Protein AF-0000000075444301 (afdb_homodimer)

InterPro domains:
  IPR001128 Cytochrome P450 [PF00067] (54-480)
  IPR001128 Cytochrome P450 [PR00385] (307-324)
  IPR001128 Cytochrome P450 [PR00385] (363-374)
  IPR001128 Cytochrome P450 [PR00385] (444-453)
  IPR001128 Cytochrome P450 [PR00385] (453-464)
  IPR002401 Cytochrome P450, E-class, group I [PR00463] (296-313)
  IPR002401 Cytochrome P450, E-class, group I [PR00463] (316-342)
  IPR002401 Cytochrome P450, E-class, group I [PR00463] (443-453)
  IPR002401 Cytochrome P450, E-class, group I [PR00463] (453-476)
  IPR036396 Cytochrome P450 superfamily [G3DSA:1.10.630.10] (34-507)
  IPR036396 Cytochrome P450 superfamily [SSF48264] (34-502)
  IPR050121 Cytochrome P450 monooxygenase [PTHR24305] (14-483)

pLDDT: mean 91.37, std 9.58, range [29.77, 98.88]

Radius of gyration: 34.98 Å; Cα contacts (8 Å, |Δi|>4): 1749; chains: 2; bounding box: 55×119×120 Å

Secondary structure (DSSP, 8-state):
--SGGG-----HHHHHHHHHHHHHHHHHHHHHHHHHHTTTS-S-GGGGT-THHHHHHHHHTBHHHHHHHHHHHH-SEEEEETTEEEE--HHHHHHHHSTT-S-EE-GGGGGG-S-SSS--GGG--SHHHHHHHHHHHHHHHHSTTSTTHHHHHHHHHHHHHHHIIIIIB-BGGGTB---EEHHHHHHHHHHHHHHHHHHSS---HHHHTS-TT-HHHHHHHHHHHHHHHHH-HHHHHHHTSHHHHHHHS--TT-SSTTHHHHHHHHHHHHHHHHS------SHHHHHHHTT--HHHHHHHHHHHHHHHHHHHHHHHHHHHHHHHT-HHHHHHHHHHHHHHHHTT---SSPPHHHHHT-HHHHHHHHHHHHHS-S------EEPPTT-EEETTEEE-TT-EEEE-HHHHHT-HHHH-TTTTS--GGGGSS--HHHHHHHHHHHGGGG--GGG--TTHHHHHHHHHHHHHHHHHHEEEEES-TTS-EEEEEESEEEEEE-EEEEEEPSS--/--SGGG-----HHHHHHHHHHHHHHHHHHHHHHHHHHTTTS-S-GGGGT-THHHHHHHHHTBHHHHHHHHHHHH-SEEEEETTEEEE--HHHHHHHHSTT-S-EE-GGGGGG-S-SSS--GGG--SHHHHHHHHHHHHHHHHSTTSTTHHHHHHHHHHHHHHHIIIIIB-BGGGTB---EEHHHHHHHHHHHHHHHHHHSS---HHHHTS-TT-HHHHHHHHHHHHHHHHH-HHHHHHHTSHHHHHHHS--TT-SSTTHHHHHHHHHHHHHHHHS------SHHHHHHHTT--HHHHHHHHHHHHHHHHHHHHHHHHHHHHHHHT-HHHHHHHHHHHHHHHHTT---SSPPHHHHHT-HHHHHHHHHHHHHS-S------EEPPTT-EEETTEEE-TT-EEEE-HHHHHT-HHHH-TTTTS--GGGGSS--HHHHHHHHHHHGGGG--GGG--TTHHHHHHHHHHHHHHHHHHEEEEES-TTS-EEEEEESEEEEEE-EEEEEEPSS--

Sequence (1018 aa):
MTLSYLSEFPTSSGIGIAVFCLLSSWCLGTTFIAWYRLRHVPGPWFAGLSYIWNGWIAYSGKQHHLFVALDEKYGLLVRIGPEVLLTSDVELVKRMSATKSSYGKSSWVDGVRFNPYHETMFAVRDPRQHDRAKARLAPAYSGRDTPNLEGAVDQQVSNLVSLIRRRYLSDPTSCVFRTLPLLNVLSYFTLDVISKVALGTEFGCCASDSDPYRFYEGLDEHMPLMALTSDVPWIRAVMYSTTFLKFLGPRETDTHGIGPLMKVTNDNVRQRYSQDQTEKTDMLSSFKVHGLSEGNAQSETLFMFVAGSDTTAAAIRVTLFYLMSCPRVYRKLKEEIRGAIREGRASSPITAAQARELPYLQAVIYEGLRMRPVTTGQQAKEVPAGGDTINGYFIPGGTSIAINFSAILGSKALFGPDADVFRPERFIGLSASNLAEMRRNVEINFGHGRWMCAGKPLAFMELQKVYFELLRAFDFQLTEPLSPMRSESYALFRDFGLKVRATVAEDMEMTLSYLSEFPTSSGIGIAVFCLLSSWCLGTTFIAWYRLRHVPGPWFAGLSYIWNGWIAYSGKQHHLFVALDEKYGLLVRIGPEVLLTSDVELVKRMSATKSSYGKSSWVDGVRFNPYHETMFAVRDPRQHDRAKARLAPAYSGRDTPNLEGAVDQQVSNLVSLIRRRYLSDPTSCVFRTLPLLNVLSYFTLDVISKVALGTEFGCCASDSDPYRFYEGLDEHMPLMALTSDVPWIRAVMYSTTFLKFLGPRETDTHGIGPLMKVTNDNVRQRYSQDQTEKTDMLSSFKVHGLSEGNAQSETLFMFVAGSDTTAAAIRVTLFYLMSCPRVYRKLKEEIRGAIREGRASSPITAAQARELPYLQAVIYEGLRMRPVTTGQQAKEVPAGGDTINGYFIPGGTSIAINFSAILGSKALFGPDADVFRPERFIGLSASNLAEMRRNVEINFGHGRWMCAGKPLAFMELQKVYFELLRAFDFQLTEPLSPMRSESYALFRDFGLKVRATVAEDME

Organism: Fusarium oxysporum f. sp. cubense (strain race 4) (NCBI:txid2502994)

Foldseek 3Di:
DDPVVVPPPQPPVRVVVVVVVVVVVVLVVVQVVLLVQCVPQAEDPCQQRACVQVLCCLQVLCLLVVLQVGCVVRNAWYRRHSQEIEGLDVVVQQQLQALPHPWWFAQLLLLVFQDLPADALLSDTDLVVSLVNCVLQLCQLVCVLAPCLLVLLLVLLVLLLVLCVVAAAADVVVPRHGKDPLLQSLLQSQQQSLCCQAQVGGPCCSVVVHDVLCQVVLCVVCLSSSLNLSSHPVSVCVCSPPVNCVVPHADCPDNGHCNSVLVVLLVSLVVVLVDPDQRRHHSSSSSVNSPNDSVNSSRHSSVSSVVRRQLLSQLQLQLVVLLQVDVVLVVVVLVLLLVCLVVVLADVQGALVSLVPRLSLVLSSLLSLLLDQQFQRFSWIFAAQPFDADPNDTRHGRRTYGYGSSNQSQPCVLQNPVSNHRDSCSLPPDDPVSNVSSSVSSLCSQGHHSSGHSNVVVSSRSSSRNVSSQLLFWDKHQPCPVDQKDWGHNSGIDIDHNIIHIHGHDNSD/DDPVVVPPPQPPVRVVVVVVVVVVVVLVVVQVVLLVQCVPQAEDPCQQRALVQVLCCLQVLCLLVVLQVGCVVRNAWYRRHSQEIEGLDVVVQQQLQALPHPWWFAQLLLLVFQDLPADALQSDTDLVVNLVNCVLQLCQLVCVLAPCLLVLLLVLLVLLLVLCVVAAAADVVVPRHGKDPLLQSLLQSQQQSLCCQAQVGGPCCSVVVHDVLCQVVLCVVCLSVSLNLSSHPVSVCVCSPPVNCVVPHADCPDSGHCNSVLVVLLVSLVVVLVDPDQRRHHSSSSSVNSPNDSVNSSRHSSVSSVVRRQLLSQLQLQLVVLLQVDVVLVVVVLVLLLVCLVVVLADVQGALVSLVPRLSLVLSSLLSLLLDQQFQRFSWIFAAQPFDADPNDTRHGRRTYGYGSSNQSQPCVLQNPVSNHRDSCSLPPDDPVSNVSSSVSSLCSQGHHSSGHSNVVVSSRSSSRNVSSQLLFWDKHQPCPVDQKDWGHNSGIDIDHNIIHIHGHDPSD

Structure (mmCIF, N/CA/C/O backbone):
data_AF-0000000075444301-model_v1
#
loop_
_entity.id
_entity.type
_entity.pdbx_description
1 polymer 'Pisatin demethylase'
#
loop_
_atom_site.group_PDB
_atom_site.id
_atom_site.type_symbol
_atom_site.label_atom_id
_atom_site.label_alt_id
_atom_site.label_comp_id
_atom_site.label_asym_id
_atom_site.label_entity_id
_atom_site.label_seq_id
_atom_site.pdbx_PDB_ins_code
_atom_site.Cartn_x
_atom_site.Cartn_y
_atom_site.Cartn_z
_atom_site.occupancy
_atom_site.B_iso_or_equiv
_atom_site.auth_seq_id
_atom_site.auth_comp_id
_atom_site.auth_asym_id
_atom_site.auth_atom_id
_atom_site.pdbx_PDB_model_num
ATOM 1 N N . MET A 1 1 ? -12.156 -12.82 -85.625 1 30.33 1 MET A N 1
ATOM 2 C CA . MET A 1 1 ? -11.859 -11.844 -84.562 1 30.33 1 MET A CA 1
ATOM 3 C C . MET A 1 1 ? -11.398 -12.539 -83.312 1 30.33 1 MET A C 1
ATOM 5 O O . MET A 1 1 ? -12.203 -13.125 -82.562 1 30.33 1 MET A O 1
ATOM 9 N N . THR A 1 2 ? -10.047 -13.094 -83.188 1 30.94 2 THR A N 1
ATOM 10 C CA . THR A 1 2 ? -9.273 -14.102 -82.5 1 30.94 2 THR A CA 1
ATOM 11 C C . THR A 1 2 ? -9.047 -13.688 -81.062 1 30.94 2 THR A C 1
ATOM 13 O O . THR A 1 2 ? -9.117 -12.508 -80.688 1 30.94 2 THR A O 1
ATOM 16 N N . LEU A 1 3 ? -8.695 -14.703 -80.25 1 36.28 3 LEU A N 1
ATOM 17 C CA . LEU A 1 3 ? -8.266 -15.031 -78.875 1 36.28 3 LEU A CA 1
ATOM 18 C C . LEU A 1 3 ? -7.051 -14.195 -78.5 1 36.28 3 LEU A C 1
ATOM 20 O O . LEU A 1 3 ? -6.148 -14.695 -77.812 1 36.28 3 LEU A O 1
ATOM 24 N N . SER A 1 4 ? -6.691 -13.117 -79.25 1 42.47 4 SER A N 1
ATOM 25 C CA . SER A 1 4 ? -5.457 -12.383 -79 1 42.47 4 SER A CA 1
ATOM 26 C C . SER A 1 4 ? -5.488 -11.719 -77.625 1 42.47 4 SER A C 1
ATOM 28 O O . SER A 1 4 ? -4.512 -11.086 -77.188 1 42.47 4 SER A O 1
ATOM 30 N N . TYR A 1 5 ? -6.684 -11.414 -77.125 1 40.31 5 TYR A N 1
ATOM 31 C CA . TYR A 1 5 ? -6.648 -10.617 -75.875 1 40.31 5 TYR A CA 1
ATOM 32 C C . TYR A 1 5 ? -6.07 -11.414 -74.75 1 40.31 5 TYR A C 1
ATOM 34 O O . TYR A 1 5 ? -6.004 -10.922 -73.625 1 40.31 5 TYR A O 1
ATOM 42 N N . LEU A 1 6 ? -5.992 -12.797 -74.938 1 38.38 6 LEU A N 1
ATOM 43 C CA . LEU A 1 6 ? -5.512 -13.586 -73.812 1 38.38 6 LEU A CA 1
ATOM 44 C C . LEU A 1 6 ? -4.027 -13.336 -73.562 1 38.38 6 LEU A C 1
ATOM 46 O O . LEU A 1 6 ? -3.438 -13.93 -72.625 1 38.38 6 LEU A O 1
ATOM 50 N N . SER A 1 7 ? -3.361 -12.859 -74.625 1 40.97 7 SER A N 1
ATOM 51 C CA . SER A 1 7 ? -1.907 -12.945 -74.562 1 40.97 7 SER A CA 1
ATOM 52 C C . SER A 1 7 ? -1.373 -11.992 -73.5 1 40.97 7 SER A C 1
ATOM 54 O O . SER A 1 7 ? -0.163 -11.773 -73.375 1 40.97 7 SER A O 1
ATOM 56 N N . GLU A 1 8 ? -2.061 -10.898 -73.188 1 42.53 8 GLU A N 1
ATOM 57 C CA . GLU A 1 8 ? -1.286 -10.023 -72.312 1 42.53 8 GLU A CA 1
ATOM 58 C C . GLU A 1 8 ? -0.934 -10.734 -71 1 42.53 8 GLU A C 1
ATOM 60 O O . GLU A 1 8 ? -1.821 -11.086 -70.25 1 42.53 8 GLU A O 1
ATOM 65 N N . PHE A 1 9 ? 0.134 -11.508 -71 1 47.53 9 PHE A N 1
ATOM 66 C CA . PHE A 1 9 ? 0.769 -12.031 -69.812 1 47.53 9 PHE A CA 1
ATOM 67 C C . PHE A 1 9 ? 0.67 -11.039 -68.625 1 47.53 9 PHE A C 1
ATOM 69 O O . PHE A 1 9 ? 1.014 -9.867 -68.812 1 47.53 9 PHE A O 1
ATOM 76 N N . PRO A 1 10 ? -0.221 -11.227 -67.688 1 56.62 10 PRO A N 1
ATOM 77 C CA . PRO A 1 10 ? -0.24 -10.25 -66.625 1 56.62 10 PRO A CA 1
ATOM 78 C C . PRO A 1 10 ? 1.16 -9.852 -66.125 1 56.62 10 PRO A C 1
ATOM 80 O O . PRO A 1 10 ? 2.062 -10.688 -66.125 1 56.62 10 PRO A O 1
ATOM 83 N N . THR A 1 11 ? 1.757 -8.648 -66.438 1 65.25 11 THR A N 1
ATOM 84 C CA . THR A 1 11 ? 2.998 -8.086 -65.938 1 65.25 11 THR A CA 1
ATOM 85 C C . THR A 1 11 ? 3.213 -8.492 -64.438 1 65.25 11 THR A C 1
ATOM 87 O O . THR A 1 11 ? 2.258 -8.844 -63.781 1 65.25 11 THR A O 1
ATOM 90 N N . SER A 1 12 ? 4.578 -8.852 -64.188 1 74.19 12 SER A N 1
ATOM 91 C CA . SER A 1 12 ? 5.02 -9.164 -62.844 1 74.19 12 SER A CA 1
ATOM 92 C C . SER A 1 12 ? 4.254 -8.352 -61.812 1 74.19 12 SER A C 1
ATOM 94 O O . SER A 1 12 ? 3.867 -8.875 -60.781 1 74.19 12 SER A O 1
ATOM 96 N N . SER A 1 13 ? 3.998 -7.172 -62.219 1 80.06 13 SER A N 1
ATOM 97 C CA . SER A 1 13 ? 3.232 -6.316 -61.344 1 80.06 13 SER A CA 1
ATOM 98 C C . SER A 1 13 ? 1.789 -6.793 -61.219 1 80.06 13 SER A C 1
ATOM 100 O O . SER A 1 13 ? 1.206 -6.746 -60.125 1 80.06 13 SER A O 1
ATOM 102 N N . GLY A 1 14 ? 1.362 -7.23 -62.375 1 79 14 GLY A N 1
ATOM 103 C CA . GLY A 1 14 ? -0.008 -7.719 -62.344 1 79 14 GLY A CA 1
ATOM 104 C C . GLY A 1 14 ? -0.185 -8.977 -61.531 1 79 14 GLY A C 1
ATOM 105 O O . GLY A 1 14 ? -1.173 -9.125 -60.812 1 79 14 GLY A O 1
ATOM 106 N N . ILE A 1 15 ? 0.769 -9.82 -61.625 1 86 15 ILE A N 1
ATOM 107 C CA . ILE A 1 15 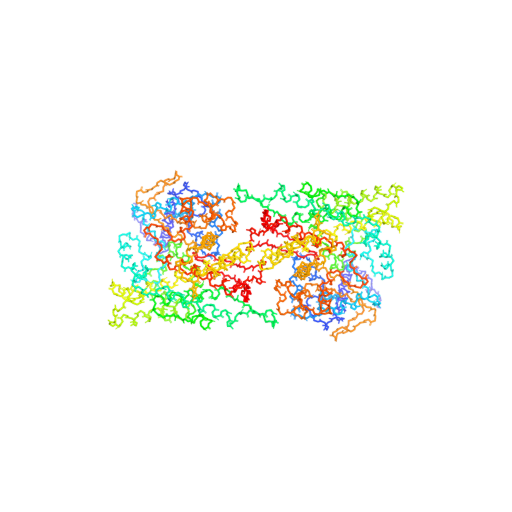? 0.758 -11.047 -60.844 1 86 15 ILE A CA 1
ATOM 108 C C . ILE A 1 15 ? 0.884 -10.719 -59.344 1 86 15 ILE A C 1
ATOM 110 O O . ILE A 1 15 ? 0.197 -11.312 -58.5 1 86 15 ILE A O 1
ATOM 114 N N . GLY A 1 16 ? 1.737 -9.773 -59.031 1 86.94 16 GLY A N 1
ATOM 115 C CA . GLY A 1 16 ? 1.874 -9.336 -57.656 1 86.94 16 GLY A CA 1
ATOM 116 C C . GLY A 1 16 ? 0.583 -8.797 -57.062 1 86.94 16 GLY A C 1
ATOM 117 O O . GLY A 1 16 ? 0.231 -9.117 -55.938 1 86.94 16 GLY A O 1
ATOM 118 N N . ILE A 1 17 ? -0.075 -8.062 -57.812 1 87.75 17 ILE A N 1
ATOM 119 C CA . ILE A 1 17 ? -1.338 -7.48 -57.375 1 87.75 17 ILE A CA 1
ATOM 120 C C . ILE A 1 17 ? -2.389 -8.578 -57.25 1 87.75 17 ILE A C 1
ATOM 122 O O . ILE A 1 17 ? -3.168 -8.57 -56.281 1 87.75 17 ILE A O 1
ATOM 126 N N . ALA A 1 18 ? -2.365 -9.445 -58.219 1 87.75 18 ALA A N 1
ATOM 127 C CA . ALA A 1 18 ? -3.324 -10.539 -58.156 1 87.75 18 ALA A CA 1
ATOM 128 C C . ALA A 1 18 ? -3.062 -11.414 -56.938 1 87.75 18 ALA A C 1
ATOM 130 O O . ALA A 1 18 ? -3.998 -11.812 -56.219 1 87.75 18 ALA A O 1
ATOM 131 N N . VAL A 1 19 ? -1.884 -11.711 -56.75 1 88.31 19 VAL A N 1
ATOM 132 C CA . VAL A 1 19 ? -1.504 -12.5 -55.594 1 88.31 19 VAL A CA 1
ATOM 133 C C . VAL A 1 19 ? -1.867 -11.75 -54.312 1 88.31 19 VAL A C 1
ATOM 135 O O . VAL A 1 19 ? -2.396 -12.336 -53.344 1 88.31 19 VAL A O 1
ATOM 138 N N . PHE A 1 20 ? -1.617 -10.516 -54.281 1 87.56 20 PHE A N 1
ATOM 139 C CA . PHE A 1 20 ? -1.96 -9.688 -53.125 1 87.56 20 PHE A CA 1
ATOM 140 C C . PHE A 1 20 ? -3.467 -9.68 -52.906 1 87.56 20 PHE A C 1
ATOM 142 O O . PHE A 1 20 ? -3.926 -9.789 -51.781 1 87.56 20 PHE A O 1
ATOM 149 N N . CYS A 1 21 ? -4.195 -9.492 -53.906 1 87.94 21 CYS A N 1
ATOM 150 C CA . CYS A 1 21 ? -5.648 -9.477 -53.781 1 87.94 21 CYS A CA 1
ATOM 151 C C . CYS A 1 21 ? -6.172 -10.828 -53.312 1 87.94 21 CYS A C 1
ATOM 153 O O . CYS A 1 21 ? -7.094 -10.891 -52.5 1 87.94 21 CYS A O 1
ATOM 155 N N . LEU A 1 22 ? -5.574 -11.828 -53.844 1 88.25 22 LEU A N 1
ATOM 156 C CA . LEU A 1 22 ? -5.984 -13.164 -53.438 1 88.25 22 LEU A CA 1
ATOM 157 C C . LEU A 1 22 ? -5.648 -13.414 -51.969 1 88.25 22 LEU A C 1
ATOM 159 O O . LEU A 1 22 ? -6.457 -13.969 -51.219 1 88.25 22 LEU A O 1
ATOM 163 N N . LEU A 1 23 ? -4.52 -13.047 -51.656 1 86.69 23 LEU A N 1
ATOM 164 C CA . LEU A 1 23 ? -4.105 -13.203 -50.281 1 86.69 23 LEU A CA 1
ATOM 165 C C . LEU A 1 23 ? -4.969 -12.352 -49.344 1 86.69 23 LEU A C 1
ATOM 167 O O . LEU A 1 23 ? -5.348 -12.797 -48.281 1 86.69 23 LEU A O 1
ATOM 171 N N . SER A 1 24 ? -5.25 -11.242 -49.781 1 87.94 24 SER A N 1
ATOM 172 C CA . SER A 1 24 ? -6.098 -10.352 -48.969 1 87.94 24 SER A CA 1
ATOM 173 C C . SER A 1 24 ? -7.512 -10.906 -48.844 1 87.94 24 SER A C 1
ATOM 175 O O . SER A 1 24 ? -8.117 -10.836 -47.781 1 87.94 24 SER A O 1
ATOM 177 N N . SER A 1 25 ? -7.961 -11.391 -49.938 1 88.12 25 SER A N 1
ATOM 178 C CA . SER A 1 25 ? -9.297 -11.977 -49.906 1 88.12 25 SER A CA 1
ATOM 179 C C . SER A 1 25 ? -9.336 -13.227 -49.031 1 88.12 25 SER A C 1
ATOM 181 O O . SER A 1 25 ? -10.312 -13.461 -48.312 1 88.12 25 SER A O 1
ATOM 183 N N . TRP A 1 26 ? -8.336 -13.914 -49.188 1 86.81 26 TRP A N 1
ATOM 184 C CA . TRP A 1 26 ? -8.227 -15.102 -48.344 1 86.81 26 TRP A CA 1
ATOM 185 C C . TRP A 1 26 ? -8.172 -14.711 -46.875 1 86.81 26 TRP A C 1
ATOM 187 O O . TRP A 1 26 ? -8.867 -15.305 -46.031 1 86.81 26 TRP A O 1
ATOM 197 N N . CYS A 1 27 ? -7.402 -13.797 -46.562 1 84.75 27 CYS A N 1
ATOM 198 C CA . CYS A 1 27 ? -7.281 -13.328 -45.188 1 84.75 27 CYS A CA 1
ATOM 199 C C . CYS A 1 27 ? -8.602 -12.766 -44.656 1 84.75 27 CYS A C 1
ATOM 201 O O . CYS A 1 27 ? -9.008 -13.055 -43.531 1 84.75 27 CYS A O 1
ATOM 203 N N . LEU A 1 28 ? -9.195 -12.031 -45.438 1 87.56 28 LEU A N 1
ATOM 204 C CA . LEU A 1 28 ? -10.477 -11.453 -45.062 1 87.56 28 LEU A CA 1
ATOM 205 C C . LEU A 1 28 ? -11.539 -12.539 -44.906 1 87.56 28 LEU A C 1
ATOM 207 O O . LEU A 1 28 ? -12.375 -12.477 -44 1 87.56 28 LEU A O 1
ATOM 211 N N . GLY A 1 29 ? -11.492 -13.461 -45.812 1 88.44 29 GLY A N 1
ATOM 212 C CA . GLY A 1 29 ? -12.438 -14.562 -45.719 1 88.44 29 GLY A CA 1
ATOM 213 C C . GLY A 1 29 ? -12.266 -15.398 -44.469 1 88.44 29 GLY A C 1
ATOM 214 O O . GLY A 1 29 ? -13.234 -15.695 -43.781 1 88.44 29 GLY A O 1
ATOM 215 N N . THR A 1 30 ? -11.07 -15.727 -44.219 1 85.5 30 THR A N 1
ATOM 216 C CA . THR A 1 30 ? -10.773 -16.531 -43.031 1 85.5 30 THR A CA 1
ATOM 217 C C . THR A 1 30 ? -11.125 -15.773 -41.75 1 85.5 30 THR A C 1
ATOM 219 O O . THR A 1 30 ? -11.625 -16.359 -40.781 1 85.5 30 THR A O 1
ATOM 222 N N . THR A 1 31 ? -10.82 -14.539 -41.75 1 86.69 31 THR A N 1
ATOM 223 C CA . THR A 1 31 ? -11.164 -13.695 -40.625 1 86.69 31 THR A CA 1
ATOM 224 C C . THR A 1 31 ? -12.672 -13.625 -40.438 1 86.69 31 THR A C 1
ATOM 226 O O . THR A 1 31 ? -13.164 -13.68 -39.281 1 86.69 31 THR A O 1
ATOM 229 N N . PHE A 1 32 ? -13.305 -13.508 -41.469 1 89.5 32 PHE A N 1
ATOM 230 C CA . PHE A 1 32 ? -14.758 -13.43 -41.406 1 89.5 32 PHE A CA 1
ATOM 231 C C . PHE A 1 32 ? -15.344 -14.734 -40.875 1 89.5 32 PHE A C 1
ATOM 233 O O . PHE A 1 32 ? -16.281 -14.727 -40.062 1 89.5 32 PHE A O 1
ATOM 240 N N . ILE A 1 33 ? -14.891 -15.773 -41.344 1 89.25 33 ILE A N 1
ATOM 241 C CA . ILE A 1 33 ? -15.391 -17.078 -40.938 1 89.25 33 ILE A CA 1
ATOM 242 C C . ILE A 1 33 ? -15.133 -17.25 -39.438 1 89.25 33 ILE A C 1
ATOM 244 O O . ILE A 1 33 ? -16.031 -17.672 -38.688 1 89.25 33 ILE A O 1
ATOM 248 N N . ALA A 1 34 ? -13.945 -17.016 -39.062 1 87.19 34 ALA A N 1
ATOM 249 C CA . ALA A 1 34 ? -13.609 -17.125 -37.625 1 87.19 34 ALA A CA 1
ATOM 250 C C . ALA A 1 34 ? -14.508 -16.234 -36.781 1 87.19 34 ALA A C 1
ATOM 252 O O . ALA A 1 34 ? -14.977 -16.641 -35.719 1 87.19 34 ALA A O 1
ATOM 253 N N . TRP A 1 35 ? -14.703 -15.023 -37.281 1 90.19 35 TRP A N 1
ATOM 254 C CA . TRP A 1 35 ? -15.562 -14.086 -36.562 1 90.19 35 TRP A CA 1
ATOM 255 C C . TRP A 1 35 ? -16.984 -14.617 -36.5 1 90.19 35 TRP A C 1
ATOM 257 O O . TRP A 1 35 ? -17.625 -14.562 -35.438 1 90.19 35 TRP A O 1
ATOM 267 N N . TYR A 1 36 ? -17.469 -15.07 -37.5 1 91.38 36 TYR A N 1
ATOM 268 C CA . TYR A 1 36 ? -18.859 -15.484 -37.625 1 91.38 36 TYR A CA 1
ATOM 269 C C . TYR A 1 36 ? -19.156 -16.688 -36.719 1 91.38 36 TYR A C 1
ATOM 271 O O . TYR A 1 36 ? -20.234 -16.781 -36.125 1 91.38 36 TYR A O 1
ATOM 279 N N . ARG A 1 37 ? -18.266 -17.547 -36.594 1 92.12 37 ARG A N 1
ATOM 280 C CA . ARG A 1 37 ? -18.438 -18.797 -35.844 1 92.12 37 ARG A CA 1
ATOM 281 C C . ARG A 1 37 ? -18.719 -18.5 -34.375 1 92.12 37 ARG A C 1
ATOM 283 O O . ARG A 1 37 ? -19.422 -19.266 -33.688 1 92.12 37 ARG A O 1
ATOM 290 N N . LEU A 1 38 ? -18.172 -17.422 -33.844 1 95.5 38 LEU A N 1
ATOM 291 C CA . LEU A 1 38 ? -18.297 -17.141 -32.438 1 95.5 38 LEU A CA 1
ATOM 292 C C . LEU A 1 38 ? -18.922 -15.766 -32.188 1 95.5 38 LEU A C 1
ATOM 294 O O . LEU A 1 38 ? -18.75 -15.164 -31.141 1 95.5 38 LEU A O 1
ATOM 298 N N . ARG A 1 39 ? -19.609 -15.234 -33.156 1 92.94 39 ARG A N 1
ATOM 299 C CA . ARG A 1 39 ? -20.172 -13.883 -33.125 1 92.94 39 ARG A CA 1
ATOM 300 C C . ARG A 1 39 ? -21.188 -13.75 -31.984 1 92.94 39 ARG A C 1
ATOM 302 O O . ARG A 1 39 ? -21.406 -12.656 -31.469 1 92.94 39 ARG A O 1
ATOM 309 N N . HIS A 1 40 ? -21.781 -14.836 -31.516 1 94.81 40 HIS A N 1
ATOM 310 C CA . HIS A 1 40 ? -22.844 -14.805 -30.531 1 94.81 40 HIS A CA 1
ATOM 311 C C . HIS A 1 40 ? -22.266 -14.812 -29.109 1 94.81 40 HIS A C 1
ATOM 313 O O . HIS A 1 40 ? -23.016 -14.648 -28.141 1 94.81 40 HIS A O 1
ATOM 319 N N . VAL A 1 41 ? -21.016 -15.055 -28.922 1 96 41 VAL A N 1
ATOM 320 C CA . VAL A 1 41 ? -20.391 -15.039 -27.609 1 96 41 VAL A CA 1
ATOM 321 C C . VAL A 1 41 ? -19.922 -13.625 -27.266 1 96 41 VAL A C 1
ATOM 323 O O . VAL A 1 41 ? -19.25 -12.984 -28.078 1 96 41 VAL A O 1
ATOM 326 N N . PRO A 1 42 ? -20.266 -13.141 -26.109 1 96 42 PRO A N 1
ATOM 327 C CA . PRO A 1 42 ? -19.906 -11.766 -25.75 1 96 42 PRO A CA 1
ATOM 328 C C . PRO A 1 42 ? -18.406 -11.555 -25.594 1 96 42 PRO A C 1
ATOM 330 O O . PRO A 1 42 ? -17.688 -12.492 -25.234 1 96 42 PRO A O 1
ATOM 333 N N . GLY A 1 43 ? -17.875 -10.328 -25.812 1 95.06 43 GLY A N 1
ATOM 334 C CA . GLY A 1 43 ? -16.5 -9.891 -25.672 1 95.06 43 GLY A CA 1
ATOM 335 C C . GLY A 1 43 ? -16.219 -8.57 -26.359 1 95.06 43 GLY A C 1
ATOM 336 O O . GLY A 1 43 ? -17.109 -7.996 -27 1 95.06 43 GLY A O 1
ATOM 337 N N . PRO A 1 44 ? -15.094 -8.086 -26.141 1 93.31 44 PRO A N 1
ATOM 338 C CA . PRO A 1 44 ? -14.75 -6.883 -26.906 1 93.31 44 PRO A CA 1
ATOM 339 C C . PRO A 1 44 ? -14.883 -7.078 -28.406 1 93.31 44 PRO A C 1
ATOM 341 O O . PRO A 1 44 ? -14.477 -8.117 -28.938 1 93.31 44 PRO A O 1
ATOM 344 N N . TRP A 1 45 ? -15.352 -6.133 -29.047 1 86.81 45 TRP A N 1
ATOM 345 C CA . TRP A 1 45 ? -15.727 -6.293 -30.453 1 86.81 45 TRP A CA 1
ATOM 346 C C . TRP A 1 45 ? -14.5 -6.523 -31.328 1 86.81 45 TRP A C 1
ATOM 348 O O . TRP A 1 45 ? -14.578 -7.211 -32.344 1 86.81 45 TRP A O 1
ATOM 358 N N . PHE A 1 46 ? -13.406 -6.027 -30.922 1 87.25 46 PHE A N 1
ATOM 359 C CA . PHE A 1 46 ? -12.211 -6.145 -31.75 1 87.25 46 PHE A CA 1
ATOM 360 C C . PHE A 1 46 ? -11.5 -7.469 -31.5 1 87.25 46 PHE A C 1
ATOM 362 O O . PHE A 1 46 ? -10.664 -7.891 -32.312 1 87.25 46 PHE A O 1
ATOM 369 N N . ALA A 1 47 ? -11.859 -8.164 -30.422 1 89.88 47 ALA A N 1
ATOM 370 C CA . ALA A 1 47 ? -11.211 -9.422 -30.078 1 89.88 47 ALA A CA 1
ATOM 371 C C . ALA A 1 47 ? -11.547 -10.516 -31.094 1 89.88 47 ALA A C 1
ATOM 373 O O . ALA A 1 47 ? -10.742 -11.414 -31.328 1 89.88 47 ALA A O 1
ATOM 374 N N . GLY A 1 48 ? -12.68 -10.406 -31.75 1 89.56 48 GLY A N 1
ATOM 375 C CA . GLY A 1 48 ? -13.109 -11.422 -32.719 1 89.56 48 GLY A CA 1
ATOM 376 C C . GLY A 1 48 ? -12.445 -11.281 -34.062 1 89.56 48 GLY A C 1
ATOM 377 O O . GLY A 1 48 ? -12.484 -12.219 -34.875 1 89.56 48 GLY A O 1
ATOM 378 N N . LEU A 1 49 ? -11.758 -10.195 -34.312 1 88.38 49 LEU A N 1
ATOM 379 C CA . LEU A 1 49 ? -11.258 -9.906 -35.625 1 88.38 49 LEU A CA 1
ATOM 380 C C . LEU A 1 49 ? -9.789 -10.305 -35.781 1 88.38 49 LEU A C 1
ATOM 382 O O . LEU A 1 49 ? -9.336 -10.648 -36.875 1 88.38 49 LEU A O 1
ATOM 386 N N . SER A 1 50 ? -9.102 -10.195 -34.75 1 88.31 50 SER A N 1
ATOM 387 C CA . SER A 1 50 ? -7.684 -10.523 -34.812 1 88.31 50 SER A CA 1
ATOM 388 C C . SER A 1 50 ? -7.133 -10.844 -33.438 1 88.31 50 SER A C 1
ATOM 390 O O . SER A 1 50 ? -7.766 -10.539 -32.406 1 88.31 50 SER A O 1
ATOM 392 N N . TYR A 1 51 ? -5.953 -11.453 -33.469 1 91.25 51 TYR A N 1
ATOM 393 C CA . TYR A 1 51 ? -5.281 -11.805 -32.219 1 91.25 51 TYR A CA 1
ATOM 394 C C . TYR A 1 51 ? -4.457 -10.633 -31.688 1 91.25 51 TYR A C 1
ATOM 396 O O . TYR A 1 51 ? -3.77 -10.758 -30.672 1 91.25 51 TYR A O 1
ATOM 404 N N . ILE A 1 52 ? -4.551 -9.523 -32.25 1 88.38 52 ILE A N 1
ATOM 405 C CA . ILE A 1 52 ? -3.758 -8.359 -31.859 1 88.38 52 ILE A CA 1
ATOM 406 C C . ILE A 1 52 ? -4.141 -7.922 -30.453 1 88.38 52 ILE A C 1
ATOM 408 O O . ILE A 1 52 ? -3.275 -7.551 -29.656 1 88.38 52 ILE A O 1
ATOM 412 N N . TRP A 1 53 ? -5.379 -7.996 -30.219 1 89.44 53 TRP A N 1
ATOM 413 C CA . TRP A 1 53 ? -5.848 -7.602 -28.891 1 89.44 53 TRP A CA 1
ATOM 414 C C . TRP A 1 53 ? -5.312 -8.547 -27.828 1 89.44 53 TRP A C 1
ATOM 416 O O . TRP A 1 53 ? -4.832 -8.102 -26.781 1 89.44 53 TRP A O 1
ATOM 426 N N . ASN A 1 54 ? -5.402 -9.758 -28.156 1 89.81 54 ASN A N 1
ATOM 427 C CA . ASN A 1 54 ? -4.883 -10.766 -27.234 1 89.81 54 ASN A CA 1
ATOM 428 C C . ASN A 1 54 ? -3.379 -10.602 -27.016 1 89.81 54 ASN A C 1
ATOM 430 O O . ASN A 1 54 ? -2.885 -10.773 -25.906 1 89.81 54 ASN A O 1
ATOM 434 N N . GLY A 1 55 ? -2.717 -10.305 -28.094 1 90.75 55 GLY A N 1
ATOM 435 C CA . GLY A 1 55 ? -1.286 -10.055 -28.016 1 90.75 55 GLY A CA 1
ATOM 436 C C . GLY A 1 55 ? -0.938 -8.82 -27.203 1 90.75 55 GLY A C 1
ATOM 437 O O . GLY A 1 55 ? 0.032 -8.828 -26.438 1 90.75 55 GLY A O 1
ATOM 438 N N . TRP A 1 56 ? -1.763 -7.855 -27.391 1 91.12 56 TRP A N 1
ATOM 439 C CA . TRP A 1 56 ? -1.555 -6.625 -26.641 1 91.12 56 TRP A CA 1
ATOM 440 C C . TRP A 1 56 ? -1.74 -6.867 -25.141 1 91.12 56 TRP A C 1
ATOM 442 O O . TRP A 1 56 ? -0.944 -6.395 -24.328 1 91.12 56 TRP A O 1
ATOM 452 N N . ILE A 1 57 ? -2.701 -7.562 -24.766 1 91.38 57 ILE A N 1
ATOM 453 C CA . ILE A 1 57 ? -2.947 -7.887 -23.375 1 91.38 57 ILE A CA 1
ATOM 454 C C . ILE A 1 57 ? -1.771 -8.688 -22.812 1 91.38 57 ILE A C 1
ATOM 456 O O . ILE A 1 57 ? -1.293 -8.406 -21.703 1 91.38 57 ILE A O 1
ATOM 460 N N . ALA A 1 58 ? -1.328 -9.562 -23.625 1 91.31 58 ALA A N 1
ATOM 461 C CA . ALA A 1 58 ? -0.241 -10.445 -23.219 1 91.31 58 ALA A CA 1
ATOM 462 C C . ALA A 1 58 ? 1.041 -9.656 -22.969 1 91.31 58 ALA A C 1
ATOM 464 O O . ALA A 1 58 ? 1.802 -9.969 -22.047 1 91.31 58 ALA A O 1
ATOM 465 N N . TYR A 1 59 ? 1.199 -8.633 -23.719 1 91.56 59 TYR A N 1
ATOM 466 C CA . TYR A 1 59 ? 2.459 -7.898 -23.672 1 91.56 59 TYR A CA 1
ATOM 467 C C . TYR A 1 59 ? 2.352 -6.684 -22.766 1 91.56 59 TYR A C 1
ATOM 469 O O . TYR A 1 59 ? 3.365 -6.109 -22.359 1 91.56 59 TYR A O 1
ATOM 477 N N . SER A 1 60 ? 1.203 -6.285 -22.406 1 92.25 60 SER A N 1
ATOM 478 C CA . SER A 1 60 ? 0.962 -5.047 -21.672 1 92.25 60 SER A CA 1
ATOM 479 C C . SER A 1 60 ? 1.413 -5.164 -20.219 1 92.25 60 SER A C 1
ATOM 481 O O . SER A 1 60 ? 1.638 -4.156 -19.547 1 92.25 60 SER A O 1
ATOM 483 N N . GLY A 1 61 ? 1.465 -6.395 -19.734 1 94.69 61 GLY A N 1
ATOM 484 C CA . GLY A 1 61 ? 1.773 -6.598 -18.328 1 94.69 61 GLY A CA 1
ATOM 485 C C . GLY A 1 61 ? 0.575 -6.402 -17.422 1 94.69 61 GLY A C 1
ATOM 486 O O . GLY A 1 61 ? 0.722 -6.32 -16.203 1 94.69 61 GLY A O 1
ATOM 487 N N . LYS A 1 62 ? -0.646 -6.387 -17.984 1 96 62 LYS A N 1
ATOM 488 C CA . LYS A 1 62 ? -1.847 -6.105 -17.203 1 96 62 LYS A CA 1
ATOM 489 C C . LYS A 1 62 ? -2.867 -7.23 -17.328 1 96 62 LYS A C 1
ATOM 491 O O . LYS A 1 62 ? -4.074 -7 -17.234 1 96 62 LYS A O 1
ATOM 496 N N . GLN A 1 63 ? -2.436 -8.406 -17.594 1 95.94 63 GLN A N 1
ATOM 497 C CA . GLN A 1 63 ? -3.334 -9.531 -17.844 1 95.94 63 GLN A CA 1
ATOM 498 C C . GLN A 1 63 ? -4.273 -9.75 -16.656 1 95.94 63 GLN A C 1
ATOM 500 O O . GLN A 1 63 ? -5.484 -9.891 -16.828 1 95.94 63 GLN A O 1
ATOM 505 N N . HIS A 1 64 ? -3.717 -9.727 -15.492 1 96.5 64 HIS A N 1
ATOM 506 C CA . HIS A 1 64 ? -4.492 -9.992 -14.289 1 96.5 64 HIS A CA 1
ATOM 507 C C . HIS A 1 64 ? -5.656 -9.023 -14.148 1 96.5 64 HIS A C 1
ATOM 509 O O . HIS A 1 64 ? -6.812 -9.438 -14.039 1 96.5 64 HIS A O 1
ATOM 515 N N . HIS A 1 65 ? -5.371 -7.754 -14.258 1 95.5 65 HIS A N 1
ATOM 516 C CA . HIS A 1 65 ? -6.379 -6.715 -14.086 1 95.5 65 HIS A CA 1
ATOM 517 C C . HIS A 1 65 ? -7.398 -6.742 -15.219 1 95.5 65 HIS A C 1
ATOM 519 O O . HIS A 1 65 ? -8.602 -6.574 -14.992 1 95.5 65 HIS A O 1
ATOM 525 N N . LEU A 1 66 ? -6.934 -6.992 -16.375 1 95.56 66 LEU A N 1
ATOM 526 C CA . LEU A 1 66 ? -7.805 -6.977 -17.547 1 95.56 66 LEU A CA 1
ATOM 527 C C . LEU A 1 66 ? -8.734 -8.188 -17.547 1 95.56 66 LEU A C 1
ATOM 529 O O . LEU A 1 66 ? -9.898 -8.078 -17.938 1 95.56 66 LEU A O 1
ATOM 533 N N . PHE A 1 67 ? -8.219 -9.297 -17.094 1 96.81 67 PHE A N 1
ATOM 534 C CA . PHE A 1 67 ? -9.039 -10.5 -17.062 1 96.81 67 PHE A CA 1
ATOM 535 C C . PHE A 1 67 ? -10.156 -10.359 -16.047 1 96.81 67 PHE A C 1
ATOM 537 O O . PHE A 1 67 ? -11.281 -10.797 -16.281 1 96.81 67 PHE A O 1
ATOM 544 N N . VAL A 1 68 ? -9.875 -9.742 -14.938 1 96.62 68 VAL A N 1
ATOM 545 C CA . VAL A 1 68 ? -10.914 -9.477 -13.945 1 96.62 68 VAL A CA 1
ATOM 546 C C . VAL A 1 68 ? -11.961 -8.531 -14.531 1 96.62 68 VAL A C 1
ATOM 548 O O . VAL A 1 68 ? -13.164 -8.773 -14.414 1 96.62 68 VAL A O 1
ATOM 551 N N . ALA A 1 69 ? -11.516 -7.523 -15.219 1 96.38 69 ALA A N 1
ATOM 552 C CA . ALA A 1 69 ? -12.414 -6.527 -15.797 1 96.38 69 ALA A CA 1
ATOM 553 C C . ALA A 1 69 ? -13.312 -7.152 -16.859 1 96.38 69 ALA A C 1
ATOM 555 O O . ALA A 1 69 ? -14.492 -6.797 -16.984 1 96.38 69 ALA A O 1
ATOM 556 N N . LEU A 1 70 ? -12.766 -8.031 -17.641 1 96.5 70 LEU A N 1
ATOM 557 C CA . LEU A 1 70 ? -13.523 -8.711 -18.672 1 96.5 70 LEU A CA 1
ATOM 558 C C . LEU A 1 70 ? -14.656 -9.531 -18.078 1 96.5 70 LEU A C 1
ATOM 560 O O . LEU A 1 70 ? -15.773 -9.531 -18.594 1 96.5 70 LEU A O 1
ATOM 564 N N . ASP A 1 71 ? -14.281 -10.211 -17.031 1 97.31 71 ASP A N 1
ATOM 565 C CA . ASP A 1 71 ? -15.289 -11.031 -16.359 1 97.31 71 ASP A CA 1
ATOM 566 C C . ASP A 1 71 ? -16.422 -10.172 -15.805 1 97.31 71 ASP A C 1
ATOM 568 O O . ASP A 1 71 ? -17.594 -10.539 -15.914 1 97.31 71 ASP A O 1
ATOM 572 N N . GLU A 1 72 ? -16.125 -9.062 -15.242 1 96.5 72 GLU A N 1
ATOM 573 C CA . GLU A 1 72 ? -17.109 -8.164 -14.656 1 96.5 72 GLU A CA 1
ATOM 574 C C . GLU A 1 72 ? -18.016 -7.57 -15.734 1 96.5 72 GLU A C 1
ATOM 576 O O . GLU A 1 72 ? -19.219 -7.418 -15.523 1 96.5 72 GLU A O 1
ATOM 581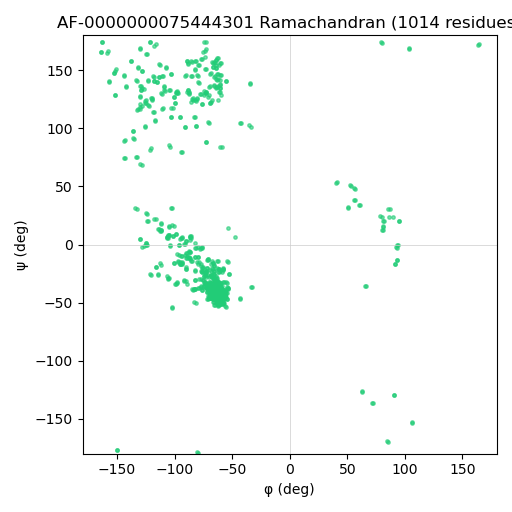 N N . LYS A 1 73 ? -17.453 -7.305 -16.844 1 96.94 73 LYS A N 1
ATOM 582 C CA . LYS A 1 73 ? -18.188 -6.602 -17.891 1 96.94 73 LYS A CA 1
ATOM 583 C C . LYS A 1 73 ? -19.016 -7.574 -18.734 1 96.94 73 LYS A C 1
ATOM 585 O O . LYS A 1 73 ? -20.125 -7.258 -19.125 1 96.94 73 LYS A O 1
ATOM 590 N N . TYR A 1 74 ? -18.406 -8.828 -19.016 1 96.69 74 TYR A N 1
ATOM 591 C CA . TYR A 1 74 ? -19.016 -9.656 -20.047 1 96.69 74 TYR A CA 1
ATOM 592 C C . TYR A 1 74 ? -19.547 -10.961 -19.453 1 96.69 74 TYR A C 1
ATOM 594 O O . TYR A 1 74 ? -20.312 -11.672 -20.109 1 96.69 74 TYR A O 1
ATOM 602 N N . GLY A 1 75 ? -19.062 -11.344 -18.266 1 95.56 75 GLY A N 1
ATOM 603 C CA . GLY A 1 75 ? -19.609 -12.523 -17.609 1 95.56 75 GLY A CA 1
ATOM 604 C C . GLY A 1 75 ? -18.688 -13.727 -17.656 1 95.56 75 GLY A C 1
ATOM 605 O O . GLY A 1 75 ? -17.469 -13.57 -17.766 1 95.56 75 GLY A O 1
ATOM 606 N N . LEU A 1 76 ? -19.25 -14.922 -17.594 1 96.75 76 LEU A N 1
ATOM 607 C CA . LEU A 1 76 ? -18.516 -16.141 -17.281 1 96.75 76 LEU A CA 1
ATOM 608 C C . LEU A 1 76 ? -17.812 -16.688 -18.516 1 96.75 76 LEU A C 1
ATOM 610 O O . LEU A 1 76 ? -16.906 -17.531 -18.406 1 96.75 76 LEU A O 1
ATOM 614 N N . LEU A 1 77 ? -18.25 -16.344 -19.641 1 97.81 77 LEU A N 1
ATOM 615 C CA . LEU A 1 77 ? -17.656 -16.781 -20.906 1 97.81 77 LEU A CA 1
ATOM 616 C C . LEU A 1 77 ? -17.469 -15.594 -21.844 1 97.81 77 LEU A C 1
ATOM 618 O O . LEU A 1 77 ? -18.453 -14.992 -22.281 1 97.81 77 LEU A O 1
ATOM 622 N N . VAL A 1 78 ? -16.188 -15.328 -22.141 1 97.19 78 VAL A N 1
ATOM 623 C CA . VAL A 1 78 ? -15.883 -14.109 -22.891 1 97.19 78 VAL A CA 1
ATOM 624 C C . VAL A 1 78 ? -14.992 -14.445 -24.078 1 97.19 78 VAL A C 1
ATOM 626 O O . VAL A 1 78 ? -14.07 -15.266 -23.969 1 97.19 78 VAL A O 1
ATOM 629 N N . ARG A 1 79 ? -15.289 -13.883 -25.203 1 96.69 79 ARG A N 1
ATOM 630 C CA . ARG A 1 79 ? -14.438 -14.047 -26.375 1 96.69 79 ARG A CA 1
ATOM 631 C C . ARG A 1 79 ? -13.242 -13.102 -26.312 1 96.69 79 ARG A C 1
ATOM 633 O O . ARG A 1 79 ? -13.414 -11.883 -26.219 1 96.69 79 ARG A O 1
ATOM 640 N N . ILE A 1 80 ? -12.055 -13.641 -26.438 1 95.25 80 ILE A N 1
ATOM 641 C CA . ILE A 1 80 ? -10.875 -12.789 -26.312 1 95.25 80 ILE A CA 1
ATOM 642 C C . ILE A 1 80 ? -10.008 -12.93 -27.562 1 95.25 80 ILE A C 1
ATOM 644 O O . ILE A 1 80 ? -8.938 -12.32 -27.656 1 95.25 80 ILE A O 1
ATOM 648 N N . GLY A 1 81 ? -10.406 -13.695 -28.484 1 93.94 81 GLY A N 1
ATOM 649 C CA . GLY A 1 81 ? -9.75 -13.867 -29.766 1 93.94 81 GLY A CA 1
ATOM 650 C C . GLY A 1 81 ? -10.641 -14.508 -30.828 1 93.94 81 GLY A C 1
ATOM 651 O O . GLY A 1 81 ? -11.75 -14.945 -30.516 1 93.94 81 GLY A O 1
ATOM 652 N N . PRO A 1 82 ? -10.148 -14.578 -32.031 1 93.31 82 PRO A N 1
ATOM 653 C CA . PRO A 1 82 ? -10.977 -15.141 -33.094 1 93.31 82 PRO A CA 1
ATOM 654 C C . PRO A 1 82 ? -11.5 -16.531 -32.781 1 93.31 82 PRO A C 1
ATOM 656 O O . PRO A 1 82 ? -12.672 -16.844 -33.031 1 93.31 82 PRO A O 1
ATOM 659 N N . GLU A 1 83 ? -10.664 -17.375 -32.125 1 94.31 83 GLU A N 1
ATOM 660 C CA . GLU A 1 83 ? -11.078 -18.719 -31.781 1 94.31 83 GLU A CA 1
ATOM 661 C C . GLU A 1 83 ? -10.695 -19.047 -30.344 1 94.31 83 GLU A C 1
ATOM 663 O O . GLU A 1 83 ? -10.336 -20.188 -30.031 1 94.31 83 GLU A O 1
ATOM 668 N N . VAL A 1 84 ? -10.68 -18.062 -29.516 1 95.62 84 VAL A N 1
ATOM 669 C CA . VAL A 1 84 ? -10.281 -18.25 -28.125 1 95.62 84 VAL A CA 1
ATOM 670 C C . VAL A 1 84 ? -11.32 -17.625 -27.188 1 95.62 84 VAL A C 1
ATOM 672 O O . VAL A 1 84 ? -11.695 -16.453 -27.359 1 95.62 84 VAL A O 1
ATOM 675 N N . LEU A 1 85 ? -11.773 -18.359 -26.297 1 97.12 85 LEU A N 1
ATOM 676 C CA . LEU A 1 85 ? -12.664 -17.891 -25.234 1 97.12 85 LEU A CA 1
ATOM 677 C C . LEU A 1 85 ? -11.984 -17.938 -23.875 1 97.12 85 LEU A C 1
ATOM 679 O O . LEU A 1 85 ? -10.977 -18.625 -23.719 1 97.12 85 LEU A O 1
ATOM 683 N N . LEU A 1 86 ? -12.414 -17.125 -22.953 1 97.5 86 LEU A N 1
ATOM 684 C CA . LEU A 1 86 ? -11.961 -17.062 -21.562 1 97.5 86 LEU A CA 1
ATOM 685 C C . LEU A 1 86 ? -13.117 -17.344 -20.609 1 97.5 86 LEU A C 1
ATOM 687 O O . LEU A 1 86 ? -14.172 -16.703 -20.703 1 97.5 86 LEU A O 1
ATOM 691 N N . THR A 1 87 ? -12.922 -18.328 -19.703 1 98.19 87 THR A N 1
ATOM 692 C CA . THR A 1 87 ? -14.039 -18.672 -18.844 1 98.19 87 THR A CA 1
ATOM 693 C C . THR A 1 87 ? -13.656 -18.531 -17.375 1 98.19 87 THR A C 1
ATOM 695 O O . THR A 1 87 ? -12.516 -18.828 -16.984 1 98.19 87 THR A O 1
ATOM 698 N N . SER A 1 88 ? -14.555 -18.062 -16.578 1 97.81 88 SER A N 1
ATOM 699 C CA . SER A 1 88 ? -14.422 -18.031 -15.125 1 97.81 88 SER A CA 1
ATOM 700 C C . SER A 1 88 ? -15.414 -18.984 -14.453 1 97.81 88 SER A C 1
ATOM 702 O O . SER A 1 88 ? -15.656 -18.891 -13.25 1 97.81 88 SER A O 1
ATOM 704 N N . ASP A 1 89 ? -16.031 -19.859 -15.273 1 97.31 89 ASP A N 1
ATOM 705 C CA . ASP A 1 89 ? -16.938 -20.891 -14.766 1 97.31 89 ASP A CA 1
ATOM 706 C C . ASP A 1 89 ? -16.156 -22.094 -14.266 1 97.31 89 ASP A C 1
ATOM 708 O O . ASP A 1 89 ? -15.711 -22.922 -15.062 1 97.31 89 ASP A O 1
ATOM 712 N N . VAL A 1 90 ? -16.156 -22.281 -12.984 1 96.31 90 VAL A N 1
ATOM 713 C CA . VAL A 1 90 ? -15.352 -23.312 -12.352 1 96.31 90 VAL A CA 1
ATOM 714 C C . VAL A 1 90 ? -15.875 -24.688 -12.758 1 96.31 90 VAL A C 1
ATOM 716 O O . VAL A 1 90 ? -15.102 -25.641 -12.93 1 96.31 90 VAL A O 1
ATOM 719 N N . GLU A 1 91 ? -17.125 -24.797 -12.883 1 95.69 91 GLU A N 1
ATOM 720 C CA . GLU A 1 91 ? -17.703 -26.078 -13.273 1 95.69 91 GLU A CA 1
ATOM 721 C C . GLU A 1 91 ? -17.297 -26.469 -14.695 1 95.69 91 GLU A C 1
ATOM 723 O O . GLU A 1 91 ? -17.078 -27.641 -14.984 1 95.69 91 GLU A O 1
ATOM 728 N N . LEU A 1 92 ? -17.266 -25.484 -15.539 1 97.06 92 LEU A N 1
ATOM 729 C CA . LEU A 1 92 ? -16.781 -25.75 -16.891 1 97.06 92 LEU A CA 1
ATOM 730 C C . LEU A 1 92 ? -15.312 -26.172 -16.859 1 97.06 92 LEU A C 1
ATOM 732 O O . LEU A 1 92 ? -14.922 -27.109 -17.562 1 97.06 92 LEU A O 1
ATOM 736 N N . VAL A 1 93 ? -14.523 -25.516 -16.078 1 97.06 93 VAL A N 1
ATOM 737 C CA . VAL A 1 93 ? -13.109 -25.844 -15.961 1 97.06 93 VAL A CA 1
ATOM 738 C C . VAL A 1 93 ? -12.945 -27.281 -15.492 1 97.06 93 VAL A C 1
ATOM 740 O O . VAL A 1 93 ? -12.141 -28.047 -16.047 1 97.06 93 VAL A O 1
ATOM 743 N N . LYS A 1 94 ? -13.703 -27.641 -14.516 1 96.12 94 LYS A N 1
ATOM 744 C CA . LYS A 1 94 ? -13.664 -29 -14 1 96.12 94 LYS A CA 1
ATOM 745 C C . LYS A 1 94 ? -14.07 -30.016 -15.062 1 96.12 94 LYS A C 1
ATOM 747 O O . LYS A 1 94 ? -13.422 -31.047 -15.234 1 96.12 94 LYS A O 1
ATOM 752 N N . ARG A 1 95 ? -15.078 -29.656 -15.773 1 96.12 95 ARG A N 1
ATOM 753 C CA . ARG A 1 95 ? -15.586 -30.547 -16.828 1 96.12 95 ARG A CA 1
ATOM 754 C C . ARG A 1 95 ? -14.547 -30.75 -17.922 1 96.12 95 ARG A C 1
ATOM 756 O O . ARG A 1 95 ? -14.305 -31.875 -18.359 1 96.12 95 ARG A O 1
ATOM 763 N N . MET A 1 96 ? -13.961 -29.703 -18.328 1 96.31 96 MET A N 1
ATOM 764 C CA . MET A 1 96 ? -12.992 -29.766 -19.406 1 96.31 96 MET A CA 1
ATOM 765 C C . MET A 1 96 ? -11.75 -30.531 -18.984 1 96.31 96 MET A C 1
ATOM 767 O O . MET A 1 96 ? -11.07 -31.141 -19.828 1 96.31 96 MET A O 1
ATOM 771 N N . SER A 1 97 ? -11.492 -30.547 -17.688 1 95.44 97 SER A N 1
ATOM 772 C CA . SER A 1 97 ? -10.227 -31.109 -17.203 1 95.44 97 SER A CA 1
ATOM 773 C C . SER A 1 97 ? -10.438 -32.5 -16.594 1 95.44 97 SER A C 1
ATOM 775 O O . SER A 1 97 ? -9.477 -33.125 -16.141 1 95.44 97 SER A O 1
ATOM 777 N N . ALA A 1 98 ? -11.641 -32.938 -16.578 1 94.31 98 ALA A N 1
ATOM 778 C CA . ALA A 1 98 ? -11.953 -34.25 -15.984 1 94.31 98 ALA A CA 1
ATOM 779 C C . ALA A 1 98 ? -11.234 -35.375 -16.703 1 94.31 98 ALA A C 1
ATOM 781 O O . ALA A 1 98 ? -10.93 -35.25 -17.891 1 94.31 98 ALA A O 1
ATOM 782 N N . THR A 1 99 ? -11 -36.438 -16.047 1 90.38 99 THR A N 1
ATOM 783 C CA . THR A 1 99 ? -10.234 -37.594 -16.562 1 90.38 99 THR A CA 1
ATOM 784 C C . THR A 1 99 ? -10.922 -38.188 -17.781 1 90.38 99 THR A C 1
ATOM 786 O O . THR A 1 99 ? -10.258 -38.625 -18.719 1 90.38 99 THR A O 1
ATOM 789 N N . LYS A 1 100 ? -12.195 -38.219 -17.828 1 91.12 100 LYS A N 1
ATOM 790 C CA . LYS A 1 100 ? -12.93 -38.844 -18.922 1 91.12 100 LYS A CA 1
ATOM 791 C C . LYS A 1 100 ? -13.438 -37.781 -19.906 1 91.12 100 LYS A C 1
ATOM 793 O O . LYS A 1 100 ? -14.289 -38.094 -20.75 1 91.12 100 LYS A O 1
ATOM 798 N N . SER A 1 101 ? -12.906 -36.656 -19.797 1 93.69 101 SER A N 1
ATOM 799 C CA . SER A 1 101 ? -13.375 -35.562 -20.641 1 93.69 101 SER A CA 1
ATOM 800 C C . SER A 1 101 ? -12.906 -35.75 -22.094 1 93.69 101 SER A C 1
ATOM 802 O O . SER A 1 101 ? -11.852 -36.344 -22.328 1 93.69 101 SER A O 1
ATOM 804 N N . SER A 1 102 ? -13.672 -35.25 -23 1 92.12 102 SER A N 1
ATOM 805 C CA . SER A 1 102 ? -13.305 -35.281 -24.406 1 92.12 102 SER A CA 1
ATOM 806 C C . SER A 1 102 ? -12.453 -34.094 -24.797 1 92.12 102 SER A C 1
ATOM 808 O O . SER A 1 102 ? -11.961 -34 -25.922 1 92.12 102 SER A O 1
ATOM 810 N N . TYR A 1 103 ? -12.328 -33.219 -23.859 1 94.56 103 TYR A N 1
ATOM 811 C CA . TYR A 1 103 ? -11.508 -32.031 -24.125 1 94.56 103 TYR A CA 1
ATOM 812 C C . TYR A 1 103 ? -10.023 -32.344 -24 1 94.56 103 TYR A C 1
ATOM 814 O O . TYR A 1 103 ? -9.625 -33.125 -23.109 1 94.56 103 TYR A O 1
ATOM 822 N N . GLY A 1 104 ? -9.188 -31.812 -24.906 1 93.12 104 GLY A N 1
ATOM 823 C CA . GLY A 1 104 ? -7.738 -31.844 -24.781 1 93.12 104 GLY A CA 1
ATOM 824 C C . GLY A 1 104 ? -7.125 -30.453 -24.656 1 93.12 104 GLY A C 1
ATOM 825 O O . GLY A 1 104 ? -7.824 -29.453 -24.781 1 93.12 104 GLY A O 1
ATOM 826 N N . LYS A 1 105 ? -5.855 -30.422 -24.391 1 94.38 105 LYS A N 1
ATOM 827 C CA . LYS A 1 105 ? -5.164 -29.141 -24.375 1 94.38 105 LYS A CA 1
ATOM 828 C C . LYS A 1 105 ? -5.172 -28.5 -25.766 1 94.38 105 LYS A C 1
ATOM 830 O O . LYS A 1 105 ? -5.035 -29.188 -26.781 1 94.38 105 LYS A O 1
ATOM 835 N N . SER A 1 106 ? -5.324 -27.219 -25.75 1 94.19 106 SER A N 1
ATOM 836 C CA . SER A 1 106 ? -5.219 -26.5 -27.016 1 94.19 106 SER A CA 1
ATOM 837 C C . SER A 1 106 ? -3.76 -26.266 -27.391 1 94.19 106 SER A C 1
ATOM 839 O O . SER A 1 106 ? -2.85 -26.703 -26.688 1 94.19 106 SER A O 1
ATOM 841 N N . SER A 1 107 ? -3.502 -25.594 -28.516 1 89.5 107 SER A N 1
ATOM 842 C CA . SER A 1 107 ? -2.17 -25.453 -29.094 1 89.5 107 SER A CA 1
ATOM 843 C C . SER A 1 107 ? -1.354 -24.406 -28.344 1 89.5 107 SER A C 1
ATOM 845 O O . SER A 1 107 ? -0.155 -24.25 -28.578 1 89.5 107 SER A O 1
ATOM 847 N N . TRP A 1 108 ? -1.95 -23.734 -27.359 1 88.38 108 TRP A N 1
ATOM 848 C CA . TRP A 1 108 ? -1.232 -22.719 -26.609 1 88.38 108 TRP A CA 1
ATOM 849 C C . TRP A 1 108 ? 0.027 -23.297 -25.969 1 88.38 108 TRP A C 1
ATOM 851 O O . TRP A 1 108 ? 1.015 -22.578 -25.781 1 88.38 108 TRP A O 1
ATOM 861 N N . VAL A 1 109 ? 0.018 -24.484 -25.609 1 88.69 109 VAL A N 1
ATOM 862 C CA . VAL A 1 109 ? 1.077 -25.125 -24.844 1 88.69 109 VAL A CA 1
ATOM 863 C C . VAL A 1 109 ? 2.344 -25.234 -25.688 1 88.69 109 VAL A C 1
ATOM 865 O O . VAL A 1 109 ? 3.449 -25.328 -25.156 1 88.69 109 VAL A O 1
ATOM 868 N N . ASP A 1 110 ? 2.16 -25.141 -26.984 1 83.75 110 ASP A N 1
ATOM 869 C CA . ASP A 1 110 ? 3.318 -25.141 -27.875 1 83.75 110 ASP A CA 1
ATOM 870 C C . ASP A 1 110 ? 4.168 -23.891 -27.672 1 83.75 110 ASP A C 1
ATOM 872 O O . ASP A 1 110 ? 5.352 -23.875 -28.031 1 83.75 110 ASP A O 1
ATOM 876 N N . GLY A 1 111 ? 3.494 -22.922 -27.156 1 79.06 111 GLY A N 1
ATOM 877 C CA . GLY A 1 111 ? 4.184 -21.656 -26.969 1 79.06 111 GLY A CA 1
ATOM 878 C C . GLY A 1 111 ? 5.023 -21.609 -25.703 1 79.06 111 GLY A C 1
ATOM 879 O O . GLY A 1 111 ? 5.723 -20.641 -25.438 1 79.06 111 GLY A O 1
ATOM 880 N N . VAL A 1 112 ? 5.027 -22.703 -24.984 1 76.75 112 VAL A N 1
ATOM 881 C CA . VAL A 1 112 ? 5.809 -22.719 -23.75 1 76.75 112 VAL A CA 1
ATOM 882 C C . VAL A 1 112 ? 6.902 -23.781 -23.844 1 76.75 112 VAL A C 1
ATOM 884 O O . VAL A 1 112 ? 7.508 -24.156 -22.844 1 76.75 112 VAL A O 1
ATOM 887 N N . ARG A 1 113 ? 7.211 -24.109 -25.078 1 75.81 113 ARG A N 1
ATOM 888 C CA . ARG A 1 113 ? 8.281 -25.062 -25.312 1 75.81 113 ARG A CA 1
ATOM 889 C C . ARG A 1 113 ? 9.648 -24.375 -25.312 1 75.81 113 ARG A C 1
ATOM 891 O O . ARG A 1 113 ? 9.812 -23.328 -25.922 1 75.81 113 ARG A O 1
ATOM 898 N N . PHE A 1 114 ? 10.508 -24.859 -24.484 1 69.12 114 PHE A N 1
ATOM 899 C CA . PHE A 1 114 ? 11.852 -24.281 -24.438 1 69.12 114 PHE A CA 1
ATOM 900 C C . PHE A 1 114 ? 12.797 -25.047 -25.344 1 69.12 114 PHE A C 1
ATOM 902 O O . PHE A 1 114 ? 13.898 -24.578 -25.641 1 69.12 114 PHE A O 1
ATOM 909 N N . ASN A 1 115 ? 12.375 -26.266 -25.719 1 71.56 115 ASN A N 1
ATOM 910 C CA . ASN A 1 115 ? 13.156 -27.156 -26.578 1 71.56 115 ASN A CA 1
ATOM 911 C C . ASN A 1 115 ? 12.328 -27.688 -27.734 1 71.56 115 ASN A C 1
ATOM 913 O O . ASN A 1 115 ? 11.289 -28.312 -27.531 1 71.56 115 ASN A O 1
ATOM 917 N N . PRO A 1 116 ? 12.773 -27.406 -28.938 1 68.94 116 PRO A N 1
ATOM 918 C CA . PRO A 1 116 ? 11.977 -27.812 -30.109 1 68.94 116 PRO A CA 1
ATOM 919 C C . PRO A 1 116 ? 12.008 -29.328 -30.328 1 68.94 116 PRO A C 1
ATOM 921 O O . PRO A 1 116 ? 11.172 -29.859 -31.062 1 68.94 116 PRO A O 1
ATOM 924 N N . TYR A 1 117 ? 12.891 -29.953 -29.672 1 74.62 117 TYR A N 1
ATOM 925 C CA . TYR A 1 117 ? 13.117 -31.344 -30.047 1 74.62 117 TYR A CA 1
ATOM 926 C C . TYR A 1 117 ? 12.516 -32.281 -29.016 1 74.62 117 TYR A C 1
ATOM 928 O O . TYR A 1 117 ? 12.211 -33.438 -29.328 1 74.62 117 TYR A O 1
ATOM 936 N N . HIS A 1 118 ? 12.477 -31.828 -27.938 1 83.5 118 HIS A N 1
ATOM 937 C CA . HIS A 1 118 ? 12.016 -32.688 -26.859 1 83.5 118 HIS A CA 1
ATOM 938 C C . HIS A 1 118 ? 10.859 -32.062 -26.094 1 83.5 118 HIS A C 1
ATOM 940 O O . HIS A 1 118 ? 11 -30.984 -25.531 1 83.5 118 HIS A O 1
ATOM 946 N N . GLU A 1 119 ? 9.82 -32.75 -26.078 1 85.38 119 GLU A N 1
ATOM 947 C CA . GLU A 1 119 ? 8.609 -32.25 -25.438 1 85.38 119 GLU A CA 1
ATOM 948 C C . GLU A 1 119 ? 8.602 -32.531 -23.938 1 85.38 119 GLU A C 1
ATOM 950 O O . GLU A 1 119 ? 9.109 -33.562 -23.5 1 85.38 119 GLU A O 1
ATOM 955 N N . THR A 1 120 ? 8.062 -31.656 -23.219 1 90.5 120 THR A N 1
ATOM 956 C CA . THR A 1 120 ? 7.824 -31.859 -21.797 1 90.5 120 THR A CA 1
ATOM 957 C C . THR A 1 120 ? 6.457 -32.5 -21.562 1 90.5 120 THR A C 1
ATOM 959 O O . THR A 1 120 ? 5.582 -32.438 -22.438 1 90.5 120 THR A O 1
ATOM 962 N N . MET A 1 121 ? 6.324 -33.125 -20.422 1 91.5 121 MET A N 1
ATOM 963 C CA . MET A 1 121 ? 5.016 -33.656 -20.047 1 91.5 121 MET A CA 1
ATOM 964 C C . MET A 1 121 ? 3.947 -32.562 -20.125 1 91.5 121 MET A C 1
ATOM 966 O O . MET A 1 121 ? 2.84 -32.812 -20.609 1 91.5 121 MET A O 1
ATOM 970 N N . PHE A 1 122 ? 4.262 -31.375 -19.75 1 91.31 122 PHE A N 1
ATOM 971 C CA . PHE A 1 122 ? 3.342 -30.25 -19.734 1 91.31 122 PHE A CA 1
ATOM 972 C C . PHE A 1 122 ? 2.863 -29.906 -21.141 1 91.31 122 PHE A C 1
ATOM 974 O O . PHE A 1 122 ? 1.712 -29.516 -21.328 1 91.31 122 PHE A O 1
ATOM 981 N N . ALA A 1 123 ? 3.678 -30.109 -22.094 1 89.44 123 ALA A N 1
ATOM 982 C CA . ALA A 1 123 ? 3.391 -29.672 -23.453 1 89.44 123 ALA A CA 1
ATOM 983 C C . ALA A 1 123 ? 2.646 -30.75 -24.234 1 89.44 123 ALA A C 1
ATOM 985 O O . ALA A 1 123 ? 2.111 -30.484 -25.312 1 89.44 123 ALA A O 1
ATOM 986 N N . VAL A 1 124 ? 2.555 -31.922 -23.688 1 91.44 124 VAL A N 1
ATOM 987 C CA . VAL A 1 124 ? 1.868 -33 -24.391 1 91.44 124 VAL A CA 1
ATOM 988 C C . VAL A 1 124 ? 0.367 -32.719 -24.422 1 91.44 124 VAL A C 1
ATOM 990 O O . VAL A 1 124 ? -0.263 -32.562 -23.375 1 91.44 124 VAL A O 1
ATOM 993 N N . ARG A 1 125 ? -0.231 -32.781 -25.609 1 91.69 125 ARG A N 1
ATOM 994 C CA . ARG A 1 125 ? -1.632 -32.406 -25.766 1 91.69 125 ARG A CA 1
ATOM 995 C C . ARG A 1 125 ? -2.531 -33.625 -25.797 1 91.69 125 ARG A C 1
ATOM 997 O O . ARG A 1 125 ? -3.646 -33.594 -25.266 1 91.69 125 ARG A O 1
ATOM 1004 N N . ASP A 1 126 ? -1.999 -34.719 -26.375 1 90.19 126 ASP A N 1
ATOM 1005 C CA . ASP A 1 126 ? -2.785 -35.938 -26.453 1 90.19 126 ASP A CA 1
ATOM 1006 C C . ASP A 1 126 ? -3.006 -36.531 -25.078 1 90.19 126 ASP A C 1
ATOM 1008 O O . ASP A 1 126 ? -2.045 -36.812 -24.359 1 90.19 126 ASP A O 1
ATOM 1012 N N . PRO A 1 127 ? -4.277 -36.75 -24.703 1 92.62 127 PRO A N 1
ATOM 1013 C CA . PRO A 1 127 ? -4.562 -37.219 -23.359 1 92.62 127 PRO A CA 1
ATOM 1014 C C . PRO A 1 127 ? -3.889 -38.562 -23.047 1 92.62 127 PRO A C 1
ATOM 1016 O O . PRO A 1 127 ? -3.355 -38.75 -21.953 1 92.62 127 PRO A O 1
ATOM 1019 N N . ARG A 1 128 ? -3.852 -39.5 -23.969 1 92.56 128 ARG A N 1
ATOM 1020 C CA . ARG A 1 128 ? -3.258 -40.812 -23.75 1 92.56 128 ARG A CA 1
ATOM 1021 C C . ARG A 1 128 ? -1.745 -40.688 -23.594 1 92.56 128 ARG A C 1
ATOM 1023 O O . ARG A 1 128 ? -1.161 -41.344 -22.719 1 92.56 128 ARG A O 1
ATOM 1030 N N . GLN A 1 129 ? -1.19 -39.938 -24.484 1 92.69 129 GLN A N 1
ATOM 1031 C CA . GLN A 1 129 ? 0.25 -39.719 -24.391 1 92.69 129 GLN A CA 1
ATOM 1032 C C . GLN A 1 129 ? 0.615 -39 -23.094 1 92.69 129 GLN A C 1
ATOM 1034 O O . GLN A 1 129 ? 1.63 -39.344 -22.469 1 92.69 129 GLN A O 1
ATOM 1039 N N . HIS A 1 130 ? -0.184 -38.094 -22.75 1 94.31 130 HIS A N 1
ATOM 1040 C CA . HIS A 1 130 ? 0.046 -37.375 -21.5 1 94.31 130 HIS A CA 1
ATOM 1041 C C . HIS A 1 130 ? -0.046 -38.312 -20.312 1 94.31 130 HIS A C 1
ATOM 1043 O O . HIS A 1 130 ? 0.787 -38.25 -19.406 1 94.31 130 HIS A O 1
ATOM 1049 N N . ASP A 1 131 ? -1.031 -39.156 -20.281 1 94.31 131 ASP A N 1
ATOM 1050 C CA . ASP A 1 131 ? -1.192 -40.125 -19.188 1 94.31 131 ASP A CA 1
ATOM 1051 C C . ASP A 1 131 ? 0.031 -41.031 -19.062 1 94.31 131 ASP A C 1
ATOM 1053 O O . ASP A 1 131 ? 0.469 -41.344 -17.953 1 94.31 131 ASP A O 1
ATOM 1057 N N . ARG A 1 132 ? 0.573 -41.406 -20.156 1 93 132 ARG A N 1
ATOM 1058 C CA . ARG A 1 132 ? 1.769 -42.219 -20.172 1 93 132 ARG A CA 1
ATOM 1059 C C . ARG A 1 132 ? 2.971 -41.469 -19.609 1 93 132 ARG A C 1
ATOM 1061 O O . ARG A 1 132 ? 3.74 -42 -18.812 1 93 132 ARG A O 1
ATOM 1068 N N . ALA A 1 133 ? 3.094 -40.281 -20.078 1 92.38 133 ALA A N 1
ATOM 1069 C CA . ALA A 1 133 ? 4.188 -39.469 -19.594 1 92.38 133 ALA A CA 1
ATOM 1070 C C . ALA A 1 133 ? 4.059 -39.219 -18.078 1 92.38 133 ALA A C 1
ATOM 1072 O O . ALA A 1 133 ? 5.043 -39.312 -17.344 1 92.38 133 ALA A O 1
ATOM 1073 N N . LYS A 1 134 ? 2.902 -38.938 -17.641 1 92.38 134 LYS A N 1
ATOM 1074 C CA . LYS A 1 134 ? 2.645 -38.688 -16.234 1 92.38 134 LYS A CA 1
ATOM 1075 C C . LYS A 1 134 ? 2.943 -39.906 -15.375 1 92.38 134 LYS A C 1
ATOM 1077 O O . LYS A 1 134 ? 3.5 -39.812 -14.281 1 92.38 134 LYS A O 1
ATOM 1082 N N . ALA A 1 135 ? 2.553 -41 -15.836 1 91.31 135 ALA A N 1
ATOM 1083 C CA . ALA A 1 135 ? 2.82 -42.25 -15.133 1 91.31 135 ALA A CA 1
ATOM 1084 C C . ALA A 1 135 ? 4.32 -42.469 -14.977 1 91.31 135 ALA A C 1
ATOM 1086 O O . ALA A 1 135 ? 4.777 -42.969 -13.945 1 91.31 135 ALA A O 1
ATOM 1087 N N . ARG A 1 136 ? 5 -42.125 -15.922 1 89.94 136 ARG A N 1
ATOM 1088 C CA . ARG A 1 136 ? 6.445 -42.312 -15.93 1 89.94 136 ARG A CA 1
ATOM 1089 C C . ARG A 1 136 ? 7.129 -41.375 -14.961 1 89.94 136 ARG A C 1
ATOM 1091 O O . ARG A 1 136 ? 8.125 -41.719 -14.328 1 89.94 136 ARG A O 1
ATOM 1098 N N . LEU A 1 137 ? 6.605 -40.219 -14.875 1 92.19 137 LEU A N 1
ATOM 1099 C CA . LEU A 1 137 ? 7.27 -39.156 -14.109 1 92.19 137 LEU A CA 1
ATOM 1100 C C . LEU A 1 137 ? 6.719 -39.094 -12.688 1 92.19 137 LEU A C 1
ATOM 1102 O O . LEU A 1 137 ? 7.332 -38.469 -11.812 1 92.19 137 LEU A O 1
ATOM 1106 N N . ALA A 1 138 ? 5.605 -39.656 -12.375 1 90.06 138 ALA A N 1
ATOM 1107 C CA . ALA A 1 138 ? 4.875 -39.562 -11.109 1 90.06 138 ALA A CA 1
ATOM 1108 C C . ALA A 1 138 ? 5.738 -40 -9.938 1 90.06 138 ALA A C 1
ATOM 1110 O O . ALA A 1 138 ? 5.727 -39.375 -8.875 1 90.06 138 ALA A O 1
ATOM 1111 N N . PRO A 1 139 ? 6.508 -41 -10.039 1 89.62 139 PRO A N 1
ATOM 1112 C CA . PRO A 1 139 ? 7.328 -41.406 -8.906 1 89.62 139 PRO A CA 1
ATOM 1113 C C . PRO A 1 139 ? 8.328 -40.344 -8.461 1 89.62 139 PRO A C 1
ATOM 1115 O O . PRO A 1 139 ? 8.664 -40.25 -7.277 1 89.62 139 PRO A O 1
ATOM 1118 N N . ALA A 1 140 ? 8.766 -39.625 -9.391 1 88.38 140 ALA A N 1
ATOM 1119 C CA . ALA A 1 140 ? 9.695 -38.531 -9.07 1 88.38 140 ALA A CA 1
ATOM 1120 C C . ALA A 1 140 ? 8.977 -37.406 -8.336 1 88.38 140 ALA A C 1
ATOM 1122 O O . ALA A 1 140 ? 9.445 -36.969 -7.289 1 88.38 140 ALA A O 1
ATOM 1123 N N . TYR A 1 141 ? 7.82 -37.094 -8.734 1 86.62 141 TYR A N 1
ATOM 1124 C CA . TYR A 1 141 ? 7.105 -35.938 -8.219 1 86.62 141 TYR A CA 1
ATOM 1125 C C . TYR A 1 141 ? 6.418 -36.25 -6.895 1 86.62 141 TYR A C 1
ATOM 1127 O O . TYR A 1 141 ? 6.23 -35.375 -6.051 1 86.62 141 TYR A O 1
ATOM 1135 N N . SER A 1 142 ? 5.988 -37.469 -6.641 1 81.25 142 SER A N 1
ATOM 1136 C CA . SER A 1 142 ? 5.254 -37.906 -5.453 1 81.25 142 SER A CA 1
ATOM 1137 C C . SER A 1 142 ? 6.188 -38.062 -4.258 1 81.25 142 SER A C 1
ATOM 1139 O O . SER A 1 142 ? 5.73 -38.156 -3.115 1 81.25 142 SER A O 1
ATOM 1141 N N . GLY A 1 143 ? 7.375 -38.125 -4.492 1 80.44 143 GLY A N 1
ATOM 1142 C CA . GLY A 1 143 ? 8.328 -38.344 -3.418 1 80.44 143 GLY A CA 1
ATOM 1143 C C . GLY A 1 143 ? 8.664 -39.812 -3.209 1 80.44 143 GLY A C 1
ATOM 1144 O O . GLY A 1 143 ? 9.523 -40.156 -2.393 1 80.44 143 GLY A O 1
ATOM 1145 N N . ARG A 1 144 ? 8.062 -40.656 -3.922 1 80.81 144 ARG A N 1
ATOM 1146 C CA . ARG A 1 144 ? 8.32 -42.062 -3.775 1 80.81 144 ARG A CA 1
ATOM 1147 C C . ARG A 1 144 ? 9.773 -42.406 -4.086 1 80.81 144 ARG A C 1
ATOM 1149 O O . ARG A 1 144 ? 10.406 -43.188 -3.379 1 80.81 144 ARG A O 1
ATOM 1156 N N . ASP A 1 145 ? 10.289 -41.844 -5.168 1 85.81 145 ASP A N 1
ATOM 1157 C CA . ASP A 1 145 ? 11.656 -42.125 -5.594 1 85.81 145 ASP A CA 1
ATOM 1158 C C . ASP A 1 145 ? 12.625 -41.062 -5.062 1 85.81 145 ASP A C 1
ATOM 1160 O O . ASP A 1 145 ? 13.789 -41.031 -5.465 1 85.81 145 ASP A O 1
ATOM 1164 N N . THR A 1 146 ? 12.203 -40.25 -4.344 1 82.5 146 THR A N 1
ATOM 1165 C CA . THR A 1 146 ? 13.047 -39.219 -3.762 1 82.5 146 THR A CA 1
ATOM 1166 C C . THR A 1 146 ? 13.008 -39.281 -2.236 1 82.5 146 THR A C 1
ATOM 1168 O O . THR A 1 146 ? 12.328 -38.469 -1.589 1 82.5 146 THR A O 1
ATOM 1171 N N . PRO A 1 147 ? 13.859 -40.25 -1.804 1 78.12 147 PRO A N 1
ATOM 1172 C CA . PRO A 1 147 ? 13.883 -40.406 -0.347 1 78.12 147 PRO A CA 1
ATOM 1173 C C . PRO A 1 147 ? 14.32 -39.125 0.372 1 78.12 147 PRO A C 1
ATOM 1175 O O . PRO A 1 147 ? 15.172 -38.406 -0.135 1 78.12 147 PRO A O 1
ATOM 1178 N N . ASN A 1 148 ? 13.609 -38.656 1.318 1 87.25 148 ASN A N 1
ATOM 1179 C CA . ASN A 1 148 ? 13.961 -37.531 2.203 1 87.25 148 ASN A CA 1
ATOM 1180 C C . ASN A 1 148 ? 13.578 -36.188 1.598 1 87.25 148 ASN A C 1
ATOM 1182 O O . ASN A 1 148 ? 14.312 -35.219 1.728 1 87.25 148 ASN A O 1
ATOM 1186 N N . LEU A 1 149 ? 12.641 -36.188 0.715 1 91.12 149 LEU A N 1
ATOM 1187 C CA . LEU A 1 149 ? 12.125 -34.969 0.107 1 91.12 149 LEU A CA 1
ATOM 1188 C C . LEU A 1 149 ? 11.922 -33.875 1.157 1 91.12 149 LEU A C 1
ATOM 1190 O O . LEU A 1 149 ? 12.367 -32.719 0.972 1 91.12 149 LEU A O 1
ATOM 1194 N N . GLU A 1 150 ? 11.344 -34.156 2.238 1 94.31 150 GLU A N 1
ATOM 1195 C CA . GLU A 1 150 ? 11.078 -33.188 3.283 1 94.31 150 GLU A CA 1
ATOM 1196 C C . GLU A 1 150 ? 12.375 -32.688 3.91 1 94.31 150 GLU A C 1
ATOM 1198 O O . GLU A 1 150 ? 12.5 -31.5 4.242 1 94.31 150 GLU A O 1
ATOM 1203 N N . GLY A 1 151 ? 13.328 -33.625 4.109 1 95.25 151 GLY A N 1
ATOM 1204 C CA . GLY A 1 151 ? 14.633 -33.219 4.617 1 95.25 151 GLY A CA 1
ATOM 1205 C C . GLY A 1 151 ? 15.32 -32.188 3.73 1 95.25 151 GLY A C 1
ATOM 1206 O O . GLY A 1 151 ? 15.984 -31.281 4.227 1 95.25 151 GLY A O 1
ATOM 1207 N N . ALA A 1 152 ? 15.18 -32.406 2.422 1 94.44 152 ALA A N 1
ATOM 1208 C CA . ALA A 1 152 ? 15.742 -31.469 1.468 1 94.44 152 ALA A CA 1
ATOM 1209 C C . ALA A 1 152 ? 15.102 -30.078 1.623 1 94.44 152 ALA A C 1
ATOM 1211 O O . ALA A 1 152 ? 15.797 -29.062 1.601 1 94.44 152 ALA A O 1
ATOM 1212 N N . VAL A 1 153 ? 13.82 -30.031 1.778 1 96.69 153 VAL A N 1
ATOM 1213 C CA . VAL A 1 153 ? 13.109 -28.766 1.966 1 96.69 153 VAL A CA 1
ATOM 1214 C C . VAL A 1 153 ? 13.523 -28.125 3.289 1 96.69 153 VAL A C 1
ATOM 1216 O O . VAL A 1 153 ? 13.758 -26.922 3.357 1 96.69 153 VAL A O 1
ATOM 1219 N N . ASP A 1 154 ? 13.688 -28.953 4.324 1 98.19 154 ASP A N 1
ATOM 1220 C CA . ASP A 1 154 ? 14.086 -28.469 5.645 1 98.19 154 ASP A CA 1
ATOM 1221 C C . ASP A 1 154 ? 15.422 -27.75 5.586 1 98.19 154 ASP A C 1
ATOM 1223 O O . ASP A 1 154 ? 15.586 -26.688 6.191 1 98.19 154 ASP A O 1
ATOM 1227 N N . GLN A 1 155 ? 16.266 -28.375 4.859 1 97.75 155 GLN A N 1
ATOM 1228 C CA . GLN A 1 155 ? 17.594 -27.781 4.742 1 97.75 155 GLN A CA 1
ATOM 1229 C C . GLN A 1 155 ? 17.531 -26.406 4.098 1 97.75 155 GLN A C 1
ATOM 1231 O O . GLN A 1 155 ? 18.234 -25.484 4.52 1 97.75 155 GLN A O 1
ATOM 1236 N N . GLN A 1 156 ? 16.703 -26.266 3.109 1 98.12 156 GLN A N 1
ATOM 1237 C CA . GLN A 1 156 ? 16.609 -24.984 2.408 1 98.12 156 GLN A CA 1
ATOM 1238 C C . GLN A 1 156 ? 15.867 -23.953 3.246 1 98.12 156 GLN A C 1
ATOM 1240 O O . GLN A 1 156 ? 16.188 -22.75 3.191 1 98.12 156 GLN A O 1
ATOM 1245 N N . VAL A 1 157 ? 14.898 -24.359 4.027 1 98.56 157 VAL A N 1
ATOM 1246 C CA . VAL A 1 157 ? 14.219 -23.453 4.949 1 98.56 157 VAL A CA 1
ATOM 1247 C C . VAL A 1 157 ? 15.219 -22.906 5.969 1 98.56 157 VAL A C 1
ATOM 1249 O O . VAL A 1 157 ? 15.227 -21.703 6.266 1 98.56 157 VAL A O 1
ATOM 1252 N N . SER A 1 158 ? 16.031 -23.781 6.453 1 98.56 158 SER A N 1
ATOM 1253 C CA . SER A 1 158 ? 17.062 -23.375 7.406 1 98.56 158 SER A CA 1
ATOM 1254 C C . SER A 1 158 ? 18.047 -22.406 6.773 1 98.56 158 SER A C 1
ATOM 1256 O O . SER A 1 158 ? 18.469 -21.438 7.422 1 98.56 158 SER A O 1
ATOM 1258 N N . ASN A 1 159 ? 18.406 -22.688 5.523 1 98.62 159 ASN A N 1
ATOM 1259 C CA . ASN A 1 159 ? 19.312 -21.797 4.809 1 98.62 159 ASN A CA 1
ATOM 1260 C C . ASN A 1 159 ? 18.688 -20.406 4.621 1 98.62 159 ASN A C 1
ATOM 1262 O O . ASN A 1 159 ? 19.391 -19.391 4.691 1 98.62 159 ASN A O 1
ATOM 1266 N N . LEU A 1 160 ? 17.422 -20.375 4.348 1 98.75 160 LEU A N 1
ATOM 1267 C CA . LEU A 1 160 ? 16.703 -19.109 4.191 1 98.75 160 LEU A CA 1
ATOM 1268 C C . LEU A 1 160 ? 16.719 -18.312 5.488 1 98.75 160 LEU A C 1
ATOM 1270 O O . LEU A 1 160 ? 17.047 -17.125 5.488 1 98.75 160 LEU A O 1
ATOM 1274 N N . VAL A 1 161 ? 16.391 -18.953 6.598 1 98.69 161 VAL A N 1
ATOM 1275 C CA . VAL A 1 161 ? 16.375 -18.312 7.906 1 98.69 161 VAL A CA 1
ATOM 1276 C C . VAL A 1 161 ? 17.781 -17.812 8.242 1 98.69 161 VAL A C 1
ATOM 1278 O O . VAL A 1 161 ? 17.938 -16.688 8.734 1 98.69 161 VAL A O 1
ATOM 1281 N N . SER A 1 162 ? 18.766 -18.625 7.949 1 98.62 162 SER A N 1
ATOM 1282 C CA . SER A 1 162 ? 20.156 -18.266 8.211 1 98.62 162 SER A CA 1
ATOM 1283 C C . SER A 1 162 ? 20.578 -17.047 7.395 1 98.62 162 SER A C 1
ATOM 1285 O O . SER A 1 162 ? 21.281 -16.172 7.902 1 98.62 162 SER A O 1
ATOM 1287 N N . LEU A 1 163 ? 20.188 -17 6.168 1 98.75 163 LEU A N 1
ATOM 1288 C CA . LEU A 1 163 ? 20.516 -15.859 5.312 1 98.75 163 LEU A CA 1
ATOM 1289 C C . LEU A 1 163 ? 19.953 -14.562 5.898 1 98.75 163 LEU A C 1
ATOM 1291 O O . LEU A 1 163 ? 20.672 -13.562 6.008 1 98.75 163 LEU A O 1
ATOM 1295 N N . ILE A 1 164 ? 18.688 -14.562 6.281 1 98.75 164 ILE A N 1
ATOM 1296 C CA . ILE A 1 164 ? 18.047 -13.375 6.828 1 98.75 164 ILE A CA 1
ATOM 1297 C C . ILE A 1 164 ? 18.75 -12.953 8.109 1 98.75 164 ILE A C 1
ATOM 1299 O O . ILE A 1 164 ? 19.016 -11.766 8.312 1 98.75 164 ILE A O 1
ATOM 1303 N N . ARG A 1 165 ? 19.094 -13.891 8.938 1 97.94 165 ARG A N 1
ATOM 1304 C CA . ARG A 1 165 ? 19.766 -13.609 10.203 1 97.94 165 ARG A CA 1
ATOM 1305 C C . ARG A 1 165 ? 21.125 -12.969 9.961 1 97.94 165 ARG A C 1
ATOM 1307 O O . ARG A 1 165 ? 21.5 -12.008 10.633 1 97.94 165 ARG A O 1
ATOM 1314 N N . ARG A 1 166 ? 21.812 -13.453 9.031 1 97.62 166 ARG A N 1
ATOM 1315 C CA . ARG A 1 166 ? 23.203 -13.062 8.805 1 97.62 166 ARG A CA 1
ATOM 1316 C C . ARG A 1 166 ? 23.281 -11.719 8.086 1 97.62 166 ARG A C 1
ATOM 1318 O O . ARG A 1 166 ? 24.141 -10.898 8.383 1 97.62 166 ARG A O 1
ATOM 1325 N N . ARG A 1 167 ? 22.359 -11.516 7.168 1 97.88 167 ARG A N 1
ATOM 1326 C CA . ARG A 1 167 ? 22.594 -10.422 6.223 1 97.88 167 ARG A CA 1
ATOM 1327 C C . ARG A 1 167 ? 21.562 -9.32 6.391 1 97.88 167 ARG A C 1
ATOM 1329 O O . ARG A 1 167 ? 21.828 -8.156 6.086 1 97.88 167 ARG A O 1
ATOM 1336 N N . TYR A 1 168 ? 20.391 -9.602 6.875 1 98.12 168 TYR A N 1
ATOM 1337 C CA . TYR A 1 168 ? 19.312 -8.641 6.672 1 98.12 168 TYR A CA 1
ATOM 1338 C C . TYR A 1 168 ? 18.594 -8.336 7.984 1 98.12 168 TYR A C 1
ATOM 1340 O O . TYR A 1 168 ? 17.641 -7.559 8.016 1 98.12 168 TYR A O 1
ATOM 1348 N N . LEU A 1 169 ? 19.078 -8.867 9.07 1 97.69 169 LEU A N 1
ATOM 1349 C CA . LEU A 1 169 ? 18.406 -8.695 10.352 1 97.69 169 LEU A CA 1
ATOM 1350 C C . LEU A 1 169 ? 18.656 -7.297 10.914 1 97.69 169 LEU A C 1
ATOM 1352 O O . LEU A 1 169 ? 19.797 -6.867 11.016 1 97.69 169 LEU A O 1
ATOM 1356 N N . SER A 1 170 ? 17.594 -6.586 11.125 1 95.62 170 SER A N 1
ATOM 1357 C CA . SER A 1 170 ? 17.672 -5.312 11.836 1 95.62 170 SER A CA 1
ATOM 1358 C C . SER A 1 170 ? 17.688 -5.52 13.344 1 95.62 170 SER A C 1
ATOM 1360 O O . SER A 1 170 ? 17.125 -6.5 13.844 1 95.62 170 SER A O 1
ATOM 1362 N N . ASP A 1 171 ? 18.328 -4.59 14.031 1 91.94 171 ASP A N 1
ATOM 1363 C CA . ASP A 1 171 ? 18.391 -4.602 15.492 1 91.94 171 ASP A CA 1
ATOM 1364 C C . ASP A 1 171 ? 18.156 -3.203 16.062 1 91.94 171 ASP A C 1
ATOM 1366 O O . ASP A 1 171 ? 19.094 -2.42 16.203 1 91.94 171 ASP A O 1
ATOM 1370 N N . PRO A 1 172 ? 16.969 -2.994 16.438 1 82.06 172 PRO A N 1
ATOM 1371 C CA . PRO A 1 172 ? 16.656 -1.657 16.938 1 82.06 172 PRO A CA 1
ATOM 1372 C C . PRO A 1 172 ? 17.484 -1.273 18.156 1 82.06 172 PRO A C 1
ATOM 1374 O O . PRO A 1 172 ? 17.781 -0.094 18.359 1 82.06 172 PRO A O 1
ATOM 1377 N N . THR A 1 173 ? 17.828 -2.162 18.984 1 82.81 173 THR A N 1
ATOM 1378 C CA . THR A 1 173 ? 18.609 -1.883 20.188 1 82.81 173 THR A CA 1
ATOM 1379 C C . THR A 1 173 ? 19.984 -1.327 19.828 1 82.81 173 THR A C 1
ATOM 1381 O O . THR A 1 173 ? 20.5 -0.42 20.484 1 82.81 173 THR A O 1
ATOM 1384 N N . SER A 1 174 ? 20.547 -1.767 18.781 1 85.31 174 SER A N 1
ATOM 1385 C CA . SER A 1 174 ? 21.859 -1.31 18.359 1 85.31 174 SER A CA 1
ATOM 1386 C C . SER A 1 174 ? 21.75 -0.294 17.219 1 85.31 174 SER A C 1
ATOM 1388 O O . SER A 1 174 ? 22.75 -0.002 16.547 1 85.31 174 SER A O 1
ATOM 1390 N N . CYS A 1 175 ? 20.531 0.094 16.938 1 81.94 175 CYS A N 1
ATOM 1391 C CA . CYS A 1 175 ? 20.281 1.095 15.906 1 81.94 175 CYS A CA 1
ATOM 1392 C C . CYS A 1 175 ? 20.781 0.621 14.539 1 81.94 175 CYS A C 1
ATOM 1394 O O . CYS A 1 175 ? 21.391 1.39 13.797 1 81.94 175 CYS A O 1
ATOM 1396 N N . VAL A 1 176 ? 20.672 -0.674 14.344 1 91.31 176 VAL A N 1
ATOM 1397 C CA . VAL A 1 176 ? 21.031 -1.245 13.047 1 91.31 176 VAL A CA 1
ATOM 1398 C C . VAL A 1 176 ? 19.781 -1.49 12.219 1 91.31 176 VAL A C 1
ATOM 1400 O O . VAL A 1 176 ? 18.875 -2.219 12.648 1 91.31 176 VAL A O 1
ATOM 1403 N N . PHE A 1 177 ? 19.766 -0.882 11.102 1 93.81 177 PHE A N 1
ATOM 1404 C CA . PHE A 1 177 ? 18.656 -1.068 10.172 1 93.81 177 PHE A CA 1
ATOM 1405 C C . PHE A 1 177 ? 19.156 -1.646 8.852 1 93.81 177 PHE A C 1
ATOM 1407 O O . PHE A 1 177 ? 20.078 -1.108 8.242 1 93.81 177 PHE A O 1
ATOM 1414 N N . ARG A 1 178 ? 18.531 -2.756 8.492 1 96.31 178 ARG A N 1
ATOM 1415 C CA . ARG A 1 178 ? 18.844 -3.385 7.211 1 96.31 178 ARG A CA 1
ATOM 1416 C C . ARG A 1 178 ? 17.562 -3.641 6.41 1 96.31 178 ARG A C 1
ATOM 1418 O O . ARG A 1 178 ? 16.547 -4.066 6.969 1 96.31 178 ARG A O 1
ATOM 1425 N N . THR A 1 179 ? 17.625 -3.303 5.164 1 96.88 179 THR A N 1
ATOM 1426 C CA . THR A 1 179 ? 16.5 -3.586 4.273 1 96.88 179 THR A CA 1
ATOM 1427 C C . THR A 1 179 ? 16.578 -5.008 3.73 1 96.88 179 THR A C 1
ATOM 1429 O O . THR A 1 179 ? 17.625 -5.426 3.23 1 96.88 179 THR A O 1
ATOM 1432 N N . LEU A 1 180 ? 15.547 -5.73 3.924 1 98.31 180 LEU A N 1
ATOM 1433 C CA . LEU A 1 180 ? 15.43 -7.082 3.385 1 98.31 180 LEU A CA 1
ATOM 1434 C C . LEU A 1 180 ? 14.688 -7.078 2.055 1 98.31 180 LEU A C 1
ATOM 1436 O O . LEU A 1 180 ? 13.492 -6.773 2.01 1 98.31 180 LEU A O 1
ATOM 1440 N N . PRO A 1 181 ? 15.383 -7.344 0.957 1 98.25 181 PRO A N 1
ATOM 1441 C CA . PRO A 1 181 ? 14.68 -7.539 -0.315 1 98.25 181 PRO A CA 1
ATOM 1442 C C . PRO A 1 181 ? 13.938 -8.875 -0.383 1 98.25 181 PRO A C 1
ATOM 1444 O O . PRO A 1 181 ? 14.469 -9.844 -0.93 1 98.25 181 PRO A O 1
ATOM 1447 N N . LEU A 1 182 ? 12.734 -8.891 0.068 1 98.44 182 LEU A N 1
ATOM 1448 C CA . LEU A 1 182 ? 12 -10.133 0.31 1 98.44 182 LEU A CA 1
ATOM 1449 C C . LEU A 1 182 ? 11.766 -10.891 -0.992 1 98.44 182 LEU A C 1
ATOM 1451 O O . LEU A 1 182 ? 11.805 -12.117 -1.013 1 98.44 182 LEU A O 1
ATOM 1455 N N . LEU A 1 183 ? 11.578 -10.148 -2.111 1 97.62 183 LEU A N 1
ATOM 1456 C CA . LEU A 1 183 ? 11.367 -10.797 -3.398 1 97.62 183 LEU A CA 1
ATOM 1457 C C . LEU A 1 183 ? 12.57 -11.656 -3.771 1 97.62 183 LEU A C 1
ATOM 1459 O O . LEU A 1 183 ? 12.414 -12.82 -4.152 1 97.62 183 LEU A O 1
ATOM 1463 N N . ASN A 1 184 ? 13.734 -11.125 -3.555 1 97.38 184 ASN A N 1
ATOM 1464 C CA . ASN A 1 184 ? 14.961 -11.828 -3.926 1 97.38 184 ASN A CA 1
ATOM 1465 C C . ASN A 1 184 ? 15.203 -13.039 -3.035 1 97.38 184 ASN A C 1
ATOM 1467 O O . ASN A 1 184 ? 15.438 -14.141 -3.531 1 97.38 184 ASN A O 1
ATOM 1471 N N . VAL A 1 185 ? 15.055 -12.82 -1.817 1 98.06 185 VAL A N 1
ATOM 1472 C CA . VAL A 1 185 ? 15.422 -13.852 -0.85 1 98.06 185 VAL A CA 1
ATOM 1473 C C . VAL A 1 185 ? 14.469 -15.039 -0.979 1 98.06 185 VAL A C 1
ATOM 1475 O O . VAL A 1 185 ? 14.891 -16.188 -0.851 1 98.06 185 VAL A O 1
ATOM 1478 N N . LEU A 1 186 ? 13.242 -14.797 -1.228 1 98.25 186 LEU A N 1
ATOM 1479 C CA . LEU A 1 186 ? 12.281 -15.883 -1.391 1 98.25 186 LEU A CA 1
ATOM 1480 C C . LEU A 1 186 ? 12.531 -16.641 -2.693 1 98.25 186 LEU A C 1
ATOM 1482 O O . LEU A 1 186 ? 12.32 -17.859 -2.762 1 98.25 186 LEU A O 1
ATOM 1486 N N . SER A 1 187 ? 12.953 -15.906 -3.701 1 96.88 187 SER A N 1
ATOM 1487 C CA . SER A 1 187 ? 13.32 -16.547 -4.961 1 96.88 187 SER A CA 1
ATOM 1488 C C . SER A 1 187 ? 14.539 -17.453 -4.781 1 96.88 187 SER A C 1
ATOM 1490 O O . SER A 1 187 ? 14.617 -18.531 -5.379 1 96.88 187 SER A O 1
ATOM 1492 N N . TYR A 1 188 ? 15.492 -17.031 -3.949 1 97.94 188 TYR A N 1
ATOM 1493 C CA . TYR A 1 188 ? 16.656 -17.844 -3.641 1 97.94 188 TYR A CA 1
ATOM 1494 C C . TYR A 1 188 ? 16.25 -19.156 -2.984 1 97.94 188 TYR A C 1
ATOM 1496 O O . TYR A 1 188 ? 16.734 -20.219 -3.357 1 97.94 188 TYR A O 1
ATOM 1504 N N . PHE A 1 189 ? 15.328 -19.078 -2.123 1 98.38 189 PHE A N 1
ATOM 1505 C CA . PHE A 1 189 ? 14.836 -20.234 -1.391 1 98.38 189 PHE A CA 1
ATOM 1506 C C . PHE A 1 189 ? 14.219 -21.25 -2.342 1 98.38 189 PHE A C 1
ATOM 1508 O O . PHE A 1 189 ? 14.617 -22.422 -2.35 1 98.38 189 PHE A O 1
ATOM 1515 N N . THR A 1 190 ? 13.281 -20.797 -3.178 1 97.81 190 THR A N 1
ATOM 1516 C CA . THR A 1 190 ? 12.555 -21.734 -4.016 1 97.81 190 THR A CA 1
ATOM 1517 C C . THR A 1 190 ? 13.461 -22.328 -5.086 1 97.81 190 THR A C 1
ATOM 1519 O O . THR A 1 190 ? 13.305 -23.484 -5.469 1 97.81 190 THR A O 1
ATOM 1522 N N . LEU A 1 191 ? 14.43 -21.547 -5.551 1 96.25 191 LEU A N 1
ATOM 1523 C CA . LEU A 1 191 ? 15.398 -22.062 -6.512 1 96.25 191 LEU A CA 1
ATOM 1524 C C . LEU A 1 191 ? 16.281 -23.125 -5.871 1 96.25 191 LEU A C 1
ATOM 1526 O O . LEU A 1 191 ? 16.578 -24.141 -6.492 1 96.25 191 LEU A O 1
ATOM 1530 N N . ASP A 1 192 ? 16.609 -22.891 -4.625 1 97.56 192 ASP A N 1
ATOM 1531 C CA . ASP A 1 192 ? 17.422 -23.875 -3.91 1 97.56 192 ASP A CA 1
ATOM 1532 C C . ASP A 1 192 ? 16.641 -25.156 -3.639 1 97.56 192 ASP A C 1
ATOM 1534 O O . ASP A 1 192 ? 17.188 -26.25 -3.715 1 97.56 192 ASP A O 1
ATOM 1538 N N . VAL A 1 193 ? 15.383 -25 -3.354 1 97.12 193 VAL A N 1
ATOM 1539 C CA . VAL A 1 193 ? 14.555 -26.172 -3.092 1 97.12 193 VAL A CA 1
ATOM 1540 C C . VAL A 1 193 ? 14.453 -27.031 -4.355 1 97.12 193 VAL A C 1
ATOM 1542 O O . VAL A 1 193 ? 14.758 -28.219 -4.332 1 97.12 193 VAL A O 1
ATOM 1545 N N . ILE A 1 194 ? 14.078 -26.422 -5.438 1 95.19 194 ILE A N 1
ATOM 1546 C CA . ILE A 1 194 ? 13.82 -27.188 -6.645 1 95.19 194 ILE A CA 1
ATOM 1547 C C . ILE A 1 194 ? 15.125 -27.781 -7.176 1 95.19 194 ILE A C 1
ATOM 1549 O O . ILE A 1 194 ? 15.148 -28.906 -7.691 1 95.19 194 ILE A O 1
ATOM 1553 N N . SER A 1 195 ? 16.234 -27.031 -7.062 1 94.31 195 SER A N 1
ATOM 1554 C CA . SER A 1 195 ? 17.5 -27.578 -7.523 1 94.31 195 SER A CA 1
ATOM 1555 C C . SER A 1 195 ? 17.953 -28.766 -6.676 1 94.31 195 SER A C 1
ATOM 1557 O O . SER A 1 195 ? 18.422 -29.766 -7.203 1 94.31 195 SER A O 1
ATOM 1559 N N . LYS A 1 196 ? 17.703 -28.656 -5.414 1 94.31 196 LYS A N 1
ATOM 1560 C CA . LYS A 1 196 ? 18.062 -29.766 -4.527 1 94.31 196 LYS A CA 1
ATOM 1561 C C . LYS A 1 196 ? 17.203 -31 -4.812 1 94.31 196 LYS A C 1
ATOM 1563 O O . LYS A 1 196 ? 17.734 -32.125 -4.906 1 94.31 196 LYS A O 1
ATOM 1568 N N . VAL A 1 197 ? 15.961 -30.812 -4.98 1 92.38 197 VAL A N 1
ATOM 1569 C CA . VAL A 1 197 ? 15.031 -31.922 -5.164 1 92.38 197 VAL A CA 1
ATOM 1570 C C . VAL A 1 197 ? 15.211 -32.531 -6.555 1 92.38 197 VAL A C 1
ATOM 1572 O O . VAL A 1 197 ? 15.125 -33.75 -6.723 1 92.38 197 VAL A O 1
ATOM 1575 N N . ALA A 1 198 ? 15.484 -31.688 -7.535 1 91.12 198 ALA A N 1
ATOM 1576 C CA . ALA A 1 198 ? 15.562 -32.156 -8.922 1 91.12 198 ALA A CA 1
ATOM 1577 C C . ALA A 1 198 ? 16.922 -32.75 -9.227 1 91.12 198 ALA A C 1
ATOM 1579 O O . ALA A 1 198 ? 17.031 -33.781 -9.898 1 91.12 198 ALA A O 1
ATOM 1580 N N . LEU A 1 199 ? 18.031 -32.125 -8.656 1 89.94 199 LEU A N 1
ATOM 1581 C CA . LEU A 1 199 ? 19.391 -32.469 -9.078 1 89.94 199 LEU A CA 1
ATOM 1582 C C . LEU A 1 199 ? 20.141 -33.188 -7.961 1 89.94 199 LEU A C 1
ATOM 1584 O O . LEU A 1 199 ? 21.172 -33.812 -8.203 1 89.94 199 LEU A O 1
AT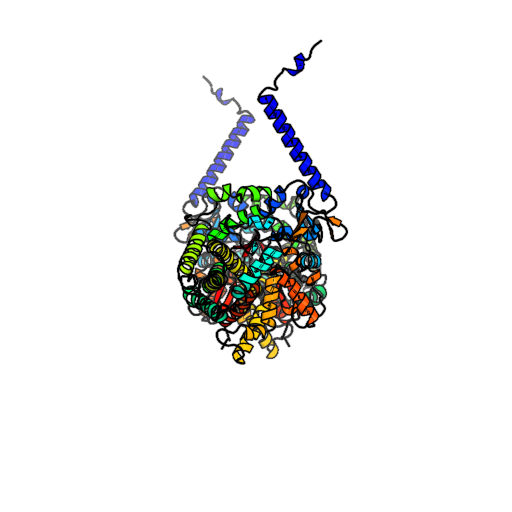OM 1588 N N . GLY A 1 200 ? 19.625 -33.062 -6.781 1 88 200 GLY A N 1
ATOM 1589 C CA . GLY A 1 200 ? 20.344 -33.594 -5.637 1 88 200 GLY A CA 1
ATOM 1590 C C . GLY A 1 200 ? 21.266 -32.594 -4.98 1 88 200 GLY A C 1
ATOM 1591 O O . GLY A 1 200 ? 21.719 -32.812 -3.85 1 88 200 GLY A O 1
ATOM 1592 N N . THR A 1 201 ? 21.531 -31.578 -5.695 1 90.12 201 THR A N 1
ATOM 1593 C CA . THR A 1 201 ? 22.375 -30.516 -5.172 1 90.12 201 THR A CA 1
ATOM 1594 C C . THR A 1 201 ? 21.703 -29.156 -5.367 1 90.12 201 THR A C 1
ATOM 1596 O O . THR A 1 201 ? 21.141 -28.875 -6.426 1 90.12 201 THR A O 1
ATOM 1599 N N . GLU A 1 202 ? 21.703 -28.344 -4.297 1 93.94 202 GLU A N 1
ATOM 1600 C CA . GLU A 1 202 ? 21.109 -27.016 -4.414 1 93.94 202 GLU A CA 1
ATOM 1601 C C . GLU A 1 202 ? 22.078 -26.047 -5.094 1 93.94 202 GLU A C 1
ATOM 1603 O O . GLU A 1 202 ? 23.297 -26.234 -5.023 1 93.94 202 GLU A O 1
ATOM 1608 N N . PHE A 1 203 ? 21.594 -25.047 -5.707 1 93.38 203 PHE A N 1
ATOM 1609 C CA . PHE A 1 203 ? 22.406 -24.031 -6.375 1 93.38 203 PHE A CA 1
ATOM 1610 C C . PHE A 1 203 ? 23.156 -23.172 -5.355 1 93.38 203 PHE A C 1
ATOM 1612 O O . PHE A 1 203 ? 24.203 -22.594 -5.664 1 93.38 203 PHE A O 1
ATOM 1619 N N . GLY A 1 204 ? 22.594 -23.031 -4.137 1 96.44 204 GLY A N 1
ATOM 1620 C CA . GLY A 1 204 ? 23.25 -22.281 -3.082 1 96.44 204 GLY A CA 1
ATOM 1621 C C . GLY A 1 204 ? 22.938 -20.797 -3.131 1 96.44 204 GLY A C 1
ATOM 1622 O O . GLY A 1 204 ? 23.797 -19.969 -2.809 1 96.44 204 GLY A O 1
ATOM 1623 N N . CYS A 1 205 ? 21.797 -20.469 -3.6 1 97.38 205 CYS A N 1
ATOM 1624 C CA . CYS A 1 205 ? 21.391 -19.062 -3.719 1 97.38 205 CYS A CA 1
ATOM 1625 C C . CYS A 1 205 ? 21.281 -18.406 -2.348 1 97.38 205 CYS A C 1
ATOM 1627 O O . CYS A 1 205 ? 21.75 -17.281 -2.152 1 97.38 205 CYS A O 1
ATOM 1629 N N . CYS A 1 206 ? 20.75 -19.031 -1.366 1 98.06 206 CYS A N 1
ATOM 1630 C CA . CYS A 1 206 ? 20.625 -18.5 -0.015 1 98.06 206 CYS A CA 1
ATOM 1631 C C . CYS A 1 206 ? 22 -18.328 0.629 1 98.06 206 CYS A C 1
ATOM 1633 O O . CYS A 1 206 ? 22.234 -17.328 1.32 1 98.06 206 CYS A O 1
ATOM 1635 N N . ALA A 1 207 ? 22.828 -19.297 0.407 1 97.38 207 ALA A N 1
ATOM 1636 C CA . ALA A 1 207 ? 24.156 -19.25 0.991 1 97.38 207 ALA A CA 1
ATOM 1637 C C . ALA A 1 207 ? 24.953 -18.078 0.426 1 97.38 207 ALA A C 1
ATOM 1639 O O . ALA A 1 207 ? 25.656 -17.375 1.164 1 97.38 207 ALA A O 1
ATOM 1640 N N . SER A 1 208 ? 24.812 -17.828 -0.845 1 97.19 208 SER A N 1
ATOM 1641 C CA . SER A 1 208 ? 25.625 -16.812 -1.504 1 97.19 208 SER A CA 1
ATOM 1642 C C . SER A 1 208 ? 24.891 -15.469 -1.538 1 97.19 208 SER A C 1
ATOM 1644 O O . SER A 1 208 ? 25.469 -14.445 -1.914 1 97.19 208 SER A O 1
ATOM 1646 N N . ASP A 1 209 ? 23.609 -15.469 -1.18 1 97.81 209 ASP A N 1
ATOM 1647 C CA . ASP A 1 209 ? 22.781 -14.273 -1.281 1 97.81 209 ASP A CA 1
ATOM 1648 C C . ASP A 1 209 ? 22.797 -13.719 -2.703 1 97.81 209 ASP A C 1
ATOM 1650 O O . ASP A 1 209 ? 23.078 -12.531 -2.908 1 97.81 209 ASP A O 1
ATOM 1654 N N . SER A 1 210 ? 22.578 -14.641 -3.625 1 96.56 210 SER A N 1
ATOM 1655 C CA . SER A 1 210 ? 22.609 -14.258 -5.031 1 96.56 210 SER A CA 1
ATOM 1656 C C . SER A 1 210 ? 21.969 -15.32 -5.914 1 96.56 210 SER A C 1
ATOM 1658 O O . SER A 1 210 ? 21.625 -16.406 -5.441 1 96.56 210 SER A O 1
ATOM 1660 N N . ASP A 1 211 ? 21.688 -14.984 -7.094 1 93.12 211 ASP A N 1
ATOM 1661 C CA . ASP A 1 211 ? 21.266 -15.875 -8.164 1 93.12 211 ASP A CA 1
ATOM 1662 C C . ASP A 1 211 ? 22.391 -16.125 -9.156 1 93.12 211 ASP A C 1
ATOM 1664 O O . ASP A 1 211 ? 22.453 -15.484 -10.211 1 93.12 211 ASP A O 1
ATOM 1668 N N . PRO A 1 212 ? 23.234 -17.078 -8.828 1 89.56 212 PRO A N 1
ATOM 1669 C CA . PRO A 1 212 ? 24.484 -17.234 -9.57 1 89.56 212 PRO A CA 1
ATOM 1670 C C . PRO A 1 212 ? 24.25 -17.484 -11.062 1 89.56 212 PRO A C 1
ATOM 1672 O O . PRO A 1 212 ? 25.109 -17.141 -11.883 1 89.56 212 PRO A O 1
ATOM 1675 N N . TYR A 1 213 ? 23.156 -17.969 -11.383 1 87.19 213 TYR A N 1
ATOM 1676 C CA . TYR A 1 213 ? 22.922 -18.312 -12.781 1 87.19 213 TYR A CA 1
ATOM 1677 C C . TYR A 1 213 ? 21.984 -17.312 -13.445 1 87.19 213 TYR A C 1
ATOM 1679 O O . TYR A 1 213 ? 21.516 -17.547 -14.555 1 87.19 213 TYR A O 1
ATOM 1687 N N . ARG A 1 214 ? 21.625 -16.281 -12.789 1 88.25 214 ARG A N 1
ATOM 1688 C CA . ARG A 1 214 ? 20.781 -15.211 -13.297 1 88.25 214 ARG A CA 1
ATOM 1689 C C . ARG A 1 214 ? 19.453 -15.75 -13.805 1 88.25 214 ARG A C 1
ATOM 1691 O O . ARG A 1 214 ? 19.016 -15.391 -14.898 1 88.25 214 ARG A O 1
ATOM 1698 N N . PHE A 1 215 ? 18.969 -16.672 -13.125 1 88 215 PHE A N 1
ATOM 1699 C CA . PHE A 1 215 ? 17.734 -17.359 -13.484 1 88 215 PHE A CA 1
ATOM 1700 C C . PHE A 1 215 ? 16.578 -16.375 -13.562 1 88 215 PHE A C 1
ATOM 1702 O O . PHE A 1 215 ? 15.867 -16.312 -14.57 1 88 215 PHE A O 1
ATOM 1709 N N . TYR A 1 216 ? 16.406 -15.609 -12.586 1 86.94 216 TYR A N 1
ATOM 1710 C CA . TYR A 1 216 ? 15.219 -14.781 -12.477 1 86.94 216 TYR A CA 1
ATOM 1711 C C . TYR A 1 216 ? 15.289 -13.594 -13.438 1 86.94 216 TYR A C 1
ATOM 1713 O O . TYR A 1 216 ? 14.266 -13.164 -13.977 1 86.94 216 TYR A O 1
ATOM 1721 N N . GLU A 1 217 ? 16.484 -13.07 -13.617 1 86.62 217 GLU A N 1
ATOM 1722 C CA . GLU A 1 217 ? 16.625 -12.023 -14.617 1 86.62 217 GLU A CA 1
ATOM 1723 C C . GLU A 1 217 ? 16.297 -12.539 -16.016 1 86.62 217 GLU A C 1
ATOM 1725 O O . GLU A 1 217 ? 15.625 -11.859 -16.797 1 86.62 217 GLU A O 1
ATOM 1730 N N . GLY A 1 218 ? 16.781 -13.727 -16.266 1 85.38 218 GLY A N 1
ATOM 1731 C CA . GLY A 1 218 ? 16.469 -14.352 -17.547 1 85.38 218 GLY A CA 1
ATOM 1732 C C . GLY A 1 218 ? 14.992 -14.625 -17.719 1 85.38 218 GLY A C 1
ATOM 1733 O O . GLY A 1 218 ? 14.438 -14.383 -18.797 1 85.38 218 GLY A O 1
ATOM 1734 N N . LEU A 1 219 ? 14.438 -15.117 -16.703 1 86.69 219 LEU A N 1
ATOM 1735 C CA . LEU A 1 219 ? 13 -15.391 -16.75 1 86.69 219 LEU A CA 1
ATOM 1736 C C . LEU A 1 219 ? 12.203 -14.109 -16.953 1 86.69 219 LEU A C 1
ATOM 1738 O O . LEU A 1 219 ? 11.281 -14.07 -17.766 1 86.69 219 LEU A O 1
ATOM 1742 N N . ASP A 1 220 ? 12.562 -13.062 -16.25 1 87.38 220 ASP A N 1
ATOM 1743 C CA . ASP A 1 220 ? 11.883 -11.773 -16.344 1 87.38 220 ASP A CA 1
ATOM 1744 C C . ASP A 1 220 ? 11.93 -11.234 -17.781 1 87.38 220 ASP A C 1
ATOM 1746 O O . ASP A 1 220 ? 10.938 -10.688 -18.266 1 87.38 220 ASP A O 1
ATOM 1750 N N . GLU A 1 221 ? 13.016 -11.461 -18.359 1 83.44 221 GLU A N 1
ATOM 1751 C CA . GLU A 1 221 ? 13.195 -10.961 -19.719 1 83.44 221 GLU A CA 1
ATOM 1752 C C . GLU A 1 221 ? 12.383 -11.781 -20.719 1 83.44 221 GLU A C 1
ATOM 1754 O O . GLU A 1 221 ? 11.953 -11.258 -21.75 1 83.44 221 GLU A O 1
ATOM 1759 N N . HIS A 1 222 ? 12.109 -12.93 -20.359 1 84.62 222 HIS A N 1
ATOM 1760 C CA . HIS A 1 222 ? 11.492 -13.859 -21.297 1 84.62 222 HIS A CA 1
ATOM 1761 C C . HIS A 1 222 ? 9.969 -13.875 -21.141 1 84.62 222 HIS A C 1
ATOM 1763 O O . HIS A 1 222 ? 9.25 -14.328 -22.031 1 84.62 222 HIS A O 1
ATOM 1769 N N . MET A 1 223 ? 9.477 -13.391 -20.078 1 88.44 223 MET A N 1
ATOM 1770 C CA . MET A 1 223 ? 8.078 -13.555 -19.719 1 88.44 223 MET A CA 1
ATOM 1771 C C . MET A 1 223 ? 7.168 -12.898 -20.75 1 88.44 223 MET A C 1
ATOM 1773 O O . MET A 1 223 ? 6.195 -13.516 -21.203 1 88.44 223 MET A O 1
ATOM 1777 N N . PRO A 1 224 ? 7.504 -11.648 -21.234 1 87.81 224 PRO A N 1
ATOM 1778 C CA . PRO A 1 224 ? 6.617 -11.047 -22.219 1 87.81 224 PRO A CA 1
ATOM 1779 C C . PRO A 1 224 ? 6.562 -11.836 -23.531 1 87.81 224 PRO A C 1
ATOM 1781 O O . PRO A 1 224 ? 5.492 -11.969 -24.125 1 87.81 224 PRO A O 1
ATOM 1784 N N . LEU A 1 225 ? 7.621 -12.398 -23.875 1 84.44 225 LEU A N 1
ATOM 1785 C CA . LEU A 1 225 ? 7.676 -13.188 -25.109 1 84.44 225 LEU A CA 1
ATOM 1786 C C . LEU A 1 225 ? 6.91 -14.5 -24.938 1 84.44 225 LEU A C 1
ATOM 1788 O O . LEU A 1 225 ? 6.207 -14.93 -25.859 1 84.44 225 LEU A O 1
ATOM 1792 N N . MET A 1 226 ? 7.074 -15.07 -23.828 1 84.94 226 MET A N 1
ATOM 1793 C CA . MET A 1 226 ? 6.363 -16.312 -23.547 1 84.94 226 MET A CA 1
ATOM 1794 C C . MET A 1 226 ? 4.855 -16.094 -23.578 1 84.94 226 MET A C 1
ATOM 1796 O O . MET A 1 226 ? 4.113 -16.906 -24.125 1 84.94 226 MET A O 1
ATOM 1800 N N . ALA A 1 227 ? 4.461 -14.977 -23.016 1 89.56 227 ALA A N 1
ATOM 1801 C CA . ALA A 1 227 ? 3.035 -14.656 -23.016 1 89.56 227 ALA A CA 1
ATOM 1802 C C . ALA A 1 227 ? 2.52 -14.414 -24.422 1 89.56 227 ALA A C 1
ATOM 1804 O O . ALA A 1 227 ? 1.446 -14.906 -24.797 1 89.56 227 ALA A O 1
ATOM 1805 N N . LEU A 1 228 ? 3.314 -13.781 -25.234 1 88.56 228 LEU A N 1
ATOM 1806 C CA . LEU A 1 228 ? 2.932 -13.469 -26.609 1 88.56 228 LEU A CA 1
ATOM 1807 C C . LEU A 1 228 ? 2.826 -14.734 -27.438 1 88.56 228 LEU A C 1
ATOM 1809 O O . LEU A 1 228 ? 1.867 -14.906 -28.203 1 88.56 228 LEU A O 1
ATOM 1813 N N . THR A 1 229 ? 3.734 -15.562 -27.25 1 87.62 229 THR A N 1
ATOM 1814 C CA . THR A 1 229 ? 3.762 -16.766 -28.062 1 87.62 229 THR A CA 1
ATOM 1815 C C . THR A 1 229 ? 2.684 -17.75 -27.609 1 87.62 229 THR A C 1
ATOM 1817 O O . THR A 1 229 ? 2.141 -18.5 -28.422 1 87.62 229 THR A O 1
ATOM 1820 N N . SER A 1 230 ? 2.398 -17.703 -26.375 1 87.31 230 SER A N 1
ATOM 1821 C CA . SER A 1 230 ? 1.357 -18.578 -25.859 1 87.31 230 SER A CA 1
ATOM 1822 C C . SER A 1 230 ? -0.028 -18.109 -26.281 1 87.31 230 SER A C 1
ATOM 1824 O O . SER A 1 230 ? -0.897 -18.922 -26.594 1 87.31 230 SER A O 1
ATOM 1826 N N . ASP A 1 231 ? -0.189 -16.812 -26.422 1 89.62 231 ASP A N 1
ATOM 1827 C CA . ASP A 1 231 ? -1.537 -16.281 -26.562 1 89.62 231 ASP A CA 1
ATOM 1828 C C . ASP A 1 231 ? -1.854 -15.977 -28.031 1 89.62 231 ASP A C 1
ATOM 1830 O O . ASP A 1 231 ? -3.018 -15.812 -28.391 1 89.62 231 ASP A O 1
ATOM 1834 N N . VAL A 1 232 ? -0.779 -15.914 -28.875 1 89.31 232 VAL A N 1
ATOM 1835 C CA . VAL A 1 232 ? -0.991 -15.586 -30.266 1 89.31 232 VAL A CA 1
ATOM 1836 C C . VAL A 1 232 ? -0.545 -16.75 -31.156 1 89.31 232 VAL A C 1
ATOM 1838 O O . VAL A 1 232 ? 0.653 -16.969 -31.344 1 89.31 232 VAL A O 1
ATOM 1841 N N . PRO A 1 233 ? -1.462 -17.359 -31.828 1 87.38 233 PRO A N 1
ATOM 1842 C CA . PRO A 1 233 ? -1.149 -18.594 -32.562 1 87.38 233 PRO A CA 1
ATOM 1843 C C . PRO A 1 233 ? -0.136 -18.391 -33.656 1 87.38 233 PRO A C 1
ATOM 1845 O O . PRO A 1 233 ? 0.777 -19.203 -33.844 1 87.38 233 PRO A O 1
ATOM 1848 N N . TRP A 1 234 ? -0.247 -17.391 -34.406 1 84.5 234 TRP A N 1
ATOM 1849 C CA . TRP A 1 234 ? 0.642 -17.25 -35.562 1 84.5 234 TRP A CA 1
ATOM 1850 C C . TRP A 1 234 ? 2.055 -16.891 -35.094 1 84.5 234 TRP A C 1
ATOM 1852 O O . TRP A 1 234 ? 3.033 -17.266 -35.75 1 84.5 234 TRP A O 1
ATOM 1862 N N . ILE A 1 235 ? 2.209 -16.156 -34.062 1 85.31 235 ILE A N 1
ATOM 1863 C CA . ILE A 1 235 ? 3.537 -15.883 -33.5 1 85.31 235 ILE A CA 1
ATOM 1864 C C . ILE A 1 235 ? 4.156 -17.172 -32.969 1 85.31 235 ILE A C 1
ATOM 1866 O O . ILE A 1 235 ? 5.34 -17.438 -33.188 1 85.31 235 ILE A O 1
ATOM 1870 N N . ARG A 1 236 ? 3.338 -17.875 -32.375 1 85.75 236 ARG A N 1
ATOM 1871 C CA . ARG A 1 236 ? 3.77 -19.172 -31.875 1 85.75 236 ARG A CA 1
ATOM 1872 C C . ARG A 1 236 ? 4.258 -20.062 -33 1 85.75 236 ARG A C 1
ATOM 1874 O O . ARG A 1 236 ? 5.316 -20.688 -32.906 1 85.75 236 ARG A O 1
ATOM 1881 N N . ALA A 1 237 ? 3.527 -20.094 -34.031 1 83.5 237 ALA A N 1
ATOM 1882 C CA . ALA A 1 237 ? 3.859 -20.922 -35.188 1 83.5 237 ALA A CA 1
ATOM 1883 C C . ALA A 1 237 ? 5.207 -20.531 -35.781 1 83.5 237 ALA A C 1
ATOM 1885 O O . ALA A 1 237 ? 5.98 -21.391 -36.219 1 83.5 237 ALA A O 1
ATOM 1886 N N . VAL A 1 238 ? 5.434 -19.344 -35.719 1 82.94 238 VAL A N 1
ATOM 1887 C CA . VAL A 1 238 ? 6.68 -18.859 -36.312 1 82.94 238 VAL A CA 1
ATOM 1888 C C . VAL A 1 238 ? 7.824 -19.047 -35.312 1 82.94 238 VAL A C 1
ATOM 1890 O O . VAL A 1 238 ? 8.844 -19.656 -35.625 1 82.94 238 VAL A O 1
ATOM 1893 N N . MET A 1 239 ? 7.637 -18.641 -34.156 1 81.44 239 MET A N 1
ATOM 1894 C CA . MET A 1 239 ? 8.711 -18.594 -33.188 1 81.44 239 MET A CA 1
ATOM 1895 C C . MET A 1 239 ? 9.07 -19.984 -32.688 1 81.44 239 MET A C 1
ATOM 1897 O O . MET A 1 239 ? 10.227 -20.25 -32.344 1 81.44 239 MET A O 1
ATOM 1901 N N . TYR A 1 240 ? 8.094 -20.859 -32.75 1 79.25 240 TYR A N 1
ATOM 1902 C CA . TYR A 1 240 ? 8.367 -22.188 -32.219 1 79.25 240 TYR A CA 1
ATOM 1903 C C . TYR A 1 240 ? 8.391 -23.234 -33.344 1 79.25 240 TYR A C 1
ATOM 1905 O O . TYR A 1 240 ? 8.273 -24.438 -33.062 1 79.25 240 TYR A O 1
ATOM 1913 N N . SER A 1 241 ? 8.547 -22.641 -34.438 1 78.81 241 SER A N 1
ATOM 1914 C CA . SER A 1 241 ? 8.859 -23.547 -35.531 1 78.81 241 SER A CA 1
ATOM 1915 C C . SER A 1 241 ? 10.242 -24.156 -35.375 1 78.81 241 SER A C 1
ATOM 1917 O O . SER A 1 241 ? 11.125 -23.562 -34.75 1 78.81 241 SER A O 1
ATOM 1919 N N . THR A 1 242 ? 10.32 -25.344 -35.812 1 76 242 THR A N 1
ATOM 1920 C CA . THR A 1 242 ? 11.609 -26.031 -35.688 1 76 242 THR A CA 1
ATOM 1921 C C . THR A 1 242 ? 12.719 -25.188 -36.312 1 76 242 THR A C 1
ATOM 1923 O O . THR A 1 242 ? 13.82 -25.109 -35.781 1 76 242 THR A O 1
ATOM 1926 N N . THR A 1 243 ? 12.398 -24.562 -37.375 1 77.81 243 THR A N 1
ATOM 1927 C CA . THR A 1 243 ? 13.383 -23.766 -38.094 1 77.81 243 THR A CA 1
ATOM 1928 C C . THR A 1 243 ? 13.797 -22.547 -37.281 1 77.81 243 THR A C 1
ATOM 1930 O O . THR A 1 243 ? 14.984 -22.25 -37.125 1 77.81 243 THR A O 1
ATOM 1933 N N . PHE A 1 244 ? 12.859 -21.875 -36.75 1 80.06 244 PHE A N 1
ATOM 1934 C CA . PHE A 1 244 ? 13.156 -20.672 -36 1 80.06 244 PHE A CA 1
ATOM 1935 C C . PHE A 1 244 ? 13.938 -21.016 -34.719 1 80.06 244 PHE A C 1
ATOM 1937 O O . PHE A 1 244 ? 14.945 -20.359 -34.406 1 80.06 244 PHE A O 1
ATOM 1944 N N . LEU A 1 245 ? 13.469 -22 -34.062 1 75.94 245 LEU A N 1
ATOM 1945 C CA . LEU A 1 245 ? 14.109 -22.375 -32.781 1 75.94 245 LEU A CA 1
ATOM 1946 C C . LEU A 1 245 ? 15.531 -22.859 -33.031 1 75.94 245 LEU A C 1
ATOM 1948 O O . LEU A 1 245 ? 16.422 -22.609 -32.219 1 75.94 245 LEU A O 1
ATOM 1952 N N . LYS A 1 246 ? 15.727 -23.516 -34.125 1 72.62 246 LYS A N 1
ATOM 1953 C CA . LYS A 1 246 ? 17.062 -24.016 -34.438 1 72.62 246 LYS A CA 1
ATOM 1954 C C . LYS A 1 246 ? 18.031 -22.859 -34.719 1 72.62 246 LYS A C 1
ATOM 1956 O O . LYS A 1 246 ? 19.188 -22.906 -34.281 1 72.62 246 LYS A O 1
ATOM 1961 N N . PHE A 1 247 ? 17.484 -21.844 -35.25 1 76.5 247 PHE A N 1
ATOM 1962 C CA . PHE A 1 247 ? 18.422 -20.812 -35.719 1 76.5 247 PHE A CA 1
ATOM 1963 C C . PHE A 1 247 ? 18.391 -19.609 -34.781 1 76.5 247 PHE A C 1
ATOM 1965 O O . PHE A 1 247 ? 19.391 -18.906 -34.656 1 76.5 247 PHE A O 1
ATOM 1972 N N . LEU A 1 248 ? 17.203 -19.391 -34.156 1 75.19 248 LEU A N 1
ATOM 1973 C CA . LEU A 1 248 ? 17.078 -18.141 -33.406 1 75.19 248 LEU A CA 1
ATOM 1974 C C . LEU A 1 248 ? 16.625 -18.406 -31.969 1 75.19 248 LEU A C 1
ATOM 1976 O O . LEU A 1 248 ? 16.516 -17.484 -31.156 1 75.19 248 LEU A O 1
ATOM 1980 N N . GLY A 1 249 ? 16.422 -19.625 -31.719 1 76.75 249 GLY A N 1
ATOM 1981 C CA . GLY A 1 249 ? 15.961 -19.969 -30.391 1 76.75 249 GLY A CA 1
ATOM 1982 C C . GLY A 1 249 ? 17.062 -19.891 -29.344 1 76.75 249 GLY A C 1
ATOM 1983 O O . GLY A 1 249 ? 18.234 -19.75 -29.672 1 76.75 249 GLY A O 1
ATOM 1984 N N . PRO A 1 250 ? 16.688 -19.906 -28.094 1 78.88 250 PRO A N 1
ATOM 1985 C CA . PRO A 1 250 ? 17.703 -19.875 -27.031 1 78.88 250 PRO A CA 1
ATOM 1986 C C . PRO A 1 250 ? 18.609 -21.094 -27.047 1 78.88 250 PRO A C 1
ATOM 1988 O O . PRO A 1 250 ? 18.172 -22.203 -27.359 1 78.88 250 PRO A O 1
ATOM 1991 N N . ARG A 1 251 ? 19.984 -20.797 -26.891 1 80.56 251 ARG A N 1
ATOM 1992 C CA . ARG A 1 251 ? 21.016 -21.828 -26.844 1 80.56 251 ARG A CA 1
ATOM 1993 C C . ARG A 1 251 ? 21.734 -21.812 -25.5 1 80.56 251 ARG A C 1
ATOM 1995 O O . ARG A 1 251 ? 21.828 -20.781 -24.844 1 80.56 251 ARG A O 1
ATOM 2002 N N . GLU A 1 252 ? 22.016 -23.078 -25.016 1 85.75 252 GLU A N 1
ATOM 2003 C CA . GLU A 1 252 ? 22.75 -23.203 -23.766 1 85.75 252 GLU A CA 1
ATOM 2004 C C . GLU A 1 252 ? 24.062 -22.406 -23.828 1 85.75 252 GLU A C 1
ATOM 2006 O O . GLU A 1 252 ? 24.688 -22.156 -22.797 1 85.75 252 GLU A O 1
ATOM 2011 N N . THR A 1 253 ? 24.484 -22 -25.016 1 86.31 253 THR A N 1
ATOM 2012 C CA . THR A 1 253 ? 25.719 -21.25 -25.188 1 86.31 253 THR A CA 1
ATOM 2013 C C . THR A 1 253 ? 25.453 -19.75 -25.031 1 86.31 253 THR A C 1
ATOM 2015 O O . THR A 1 253 ? 26.375 -18.953 -24.953 1 86.31 253 THR A O 1
ATOM 2018 N N . ASP A 1 254 ? 24.219 -19.406 -25.016 1 84.5 254 ASP A N 1
ATOM 2019 C CA . ASP A 1 254 ? 23.891 -17.984 -24.844 1 84.5 254 ASP A CA 1
ATOM 2020 C C . ASP A 1 254 ? 24.312 -17.5 -23.453 1 84.5 254 ASP A C 1
ATOM 2022 O O . ASP A 1 254 ? 24.219 -18.234 -22.469 1 84.5 254 ASP A O 1
ATOM 2026 N N . THR A 1 255 ? 24.766 -16.281 -23.406 1 81.81 255 THR A N 1
ATOM 2027 C CA . THR A 1 255 ? 25.25 -15.742 -22.141 1 81.81 255 THR A CA 1
ATOM 2028 C C . THR A 1 255 ? 24.156 -14.922 -21.438 1 81.81 255 THR A C 1
ATOM 2030 O O . THR A 1 255 ? 24.328 -14.477 -20.312 1 81.81 255 THR A O 1
ATOM 2033 N N . HIS A 1 256 ? 23.094 -14.703 -22.141 1 79.19 256 HIS A N 1
ATOM 2034 C CA . HIS A 1 256 ? 22 -13.93 -21.578 1 79.19 256 HIS A CA 1
ATOM 2035 C C . HIS A 1 256 ? 20.656 -14.656 -21.75 1 79.19 256 HIS A C 1
ATOM 2037 O O . HIS A 1 256 ? 20.594 -15.688 -22.438 1 79.19 256 HIS A O 1
ATOM 2043 N N . GLY A 1 257 ? 19.656 -14.117 -21.047 1 78.25 257 GLY A N 1
ATOM 2044 C CA . GLY A 1 257 ? 18.359 -14.773 -21.141 1 78.25 257 GLY A CA 1
ATOM 2045 C C . GLY A 1 257 ? 18.312 -16.094 -20.406 1 78.25 257 GLY A C 1
ATOM 2046 O O . GLY A 1 257 ? 18.859 -16.234 -19.297 1 78.25 257 GLY A O 1
ATOM 2047 N N . ILE A 1 258 ? 17.703 -17.141 -21.062 1 80.44 258 ILE A N 1
ATOM 2048 C CA . ILE A 1 258 ? 17.516 -18.438 -20.406 1 80.44 258 ILE A CA 1
ATOM 2049 C C . ILE A 1 258 ? 18.703 -19.344 -20.688 1 80.44 258 ILE A C 1
ATOM 2051 O O . ILE A 1 258 ? 18.766 -20.469 -20.172 1 80.44 258 ILE A O 1
ATOM 2055 N N . GLY A 1 259 ? 19.656 -18.828 -21.438 1 83.31 259 GLY A N 1
ATOM 2056 C CA . GLY A 1 259 ? 20.828 -19.594 -21.844 1 83.31 259 GLY A CA 1
ATOM 2057 C C . GLY A 1 259 ? 21.578 -20.188 -20.672 1 83.31 259 GLY A C 1
ATOM 2058 O O . GLY A 1 259 ? 21.812 -21.391 -20.609 1 83.31 259 GLY A O 1
ATOM 2059 N N . PRO A 1 260 ? 21.922 -19.391 -19.75 1 84.19 260 PRO A N 1
ATOM 2060 C CA . PRO A 1 260 ? 22.672 -19.906 -18.594 1 84.19 260 PRO A CA 1
ATOM 2061 C C . PRO A 1 260 ? 21.906 -20.984 -17.844 1 84.19 260 PRO A C 1
ATOM 2063 O O . PRO A 1 260 ? 22.5 -21.953 -17.359 1 84.19 260 PRO A O 1
ATOM 2066 N N . LEU A 1 261 ? 20.688 -20.875 -17.75 1 83.38 261 LEU A N 1
ATOM 2067 C CA . LEU A 1 261 ? 19.859 -21.875 -17.094 1 83.38 261 LEU A CA 1
ATOM 2068 C C . LEU A 1 261 ? 19.844 -23.172 -17.891 1 83.38 261 LEU A C 1
ATOM 2070 O O . LEU A 1 261 ? 19.906 -24.266 -17.312 1 83.38 261 LEU A O 1
ATOM 2074 N N . MET A 1 262 ? 19.75 -23.047 -19.141 1 86.62 262 MET A N 1
ATOM 2075 C CA . MET A 1 262 ? 19.797 -24.234 -20 1 86.62 262 MET A CA 1
ATOM 2076 C C . MET A 1 262 ? 21.125 -24.953 -19.844 1 86.62 262 MET A C 1
ATOM 2078 O O . MET A 1 262 ? 21.156 -26.188 -19.781 1 86.62 262 MET A O 1
ATOM 2082 N N . LYS A 1 263 ? 22.078 -24.141 -19.781 1 90.12 263 LYS A N 1
ATOM 2083 C CA . LYS A 1 263 ? 23.406 -24.734 -19.672 1 90.12 263 LYS A CA 1
ATOM 2084 C C . LYS A 1 263 ? 23.562 -25.531 -18.391 1 90.12 263 LYS A C 1
ATOM 2086 O O . LYS A 1 263 ? 23.984 -26.688 -18.406 1 90.12 263 LYS A O 1
ATOM 2091 N N . VAL A 1 264 ? 23.234 -24.906 -17.312 1 88.56 264 VAL A N 1
ATOM 2092 C CA . VAL A 1 264 ? 23.422 -25.562 -16.031 1 88.56 264 VAL A CA 1
ATOM 2093 C C . VAL A 1 264 ? 22.531 -26.812 -15.961 1 88.56 264 VAL A C 1
ATOM 2095 O O . VAL A 1 264 ? 22.953 -27.844 -15.438 1 88.56 264 VAL A O 1
ATOM 2098 N N . THR A 1 265 ? 21.359 -26.703 -16.406 1 88.5 265 THR A N 1
ATOM 2099 C CA . THR A 1 265 ? 20.438 -27.844 -16.406 1 88.5 265 THR A CA 1
ATOM 2100 C C . THR A 1 265 ? 20.969 -28.969 -17.297 1 88.5 265 THR A C 1
ATOM 2102 O O . THR A 1 265 ? 21.031 -30.125 -16.859 1 88.5 265 THR A O 1
ATOM 2105 N N . ASN A 1 266 ? 21.328 -28.625 -18.484 1 91.75 266 ASN A N 1
ATOM 2106 C CA . ASN A 1 266 ? 21.812 -29.609 -19.438 1 91.75 266 ASN A CA 1
ATOM 2107 C C . ASN A 1 266 ? 23.094 -30.281 -18.922 1 91.75 266 ASN A C 1
ATOM 2109 O O . ASN A 1 266 ? 23.266 -31.5 -19.078 1 91.75 266 ASN A O 1
ATOM 2113 N N . ASP A 1 267 ? 23.906 -29.453 -18.375 1 93.44 267 ASP A N 1
ATOM 2114 C CA . ASP A 1 267 ? 25.156 -30 -17.859 1 93.44 267 ASP A CA 1
ATOM 2115 C C . ASP A 1 267 ? 24.891 -31.016 -16.75 1 93.44 267 ASP A C 1
ATOM 2117 O O . ASP A 1 267 ? 25.531 -32.062 -16.703 1 93.44 267 ASP A O 1
ATOM 2121 N N . ASN A 1 268 ? 24.031 -30.719 -15.906 1 91.94 268 ASN A N 1
ATOM 2122 C CA . ASN A 1 268 ? 23.703 -31.625 -14.812 1 91.94 268 ASN A CA 1
ATOM 2123 C C . ASN A 1 268 ? 23.062 -32.906 -15.328 1 91.94 268 ASN A C 1
ATOM 2125 O O . ASN A 1 268 ? 23.375 -34 -14.844 1 91.94 268 ASN A O 1
ATOM 2129 N N . VAL A 1 269 ? 22.188 -32.781 -16.266 1 93 269 VAL A N 1
ATOM 2130 C CA . VAL A 1 269 ? 21.531 -33.938 -16.828 1 93 269 VAL A CA 1
ATOM 2131 C C . VAL A 1 269 ? 22.562 -34.844 -17.531 1 93 269 VAL A C 1
ATOM 2133 O O . VAL A 1 269 ? 22.578 -36.062 -17.344 1 93 269 VAL A O 1
ATOM 2136 N N . ARG A 1 270 ? 23.438 -34.219 -18.312 1 94.19 270 ARG A N 1
ATOM 2137 C CA . ARG A 1 270 ? 24.484 -34.938 -19.016 1 94.19 270 ARG A CA 1
ATOM 2138 C C . ARG A 1 270 ? 25.375 -35.719 -18.047 1 94.19 270 ARG A C 1
ATOM 2140 O O . ARG A 1 270 ? 25.703 -36.875 -18.281 1 94.19 270 ARG A O 1
ATOM 2147 N N . GLN A 1 271 ? 25.703 -35 -17.094 1 92.44 271 GLN A N 1
ATOM 2148 C CA . GLN A 1 271 ? 26.562 -35.625 -16.094 1 92.44 271 GLN A CA 1
ATOM 2149 C C . GLN A 1 271 ? 25.891 -36.812 -15.438 1 92.44 271 GLN A C 1
ATOM 2151 O O . GLN A 1 271 ? 26.5 -37.875 -15.273 1 92.44 271 GLN A O 1
ATOM 2156 N N . ARG A 1 272 ? 24.672 -36.719 -15.125 1 91.62 272 ARG A N 1
ATOM 2157 C CA . ARG A 1 272 ? 23.938 -37.812 -14.461 1 91.62 272 ARG A CA 1
ATOM 2158 C C . ARG A 1 272 ? 23.703 -38.969 -15.406 1 91.62 272 ARG A C 1
ATOM 2160 O O . ARG A 1 272 ? 23.812 -40.125 -15 1 91.62 272 ARG A O 1
ATOM 2167 N N . TYR A 1 273 ? 23.422 -38.719 -16.578 1 92.31 273 TYR A N 1
ATOM 2168 C CA . TYR A 1 273 ? 23.078 -39.75 -17.547 1 92.31 273 TYR A CA 1
ATOM 2169 C C . TYR A 1 273 ? 24.328 -40.5 -18.016 1 92.31 273 TYR A C 1
ATOM 2171 O O . TYR A 1 273 ? 24.234 -41.625 -18.516 1 92.31 273 TYR A O 1
ATOM 2179 N N . SER A 1 274 ? 25.406 -39.875 -17.828 1 91.62 274 SER A N 1
ATOM 2180 C CA . SER A 1 274 ? 26.656 -40.5 -18.188 1 91.62 274 SER A CA 1
ATOM 2181 C C . SER A 1 274 ? 27.109 -41.5 -17.109 1 91.62 274 SER A C 1
ATOM 2183 O O . SER A 1 274 ? 27.969 -42.344 -17.359 1 91.62 274 SER A O 1
ATOM 2185 N N . GLN A 1 275 ? 26.531 -41.344 -16.031 1 87.88 275 GLN A N 1
ATOM 2186 C CA . GLN A 1 275 ? 26.891 -42.219 -14.914 1 87.88 275 GLN A CA 1
ATOM 2187 C C . GLN A 1 275 ? 26.016 -43.5 -14.891 1 87.88 275 GLN A C 1
ATOM 2189 O O . GLN A 1 275 ? 24.844 -43.438 -15.281 1 87.88 275 GLN A O 1
ATOM 2194 N N . ASP A 1 276 ? 26.609 -44.594 -14.469 1 80.06 276 ASP A N 1
ATOM 2195 C CA . ASP A 1 276 ? 25.875 -45.875 -14.422 1 80.06 276 ASP A CA 1
ATOM 2196 C C . ASP A 1 276 ? 25.125 -46.031 -13.102 1 80.06 276 ASP A C 1
ATOM 2198 O O . ASP A 1 276 ? 24.406 -47 -12.898 1 80.06 276 ASP A O 1
ATOM 2202 N N . GLN A 1 277 ? 25.125 -45.094 -12.359 1 72.44 277 GLN A N 1
ATOM 2203 C CA . GLN A 1 277 ? 24.453 -45.188 -11.07 1 72.44 277 GLN A CA 1
ATOM 2204 C C . GLN A 1 277 ? 22.938 -45.125 -11.242 1 72.44 277 GLN A C 1
ATOM 2206 O O . GLN A 1 277 ? 22.406 -44.25 -11.93 1 72.44 277 GLN A O 1
ATOM 2211 N N . THR A 1 278 ? 22.266 -46.156 -10.609 1 73.38 278 THR A N 1
ATOM 2212 C CA . THR A 1 278 ? 20.828 -46.281 -10.766 1 73.38 278 THR A CA 1
ATOM 2213 C C . THR A 1 278 ? 20.109 -46.031 -9.445 1 73.38 278 THR A C 1
ATOM 2215 O O . THR A 1 278 ? 18.906 -46.25 -9.32 1 73.38 278 THR A O 1
ATOM 2218 N N . GLU A 1 279 ? 20.875 -45.5 -8.547 1 79.94 279 GLU A N 1
ATOM 2219 C CA . GLU A 1 279 ? 20.203 -45.219 -7.273 1 79.94 279 GLU A CA 1
ATOM 2220 C C . GLU A 1 279 ? 19.266 -44.031 -7.371 1 79.94 279 GLU A C 1
ATOM 2222 O O . GLU A 1 279 ? 19.641 -43 -7.945 1 79.94 279 GLU A O 1
ATOM 2227 N N . LYS A 1 280 ? 18.047 -44.281 -6.887 1 79.75 280 LYS A N 1
ATOM 2228 C CA . LYS A 1 280 ? 17.031 -43.219 -6.883 1 79.75 280 LYS A CA 1
ATOM 2229 C C . LYS A 1 280 ? 17.219 -42.281 -5.695 1 79.75 280 LYS A C 1
ATOM 2231 O O . LYS A 1 280 ? 16.781 -42.594 -4.586 1 79.75 280 LYS A O 1
ATOM 2236 N N . THR A 1 281 ? 17.781 -41.156 -6.004 1 80.06 281 THR A N 1
ATOM 2237 C CA . THR A 1 281 ? 18.125 -40.219 -4.922 1 80.06 281 THR A CA 1
ATOM 2238 C C . THR A 1 281 ? 17.422 -38.906 -5.113 1 80.06 281 THR A C 1
ATOM 2240 O O . THR A 1 281 ? 17.219 -38.156 -4.156 1 80.06 281 THR A O 1
ATOM 2243 N N . ASP A 1 282 ? 17.125 -38.625 -6.344 1 88.5 282 ASP A N 1
ATOM 2244 C CA . ASP A 1 282 ? 16.469 -37.375 -6.707 1 88.5 282 ASP A CA 1
ATOM 2245 C C . ASP A 1 282 ? 15.594 -37.531 -7.945 1 88.5 282 ASP A C 1
ATOM 2247 O O . ASP A 1 282 ? 15.453 -38.656 -8.453 1 88.5 282 ASP A O 1
ATOM 2251 N N . MET A 1 283 ? 15 -36.5 -8.43 1 90.12 283 MET A N 1
ATOM 2252 C CA . MET A 1 283 ? 14.047 -36.594 -9.531 1 90.12 283 MET A CA 1
ATOM 2253 C C . MET A 1 283 ? 14.742 -37.031 -10.82 1 90.12 283 MET A C 1
ATOM 2255 O O . MET A 1 283 ? 14.219 -37.844 -11.586 1 90.12 283 MET A O 1
ATOM 2259 N N . LEU A 1 284 ? 15.914 -36.5 -11.016 1 91.25 284 LEU A N 1
ATOM 2260 C CA . LEU A 1 284 ? 16.641 -36.812 -12.234 1 91.25 284 LEU A CA 1
ATOM 2261 C C . LEU A 1 284 ? 17.016 -38.281 -12.297 1 91.25 284 LEU A C 1
ATOM 2263 O O . LEU A 1 284 ? 16.922 -38.906 -13.352 1 91.25 284 LEU A O 1
ATOM 2267 N N . SER A 1 285 ? 17.422 -38.781 -11.195 1 91.19 285 SER A N 1
ATOM 2268 C CA . SER A 1 285 ? 17.734 -40.219 -11.148 1 91.19 285 SER A CA 1
ATOM 2269 C C . SER A 1 285 ? 16.5 -41.062 -11.391 1 91.19 285 SER A C 1
ATOM 2271 O O . SER A 1 285 ? 16.562 -42.125 -12.031 1 91.19 285 SER A O 1
ATOM 2273 N N . SER A 1 286 ? 15.406 -40.594 -10.859 1 92.31 286 SER A N 1
ATOM 2274 C CA . SER A 1 286 ? 14.141 -41.281 -11.094 1 92.31 286 SER A CA 1
ATOM 2275 C C . SER A 1 286 ? 13.766 -41.281 -12.57 1 92.31 286 SER A C 1
ATOM 2277 O O . SER A 1 286 ? 13.344 -42.281 -13.117 1 92.31 286 SER A O 1
ATOM 2279 N N . PHE A 1 287 ? 13.977 -40.156 -13.25 1 92.56 287 PHE A N 1
ATOM 2280 C CA . PHE A 1 287 ? 13.695 -40.062 -14.68 1 92.56 287 PHE A CA 1
ATOM 2281 C C . PHE A 1 287 ? 14.516 -41.062 -15.469 1 92.56 287 PHE A C 1
ATOM 2283 O O . PHE A 1 287 ? 13.992 -41.75 -16.359 1 92.56 287 PHE A O 1
ATOM 2290 N N . LYS A 1 288 ? 15.688 -41.125 -15.078 1 92.5 288 LYS A N 1
ATOM 2291 C CA . LYS A 1 288 ? 16.609 -42.031 -15.773 1 92.5 288 LYS A CA 1
ATOM 2292 C C . LYS A 1 288 ? 16.172 -43.5 -15.594 1 92.5 288 LYS A C 1
ATOM 2294 O O . LYS A 1 288 ? 16.109 -44.25 -16.562 1 92.5 288 LYS A O 1
ATOM 2299 N N . VAL A 1 289 ? 15.867 -43.812 -14.391 1 91.31 289 VAL A N 1
ATOM 2300 C CA . VAL A 1 289 ? 15.508 -45.188 -14.07 1 91.31 289 VAL A CA 1
ATOM 2301 C C . VAL A 1 289 ? 14.211 -45.562 -14.781 1 91.31 289 VAL A C 1
ATOM 2303 O O . VAL A 1 289 ? 14.047 -46.719 -15.203 1 91.31 289 VAL A O 1
ATOM 2306 N N . HIS A 1 290 ? 13.359 -44.656 -14.992 1 92.06 290 HIS A N 1
ATOM 2307 C CA . HIS A 1 290 ? 12.062 -44.938 -15.609 1 92.06 290 HIS A CA 1
ATOM 2308 C C . HIS A 1 290 ? 12.117 -44.719 -17.125 1 92.06 290 HIS A C 1
ATOM 2310 O O . HIS A 1 290 ? 11.07 -44.656 -17.781 1 92.06 290 HIS A O 1
ATOM 2316 N N . GLY A 1 291 ? 13.25 -44.438 -17.656 1 89 291 GLY A N 1
ATOM 2317 C CA . GLY A 1 291 ? 13.477 -44.562 -19.094 1 89 291 GLY A CA 1
ATOM 2318 C C . GLY A 1 291 ? 13.273 -43.25 -19.828 1 89 291 GLY A C 1
ATOM 2319 O O . GLY A 1 291 ? 13.039 -43.25 -21.047 1 89 291 GLY A O 1
ATOM 2320 N N . LEU A 1 292 ? 13.328 -42.219 -19.156 1 92.25 292 LEU A N 1
ATOM 2321 C CA . LEU A 1 292 ? 13.273 -40.938 -19.859 1 92.25 292 LEU A CA 1
ATOM 2322 C C . LEU A 1 292 ? 14.578 -40.688 -20.594 1 92.25 292 LEU A C 1
ATOM 2324 O O . LEU A 1 292 ? 15.664 -40.812 -20.031 1 92.25 292 LEU A O 1
ATOM 2328 N N . SER A 1 293 ? 14.461 -40.312 -21.875 1 92.62 293 SER A N 1
ATOM 2329 C CA . SER A 1 293 ? 15.656 -40.031 -22.656 1 92.62 293 SER A CA 1
ATOM 2330 C C . SER A 1 293 ? 16.391 -38.812 -22.156 1 92.62 293 SER A C 1
ATOM 2332 O O . SER A 1 293 ? 15.82 -37.969 -21.453 1 92.62 293 SER A O 1
ATOM 2334 N N . GLU A 1 294 ? 17.656 -38.719 -22.422 1 93.44 294 GLU A N 1
ATOM 2335 C CA . GLU A 1 294 ? 18.484 -37.594 -22 1 93.44 294 GLU A CA 1
ATOM 2336 C C . GLU A 1 294 ? 17.875 -36.281 -22.484 1 93.44 294 GLU A C 1
ATOM 2338 O O . GLU A 1 294 ? 17.812 -35.312 -21.719 1 93.44 294 GLU A O 1
ATOM 2343 N N . GLY A 1 295 ? 17.484 -36.219 -23.719 1 91.44 295 GLY A N 1
ATOM 2344 C CA . GLY A 1 295 ? 16.875 -35 -24.266 1 91.44 295 GLY A CA 1
ATOM 2345 C C . GLY A 1 295 ? 15.594 -34.594 -23.547 1 91.44 295 GLY A C 1
ATOM 2346 O O . GLY A 1 295 ? 15.383 -33.438 -23.25 1 91.44 295 GLY A O 1
ATOM 2347 N N . ASN A 1 296 ? 14.789 -35.562 -23.328 1 92.25 296 ASN A N 1
ATOM 2348 C CA . ASN A 1 296 ? 13.547 -35.281 -22.609 1 92.25 296 ASN A CA 1
ATOM 2349 C C . ASN A 1 296 ? 13.812 -34.875 -21.172 1 92.25 296 ASN A C 1
ATOM 2351 O O . ASN A 1 296 ? 13.086 -34.031 -20.609 1 92.25 296 ASN A O 1
ATOM 2355 N N . ALA A 1 297 ? 14.812 -35.438 -20.594 1 93.38 297 ALA A N 1
ATOM 2356 C CA . ALA A 1 297 ? 15.18 -35.094 -19.234 1 93.38 297 ALA A CA 1
ATOM 2357 C C . ALA A 1 297 ? 15.664 -33.656 -19.156 1 93.38 297 ALA A C 1
ATOM 2359 O O . ALA A 1 297 ? 15.375 -32.938 -18.188 1 93.38 297 ALA A O 1
ATOM 2360 N N . GLN A 1 298 ? 16.422 -33.281 -20.156 1 92.06 298 GLN A N 1
ATOM 2361 C CA . GLN A 1 298 ? 16.891 -31.891 -20.203 1 92.06 298 GLN A CA 1
ATOM 2362 C C . GLN A 1 298 ? 15.719 -30.922 -20.297 1 92.06 298 GLN A C 1
ATOM 2364 O O . GLN A 1 298 ? 15.672 -29.938 -19.562 1 92.06 298 GLN A O 1
ATOM 2369 N N . SER A 1 299 ? 14.781 -31.219 -21.141 1 90.75 299 SER A N 1
ATOM 2370 C CA . SER A 1 299 ? 13.617 -30.359 -21.312 1 90.75 299 SER A CA 1
ATOM 2371 C C . SER A 1 299 ? 12.75 -30.328 -20.047 1 90.75 299 SER A C 1
ATOM 2373 O O . SER A 1 299 ? 12.281 -29.266 -19.625 1 90.75 299 SER A O 1
ATOM 2375 N N . GLU A 1 300 ? 12.578 -31.484 -19.5 1 92.12 300 GLU A N 1
ATOM 2376 C CA . GLU A 1 300 ? 11.75 -31.594 -18.297 1 92.12 300 GLU A CA 1
ATOM 2377 C C . GLU A 1 300 ? 12.383 -30.859 -17.125 1 92.12 300 GLU A C 1
ATOM 2379 O O . GLU A 1 300 ? 11.688 -30.203 -16.344 1 92.12 300 GLU A O 1
ATOM 2384 N N . THR A 1 301 ? 13.625 -31.016 -16.984 1 91.25 301 THR A N 1
ATOM 2385 C CA . THR A 1 301 ? 14.336 -30.391 -15.867 1 91.25 301 THR A CA 1
ATOM 2386 C C . THR A 1 301 ? 14.289 -28.875 -15.984 1 91.25 301 THR A C 1
ATOM 2388 O O . THR A 1 301 ? 14.055 -28.172 -15 1 91.25 301 THR A O 1
ATOM 2391 N N . LEU A 1 302 ? 14.523 -28.406 -17.156 1 88.12 302 LEU A N 1
ATOM 2392 C CA . LEU A 1 302 ? 14.43 -26.969 -17.375 1 88.12 302 LEU A CA 1
ATOM 2393 C C . LEU A 1 302 ? 13.039 -26.453 -17.016 1 88.12 302 LEU A C 1
ATOM 2395 O O . LEU A 1 302 ? 12.898 -25.406 -16.375 1 88.12 302 LEU A O 1
ATOM 2399 N N . PHE A 1 303 ? 12.078 -27.125 -17.438 1 89.62 303 PHE A N 1
ATOM 2400 C CA . PHE A 1 303 ? 10.695 -26.766 -17.141 1 89.62 303 PHE A CA 1
ATOM 2401 C C . PHE A 1 303 ? 10.438 -26.766 -15.641 1 89.62 303 PHE A C 1
ATOM 2403 O O . PHE A 1 303 ? 9.742 -25.891 -15.125 1 89.62 303 PHE A O 1
ATOM 2410 N N . MET A 1 304 ? 10.961 -27.703 -14.945 1 89.5 304 MET A N 1
ATOM 2411 C CA . MET A 1 304 ? 10.789 -27.812 -13.508 1 89.5 304 MET A CA 1
ATOM 2412 C C . MET A 1 304 ? 11.336 -26.578 -12.789 1 89.5 304 MET A C 1
ATOM 2414 O O . MET A 1 304 ? 10.758 -26.125 -11.805 1 89.5 304 MET A O 1
ATOM 2418 N N . PHE A 1 305 ? 12.422 -26.109 -13.234 1 88.88 305 PHE A N 1
ATOM 2419 C CA . PHE A 1 305 ? 13.031 -24.953 -12.602 1 88.88 305 PHE A CA 1
ATOM 2420 C C . PHE A 1 305 ? 12.156 -23.719 -12.789 1 88.88 305 PHE A C 1
ATOM 2422 O O . PHE A 1 305 ? 11.945 -22.953 -11.852 1 88.88 305 PHE A O 1
ATOM 2429 N N . VAL A 1 306 ? 11.617 -23.594 -13.961 1 85.31 306 VAL A N 1
ATOM 2430 C CA . VAL A 1 306 ? 10.781 -22.438 -14.258 1 85.31 306 VAL A CA 1
ATOM 2431 C C . VAL A 1 306 ? 9.461 -22.547 -13.5 1 85.31 306 VAL A C 1
ATOM 2433 O O . VAL A 1 306 ? 9.047 -21.594 -12.828 1 85.31 306 VAL A O 1
ATOM 2436 N N . ALA A 1 307 ? 8.867 -23.672 -13.547 1 88.62 307 ALA A N 1
ATOM 2437 C CA . ALA A 1 307 ? 7.535 -23.875 -12.992 1 88.62 307 ALA A CA 1
ATOM 2438 C C . ALA A 1 307 ? 7.59 -24.031 -11.477 1 88.62 307 ALA A C 1
ATOM 2440 O O . ALA A 1 307 ? 6.645 -23.656 -10.773 1 88.62 307 ALA A O 1
ATOM 2441 N N . GLY A 1 308 ? 8.656 -24.531 -10.992 1 90.62 308 GLY A N 1
ATOM 2442 C CA . GLY A 1 308 ? 8.711 -24.891 -9.586 1 90.62 308 GLY A CA 1
ATOM 2443 C C . GLY A 1 308 ? 9.273 -23.797 -8.703 1 90.62 308 GLY A C 1
ATOM 2444 O O . GLY A 1 308 ? 9.125 -23.828 -7.484 1 90.62 308 GLY A O 1
ATOM 2445 N N . SER A 1 309 ? 9.875 -22.875 -9.234 1 92.81 309 SER A N 1
ATOM 2446 C CA . SER A 1 309 ? 10.516 -21.859 -8.414 1 92.81 309 SER A CA 1
ATOM 2447 C C . SER A 1 309 ? 9.688 -20.578 -8.367 1 92.81 309 SER A C 1
ATOM 2449 O O . SER A 1 309 ? 9.211 -20.172 -7.305 1 92.81 309 SER A O 1
ATOM 2451 N N . ASP A 1 310 ? 9.367 -20.062 -9.422 1 92.81 310 ASP A N 1
ATOM 2452 C CA . ASP A 1 310 ? 8.75 -18.734 -9.484 1 92.81 310 ASP A CA 1
ATOM 2453 C C . ASP A 1 310 ? 7.328 -18.766 -8.93 1 92.81 310 ASP A C 1
ATOM 2455 O O . ASP A 1 310 ? 6.922 -17.859 -8.195 1 92.81 310 ASP A O 1
ATOM 2459 N N . THR A 1 311 ? 6.57 -19.781 -9.367 1 95.12 311 THR A N 1
ATOM 2460 C CA . THR A 1 311 ? 5.176 -19.859 -8.945 1 95.12 311 THR A CA 1
ATOM 2461 C C . THR A 1 311 ? 5.082 -20.016 -7.426 1 95.12 311 THR A C 1
ATOM 2463 O O . THR A 1 311 ? 4.234 -19.391 -6.785 1 95.12 311 THR A O 1
ATOM 2466 N N . THR A 1 312 ? 5.945 -20.797 -6.875 1 97.31 312 THR A N 1
ATOM 2467 C CA . THR A 1 312 ? 5.953 -20.984 -5.43 1 97.31 312 THR A CA 1
ATOM 2468 C C . THR A 1 312 ? 6.402 -19.703 -4.719 1 97.31 312 THR A C 1
ATOM 2470 O O . THR A 1 312 ? 5.805 -19.297 -3.723 1 97.31 312 THR A O 1
ATOM 2473 N N . ALA A 1 313 ? 7.449 -19.109 -5.227 1 97.56 313 ALA A N 1
ATOM 2474 C CA . ALA A 1 313 ? 7.918 -17.859 -4.656 1 97.56 313 ALA A CA 1
ATOM 2475 C C . ALA A 1 313 ? 6.824 -16.797 -4.695 1 97.56 313 ALA A C 1
ATOM 2477 O O . ALA A 1 313 ? 6.648 -16.047 -3.732 1 97.56 313 ALA A O 1
ATOM 2478 N N . ALA A 1 314 ? 6.121 -16.734 -5.793 1 96.94 314 ALA A N 1
ATOM 2479 C CA . ALA A 1 314 ? 5.035 -15.773 -5.953 1 96.94 314 ALA A CA 1
ATOM 2480 C C . ALA A 1 314 ? 3.951 -15.992 -4.898 1 96.94 314 ALA A C 1
ATOM 2482 O O . ALA A 1 314 ? 3.432 -15.039 -4.324 1 96.94 314 ALA A O 1
ATOM 2483 N N . ALA A 1 315 ? 3.627 -17.203 -4.66 1 98.06 315 ALA A N 1
ATOM 2484 C CA . ALA A 1 315 ? 2.625 -17.531 -3.645 1 98.06 315 ALA A CA 1
ATOM 2485 C C . ALA A 1 315 ? 3.092 -17.094 -2.26 1 98.06 315 ALA A C 1
ATOM 2487 O O . ALA A 1 315 ? 2.328 -16.484 -1.499 1 98.06 315 ALA A O 1
ATOM 2488 N N . ILE A 1 316 ? 4.344 -17.359 -1.945 1 98.69 316 ILE A N 1
ATOM 2489 C CA . ILE A 1 316 ? 4.887 -17.047 -0.627 1 98.69 316 ILE A CA 1
ATOM 2490 C C . ILE A 1 316 ? 4.898 -15.539 -0.417 1 98.69 316 ILE A C 1
ATOM 2492 O O . ILE A 1 316 ? 4.457 -15.047 0.623 1 98.69 316 ILE A O 1
ATOM 2496 N N . ARG A 1 317 ? 5.375 -14.82 -1.428 1 98.25 317 ARG A N 1
ATOM 2497 C CA . ARG A 1 317 ? 5.559 -13.383 -1.247 1 98.25 317 ARG A CA 1
ATOM 2498 C C . ARG A 1 317 ? 4.215 -12.672 -1.112 1 98.25 317 ARG A C 1
ATOM 2500 O O . ARG A 1 317 ? 4.078 -11.734 -0.322 1 98.25 317 ARG A O 1
ATOM 2507 N N . VAL A 1 318 ? 3.18 -13.117 -1.853 1 98.19 318 VAL A N 1
ATOM 2508 C CA . VAL A 1 318 ? 1.864 -12.484 -1.781 1 98.19 318 VAL A CA 1
ATOM 2509 C C . VAL A 1 318 ? 1.24 -12.75 -0.413 1 98.19 318 VAL A C 1
ATOM 2511 O O . VAL A 1 318 ? 0.676 -11.836 0.203 1 98.19 318 VAL A O 1
ATOM 2514 N N . THR A 1 319 ? 1.354 -13.914 0.035 1 98.75 319 THR A N 1
ATOM 2515 C CA . THR A 1 319 ? 0.796 -14.25 1.34 1 98.75 319 THR A CA 1
ATOM 2516 C C . THR A 1 319 ? 1.485 -13.461 2.445 1 98.75 319 THR A C 1
ATOM 2518 O O . THR A 1 319 ? 0.822 -12.906 3.324 1 98.75 319 THR A O 1
ATOM 2521 N N . LEU A 1 320 ? 2.801 -13.391 2.393 1 98.81 320 LEU A N 1
ATOM 2522 C CA . LEU A 1 320 ? 3.541 -12.633 3.4 1 98.81 320 LEU A CA 1
ATOM 2523 C C . LEU A 1 320 ? 3.182 -11.156 3.342 1 98.81 320 LEU A C 1
ATOM 2525 O O . LEU A 1 320 ? 3.053 -10.5 4.383 1 98.81 320 LEU A O 1
ATOM 2529 N N . PHE A 1 321 ? 2.998 -10.633 2.131 1 98.69 321 PHE A N 1
ATOM 2530 C CA . PHE A 1 321 ? 2.576 -9.242 1.97 1 98.69 321 PHE A CA 1
ATOM 2531 C C . PHE A 1 321 ? 1.25 -8.992 2.678 1 98.69 321 PHE A C 1
ATOM 2533 O O . PHE A 1 321 ? 1.128 -8.055 3.469 1 98.69 321 PHE A O 1
ATOM 2540 N N . TYR A 1 322 ? 0.289 -9.844 2.426 1 98.44 322 TYR A N 1
ATOM 2541 C CA . TYR A 1 322 ? -1.028 -9.641 3.018 1 98.44 322 TYR A CA 1
ATOM 2542 C C . TYR A 1 322 ? -0.984 -9.844 4.527 1 98.44 322 TYR A C 1
ATOM 2544 O O . TYR A 1 322 ? -1.687 -9.148 5.273 1 98.44 322 TYR A O 1
ATOM 2552 N N . LEU A 1 323 ? -0.148 -10.742 4.977 1 98.31 323 LEU A N 1
ATOM 2553 C CA . LEU A 1 323 ? 0.031 -10.914 6.414 1 98.31 323 LEU A CA 1
ATOM 2554 C C . LEU A 1 323 ? 0.562 -9.641 7.055 1 98.31 323 LEU A C 1
ATOM 2556 O O . LEU A 1 323 ? 0.017 -9.172 8.055 1 98.31 323 LEU A O 1
ATOM 2560 N N . MET A 1 324 ? 1.543 -9.047 6.438 1 98.12 324 MET A N 1
ATOM 2561 C CA . MET A 1 324 ? 2.182 -7.859 6.996 1 98.12 324 MET A CA 1
ATOM 2562 C C . MET A 1 324 ? 1.251 -6.652 6.918 1 98.12 324 MET A C 1
ATOM 2564 O O . MET A 1 324 ? 1.486 -5.637 7.574 1 98.12 324 MET A O 1
ATOM 2568 N N . SER A 1 325 ? 0.198 -6.824 6.129 1 97.75 325 SER A N 1
ATOM 2569 C CA . SER A 1 325 ? -0.734 -5.719 5.934 1 97.75 325 SER A CA 1
ATOM 2570 C C . SER A 1 325 ? -2.039 -5.957 6.684 1 97.75 325 SER A C 1
ATOM 2572 O O . SER A 1 325 ? -3.01 -5.215 6.504 1 97.75 325 SER A O 1
ATOM 2574 N N . CYS A 1 326 ? -2.109 -6.988 7.461 1 97.5 326 CYS A N 1
ATOM 2575 C CA . CYS A 1 326 ? -3.301 -7.328 8.234 1 97.5 326 CYS A CA 1
ATOM 2576 C C . CYS A 1 326 ? -2.934 -7.711 9.664 1 97.5 326 CYS A C 1
ATOM 2578 O O . CYS A 1 326 ? -2.826 -8.898 9.984 1 97.5 326 CYS A O 1
ATOM 2580 N N . PRO A 1 327 ? -2.926 -6.707 10.547 1 96.62 327 PRO A N 1
ATOM 2581 C CA . PRO A 1 327 ? -2.436 -6.918 11.906 1 96.62 327 PRO A CA 1
ATOM 2582 C C . PRO A 1 327 ? -3.166 -8.047 12.633 1 96.62 327 PRO A C 1
ATOM 2584 O O . PRO A 1 327 ? -2.533 -8.867 13.305 1 96.62 327 PRO A O 1
ATOM 2587 N N . ARG A 1 328 ? -4.449 -8.141 12.484 1 94.5 328 ARG A N 1
ATOM 2588 C CA . ARG A 1 328 ? -5.223 -9.156 13.18 1 94.5 328 ARG A CA 1
ATOM 2589 C C . ARG A 1 328 ? -4.809 -10.555 12.734 1 94.5 328 ARG A C 1
ATOM 2591 O O . ARG A 1 328 ? -4.594 -11.438 13.57 1 94.5 328 ARG A O 1
ATOM 2598 N N . VAL A 1 329 ? -4.66 -10.734 11.445 1 97.25 329 VAL A N 1
ATOM 2599 C CA . VAL A 1 329 ? -4.305 -12.039 10.898 1 97.25 329 VAL A CA 1
ATOM 2600 C C . VAL A 1 329 ? -2.869 -12.391 11.289 1 97.25 329 VAL A C 1
ATOM 2602 O O . VAL A 1 329 ? -2.582 -13.523 11.68 1 97.25 329 VAL A O 1
ATOM 2605 N N . TYR A 1 330 ? -2.006 -11.383 11.18 1 97.81 330 TYR A N 1
ATOM 2606 C CA . TYR A 1 330 ? -0.609 -11.562 11.562 1 97.81 330 TYR A CA 1
ATOM 2607 C C . TYR A 1 330 ? -0.494 -12.039 13 1 97.81 330 TYR A C 1
ATOM 2609 O O . TYR A 1 330 ? 0.214 -13.008 13.289 1 97.81 330 TYR A O 1
ATOM 2617 N N . ARG A 1 331 ? -1.206 -11.445 13.891 1 95.19 331 ARG A N 1
ATOM 2618 C CA . ARG A 1 331 ? -1.176 -11.781 15.312 1 95.19 331 ARG A CA 1
ATOM 2619 C C . ARG A 1 331 ? -1.731 -13.18 15.562 1 95.19 331 ARG A C 1
ATOM 2621 O O . ARG A 1 331 ? -1.147 -13.953 16.312 1 95.19 331 ARG A O 1
ATOM 2628 N N . LYS A 1 332 ? -2.85 -13.43 14.953 1 96.44 332 LYS A N 1
ATOM 2629 C CA . LYS A 1 332 ? -3.494 -14.727 15.156 1 96.44 332 LYS A CA 1
ATOM 2630 C C . LYS A 1 332 ? -2.594 -15.867 14.703 1 96.44 332 LYS A C 1
ATOM 2632 O O . LYS A 1 332 ? -2.502 -16.906 15.367 1 96.44 332 LYS A O 1
ATOM 2637 N N . LEU A 1 333 ? -1.955 -15.688 13.57 1 98.12 333 LEU A N 1
ATOM 2638 C CA . LEU A 1 333 ? -1.043 -16.719 13.078 1 98.12 333 LEU A CA 1
ATOM 2639 C C . LEU A 1 333 ? 0.145 -16.875 14.023 1 98.12 333 LEU A C 1
ATOM 2641 O O . LEU A 1 333 ? 0.533 -18 14.352 1 98.12 333 LEU A O 1
ATOM 2645 N N . LYS A 1 334 ? 0.707 -15.781 14.469 1 97.25 334 LYS A N 1
ATOM 2646 C CA . LYS A 1 334 ? 1.833 -15.836 15.398 1 97.25 334 LYS A CA 1
ATOM 2647 C C . LYS A 1 334 ? 1.437 -16.531 16.703 1 97.25 334 LYS A C 1
ATOM 2649 O O . LYS A 1 334 ? 2.225 -17.281 17.281 1 97.25 334 LYS A O 1
ATOM 2654 N N . GLU A 1 335 ? 0.238 -16.25 17.156 1 96.12 335 GLU A N 1
ATOM 2655 C CA . GLU A 1 335 ? -0.259 -16.891 18.359 1 96.12 335 GLU A CA 1
ATOM 2656 C C . GLU A 1 335 ? -0.375 -18.391 18.188 1 96.12 335 GLU A C 1
ATOM 2658 O O . GLU A 1 335 ? -0.031 -19.156 19.094 1 96.12 335 GLU A O 1
ATOM 2663 N N . GLU A 1 336 ? -0.892 -18.812 17.047 1 97.94 336 GLU A N 1
ATOM 2664 C CA . GLU A 1 336 ? -0.976 -20.234 16.781 1 97.94 336 GLU A CA 1
ATOM 2665 C C . GLU A 1 336 ? 0.41 -20.875 16.75 1 97.94 336 GLU A C 1
ATOM 2667 O O . GLU A 1 336 ? 0.612 -21.953 17.312 1 97.94 336 GLU A O 1
ATOM 2672 N N . ILE A 1 337 ? 1.331 -20.234 16.125 1 98.19 337 ILE A N 1
ATOM 2673 C CA . ILE A 1 337 ? 2.699 -20.734 16.031 1 98.19 337 ILE A CA 1
ATOM 2674 C C . ILE A 1 337 ? 3.309 -20.828 17.438 1 98.19 337 ILE A C 1
ATOM 2676 O O . ILE A 1 337 ? 3.881 -21.859 17.797 1 98.19 337 ILE A O 1
ATOM 2680 N N . ARG A 1 338 ? 3.162 -19.812 18.219 1 97.12 338 ARG A N 1
ATOM 2681 C CA . ARG A 1 338 ? 3.666 -19.797 19.594 1 97.12 338 ARG A CA 1
ATOM 2682 C C . ARG A 1 338 ? 3.051 -20.938 20.406 1 97.12 338 ARG A C 1
ATOM 2684 O O . ARG A 1 338 ? 3.75 -21.609 21.172 1 97.12 338 ARG A O 1
ATOM 2691 N N . GLY A 1 339 ? 1.758 -21.047 20.266 1 97.5 339 GLY A N 1
ATOM 2692 C CA . GLY A 1 339 ? 1.081 -22.141 20.969 1 97.5 339 GLY A CA 1
ATOM 2693 C C . GLY A 1 339 ? 1.611 -23.5 20.594 1 97.5 339 GLY A C 1
ATOM 2694 O O . GLY A 1 339 ? 1.842 -24.344 21.469 1 97.5 339 GLY A O 1
ATOM 2695 N N . ALA A 1 340 ? 1.84 -23.75 19.312 1 98 340 ALA A N 1
ATOM 2696 C CA . ALA A 1 340 ? 2.361 -25.031 18.844 1 98 340 ALA A CA 1
ATOM 2697 C C . ALA A 1 340 ? 3.754 -25.297 19.406 1 98 340 ALA A C 1
ATOM 2699 O O . ALA A 1 340 ? 4.074 -26.422 19.781 1 98 340 ALA A O 1
ATOM 2700 N N . ILE A 1 341 ? 4.555 -24.266 19.453 1 97.19 341 ILE A N 1
ATOM 2701 C CA . ILE A 1 341 ? 5.91 -24.375 19.969 1 97.19 341 ILE A CA 1
ATOM 2702 C C . ILE A 1 341 ? 5.863 -24.688 21.469 1 97.19 341 ILE A C 1
ATOM 2704 O O . ILE A 1 341 ? 6.504 -25.641 21.922 1 97.19 341 ILE A O 1
ATOM 2708 N N . ARG A 1 342 ? 5.113 -23.953 22.203 1 96.25 342 ARG A N 1
ATOM 2709 C CA . ARG A 1 342 ? 5.027 -24.078 23.656 1 96.25 342 ARG A CA 1
ATOM 2710 C C . ARG A 1 342 ? 4.488 -25.438 24.062 1 96.25 342 ARG A C 1
ATOM 2712 O O . ARG A 1 342 ? 4.922 -26.016 25.062 1 96.25 342 ARG A O 1
ATOM 2719 N N . GLU A 1 343 ? 3.619 -25.953 23.266 1 97.12 343 GLU A N 1
ATOM 2720 C CA . GLU A 1 343 ? 2.967 -27.234 23.578 1 97.12 343 GLU A CA 1
ATOM 2721 C C . GLU A 1 343 ? 3.779 -28.406 23.062 1 97.12 343 GLU A C 1
ATOM 2723 O O . GLU A 1 343 ? 3.393 -29.562 23.25 1 97.12 343 GLU A O 1
ATOM 2728 N N . GLY A 1 344 ? 4.805 -28.188 22.375 1 95.56 344 GLY A N 1
ATOM 2729 C CA . GLY A 1 344 ? 5.656 -29.25 21.859 1 95.56 344 GLY A CA 1
ATOM 2730 C C . GLY A 1 344 ? 5.094 -29.922 20.625 1 95.56 344 GLY A C 1
ATOM 2731 O O . GLY A 1 344 ? 5.434 -31.062 20.312 1 95.56 344 GLY A O 1
ATOM 2732 N N . ARG A 1 345 ? 4.281 -29.219 19.922 1 96.94 345 ARG A N 1
ATOM 2733 C CA . ARG A 1 345 ? 3.615 -29.797 18.766 1 96.94 345 ARG A CA 1
ATOM 2734 C C . ARG A 1 345 ? 4.367 -29.453 17.484 1 96.94 345 ARG A C 1
ATOM 2736 O O . ARG A 1 345 ? 3.959 -29.859 16.391 1 96.94 345 ARG A O 1
ATOM 2743 N N . ALA A 1 346 ? 5.449 -28.703 17.625 1 97.38 346 ALA A N 1
ATOM 2744 C CA . ALA A 1 346 ? 6.219 -28.297 16.453 1 97.38 346 ALA A CA 1
ATOM 2745 C C . ALA A 1 346 ? 7.707 -28.594 16.656 1 97.38 346 ALA A C 1
ATOM 2747 O O . ALA A 1 346 ? 8.328 -28.078 17.594 1 97.38 346 ALA A O 1
ATOM 2748 N N . SER A 1 347 ? 8.227 -29.422 15.82 1 97.19 347 SER A N 1
ATOM 2749 C CA . SER A 1 347 ? 9.672 -29.625 15.781 1 97.19 347 SER A CA 1
ATOM 2750 C C . SER A 1 347 ? 10.375 -28.453 15.133 1 97.19 347 SER A C 1
ATOM 2752 O O . SER A 1 347 ? 9.727 -27.5 14.695 1 97.19 347 SER A O 1
ATOM 2754 N N . SER A 1 348 ? 11.766 -28.516 15.172 1 94.81 348 SER A N 1
ATOM 2755 C CA . SER A 1 348 ? 12.57 -27.469 14.539 1 94.81 348 SER A CA 1
ATOM 2756 C C . SER A 1 348 ? 13.57 -28.062 13.555 1 94.81 348 SER A C 1
ATOM 2758 O O . SER A 1 348 ? 14.578 -28.656 13.969 1 94.81 348 SER A O 1
ATOM 2760 N N . PRO A 1 349 ? 13.219 -27.984 12.172 1 97.25 349 PRO A N 1
ATOM 2761 C CA . PRO A 1 349 ? 12.047 -27.328 11.586 1 97.25 349 PRO A CA 1
ATOM 2762 C C . PRO A 1 349 ? 10.773 -28.141 11.742 1 97.25 349 PRO A C 1
ATOM 2764 O O . PRO A 1 349 ? 10.828 -29.344 11.984 1 97.25 349 PRO A O 1
ATOM 2767 N N . ILE A 1 350 ? 9.711 -27.5 11.641 1 98.38 350 ILE A N 1
ATOM 2768 C CA . ILE A 1 350 ? 8.422 -28.156 11.75 1 98.38 350 ILE A CA 1
ATOM 2769 C C . ILE A 1 350 ? 8.273 -29.188 10.625 1 98.38 350 ILE A C 1
ATOM 2771 O O . ILE A 1 350 ? 8.734 -28.969 9.508 1 98.38 350 ILE A O 1
ATOM 2775 N N . THR A 1 351 ? 7.609 -30.266 10.867 1 97.75 351 THR A N 1
ATOM 2776 C CA . THR A 1 351 ? 7.328 -31.234 9.812 1 97.75 351 THR A CA 1
ATOM 2777 C C . THR A 1 351 ? 6.062 -30.844 9.047 1 97.75 351 THR A C 1
ATOM 2779 O O . THR A 1 351 ? 5.23 -30.094 9.555 1 97.75 351 THR A O 1
ATOM 2782 N N . ALA A 1 352 ? 6 -31.359 7.855 1 95.75 352 ALA A N 1
ATOM 2783 C CA . ALA A 1 352 ? 4.801 -31.109 7.055 1 95.75 352 ALA A CA 1
ATOM 2784 C C . ALA A 1 352 ? 3.555 -31.625 7.766 1 95.75 352 ALA A C 1
ATOM 2786 O O . ALA A 1 352 ? 2.5 -30.984 7.727 1 95.75 352 ALA A O 1
ATOM 2787 N N . ALA A 1 353 ? 3.65 -32.75 8.391 1 97.06 353 ALA A N 1
ATOM 2788 C CA . ALA A 1 353 ? 2.531 -33.344 9.117 1 97.06 353 ALA A CA 1
ATOM 2789 C C . ALA A 1 353 ? 2.086 -32.469 10.273 1 97.06 353 ALA A C 1
ATOM 2791 O O . ALA A 1 353 ? 0.887 -32.281 10.484 1 97.06 353 ALA A O 1
ATOM 2792 N N . GLN A 1 354 ? 3.021 -31.969 11.023 1 98.44 354 GLN A N 1
ATOM 2793 C CA . GLN A 1 354 ? 2.725 -31.062 12.133 1 98.44 354 GLN A CA 1
ATOM 2794 C C . GLN A 1 354 ? 2.072 -29.781 11.633 1 98.44 354 GLN A C 1
ATOM 2796 O O . GLN A 1 354 ? 1.123 -29.281 12.242 1 98.44 354 GLN A O 1
ATOM 2801 N N . ALA A 1 355 ? 2.59 -29.25 10.555 1 98.44 355 ALA A N 1
ATOM 2802 C CA . ALA A 1 355 ? 2.059 -28.016 9.984 1 98.44 355 ALA A CA 1
ATOM 2803 C C . ALA A 1 355 ? 0.603 -28.188 9.555 1 98.44 355 ALA A C 1
ATOM 2805 O O . ALA A 1 355 ? -0.209 -27.281 9.711 1 98.44 355 ALA A O 1
ATOM 2806 N N . ARG A 1 356 ? 0.255 -29.344 9.047 1 97.12 356 ARG A N 1
ATOM 2807 C CA . ARG A 1 356 ? -1.092 -29.609 8.562 1 97.12 356 ARG A CA 1
ATOM 2808 C C . ARG A 1 356 ? -2.102 -29.625 9.703 1 97.12 356 ARG A C 1
ATOM 2810 O O . ARG A 1 356 ? -3.301 -29.438 9.477 1 97.12 356 ARG A O 1
ATOM 2817 N N . GLU A 1 357 ? -1.617 -29.703 10.898 1 97.69 357 GLU A N 1
ATOM 2818 C CA . GLU A 1 357 ? -2.494 -29.766 12.062 1 97.69 357 GLU A CA 1
ATOM 2819 C C . GLU A 1 357 ? -2.807 -28.375 12.594 1 97.69 357 GLU A C 1
ATOM 2821 O O . GLU A 1 357 ? -3.607 -28.219 13.516 1 97.69 357 GLU A O 1
ATOM 2826 N N . LEU A 1 358 ? -2.176 -27.406 12.078 1 98.56 358 LEU A N 1
ATOM 2827 C CA . LEU A 1 358 ? -2.424 -26.016 12.492 1 98.56 358 LEU A CA 1
ATOM 2828 C C . LEU A 1 358 ? -3.496 -25.375 11.617 1 98.56 358 LEU A C 1
ATOM 2830 O O . LEU A 1 358 ? -3.211 -24.922 10.508 1 98.56 358 LEU A O 1
ATOM 2834 N N . PRO A 1 359 ? -4.699 -25.266 12.062 1 98 359 PRO A N 1
ATOM 2835 C CA . PRO A 1 359 ? -5.824 -24.875 11.211 1 98 359 PRO A CA 1
ATOM 2836 C C . PRO A 1 359 ? -5.695 -23.453 10.672 1 98 359 PRO A C 1
ATOM 2838 O O . PRO A 1 359 ? -6.062 -23.188 9.531 1 98 359 PRO A O 1
ATOM 2841 N N . TYR A 1 360 ? -5.215 -22.547 11.461 1 98.62 360 TYR A N 1
ATOM 2842 C CA . TYR A 1 360 ? -5.145 -21.172 10.992 1 98.62 360 TYR A CA 1
ATOM 2843 C C . TYR A 1 360 ? -4.039 -21 9.953 1 98.62 360 TYR A C 1
ATOM 2845 O O . TYR A 1 360 ? -4.18 -20.219 9.016 1 98.62 360 TYR A O 1
ATOM 2853 N N . LEU A 1 361 ? -2.906 -21.703 10.156 1 98.88 361 LEU A N 1
ATOM 2854 C CA . LEU A 1 361 ? -1.859 -21.719 9.141 1 98.88 361 LEU A CA 1
ATOM 2855 C C . LEU A 1 361 ? -2.406 -22.188 7.801 1 98.88 361 LEU A C 1
ATOM 2857 O O . LEU A 1 361 ? -2.141 -21.578 6.766 1 98.88 361 LEU A O 1
ATOM 2861 N N . GLN A 1 362 ? -3.217 -23.281 7.852 1 98.69 362 GLN A N 1
ATOM 2862 C CA . GLN A 1 362 ? -3.828 -23.781 6.625 1 98.69 362 GLN A CA 1
ATOM 2863 C C . GLN A 1 362 ? -4.734 -22.734 5.992 1 98.69 362 GLN A C 1
ATOM 2865 O O . GLN A 1 362 ? -4.703 -22.531 4.777 1 98.69 362 GLN A O 1
ATOM 2870 N N . ALA A 1 363 ? -5.512 -22.094 6.848 1 98.75 363 ALA A N 1
ATOM 2871 C CA . ALA A 1 363 ? -6.43 -21.062 6.363 1 98.75 363 ALA A CA 1
ATOM 2872 C C . ALA A 1 363 ? -5.668 -19.922 5.707 1 98.75 363 ALA A C 1
ATOM 2874 O O . ALA A 1 363 ? -6.086 -19.406 4.668 1 98.75 363 ALA A O 1
ATOM 2875 N N . VAL A 1 364 ? -4.543 -19.516 6.312 1 98.88 364 VAL A N 1
ATOM 2876 C CA . VAL A 1 364 ? -3.721 -18.438 5.789 1 98.88 364 VAL A CA 1
ATOM 2877 C C . VAL A 1 364 ? -3.143 -18.828 4.434 1 98.88 364 VAL A C 1
ATOM 2879 O O . VAL A 1 364 ? -3.119 -18.016 3.502 1 98.88 364 VAL A O 1
ATOM 2882 N N . ILE A 1 365 ? -2.719 -20.047 4.277 1 98.81 365 ILE A N 1
ATOM 2883 C CA . ILE A 1 365 ? -2.139 -20.531 3.031 1 98.81 365 ILE A CA 1
ATOM 2884 C C . ILE A 1 365 ? -3.188 -20.5 1.924 1 98.81 365 ILE A C 1
ATOM 2886 O O . ILE A 1 365 ? -2.943 -19.953 0.847 1 98.81 365 ILE A O 1
ATOM 2890 N N . TYR A 1 366 ? -4.375 -20.984 2.197 1 98.69 366 TYR A N 1
ATOM 2891 C CA . TYR A 1 366 ? -5.43 -21.031 1.189 1 98.69 366 TYR A CA 1
ATOM 2892 C C . TYR A 1 366 ? -5.895 -19.609 0.837 1 98.69 366 TYR A C 1
ATOM 2894 O O . TYR A 1 366 ? -6.129 -19.312 -0.333 1 98.69 366 TYR A O 1
ATOM 2902 N N . GLU A 1 367 ? -5.996 -18.797 1.876 1 98.62 367 GLU A N 1
ATOM 2903 C CA . GLU A 1 367 ? -6.395 -17.406 1.608 1 98.62 367 GLU A CA 1
ATOM 2904 C C . GLU A 1 367 ? -5.34 -16.688 0.778 1 98.62 367 GLU A C 1
ATOM 2906 O O . GLU A 1 367 ? -5.68 -15.883 -0.095 1 98.62 367 GLU A O 1
ATOM 2911 N N . GLY A 1 368 ? -4.078 -16.938 1.067 1 98.44 368 GLY A N 1
ATOM 2912 C CA . GLY A 1 368 ? -3.002 -16.375 0.276 1 98.44 368 GLY A CA 1
ATOM 2913 C C . GLY A 1 368 ? -3.039 -16.797 -1.179 1 98.44 368 GLY A C 1
ATOM 2914 O O . GLY A 1 368 ? -2.889 -15.969 -2.078 1 98.44 368 GLY A O 1
ATOM 2915 N N . LEU A 1 369 ? -3.275 -18.047 -1.4 1 98.25 369 LEU A N 1
ATOM 2916 C CA . LEU A 1 369 ? -3.363 -18.594 -2.75 1 98.25 369 LEU A CA 1
ATOM 2917 C C . LEU A 1 369 ? -4.57 -18.031 -3.49 1 98.25 369 LEU A C 1
ATOM 2919 O O . LEU A 1 369 ? -4.555 -17.906 -4.719 1 98.25 369 LEU A O 1
ATOM 2923 N N . ARG A 1 370 ? -5.582 -17.688 -2.715 1 98.19 370 ARG A N 1
ATOM 2924 C CA . ARG A 1 370 ? -6.809 -17.156 -3.307 1 98.19 370 ARG A CA 1
ATOM 2925 C C . ARG A 1 370 ? -6.633 -15.703 -3.711 1 98.19 370 ARG A C 1
ATOM 2927 O O . ARG A 1 370 ? -7.141 -15.273 -4.75 1 98.19 370 ARG A O 1
ATOM 2934 N N . MET A 1 371 ? -5.898 -14.93 -2.955 1 97.62 371 MET A N 1
ATOM 2935 C CA . MET A 1 371 ? -5.816 -13.477 -3.113 1 97.62 371 MET A CA 1
ATOM 2936 C C . MET A 1 371 ? -5.215 -13.109 -4.469 1 97.62 371 MET A C 1
ATOM 2938 O O . MET A 1 371 ? -5.543 -12.07 -5.035 1 97.62 371 MET A O 1
ATOM 2942 N N . ARG A 1 372 ? -4.348 -13.922 -4.949 1 96.38 372 ARG A N 1
ATOM 2943 C CA . ARG A 1 372 ? -3.783 -13.742 -6.281 1 96.38 372 ARG A CA 1
ATOM 2944 C C . ARG A 1 372 ? -3.371 -15.086 -6.883 1 96.38 372 ARG A C 1
ATOM 2946 O O . ARG A 1 372 ? -2.602 -15.836 -6.277 1 96.38 372 ARG A O 1
ATOM 2953 N N . PRO A 1 373 ? -3.852 -15.289 -8.078 1 96.25 373 PRO A N 1
ATOM 2954 C CA . PRO A 1 373 ? -3.357 -16.5 -8.727 1 96.25 373 PRO A CA 1
ATOM 2955 C C . PRO A 1 373 ? -1.856 -16.453 -9 1 96.25 373 PRO A C 1
ATOM 2957 O O . PRO A 1 373 ? -1.265 -15.375 -9.039 1 96.25 373 PRO A O 1
ATOM 2960 N N . VAL A 1 374 ? -1.265 -17.594 -9.164 1 93.88 374 VAL A N 1
ATOM 2961 C CA . VAL A 1 374 ? 0.172 -17.625 -9.414 1 93.88 374 VAL A CA 1
ATOM 2962 C C . VAL A 1 374 ? 0.436 -17.547 -10.922 1 93.88 374 VAL A C 1
ATOM 2964 O O . VAL A 1 374 ? 1.564 -17.297 -11.344 1 93.88 374 VAL A O 1
ATOM 2967 N N . THR A 1 375 ? -0.66 -17.719 -11.664 1 93.88 375 THR A N 1
ATOM 2968 C CA . THR A 1 375 ? -0.516 -17.641 -13.117 1 93.88 375 THR A CA 1
ATOM 2969 C C . THR A 1 375 ? -1.745 -16.984 -13.742 1 93.88 375 THR A C 1
ATOM 2971 O O . THR A 1 375 ? -2.854 -17.109 -13.211 1 93.88 375 THR A O 1
ATOM 2974 N N . THR A 1 376 ? -1.496 -16.25 -14.789 1 93.44 376 THR A N 1
ATOM 2975 C CA . THR A 1 376 ? -2.57 -15.703 -15.609 1 93.44 376 THR A CA 1
ATOM 2976 C C . THR A 1 376 ? -2.566 -16.344 -17 1 93.44 376 THR A C 1
ATOM 2978 O O . THR A 1 376 ? -3.244 -15.867 -17.906 1 93.44 376 THR A O 1
ATOM 2981 N N . GLY A 1 377 ? -1.792 -17.391 -17.078 1 90.5 377 GLY A N 1
ATOM 2982 C CA . GLY A 1 377 ? -1.757 -18.109 -18.344 1 90.5 377 GLY A CA 1
ATOM 2983 C C . GLY A 1 377 ? -3.088 -18.734 -18.719 1 90.5 377 GLY A C 1
ATOM 2984 O O . GLY A 1 377 ? -3.854 -19.141 -17.844 1 90.5 377 GLY A O 1
ATOM 2985 N N . GLN A 1 378 ? -3.32 -18.891 -19.984 1 87 378 GLN A N 1
ATOM 2986 C CA . GLN A 1 378 ? -4.637 -19.281 -20.484 1 87 378 GLN A CA 1
ATOM 2987 C C . GLN A 1 378 ? -4.934 -20.734 -20.125 1 87 378 GLN A C 1
ATOM 2989 O O . GLN A 1 378 ? -6.066 -21.078 -19.781 1 87 378 GLN A O 1
ATOM 2994 N N . GLN A 1 379 ? -3.938 -21.641 -20.172 1 93.12 379 GLN A N 1
ATOM 2995 C CA . GLN A 1 379 ? -4.133 -23.078 -19.953 1 93.12 379 GLN A CA 1
ATOM 2996 C C . GLN A 1 379 ? -5.406 -23.562 -20.625 1 93.12 379 GLN A C 1
ATOM 2998 O O . GLN A 1 379 ? -6.242 -24.219 -20 1 93.12 379 GLN A O 1
ATOM 3003 N N . ALA A 1 380 ? -5.523 -23.297 -21.891 1 96.19 380 ALA A N 1
ATOM 3004 C CA . ALA A 1 380 ? -6.758 -23.469 -22.656 1 96.19 380 ALA A CA 1
ATOM 3005 C C . ALA A 1 380 ? -6.949 -24.922 -23.047 1 96.19 380 ALA A C 1
ATOM 3007 O O . ALA A 1 380 ? -5.977 -25.641 -23.312 1 96.19 380 ALA A O 1
ATOM 3008 N N . LYS A 1 381 ? -8.211 -25.297 -23.062 1 96.94 381 LYS A N 1
ATOM 3009 C CA . LYS A 1 381 ? -8.633 -26.578 -23.609 1 96.94 381 LYS A CA 1
ATOM 3010 C C . LYS A 1 381 ? -9.359 -26.391 -24.953 1 96.94 381 LYS A C 1
ATOM 3012 O O . LYS A 1 381 ? -9.906 -25.328 -25.219 1 96.94 381 LYS A O 1
ATOM 3017 N N . GLU A 1 382 ? -9.258 -27.406 -25.734 1 97 382 GLU A N 1
ATOM 3018 C CA . GLU A 1 382 ? -9.875 -27.344 -27.062 1 97 382 GLU A CA 1
ATOM 3019 C C . GLU A 1 382 ? -11.227 -28.047 -27.062 1 97 382 GLU A C 1
ATOM 3021 O O . GLU A 1 382 ? -11.352 -29.172 -26.594 1 97 382 GLU A O 1
ATOM 3026 N N . VAL A 1 383 ? -12.211 -27.359 -27.594 1 97.69 383 VAL A N 1
ATOM 3027 C CA . VAL A 1 383 ? -13.547 -27.938 -27.75 1 97.69 383 VAL A CA 1
ATOM 3028 C C . VAL A 1 383 ? -13.492 -29.109 -28.719 1 97.69 383 VAL A C 1
ATOM 3030 O O . VAL A 1 383 ? -12.875 -29.031 -29.781 1 97.69 383 VAL A O 1
ATOM 3033 N N . PRO A 1 384 ? -14.172 -30.203 -28.344 1 96.12 384 PRO A N 1
ATOM 3034 C CA . PRO A 1 384 ? -14.156 -31.375 -29.219 1 96.12 384 PRO A CA 1
ATOM 3035 C C . PRO A 1 384 ? -14.781 -31.094 -30.578 1 96.12 384 PRO A C 1
ATOM 3037 O O . PRO A 1 384 ? -15.547 -30.141 -30.734 1 96.12 384 PRO A O 1
ATOM 3040 N N . ALA A 1 385 ? -14.469 -31.922 -31.562 1 94.62 385 ALA A N 1
ATOM 3041 C CA . ALA A 1 385 ? -14.82 -31.734 -32.969 1 94.62 385 ALA A CA 1
ATOM 3042 C C . ALA A 1 385 ? -16.328 -31.531 -33.125 1 94.62 385 ALA A C 1
ATOM 3044 O O . ALA A 1 385 ? -16.75 -30.75 -34 1 94.62 385 ALA A O 1
ATOM 3045 N N . GLY A 1 386 ? -17.156 -32.094 -32.375 1 94.5 386 GLY A N 1
ATOM 3046 C CA . GLY A 1 386 ? -18.594 -32 -32.5 1 94.5 386 GLY A CA 1
ATOM 3047 C C . GLY A 1 386 ? -19.156 -30.734 -31.891 1 94.5 386 GLY A C 1
ATOM 3048 O O . GLY A 1 386 ? -20.344 -30.422 -32.062 1 94.5 386 GLY A O 1
ATOM 3049 N N . GLY A 1 387 ? -18.359 -29.984 -31.328 1 96.25 387 GLY A N 1
ATOM 3050 C CA . GLY A 1 387 ? -18.828 -28.797 -30.641 1 96.25 387 GLY A CA 1
ATOM 3051 C C . GLY A 1 387 ? -19.406 -29.094 -29.266 1 96.25 387 GLY A C 1
ATOM 3052 O O . GLY A 1 387 ? -19.422 -30.234 -28.828 1 96.25 387 GLY A O 1
ATOM 3053 N N . ASP A 1 388 ? -19.734 -28.062 -28.562 1 96.88 388 ASP A N 1
ATOM 3054 C CA . ASP A 1 388 ? -20.312 -28.156 -27.219 1 96.88 388 ASP A CA 1
ATOM 3055 C C . ASP A 1 388 ? -21.203 -26.953 -26.922 1 96.88 388 ASP A C 1
ATOM 3057 O O . ASP A 1 388 ? -21.078 -25.906 -27.562 1 96.88 388 ASP A O 1
ATOM 3061 N N . THR A 1 389 ? -22.172 -27.156 -26.156 1 96.94 389 THR A N 1
ATOM 3062 C CA . THR A 1 389 ? -23.016 -26.047 -25.688 1 96.94 389 THR A CA 1
ATOM 3063 C C . THR A 1 389 ? -22.641 -25.656 -24.266 1 96.94 389 THR A C 1
ATOM 3065 O O . THR A 1 389 ? -22.75 -26.469 -23.344 1 96.94 389 THR A O 1
ATOM 3068 N N . ILE A 1 390 ? -22.203 -24.438 -24.141 1 96.12 390 ILE A N 1
ATOM 3069 C CA . ILE A 1 390 ? -21.703 -23.922 -22.859 1 96.12 390 ILE A CA 1
ATOM 3070 C C . ILE A 1 390 ? -22.469 -22.656 -22.484 1 96.12 390 ILE A C 1
ATOM 3072 O O . ILE A 1 390 ? -22.469 -21.688 -23.25 1 96.12 390 ILE A O 1
ATOM 3076 N N . ASN A 1 391 ? -23.078 -22.641 -21.281 1 92 391 ASN A N 1
ATOM 3077 C CA . ASN A 1 391 ? -23.797 -21.469 -20.766 1 92 391 ASN A CA 1
ATOM 3078 C C . ASN A 1 391 ? -24.797 -20.922 -21.781 1 92 391 ASN A C 1
ATOM 3080 O O . ASN A 1 391 ? -24.859 -19.719 -22.031 1 92 391 ASN A O 1
ATOM 3084 N N . GLY A 1 392 ? -25.375 -21.719 -22.578 1 92.44 392 GLY A N 1
ATOM 3085 C CA . GLY A 1 392 ? -26.406 -21.344 -23.531 1 92.44 392 GLY A CA 1
ATOM 3086 C C . GLY A 1 392 ? -25.875 -21.016 -24.906 1 92.44 392 GLY A C 1
ATOM 3087 O O . GLY A 1 392 ? -26.641 -20.734 -25.828 1 92.44 392 GLY A O 1
ATOM 3088 N N . TYR A 1 393 ? -24.578 -21.094 -25.094 1 95.94 393 TYR A N 1
ATOM 3089 C CA . TYR A 1 393 ? -23.953 -20.797 -26.375 1 95.94 393 TYR A CA 1
ATOM 3090 C C . TYR A 1 393 ? -23.422 -22.062 -27.031 1 95.94 393 TYR A C 1
ATOM 3092 O O . TYR A 1 393 ? -22.75 -22.859 -26.375 1 95.94 393 TYR A O 1
ATOM 3100 N N . PHE A 1 394 ? -23.656 -22.188 -28.297 1 97.06 394 PHE A N 1
ATOM 3101 C CA . PHE A 1 394 ? -22.984 -23.266 -29.031 1 97.06 394 PHE A CA 1
ATOM 3102 C C . PHE A 1 394 ? -21.578 -22.844 -29.422 1 97.06 394 PHE A C 1
ATOM 3104 O O . PHE A 1 394 ? -21.391 -21.797 -30.062 1 97.06 394 PHE A O 1
ATOM 3111 N N . ILE A 1 395 ? -20.672 -23.609 -29.031 1 98.12 395 ILE A N 1
ATOM 3112 C CA . ILE A 1 395 ? -19.266 -23.359 -29.328 1 98.12 395 ILE A CA 1
ATOM 3113 C C . ILE A 1 395 ? -18.75 -24.406 -30.312 1 98.12 395 ILE A C 1
ATOM 3115 O O . ILE A 1 395 ? -18.734 -25.594 -30 1 98.12 395 ILE A O 1
ATOM 3119 N N . PRO A 1 396 ? -18.359 -23.969 -31.469 1 96.88 396 PRO A N 1
ATOM 3120 C CA . PRO A 1 396 ? -17.891 -24.906 -32.469 1 96.88 396 PRO A CA 1
ATOM 3121 C C . PRO A 1 396 ? -16.609 -25.625 -32.062 1 96.88 396 PRO A C 1
ATOM 3123 O O . PRO A 1 396 ? -15.828 -25.109 -31.266 1 96.88 396 PRO A O 1
ATOM 3126 N N . GLY A 1 397 ? -16.422 -26.828 -32.688 1 96.25 397 GLY A N 1
ATOM 3127 C CA . GLY A 1 397 ? -15.195 -27.578 -32.469 1 96.25 397 GLY A CA 1
ATOM 3128 C C . GLY A 1 397 ? -13.938 -26.828 -32.875 1 96.25 397 GLY A C 1
ATOM 3129 O O . GLY A 1 397 ? -13.953 -26.078 -33.844 1 96.25 397 GLY A O 1
ATOM 3130 N N . GLY A 1 398 ? -12.875 -27.156 -32 1 94.94 398 GLY A N 1
ATOM 3131 C CA . GLY A 1 398 ? -11.594 -26.531 -32.344 1 94.94 398 GLY A CA 1
ATOM 3132 C C . GLY A 1 398 ? -11.375 -25.219 -31.609 1 94.94 398 GLY A C 1
ATOM 3133 O O . GLY A 1 398 ? -10.25 -24.703 -31.578 1 94.94 398 GLY A O 1
ATOM 3134 N N . THR A 1 399 ? -12.438 -24.688 -31 1 96.5 399 THR A N 1
ATOM 3135 C CA . THR A 1 399 ? -12.328 -23.453 -30.234 1 96.5 399 THR A CA 1
ATOM 3136 C C . THR A 1 399 ? -11.531 -23.672 -28.953 1 96.5 399 THR A C 1
ATOM 3138 O O . THR A 1 399 ? -11.703 -24.688 -28.281 1 96.5 399 THR A O 1
ATOM 3141 N N . SER A 1 400 ? -10.641 -22.766 -28.672 1 96.5 400 SER A N 1
ATOM 3142 C CA . SER A 1 400 ? -9.875 -22.812 -27.438 1 96.5 400 SER A CA 1
ATOM 3143 C C . SER A 1 400 ? -10.602 -22.094 -26.297 1 96.5 400 SER A C 1
ATOM 3145 O O . SER A 1 400 ? -11.062 -20.953 -26.484 1 96.5 400 SER A O 1
ATOM 3147 N N . ILE A 1 401 ? -10.703 -22.734 -25.156 1 97.94 401 ILE A N 1
ATOM 3148 C CA . ILE A 1 401 ? -11.305 -22.109 -24 1 97.94 401 ILE A CA 1
ATOM 3149 C C . ILE A 1 401 ? -10.266 -21.984 -22.891 1 97.94 401 ILE A C 1
ATOM 3151 O O . ILE A 1 401 ? -9.906 -22.969 -22.25 1 97.94 401 ILE A O 1
ATOM 3155 N N . ALA A 1 402 ? -9.82 -20.766 -22.688 1 97.19 402 ALA A N 1
ATOM 3156 C CA . ALA A 1 402 ? -8.828 -20.453 -21.656 1 97.19 402 ALA A CA 1
ATOM 3157 C C . ALA A 1 402 ? -9.484 -20.297 -20.281 1 97.19 402 ALA A C 1
ATOM 3159 O O . ALA A 1 402 ? -10.688 -20.031 -20.188 1 97.19 402 ALA A O 1
ATOM 3160 N N . ILE A 1 403 ? -8.703 -20.469 -19.266 1 97.31 403 ILE A N 1
ATOM 3161 C CA . ILE A 1 403 ? -9.18 -20.359 -17.891 1 97.31 403 ILE A CA 1
ATOM 3162 C C . ILE A 1 403 ? -8.867 -18.969 -17.344 1 97.31 403 ILE A C 1
ATOM 3164 O O . ILE A 1 403 ? -7.738 -18.484 -17.438 1 97.31 403 ILE A O 1
ATOM 3168 N N . ASN A 1 404 ? -9.852 -18.328 -16.766 1 97.62 404 ASN A N 1
ATOM 3169 C CA . ASN A 1 404 ? -9.68 -17.031 -16.125 1 97.62 404 ASN A CA 1
ATOM 3170 C C . ASN A 1 404 ? -9.406 -17.188 -14.625 1 97.62 404 ASN A C 1
ATOM 3172 O O . ASN A 1 404 ? -10.273 -16.891 -13.805 1 97.62 404 ASN A O 1
ATOM 3176 N N . PHE A 1 405 ? -8.195 -17.5 -14.281 1 97.75 405 PHE A N 1
ATOM 3177 C CA . PHE A 1 405 ? -7.801 -17.75 -12.898 1 97.75 405 PHE A CA 1
ATOM 3178 C C . PHE A 1 405 ? -8.07 -16.516 -12.039 1 97.75 405 PHE A C 1
ATOM 3180 O O . PHE A 1 405 ? -8.555 -16.641 -10.914 1 97.75 405 PHE A O 1
ATOM 3187 N N . SER A 1 406 ? -7.781 -15.344 -12.578 1 97.31 406 SER A N 1
ATOM 3188 C CA . SER A 1 406 ? -7.93 -14.094 -11.844 1 97.31 406 SER A CA 1
ATOM 3189 C C . SER A 1 406 ? -9.367 -13.883 -11.391 1 97.31 406 SER A C 1
ATOM 3191 O O . SER A 1 406 ? -9.625 -13.57 -10.227 1 97.31 406 SER A O 1
ATOM 3193 N N . ALA A 1 407 ? -10.266 -14.078 -12.297 1 97.69 407 ALA A N 1
ATOM 3194 C CA . ALA A 1 407 ? -11.68 -13.875 -11.992 1 97.69 407 ALA A CA 1
ATOM 3195 C C . ALA A 1 407 ? -12.211 -14.961 -11.07 1 97.69 407 ALA A C 1
ATOM 3197 O O . ALA A 1 407 ? -13.016 -14.695 -10.172 1 97.69 407 ALA A O 1
ATOM 3198 N N . ILE A 1 408 ? -11.766 -16.203 -11.234 1 97.81 408 ILE A N 1
ATOM 3199 C CA . ILE A 1 408 ? -12.234 -17.328 -10.43 1 97.81 408 ILE A CA 1
ATOM 3200 C C . ILE A 1 408 ? -11.844 -17.109 -8.969 1 97.81 408 ILE A C 1
ATOM 3202 O O . ILE A 1 408 ? -12.695 -17.219 -8.078 1 97.81 408 ILE A O 1
ATOM 3206 N N . LEU A 1 409 ? -10.641 -16.766 -8.703 1 97.69 409 LEU A N 1
ATOM 3207 C CA . LEU A 1 409 ? -10.133 -16.688 -7.34 1 97.69 409 LEU A CA 1
ATOM 3208 C C . LEU A 1 409 ? -10.633 -15.422 -6.652 1 97.69 409 LEU A C 1
ATOM 3210 O O . LEU A 1 409 ? -10.609 -15.328 -5.422 1 97.69 409 LEU A O 1
ATOM 3214 N N . GLY A 1 410 ? -11.07 -14.469 -7.422 1 96.31 410 GLY A N 1
ATOM 3215 C CA . GLY A 1 410 ? -11.656 -13.258 -6.867 1 96.31 410 GLY A CA 1
ATOM 3216 C C . GLY A 1 410 ? -13.172 -13.281 -6.863 1 96.31 410 GLY A C 1
ATOM 3217 O O . GLY A 1 410 ? -13.812 -12.273 -6.547 1 96.31 410 GLY A O 1
ATOM 3218 N N . SER A 1 411 ? -13.773 -14.398 -7.164 1 97.12 411 SER A N 1
ATOM 3219 C CA . SER A 1 411 ? -15.211 -14.508 -7.383 1 97.12 411 SER A CA 1
ATOM 3220 C C . SER A 1 411 ? -15.984 -14.305 -6.086 1 97.12 411 SER A C 1
ATOM 3222 O O . SER A 1 411 ? -15.805 -15.062 -5.129 1 97.12 411 SER A O 1
ATOM 3224 N N . LYS A 1 412 ? -16.844 -13.359 -6.027 1 94.44 412 LYS A N 1
ATOM 3225 C CA . LYS A 1 412 ? -17.703 -13.141 -4.863 1 94.44 412 LYS A CA 1
ATOM 3226 C C . LYS A 1 412 ? -18.781 -14.219 -4.77 1 94.44 412 LYS A C 1
ATOM 3228 O O . LYS A 1 412 ? -19.297 -14.492 -3.682 1 94.44 412 LYS A O 1
ATOM 3233 N N . ALA A 1 413 ? -19.078 -14.836 -5.895 1 94.94 413 ALA A N 1
ATOM 3234 C CA . ALA A 1 413 ? -20.031 -15.938 -5.895 1 94.94 413 ALA A CA 1
ATOM 3235 C C . ALA A 1 413 ? -19.453 -17.156 -5.191 1 94.94 413 ALA A C 1
ATOM 3237 O O . ALA A 1 413 ? -20.172 -17.891 -4.508 1 94.94 413 ALA A O 1
ATOM 3238 N N . LEU A 1 414 ? -18.156 -17.328 -5.332 1 95.81 414 LEU A N 1
ATOM 3239 C CA . LEU A 1 414 ? -17.516 -18.516 -4.773 1 95.81 414 LEU A CA 1
ATOM 3240 C C . LEU A 1 414 ? -17.047 -18.266 -3.342 1 95.81 414 LEU A C 1
ATOM 3242 O O . LEU A 1 414 ? -17.094 -19.172 -2.504 1 95.81 414 LEU A O 1
ATOM 3246 N N . PHE A 1 415 ? -16.656 -17.016 -3.023 1 95.69 415 PHE A N 1
ATOM 3247 C CA . PHE A 1 415 ? -15.914 -16.828 -1.777 1 95.69 415 PHE A CA 1
ATOM 3248 C C . PHE A 1 415 ? -16.594 -15.789 -0.893 1 95.69 415 PHE A C 1
ATOM 3250 O O . PHE A 1 415 ? -16.094 -15.469 0.19 1 95.69 415 PHE A O 1
ATOM 3257 N N . GLY A 1 416 ? -17.672 -15.227 -1.33 1 92.06 416 GLY A N 1
ATOM 3258 C CA . GLY A 1 416 ? -18.453 -14.297 -0.519 1 92.06 416 GLY A CA 1
ATOM 3259 C C . GLY A 1 416 ? -18.25 -12.844 -0.911 1 92.06 416 GLY A C 1
ATOM 3260 O O . GLY A 1 416 ? -17.328 -12.523 -1.655 1 92.06 416 GLY A O 1
ATOM 3261 N N . PRO A 1 417 ? -19.078 -11.938 -0.388 1 91.44 417 PRO A N 1
ATOM 3262 C CA . PRO A 1 417 ? -19.047 -10.523 -0.769 1 91.44 417 PRO A CA 1
ATOM 3263 C C . PRO A 1 417 ? -17.75 -9.828 -0.361 1 91.44 417 PRO A C 1
ATOM 3265 O O . PRO A 1 417 ? -17.422 -8.781 -0.917 1 91.44 417 PRO A O 1
ATOM 3268 N N . ASP A 1 418 ? -17.031 -10.438 0.576 1 93.12 418 ASP A N 1
ATOM 3269 C CA . ASP A 1 418 ? -15.781 -9.836 1.028 1 93.12 418 ASP A CA 1
ATOM 3270 C C . ASP A 1 418 ? -14.57 -10.531 0.409 1 93.12 418 ASP A C 1
ATOM 3272 O O . ASP A 1 418 ? -13.5 -10.586 1.016 1 93.12 418 ASP A O 1
ATOM 3276 N N . ALA A 1 419 ? -14.711 -11.031 -0.762 1 94.44 419 ALA A N 1
ATOM 3277 C CA . ALA A 1 419 ? -13.641 -11.781 -1.424 1 94.44 419 ALA A CA 1
ATOM 3278 C C . ALA A 1 419 ? -12.406 -10.906 -1.631 1 94.44 419 ALA A C 1
ATOM 3280 O O . ALA A 1 419 ? -11.289 -11.414 -1.728 1 94.44 419 ALA A O 1
ATOM 3281 N N . ASP A 1 420 ? -12.555 -9.602 -1.619 1 93 420 ASP A N 1
ATOM 3282 C CA . ASP A 1 420 ? -11.43 -8.703 -1.847 1 93 420 ASP A CA 1
ATOM 3283 C C . ASP A 1 420 ? -10.625 -8.492 -0.567 1 93 420 ASP A C 1
ATOM 3285 O O . ASP A 1 420 ? -9.523 -7.941 -0.604 1 93 420 ASP A O 1
ATOM 3289 N N . VAL A 1 421 ? -11.18 -8.945 0.532 1 94.94 421 VAL A N 1
ATOM 3290 C CA . VAL A 1 421 ? -10.539 -8.758 1.832 1 94.94 421 VAL A CA 1
ATOM 3291 C C . VAL A 1 421 ? -9.766 -10.023 2.211 1 94.94 421 VAL A C 1
ATOM 3293 O O . VAL A 1 421 ? -10.258 -11.133 2.051 1 94.94 421 VAL A O 1
ATOM 3296 N N . PHE A 1 422 ? -8.523 -9.844 2.627 1 97.44 422 PHE A N 1
ATOM 3297 C CA . PHE A 1 422 ? -7.742 -10.961 3.137 1 97.44 422 PHE A CA 1
ATOM 3298 C C . PHE A 1 422 ? -8.273 -11.422 4.488 1 97.44 422 PHE A C 1
ATOM 3300 O O . PHE A 1 422 ? -8.039 -10.773 5.508 1 97.44 422 PHE A O 1
ATOM 3307 N N . ARG A 1 423 ? -8.969 -12.57 4.445 1 96.38 423 ARG A N 1
ATOM 3308 C CA . ARG A 1 423 ? -9.641 -13.094 5.633 1 96.38 423 ARG A CA 1
ATOM 3309 C C . ARG A 1 423 ? -9.57 -14.609 5.684 1 96.38 423 ARG A C 1
ATOM 3311 O O . ARG A 1 423 ? -10.523 -15.297 5.309 1 96.38 423 ARG A O 1
ATOM 3318 N N . PRO A 1 424 ? -8.492 -15.102 6.32 1 97.62 424 PRO A N 1
ATOM 3319 C CA . PRO A 1 424 ? -8.336 -16.562 6.426 1 97.62 424 PRO A CA 1
ATOM 3320 C C . PRO A 1 424 ? -9.516 -17.234 7.129 1 97.62 424 PRO A C 1
ATOM 3322 O O . PRO A 1 424 ? -9.797 -18.406 6.883 1 97.62 424 PRO A O 1
ATOM 3325 N N . GLU A 1 425 ? -10.258 -16.562 7.887 1 95.38 425 GLU A N 1
ATOM 3326 C CA . GLU A 1 425 ? -11.367 -17.109 8.664 1 95.38 425 GLU A CA 1
ATOM 3327 C C . GLU A 1 425 ? -12.445 -17.688 7.75 1 95.38 425 GLU A C 1
ATOM 3329 O O . GLU A 1 425 ? -13.297 -18.453 8.203 1 95.38 425 GLU A O 1
ATOM 3334 N N . ARG A 1 426 ? -12.398 -17.375 6.488 1 94.12 426 ARG A N 1
ATOM 3335 C CA . ARG A 1 426 ? -13.336 -17.938 5.523 1 94.12 426 ARG A CA 1
ATOM 3336 C C . ARG A 1 426 ? -13.195 -19.453 5.43 1 94.12 426 ARG A C 1
ATOM 3338 O O . ARG A 1 426 ? -14.125 -20.141 5.031 1 94.12 426 ARG A O 1
ATOM 3345 N N . PHE A 1 427 ? -12.086 -19.938 5.84 1 96.88 427 PHE A N 1
ATOM 3346 C CA . PHE A 1 427 ? -11.797 -21.359 5.746 1 96.88 427 PHE A CA 1
ATOM 3347 C C . PHE A 1 427 ? -11.914 -22.031 7.113 1 96.88 427 PHE A C 1
ATOM 3349 O O . PHE A 1 427 ? -11.492 -23.172 7.289 1 96.88 427 PHE A O 1
ATOM 3356 N N . ILE A 1 428 ? -12.375 -21.359 8.055 1 95.31 428 ILE A N 1
ATOM 3357 C CA . ILE A 1 428 ? -12.461 -21.891 9.414 1 95.31 428 ILE A CA 1
ATOM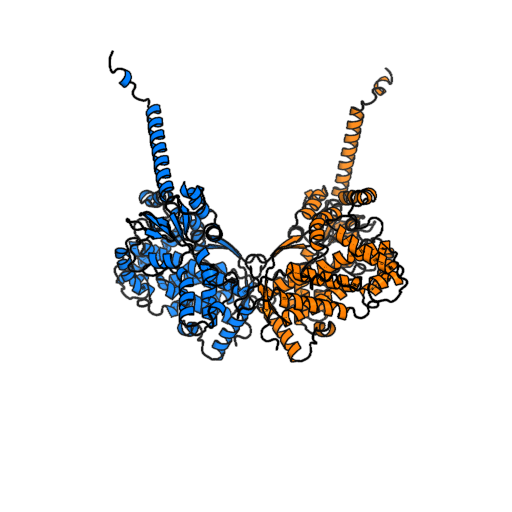 3358 C C . ILE A 1 428 ? -13.93 -22 9.828 1 95.31 428 ILE A C 1
ATOM 3360 O O . ILE A 1 428 ? -14.734 -21.125 9.531 1 95.31 428 ILE A O 1
ATOM 3364 N N . GLY A 1 429 ? -14.289 -23.062 10.516 1 91.62 429 GLY A N 1
ATOM 3365 C CA . GLY A 1 429 ? -15.617 -23.25 11.086 1 91.62 429 GLY A CA 1
ATOM 3366 C C . GLY A 1 429 ? -16.641 -23.734 10.078 1 91.62 429 GLY A C 1
ATOM 3367 O O . GLY A 1 429 ? -17.844 -23.672 10.336 1 91.62 429 GLY A O 1
ATOM 3368 N N . LEU A 1 430 ? -16.25 -24.156 8.953 1 93.44 430 LEU A N 1
ATOM 3369 C CA . LEU A 1 430 ? -17.141 -24.688 7.922 1 93.44 430 LEU A CA 1
ATOM 3370 C C . LEU A 1 430 ? -17.344 -26.188 8.117 1 93.44 430 LEU A C 1
ATOM 3372 O O . LEU A 1 430 ? -16.531 -26.859 8.766 1 93.44 430 LEU A O 1
ATOM 3376 N N . SER A 1 431 ? -18.484 -26.625 7.582 1 95.88 431 SER A N 1
ATOM 3377 C CA . SER A 1 431 ? -18.641 -28.078 7.504 1 95.88 431 SER A CA 1
ATOM 3378 C C . SER A 1 431 ? -17.531 -28.703 6.652 1 95.88 431 SER A C 1
ATOM 3380 O O . SER A 1 431 ? -16.922 -28.031 5.82 1 95.88 431 SER A O 1
ATOM 3382 N N . ALA A 1 432 ? -17.25 -29.922 6.855 1 95.88 432 ALA A N 1
ATOM 3383 C CA . ALA A 1 432 ? -16.203 -30.625 6.113 1 95.88 432 ALA A CA 1
ATOM 3384 C C . ALA A 1 432 ? -16.438 -30.516 4.609 1 95.88 432 ALA A C 1
ATOM 3386 O O . ALA A 1 432 ? -15.508 -30.297 3.842 1 95.88 432 ALA A O 1
ATOM 3387 N N . SER A 1 433 ? -17.656 -30.656 4.199 1 96.44 433 SER A N 1
ATOM 3388 C CA . SER A 1 433 ? -18 -30.625 2.783 1 96.44 433 SER A CA 1
ATOM 3389 C C . SER A 1 433 ? -17.781 -29.234 2.199 1 96.44 433 SER A C 1
ATOM 3391 O O . SER A 1 433 ? -17.234 -29.094 1.104 1 96.44 433 SER A O 1
ATOM 3393 N N . ASN A 1 434 ? -18.203 -28.25 2.939 1 95.62 434 ASN A N 1
ATOM 3394 C CA . ASN A 1 434 ? -18.062 -26.875 2.473 1 95.62 434 ASN A CA 1
ATOM 3395 C C . ASN A 1 434 ? -16.594 -26.453 2.41 1 95.62 434 ASN A C 1
ATOM 3397 O O . ASN A 1 434 ? -16.172 -25.75 1.48 1 95.62 434 ASN A O 1
ATOM 3401 N N . LEU A 1 435 ? -15.859 -26.859 3.4 1 97.12 435 LEU A N 1
ATOM 3402 C CA . LEU A 1 435 ? -14.43 -26.547 3.418 1 97.12 435 LEU A CA 1
ATOM 3403 C C . LEU A 1 435 ? -13.719 -27.203 2.234 1 97.12 435 LEU A C 1
ATOM 3405 O O . LEU A 1 435 ? -12.883 -26.578 1.58 1 97.12 435 LEU A O 1
ATOM 3409 N N . ALA A 1 436 ? -14.07 -28.453 1.979 1 96.62 436 ALA A N 1
ATOM 3410 C CA . ALA A 1 436 ? -13.477 -29.188 0.86 1 96.62 436 ALA A CA 1
ATOM 3411 C C . ALA A 1 436 ? -13.773 -28.484 -0.465 1 96.62 436 ALA A C 1
ATOM 3413 O O . ALA A 1 436 ? -12.898 -28.375 -1.328 1 96.62 436 ALA A O 1
ATOM 3414 N N . GLU A 1 437 ? -14.961 -28.062 -0.599 1 95.62 437 GLU A N 1
ATOM 3415 C CA . GLU A 1 437 ? -15.359 -27.375 -1.822 1 95.62 437 GLU A CA 1
ATOM 3416 C C . GLU A 1 437 ? -14.609 -26.047 -1.978 1 95.62 437 GLU A C 1
ATOM 3418 O O . GLU A 1 437 ? -14.109 -25.734 -3.061 1 95.62 437 GLU A O 1
ATOM 3423 N N . MET A 1 438 ? -14.539 -25.281 -0.938 1 96.38 438 MET A N 1
ATOM 3424 C CA . MET A 1 438 ? -13.836 -24.016 -0.97 1 96.38 438 MET A CA 1
ATOM 3425 C C . MET A 1 438 ? -12.359 -24.219 -1.314 1 96.38 438 MET A C 1
ATOM 3427 O O . MET A 1 438 ? -11.797 -23.469 -2.121 1 96.38 438 MET A O 1
ATOM 3431 N N . ARG A 1 439 ? -11.812 -25.188 -0.69 1 97.38 439 ARG A N 1
ATOM 3432 C CA . ARG A 1 439 ? -10.406 -25.5 -0.955 1 97.38 439 ARG A CA 1
ATOM 3433 C C . ARG A 1 439 ? -10.203 -25.922 -2.404 1 97.38 439 ARG A C 1
ATOM 3435 O O . ARG A 1 439 ? -9.227 -25.531 -3.039 1 97.38 439 ARG A O 1
ATOM 3442 N N . ARG A 1 440 ? -11.133 -26.703 -2.918 1 96.19 440 ARG A N 1
ATOM 3443 C CA . ARG A 1 440 ? -11.047 -27.141 -4.305 1 96.19 440 ARG A CA 1
ATOM 3444 C C . ARG A 1 440 ? -11.102 -25.953 -5.262 1 96.19 440 ARG A C 1
ATOM 3446 O O . ARG A 1 440 ? -10.414 -25.953 -6.289 1 96.19 440 ARG A O 1
ATOM 3453 N N . ASN A 1 441 ? -11.922 -25.016 -4.945 1 96.88 441 ASN A N 1
ATOM 3454 C CA . ASN A 1 441 ? -12.008 -23.812 -5.766 1 96.88 441 ASN A CA 1
ATOM 3455 C C . ASN A 1 441 ? -10.68 -23.062 -5.793 1 96.88 441 ASN A C 1
ATOM 3457 O O . ASN A 1 441 ? -10.258 -22.578 -6.848 1 96.88 441 ASN A O 1
ATOM 3461 N N . VAL A 1 442 ? -9.984 -22.984 -4.676 1 98 442 VAL A N 1
ATOM 3462 C CA . VAL A 1 442 ? -8.695 -22.312 -4.605 1 98 442 VAL A CA 1
ATOM 3463 C C . VAL A 1 442 ? -7.637 -23.125 -5.34 1 98 442 VAL A C 1
ATOM 3465 O O . VAL A 1 442 ? -6.773 -22.578 -6.027 1 98 442 VAL A O 1
ATOM 3468 N N . GLU A 1 443 ? -7.77 -24.438 -5.27 1 97.19 443 GLU A N 1
ATOM 3469 C CA . GLU A 1 443 ? -6.758 -25.344 -5.809 1 97.19 443 GLU A CA 1
ATOM 3470 C C . GLU A 1 443 ? -6.848 -25.422 -7.332 1 97.19 443 GLU A C 1
ATOM 3472 O O . GLU A 1 443 ? -5.996 -26.031 -7.977 1 97.19 443 GLU A O 1
ATOM 3477 N N . ILE A 1 444 ? -7.805 -24.75 -7.875 1 95.62 444 ILE A N 1
ATOM 3478 C CA . ILE A 1 444 ? -7.84 -24.641 -9.328 1 95.62 444 ILE A CA 1
ATOM 3479 C C . ILE A 1 444 ? -6.543 -24 -9.828 1 95.62 444 ILE A C 1
ATOM 3481 O O . ILE A 1 444 ? -6.156 -24.188 -10.984 1 95.62 444 ILE A O 1
ATOM 3485 N N . ASN A 1 445 ? -5.844 -23.281 -8.906 1 93.62 445 ASN A N 1
ATOM 3486 C CA . ASN A 1 445 ? -4.52 -22.734 -9.18 1 93.62 445 ASN A CA 1
ATOM 3487 C C . ASN A 1 445 ? -3.568 -23.812 -9.695 1 93.62 445 ASN A C 1
ATOM 3489 O O . ASN A 1 445 ? -2.645 -23.531 -10.453 1 93.62 445 ASN A O 1
ATOM 3493 N N . PHE A 1 446 ? -3.854 -25.047 -9.336 1 95.69 446 PHE A N 1
ATOM 3494 C CA . PHE A 1 446 ? -2.973 -26.156 -9.664 1 95.69 446 PHE A CA 1
ATOM 3495 C C . PHE A 1 446 ? -3.557 -27 -10.797 1 95.69 446 PHE A C 1
ATOM 3497 O O . PHE A 1 446 ? -3.066 -28.094 -11.086 1 95.69 446 PHE A O 1
ATOM 3504 N N . GLY A 1 447 ? -4.602 -26.547 -11.383 1 93.75 447 GLY A N 1
ATOM 3505 C CA . GLY A 1 447 ? -5.305 -27.328 -12.383 1 93.75 447 GLY A CA 1
ATOM 3506 C C . GLY A 1 447 ? -6.309 -28.297 -11.773 1 93.75 447 GLY A C 1
ATOM 3507 O O . GLY A 1 447 ? -6.676 -28.172 -10.602 1 93.75 447 GLY A O 1
ATOM 3508 N N . HIS A 1 448 ? -6.793 -29.172 -12.609 1 94.25 448 HIS A N 1
ATOM 3509 C CA . HIS A 1 448 ? -7.816 -30.109 -12.164 1 94.25 448 HIS A CA 1
ATOM 3510 C C . HIS A 1 448 ? -7.77 -31.406 -12.969 1 94.25 448 HIS A C 1
ATOM 3512 O O . HIS A 1 448 ? -7.324 -31.406 -14.117 1 94.25 448 HIS A O 1
ATOM 3518 N N . GLY A 1 449 ? -8.125 -32.5 -12.273 1 93.31 449 GLY A N 1
ATOM 3519 C CA . GLY A 1 449 ? -8.289 -33.781 -12.961 1 93.31 449 GLY A CA 1
ATOM 3520 C C . GLY A 1 449 ? -7 -34.281 -13.586 1 93.31 449 GLY A C 1
ATOM 3521 O O . GLY A 1 449 ? -5.965 -34.344 -12.922 1 93.31 449 GLY A O 1
ATOM 3522 N N . ARG A 1 450 ? -7.07 -34.594 -14.875 1 92.38 450 ARG A N 1
ATOM 3523 C CA . ARG A 1 450 ? -5.977 -35.188 -15.633 1 92.38 450 ARG A CA 1
ATOM 3524 C C . ARG A 1 450 ? -4.777 -34.25 -15.695 1 92.38 450 ARG A C 1
ATOM 3526 O O . ARG A 1 450 ? -3.629 -34.688 -15.695 1 92.38 450 ARG A O 1
ATOM 3533 N N . TRP A 1 451 ? -5.094 -33.031 -15.625 1 93.94 451 TRP A N 1
ATOM 3534 C CA . TRP A 1 451 ? -4.078 -32.031 -15.93 1 93.94 451 TRP A CA 1
ATOM 3535 C C . TRP A 1 451 ? -3.562 -31.359 -14.648 1 93.94 451 TRP A C 1
ATOM 3537 O O . TRP A 1 451 ? -2.928 -30.312 -14.703 1 93.94 451 TRP A O 1
ATOM 3547 N N . MET A 1 452 ? -3.832 -31.953 -13.477 1 93.62 452 MET A N 1
ATOM 3548 C CA . MET A 1 452 ? -3.434 -31.422 -12.18 1 93.62 452 MET A CA 1
ATOM 3549 C C . MET A 1 452 ? -1.915 -31.297 -12.078 1 93.62 452 MET A C 1
ATOM 3551 O O . MET A 1 452 ? -1.19 -32.188 -12.539 1 93.62 452 MET A O 1
ATOM 3555 N N . CYS A 1 453 ? -1.499 -30.281 -11.477 1 94.25 453 CYS A N 1
ATOM 3556 C CA . CYS A 1 453 ? -0.076 -30 -11.32 1 94.25 453 CYS A CA 1
ATOM 3557 C C . CYS A 1 453 ? 0.611 -31.109 -10.531 1 94.25 453 CYS A C 1
ATOM 3559 O O . CYS A 1 453 ? 0.199 -31.438 -9.414 1 94.25 453 CYS A O 1
ATOM 3561 N N . ALA A 1 454 ? 1.681 -31.578 -11.031 1 92.19 454 ALA A N 1
ATOM 3562 C CA . ALA A 1 454 ? 2.441 -32.656 -10.398 1 92.19 454 ALA A CA 1
ATOM 3563 C C . ALA A 1 454 ? 3.229 -32.125 -9.195 1 92.19 454 ALA A C 1
ATOM 3565 O O . ALA A 1 454 ? 3.535 -32.875 -8.273 1 92.19 454 ALA A O 1
ATOM 3566 N N . GLY A 1 455 ? 3.527 -30.875 -9.164 1 92.81 455 GLY A N 1
ATOM 3567 C CA . GLY A 1 455 ? 4.352 -30.297 -8.117 1 92.81 455 GLY A CA 1
ATOM 3568 C C . GLY A 1 455 ? 3.547 -29.812 -6.926 1 92.81 455 GLY A C 1
ATOM 3569 O O . GLY A 1 455 ? 4.102 -29.234 -5.992 1 92.81 455 GLY A O 1
ATOM 3570 N N . LYS A 1 456 ? 2.229 -30.016 -6.926 1 95.12 456 LYS A N 1
ATOM 3571 C CA . LYS A 1 456 ? 1.332 -29.469 -5.906 1 95.12 456 LYS A CA 1
ATOM 3572 C C . LYS A 1 456 ? 1.759 -29.922 -4.512 1 95.12 456 LYS A C 1
ATOM 3574 O O . LYS A 1 456 ? 1.866 -29.094 -3.596 1 95.12 456 LYS A O 1
ATOM 3579 N N . PRO A 1 457 ? 2.131 -31.203 -4.246 1 93.56 457 PRO A N 1
ATOM 3580 C CA . PRO A 1 457 ? 2.523 -31.625 -2.898 1 93.56 457 PRO A CA 1
ATOM 3581 C C . PRO A 1 457 ? 3.785 -30.906 -2.404 1 93.56 457 PRO A C 1
ATOM 3583 O O . PRO A 1 457 ? 3.855 -30.516 -1.241 1 93.56 457 PRO A O 1
ATOM 3586 N N . LEU A 1 458 ? 4.738 -30.812 -3.289 1 94.06 458 LEU A N 1
ATOM 3587 C CA . LEU A 1 458 ? 5.965 -30.109 -2.918 1 94.06 458 LEU A CA 1
ATOM 3588 C C . LEU A 1 458 ? 5.688 -28.641 -2.613 1 94.06 458 LEU A C 1
ATOM 3590 O O . LEU A 1 458 ? 6.23 -28.094 -1.651 1 94.06 458 LEU A O 1
ATOM 3594 N N . ALA A 1 459 ? 4.863 -28.031 -3.467 1 96.31 459 ALA A N 1
ATOM 3595 C CA . ALA A 1 459 ? 4.508 -26.641 -3.262 1 96.31 459 ALA A CA 1
ATOM 3596 C C . ALA A 1 459 ? 3.877 -26.422 -1.888 1 96.31 459 ALA A C 1
ATOM 3598 O O . ALA A 1 459 ? 4.277 -25.531 -1.143 1 96.31 459 ALA A O 1
ATOM 3599 N N . PHE A 1 460 ? 2.932 -27.266 -1.49 1 97 460 PHE A N 1
ATOM 3600 C CA . PHE A 1 460 ? 2.252 -27.141 -0.208 1 97 460 PHE A CA 1
ATOM 3601 C C . PHE A 1 460 ? 3.219 -27.375 0.946 1 97 460 PHE A C 1
ATOM 3603 O O . PHE A 1 460 ? 3.133 -26.703 1.98 1 97 460 PHE A O 1
ATOM 3610 N N . MET A 1 461 ? 4.094 -28.312 0.781 1 96.5 461 MET A N 1
ATOM 3611 C CA . MET A 1 461 ? 5.102 -28.547 1.812 1 96.5 461 MET A CA 1
ATOM 3612 C C . MET A 1 461 ? 5.941 -27.297 2.051 1 96.5 461 MET A C 1
ATOM 3614 O O . MET A 1 461 ? 6.176 -26.922 3.197 1 96.5 461 MET A O 1
ATOM 3618 N N . GLU A 1 462 ? 6.352 -26.672 0.977 1 97.94 462 GLU A N 1
ATOM 3619 C CA . GLU A 1 462 ? 7.125 -25.438 1.086 1 97.94 462 GLU A CA 1
ATOM 3620 C C . GLU A 1 462 ? 6.316 -24.344 1.779 1 97.94 462 GLU A C 1
ATOM 3622 O O . GLU A 1 462 ? 6.82 -23.688 2.688 1 97.94 462 GLU A O 1
ATOM 3627 N N . LEU A 1 463 ? 5.082 -24.172 1.343 1 98.31 463 LEU A N 1
ATOM 3628 C CA . LEU A 1 463 ? 4.238 -23.125 1.891 1 98.31 463 LEU A CA 1
ATOM 3629 C C . LEU A 1 463 ? 4.012 -23.328 3.385 1 98.31 463 LEU A C 1
ATOM 3631 O O . LEU A 1 463 ? 4.125 -22.375 4.168 1 98.31 463 LEU A O 1
ATOM 3635 N N . GLN A 1 464 ? 3.773 -24.531 3.764 1 98 464 GLN A N 1
ATOM 3636 C CA . GLN A 1 464 ? 3.471 -24.844 5.156 1 98 464 GLN A CA 1
ATOM 3637 C C . GLN A 1 464 ? 4.68 -24.609 6.051 1 98 464 GLN A C 1
ATOM 3639 O O . GLN A 1 464 ? 4.555 -24.016 7.129 1 98 464 GLN A O 1
ATOM 3644 N N . LYS A 1 465 ? 5.785 -24.984 5.586 1 98.56 465 LYS A N 1
ATOM 3645 C CA . LYS A 1 465 ? 6.977 -24.922 6.426 1 98.56 465 LYS A CA 1
ATOM 3646 C C . LYS A 1 465 ? 7.578 -23.516 6.438 1 98.56 465 LYS A C 1
ATOM 3648 O O . LYS A 1 465 ? 8.008 -23.031 7.484 1 98.56 465 LYS A O 1
ATOM 3653 N N . VAL A 1 466 ? 7.559 -22.859 5.305 1 98.75 466 VAL A N 1
ATOM 3654 C CA . VAL A 1 466 ? 8.281 -21.594 5.18 1 98.75 466 VAL A CA 1
ATOM 3655 C C . VAL A 1 466 ? 7.582 -20.516 6 1 98.75 466 VAL A C 1
ATOM 3657 O O . VAL A 1 466 ? 8.242 -19.719 6.676 1 98.75 466 VAL A O 1
ATOM 3660 N N . TYR A 1 467 ? 6.254 -20.406 5.945 1 98.69 467 TYR A N 1
ATOM 3661 C CA . TYR A 1 467 ? 5.535 -19.422 6.73 1 98.69 467 TYR A CA 1
ATOM 3662 C C . TYR A 1 467 ? 5.777 -19.609 8.219 1 98.69 467 TYR A C 1
ATOM 3664 O O . TYR A 1 467 ? 6.07 -18.656 8.945 1 98.69 467 TYR A O 1
ATOM 3672 N N . PHE A 1 468 ? 5.656 -20.891 8.633 1 98.75 468 PHE A N 1
ATOM 3673 C CA . PHE A 1 468 ? 5.824 -21.203 10.047 1 98.75 468 PHE A CA 1
ATOM 3674 C C . PHE A 1 468 ? 7.219 -20.812 10.523 1 98.75 468 PHE A C 1
ATOM 3676 O O . PH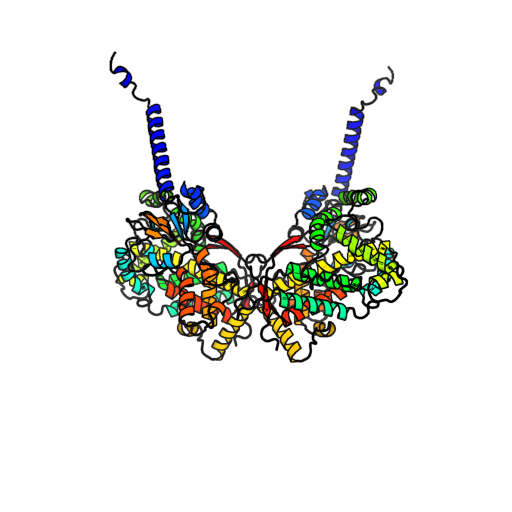E A 1 468 ? 7.359 -20.109 11.516 1 98.75 468 PHE A O 1
ATOM 3683 N N . GLU A 1 469 ? 8.242 -21.234 9.836 1 98.69 469 GLU A N 1
ATOM 3684 C CA . GLU A 1 469 ? 9.617 -21.062 10.305 1 98.69 469 GLU A CA 1
ATOM 3685 C C . GLU A 1 469 ? 10.055 -19.609 10.219 1 98.69 469 GLU A C 1
ATOM 3687 O O . GLU A 1 469 ? 10.789 -19.125 11.086 1 98.69 469 GLU A O 1
ATOM 3692 N N . LEU A 1 470 ? 9.633 -18.922 9.18 1 98.56 470 LEU A N 1
ATOM 3693 C CA . LEU A 1 470 ? 9.969 -17.5 9.086 1 98.56 470 LEU A CA 1
ATOM 3694 C C . LEU A 1 470 ? 9.336 -16.719 10.234 1 98.56 470 LEU A C 1
ATOM 3696 O O . LEU A 1 470 ? 10 -15.891 10.859 1 98.56 470 LEU A O 1
ATOM 3700 N N . LEU A 1 471 ? 8.062 -16.984 10.508 1 98.06 471 LEU A N 1
ATOM 3701 C CA . LEU A 1 471 ? 7.355 -16.234 11.531 1 98.06 471 LEU A CA 1
ATOM 3702 C C . LEU A 1 471 ? 7.754 -16.703 12.93 1 98.06 471 LEU A C 1
ATOM 3704 O O . LEU A 1 471 ? 7.578 -15.977 13.906 1 98.06 471 LEU A O 1
ATOM 3708 N N . ARG A 1 472 ? 8.258 -17.953 13.008 1 97.75 472 ARG A N 1
ATOM 3709 C CA . ARG A 1 472 ? 8.875 -18.406 14.242 1 97.75 472 ARG A CA 1
ATOM 3710 C C . ARG A 1 472 ? 10.125 -17.594 14.57 1 97.75 472 ARG A C 1
ATOM 3712 O O . ARG A 1 472 ? 10.359 -17.234 15.727 1 97.75 472 ARG A O 1
ATOM 3719 N N . ALA A 1 473 ? 10.875 -17.281 13.57 1 97.75 473 ALA A N 1
ATOM 3720 C CA . ALA A 1 473 ? 12.211 -16.719 13.766 1 97.75 473 ALA A CA 1
ATOM 3721 C C . ALA A 1 473 ? 12.164 -15.195 13.781 1 97.75 473 ALA A C 1
ATOM 3723 O O . ALA A 1 473 ? 12.961 -14.547 14.453 1 97.75 473 ALA A O 1
ATOM 3724 N N . PHE A 1 474 ? 11.211 -14.602 13.031 1 97.81 474 PHE A N 1
ATOM 3725 C CA . PHE A 1 474 ? 11.328 -13.172 12.789 1 97.81 474 PHE A CA 1
ATOM 3726 C C . PHE A 1 474 ? 9.969 -12.484 12.914 1 97.81 474 PHE A C 1
ATOM 3728 O O . PHE A 1 474 ? 8.93 -13.148 12.852 1 97.81 474 PHE A O 1
ATOM 3735 N N . ASP A 1 475 ? 9.984 -11.219 13.156 1 96.81 475 ASP A N 1
ATOM 3736 C CA . ASP A 1 475 ? 8.883 -10.289 12.914 1 96.81 475 ASP A CA 1
ATOM 3737 C C . ASP A 1 475 ? 9.148 -9.43 11.68 1 96.81 475 ASP A C 1
ATOM 3739 O O . ASP A 1 475 ? 10.258 -8.914 11.5 1 96.81 475 ASP A O 1
ATOM 3743 N N . PHE A 1 476 ? 8.156 -9.32 10.82 1 97.56 476 PHE A N 1
ATOM 3744 C CA . PHE A 1 476 ? 8.32 -8.609 9.555 1 97.56 476 PHE A CA 1
ATOM 3745 C C . PHE A 1 476 ? 7.469 -7.348 9.531 1 97.56 476 PHE A C 1
ATOM 3747 O O . PHE A 1 476 ? 6.363 -7.324 10.086 1 97.56 476 PHE A O 1
ATOM 3754 N N . GLN A 1 477 ? 8.016 -6.309 8.898 1 97.38 477 GLN A N 1
ATOM 3755 C CA . GLN A 1 477 ? 7.309 -5.043 8.734 1 97.38 477 GLN A CA 1
ATOM 3756 C C . GLN A 1 477 ? 7.602 -4.426 7.367 1 97.38 477 GLN A C 1
ATOM 3758 O O . GLN A 1 477 ? 8.742 -4.422 6.91 1 97.38 477 GLN A O 1
ATOM 3763 N N . LEU A 1 478 ? 6.535 -3.924 6.703 1 97.56 478 LEU A N 1
ATOM 3764 C CA . LEU A 1 478 ? 6.734 -3.195 5.453 1 97.56 478 LEU A CA 1
ATOM 3765 C C . LEU A 1 478 ? 7.484 -1.891 5.699 1 97.56 478 LEU A C 1
ATOM 3767 O O . LEU A 1 478 ? 7.18 -1.163 6.648 1 97.56 478 LEU A O 1
ATOM 3771 N N . THR A 1 479 ? 8.438 -1.576 4.855 1 96.19 479 THR A N 1
ATOM 3772 C CA . THR A 1 479 ? 9.148 -0.31 4.977 1 96.19 479 THR A CA 1
ATOM 3773 C C . THR A 1 479 ? 8.461 0.781 4.164 1 96.19 479 THR A C 1
ATOM 3775 O O . THR A 1 479 ? 8.602 1.969 4.461 1 96.19 479 THR A O 1
ATOM 3778 N N . GLU A 1 480 ? 7.66 0.365 3.184 1 95.88 480 GLU A N 1
ATOM 3779 C CA . GLU A 1 480 ? 6.949 1.294 2.309 1 95.88 480 GLU A CA 1
ATOM 3780 C C . GLU A 1 480 ? 5.48 0.896 2.158 1 95.88 480 GLU A C 1
ATOM 3782 O O . GLU A 1 480 ? 5.051 0.495 1.075 1 95.88 480 GLU A O 1
ATOM 3787 N N . PRO A 1 481 ? 4.707 1.136 3.148 1 96.88 481 PRO A N 1
ATOM 3788 C CA . PRO A 1 481 ? 3.326 0.644 3.127 1 96.88 481 PRO A CA 1
ATOM 3789 C C . PRO A 1 481 ? 2.445 1.402 2.139 1 96.88 481 PRO A C 1
ATOM 3791 O O . PRO A 1 481 ? 1.395 0.9 1.73 1 96.88 481 PRO A O 1
ATOM 3794 N N . LEU A 1 482 ? 2.811 2.625 1.715 1 96.06 482 LEU A N 1
ATOM 3795 C CA . LEU A 1 482 ? 2.016 3.391 0.762 1 96.06 482 LEU A CA 1
ATOM 3796 C C . LEU A 1 482 ? 2.158 2.822 -0.646 1 96.06 482 LEU A C 1
ATOM 3798 O O . LEU A 1 482 ? 1.289 3.031 -1.496 1 96.06 482 LEU A O 1
ATOM 3802 N N . SER A 1 483 ? 3.268 2.197 -0.895 1 95.75 483 SER A N 1
ATOM 3803 C CA . SER A 1 483 ? 3.555 1.531 -2.16 1 95.75 483 SER A CA 1
ATOM 3804 C C . SER A 1 483 ? 4.363 0.255 -1.942 1 95.75 483 SER A C 1
ATOM 3806 O O . SER A 1 483 ? 5.52 0.17 -2.355 1 95.75 483 SER A O 1
ATOM 3808 N N . PRO A 1 484 ? 3.672 -0.734 -1.452 1 97.38 484 PRO A N 1
ATOM 3809 C CA . PRO A 1 484 ? 4.426 -1.891 -0.964 1 97.38 484 PRO A CA 1
ATOM 3810 C C . PRO A 1 484 ? 4.957 -2.768 -2.094 1 97.38 484 PRO A C 1
ATOM 3812 O O . PRO A 1 484 ? 6.07 -3.289 -2.004 1 97.38 484 PRO A O 1
ATOM 3815 N N . MET A 1 485 ? 4.105 -2.922 -3.133 1 97 485 MET A N 1
ATOM 3816 C CA . MET A 1 485 ? 4.469 -3.816 -4.227 1 97 485 MET A CA 1
ATOM 3817 C C . MET A 1 485 ? 3.723 -3.447 -5.504 1 97 485 MET A C 1
ATOM 3819 O O . MET A 1 485 ? 2.564 -3.033 -5.453 1 97 485 MET A O 1
ATOM 3823 N N . ARG A 1 486 ? 4.453 -3.529 -6.629 1 95.88 486 ARG A N 1
ATOM 3824 C CA . ARG A 1 486 ? 3.871 -3.416 -7.965 1 95.88 486 ARG A CA 1
ATOM 3825 C C . ARG A 1 486 ? 4.082 -4.699 -8.766 1 95.88 486 ARG A C 1
ATOM 3827 O O . ARG A 1 486 ? 5.121 -5.348 -8.641 1 95.88 486 ARG A O 1
ATOM 3834 N N . SER A 1 487 ? 3.061 -5.008 -9.578 1 96.44 487 SER A N 1
ATOM 3835 C CA . SER A 1 487 ? 3.15 -6.266 -10.312 1 96.44 487 SER A CA 1
ATOM 3836 C C . SER A 1 487 ? 2.797 -6.078 -11.781 1 96.44 487 SER A C 1
ATOM 3838 O O . SER A 1 487 ? 1.91 -5.289 -12.117 1 96.44 487 SER A O 1
ATOM 3840 N N . GLU A 1 488 ? 3.555 -6.77 -12.578 1 96.62 488 GLU A N 1
ATOM 3841 C CA . GLU A 1 488 ? 3.197 -7.004 -13.969 1 96.62 488 GLU A CA 1
ATOM 3842 C C . GLU A 1 488 ? 2.834 -8.461 -14.211 1 96.62 488 GLU A C 1
ATOM 3844 O O . GLU A 1 488 ? 3.396 -9.359 -13.578 1 96.62 488 GLU A O 1
ATOM 3849 N N . SER A 1 489 ? 1.884 -8.664 -15.094 1 96.06 489 SER A N 1
ATOM 3850 C CA . SER A 1 489 ? 1.448 -10.039 -15.32 1 96.06 489 SER A CA 1
ATOM 3851 C C . SER A 1 489 ? 1.602 -10.438 -16.781 1 96.06 489 SER A C 1
ATOM 3853 O O . SER A 1 489 ? 1.034 -9.789 -17.672 1 96.06 489 SER A O 1
ATOM 3855 N N . TYR A 1 490 ? 2.432 -11.477 -17.047 1 93.31 490 TYR A N 1
ATOM 3856 C CA . TYR A 1 490 ? 2.721 -12.117 -18.312 1 93.31 490 TYR A CA 1
ATOM 3857 C C . TYR A 1 490 ? 2.555 -13.633 -18.219 1 93.31 490 TYR A C 1
ATOM 3859 O O . TYR A 1 490 ? 3.525 -14.383 -18.359 1 93.31 490 TYR A O 1
ATOM 3867 N N . ALA A 1 491 ? 1.307 -14.125 -18.047 1 91.88 491 ALA A N 1
ATOM 3868 C CA . ALA A 1 491 ? 1.1 -15.531 -17.719 1 91.88 491 ALA A CA 1
ATOM 3869 C C . ALA A 1 491 ? 1.656 -15.859 -16.328 1 91.88 491 ALA A C 1
ATOM 3871 O O . ALA A 1 491 ? 1.132 -16.734 -15.633 1 91.88 491 ALA A O 1
ATOM 3872 N N . LEU A 1 492 ? 2.783 -15.188 -15.992 1 94.06 492 LEU A N 1
ATOM 3873 C CA . LEU A 1 492 ? 3.371 -15.156 -14.656 1 94.06 492 LEU A CA 1
ATOM 3874 C C . LEU A 1 492 ? 3.473 -13.719 -14.141 1 94.06 492 LEU A C 1
ATOM 3876 O O . LEU A 1 492 ? 3.156 -12.773 -14.867 1 94.06 492 LEU A O 1
ATOM 3880 N N . PHE A 1 493 ? 3.873 -13.617 -12.922 1 95.44 493 PHE A N 1
ATOM 3881 C CA . PHE A 1 493 ? 3.918 -12.281 -12.344 1 95.44 493 PHE A CA 1
ATOM 3882 C C . PHE A 1 493 ? 5.359 -11.812 -12.164 1 95.44 493 PHE A C 1
ATOM 3884 O O . PHE A 1 493 ? 6.219 -12.594 -11.742 1 95.44 493 PHE A O 1
ATOM 3891 N N . ARG A 1 494 ? 5.617 -10.625 -12.586 1 95.31 494 ARG A N 1
ATOM 3892 C CA . ARG A 1 494 ? 6.84 -9.898 -12.266 1 95.31 494 ARG A CA 1
ATOM 3893 C C . ARG A 1 494 ? 6.586 -8.836 -11.203 1 95.31 494 ARG A C 1
ATOM 3895 O O . ARG A 1 494 ? 5.965 -7.809 -11.477 1 95.31 494 ARG A O 1
ATOM 3902 N N . ASP A 1 495 ? 7.109 -9.102 -10.055 1 96.12 495 ASP A N 1
ATOM 3903 C CA . ASP A 1 495 ? 6.844 -8.234 -8.914 1 96.12 495 ASP A CA 1
ATOM 3904 C C . ASP A 1 495 ? 8.039 -7.324 -8.625 1 96.12 495 ASP A C 1
ATOM 3906 O O . ASP A 1 495 ? 9.188 -7.711 -8.844 1 96.12 495 ASP A O 1
ATOM 3910 N N . PHE A 1 496 ? 7.777 -6.129 -8.156 1 96.56 496 PHE A N 1
ATOM 3911 C CA . PHE A 1 496 ? 8.773 -5.133 -7.781 1 96.56 496 PHE A CA 1
ATOM 3912 C C . PHE A 1 496 ? 8.508 -4.602 -6.379 1 96.56 496 PHE A C 1
ATOM 3914 O O . PHE A 1 496 ? 7.359 -4.551 -5.934 1 96.56 496 PHE A O 1
ATOM 3921 N N . GLY A 1 497 ? 9.625 -4.242 -5.719 1 96.75 497 GLY A N 1
ATOM 3922 C CA . GLY A 1 497 ? 9.492 -3.654 -4.398 1 96.75 497 GLY A CA 1
ATOM 3923 C C . GLY A 1 497 ? 9.523 -4.68 -3.281 1 96.75 497 GLY A C 1
ATOM 3924 O O . GLY A 1 497 ? 10.445 -5.492 -3.199 1 96.75 497 GLY A O 1
ATOM 3925 N N . LEU A 1 498 ? 8.516 -4.621 -2.348 1 97.88 498 LEU A N 1
ATOM 3926 C CA . LEU A 1 498 ? 8.344 -5.469 -1.174 1 97.88 498 LEU A CA 1
ATOM 3927 C C . LEU A 1 498 ? 9.609 -5.488 -0.324 1 97.88 498 LEU A C 1
ATOM 3929 O O . LEU A 1 498 ? 10.125 -6.562 -0.004 1 97.88 498 LEU A O 1
ATOM 3933 N N . LYS A 1 499 ? 10.102 -4.312 -0.025 1 97.75 499 LYS A N 1
ATOM 3934 C CA . LYS A 1 499 ? 11.172 -4.117 0.945 1 97.75 499 LYS A CA 1
ATOM 3935 C C . LYS A 1 499 ? 10.648 -4.219 2.373 1 97.75 499 LYS A C 1
ATOM 3937 O O . LYS A 1 499 ? 9.633 -3.602 2.713 1 97.75 499 LYS A O 1
ATOM 3942 N N . VAL A 1 500 ? 11.336 -5.039 3.145 1 97.88 500 VAL A N 1
ATOM 3943 C CA . VAL A 1 500 ? 10.805 -5.344 4.465 1 97.88 500 VAL A CA 1
ATOM 3944 C C . VAL A 1 500 ? 11.898 -5.195 5.516 1 97.88 500 VAL A C 1
ATOM 3946 O O . VAL A 1 500 ? 13.086 -5.18 5.184 1 97.88 500 VAL A O 1
ATOM 3949 N N . ARG A 1 501 ? 11.492 -4.895 6.668 1 97.44 501 ARG A N 1
ATOM 3950 C CA . ARG A 1 501 ? 12.359 -4.965 7.84 1 97.44 501 ARG A CA 1
ATOM 3951 C C . ARG A 1 501 ? 12.109 -6.238 8.633 1 97.44 501 ARG A C 1
ATOM 3953 O O . ARG A 1 501 ? 10.969 -6.562 8.961 1 97.44 501 ARG A O 1
ATOM 3960 N N . ALA A 1 502 ? 13.125 -6.988 8.906 1 97.75 502 ALA A N 1
ATOM 3961 C CA . ALA A 1 502 ? 13.039 -8.18 9.742 1 97.75 502 ALA A CA 1
ATOM 3962 C C . ALA A 1 502 ? 13.766 -7.973 11.07 1 97.75 502 ALA A C 1
ATOM 3964 O O . ALA A 1 502 ? 14.875 -7.438 11.102 1 97.75 502 ALA A O 1
ATOM 3965 N N . THR A 1 503 ? 13.133 -8.266 12.133 1 96.56 503 THR A N 1
ATOM 3966 C CA . THR A 1 503 ? 13.711 -8.305 13.469 1 96.56 503 THR A CA 1
ATOM 3967 C C . THR A 1 503 ? 13.492 -9.672 14.117 1 96.56 503 THR A C 1
ATOM 3969 O O . THR A 1 503 ? 12.688 -10.469 13.633 1 96.56 503 THR A O 1
ATOM 3972 N N . VAL A 1 504 ? 14.219 -9.953 15.156 1 96.06 504 VAL A N 1
ATOM 3973 C CA . VAL A 1 504 ? 14.008 -11.203 15.875 1 96.06 504 VAL A CA 1
ATOM 3974 C C . VAL A 1 504 ? 12.586 -11.25 16.422 1 96.06 504 VAL A C 1
ATOM 3976 O O . VAL A 1 504 ? 12.07 -10.242 16.922 1 96.06 504 VAL A O 1
ATOM 3979 N N . ALA A 1 505 ? 11.945 -12.43 16.234 1 94.5 505 ALA A N 1
ATOM 3980 C CA . ALA A 1 505 ? 10.578 -12.578 16.719 1 94.5 505 ALA A CA 1
ATOM 3981 C C . ALA A 1 505 ? 10.508 -12.383 18.234 1 94.5 505 ALA A C 1
ATOM 3983 O O . ALA A 1 505 ? 11.367 -12.883 18.969 1 94.5 505 ALA A O 1
ATOM 3984 N N . GLU A 1 506 ? 9.469 -11.664 18.516 1 82.56 506 GLU A N 1
ATOM 3985 C CA . GLU A 1 506 ? 9.25 -11.461 19.953 1 82.56 506 GLU A CA 1
ATOM 3986 C C . GLU A 1 506 ? 8.406 -12.578 20.547 1 82.56 506 GLU A C 1
ATOM 3988 O O . GLU A 1 506 ? 7.508 -13.102 19.891 1 82.56 506 GLU A O 1
ATOM 3993 N N . ASP A 1 507 ? 8.664 -13.203 21.609 1 75.56 507 ASP A N 1
ATOM 3994 C CA . ASP A 1 507 ? 7.809 -14.055 22.438 1 75.56 507 ASP A CA 1
ATOM 3995 C C . ASP A 1 507 ? 7.719 -15.469 21.859 1 75.56 507 ASP A C 1
ATOM 3997 O O . ASP A 1 507 ? 6.648 -16.078 21.875 1 75.56 507 ASP A O 1
ATOM 4001 N N . MET A 1 508 ? 8.609 -15.922 21.031 1 80.62 508 MET A N 1
ATOM 4002 C CA . MET A 1 508 ? 8.555 -17.281 20.5 1 80.62 508 MET A CA 1
ATOM 4003 C C . MET A 1 508 ? 9.258 -18.25 21.453 1 80.62 508 MET A C 1
ATOM 4005 O O . MET A 1 508 ? 9.391 -19.438 21.141 1 80.62 508 MET A O 1
ATOM 4009 N N . GLU A 1 509 ? 9.688 -17.734 22.672 1 65.19 509 GLU A N 1
ATOM 4010 C CA . GLU A 1 509 ? 10.297 -18.641 23.641 1 65.19 509 GLU A CA 1
ATOM 4011 C C . GLU A 1 509 ? 9.258 -19.234 24.578 1 65.19 509 GLU A C 1
ATOM 4013 O O . GLU A 1 509 ? 8.234 -18.609 24.859 1 65.19 509 GLU A O 1
ATOM 4018 N N . MET B 1 1 ? 21.484 74.062 -39.656 1 31.38 1 MET B N 1
ATOM 4019 C CA . MET B 1 1 ? 21.312 72.625 -39.719 1 31.38 1 MET B CA 1
ATOM 4020 C C . MET B 1 1 ? 20.578 72.125 -38.469 1 31.38 1 MET B C 1
ATOM 4022 O O . MET B 1 1 ? 21.203 71.812 -37.438 1 31.38 1 MET B O 1
ATOM 4026 N N . THR B 1 2 ? 19.234 72.625 -38.156 1 29.77 2 THR B N 1
ATOM 4027 C CA . THR B 1 2 ? 18.375 72.812 -37 1 29.77 2 THR B CA 1
ATOM 4028 C C . THR B 1 2 ? 17.844 71.5 -36.469 1 29.77 2 THR B C 1
ATOM 4030 O O . THR B 1 2 ? 17.828 70.5 -37.156 1 29.77 2 THR B O 1
ATOM 4033 N N . LEU B 1 3 ? 17.25 71.562 -35.25 1 37.69 3 LEU B N 1
ATOM 4034 C CA . LEU B 1 3 ? 16.5 70.875 -34.219 1 37.69 3 LEU B CA 1
ATOM 4035 C C . LEU B 1 3 ? 15.32 70.125 -34.812 1 37.69 3 LEU B C 1
ATOM 4037 O O . LEU B 1 3 ? 14.383 69.75 -34.094 1 37.69 3 LEU B O 1
ATOM 4041 N N . SER B 1 4 ? 15.188 70.062 -36.156 1 40.31 4 SER B N 1
ATOM 4042 C CA . SER B 1 4 ? 13.977 69.438 -36.75 1 40.31 4 SER B CA 1
ATOM 4043 C C . SER B 1 4 ? 13.875 68 -36.469 1 40.31 4 SER B C 1
ATOM 4045 O O . SER B 1 4 ? 12.906 67.312 -36.844 1 40.31 4 SER B O 1
ATOM 4047 N N . TYR B 1 5 ? 15.039 67.312 -36.219 1 39.19 5 TYR B N 1
ATOM 4048 C CA . TYR B 1 5 ? 14.891 65.875 -36.125 1 39.19 5 TYR B CA 1
ATOM 4049 C C . TYR B 1 5 ? 14.117 65.5 -34.875 1 39.19 5 TYR B C 1
ATOM 4051 O O . TYR B 1 5 ? 13.938 64.312 -34.562 1 39.19 5 TYR B O 1
ATOM 4059 N N . LEU B 1 6 ? 14.039 66.562 -33.906 1 37.75 6 LEU B N 1
ATOM 4060 C CA . LEU B 1 6 ? 13.383 66.188 -32.656 1 37.75 6 LEU B CA 1
ATOM 4061 C C . LEU B 1 6 ? 11.883 65.938 -32.875 1 37.75 6 LEU B C 1
ATOM 4063 O O . LEU B 1 6 ? 11.156 65.625 -31.938 1 37.75 6 LEU B O 1
ATOM 4067 N N . SER B 1 7 ? 11.383 66.562 -34 1 40.47 7 SER B N 1
ATOM 4068 C CA . SER B 1 7 ? 9.93 66.625 -34.031 1 40.47 7 SER B CA 1
ATOM 4069 C C . SER B 1 7 ? 9.312 65.25 -34.219 1 40.47 7 SER B C 1
ATOM 4071 O O . SER B 1 7 ? 8.117 65.125 -34.469 1 40.47 7 SER B O 1
ATOM 4073 N N . GLU B 1 8 ? 10.039 64.312 -34.844 1 42.47 8 GLU B N 1
ATOM 4074 C CA . GLU B 1 8 ? 9.211 63.156 -35.094 1 42.47 8 GLU B CA 1
ATOM 4075 C C . GLU B 1 8 ? 8.656 62.594 -33.812 1 42.47 8 GLU B C 1
ATOM 4077 O O . GLU B 1 8 ? 9.414 62.125 -32.969 1 42.47 8 GLU B O 1
ATOM 4082 N N . PHE B 1 9 ? 7.582 63.125 -33.344 1 47.81 9 PHE B N 1
ATOM 4083 C CA . PHE B 1 9 ? 6.766 62.562 -32.281 1 47.81 9 PHE B CA 1
ATOM 4084 C C . PHE B 1 9 ? 6.742 61.031 -32.375 1 47.81 9 PHE B C 1
ATOM 4086 O O . PHE B 1 9 ? 6.473 60.469 -33.438 1 47.81 9 PHE B O 1
ATOM 4093 N N . PRO B 1 10 ? 7.492 60.312 -31.547 1 56.72 10 PRO B N 1
ATOM 4094 C CA . PRO B 1 10 ? 7.406 58.875 -31.672 1 56.72 10 PRO B CA 1
ATOM 4095 C C . PRO B 1 10 ? 5.977 58.375 -31.859 1 56.72 10 PRO B C 1
ATOM 4097 O O . PRO B 1 10 ? 5.043 58.906 -31.266 1 56.72 10 PRO B O 1
ATOM 4100 N N . THR B 1 11 ? 5.484 57.938 -33.062 1 65.31 11 THR B N 1
ATOM 4101 C CA . THR B 1 11 ? 4.219 57.281 -33.344 1 65.31 11 THR B CA 1
ATOM 4102 C C . THR B 1 11 ? 3.805 56.375 -32.188 1 65.31 11 THR B C 1
ATOM 4104 O O . THR B 1 11 ? 4.645 55.969 -31.375 1 65.31 11 THR B O 1
ATOM 4107 N N . SER B 1 12 ? 2.41 56.469 -31.906 1 74.25 12 SER B N 1
ATOM 4108 C CA . SER B 1 12 ? 1.792 55.625 -30.891 1 74.25 12 SER B CA 1
ATOM 4109 C C . SER B 1 12 ? 2.469 54.25 -30.828 1 74.25 12 SER B C 1
ATOM 4111 O O . SER B 1 12 ? 2.699 53.719 -29.75 1 74.25 12 SER B O 1
ATOM 4113 N N . SER B 1 13 ? 2.82 53.844 -31.984 1 79.81 13 SER B N 1
ATOM 4114 C CA . SER B 1 13 ? 3.521 52.562 -32.031 1 79.81 13 SER B CA 1
ATOM 4115 C C . SER B 1 13 ? 4.91 52.656 -31.422 1 79.81 13 SER B C 1
ATOM 4117 O O . SER B 1 13 ? 5.367 51.75 -30.75 1 79.81 13 SER B O 1
ATOM 4119 N N . GLY B 1 14 ? 5.449 53.812 -31.719 1 79.19 14 GLY B N 1
ATOM 4120 C CA . GLY B 1 14 ? 6.785 54.031 -31.172 1 79.19 14 GLY B CA 1
ATOM 4121 C C . GLY B 1 14 ? 6.797 54.125 -29.656 1 79.19 14 GLY B C 1
ATOM 4122 O O . GLY B 1 14 ? 7.691 53.594 -29 1 79.19 14 GLY B O 1
ATOM 4123 N N . ILE B 1 15 ? 5.801 54.75 -29.156 1 85.88 15 ILE B N 1
ATOM 4124 C CA . ILE B 1 15 ? 5.656 54.906 -27.719 1 85.88 15 ILE B CA 1
ATOM 4125 C C . ILE B 1 15 ? 5.383 53.531 -27.094 1 85.88 15 ILE B C 1
ATOM 4127 O O . ILE B 1 15 ? 5.941 53.188 -26.047 1 85.88 15 ILE B O 1
ATOM 4131 N N . GLY B 1 16 ? 4.551 52.75 -27.766 1 86.81 16 GLY B N 1
ATOM 4132 C CA . GLY B 1 16 ? 4.281 51.406 -27.297 1 86.81 16 GLY B CA 1
ATOM 4133 C C . GLY B 1 16 ? 5.523 50.531 -27.219 1 86.81 16 GLY B C 1
ATOM 4134 O O . GLY B 1 16 ? 5.727 49.812 -26.25 1 86.81 16 GLY B O 1
ATOM 4135 N N . ILE B 1 17 ? 6.297 50.625 -28.188 1 87.56 17 ILE B N 1
ATOM 4136 C CA . ILE B 1 17 ? 7.531 49.844 -28.25 1 87.56 17 ILE B CA 1
ATOM 4137 C C . ILE B 1 17 ? 8.5 50.344 -27.172 1 87.56 17 ILE B C 1
ATOM 4139 O O . ILE B 1 17 ? 9.164 49.531 -26.516 1 87.56 17 ILE B O 1
ATOM 4143 N N . ALA B 1 18 ? 8.539 51.656 -27.062 1 87.75 18 ALA B N 1
ATOM 4144 C CA . ALA B 1 18 ? 9.43 52.219 -26.047 1 87.75 18 ALA B CA 1
ATOM 4145 C C . ALA B 1 18 ? 8.984 51.781 -24.656 1 87.75 18 ALA B C 1
ATOM 4147 O O . ALA B 1 18 ? 9.812 51.406 -23.812 1 87.75 18 ALA B O 1
ATOM 4148 N N . VAL B 1 19 ? 7.766 51.875 -24.438 1 88.06 19 VAL B N 1
ATOM 4149 C CA . VAL B 1 19 ? 7.219 51.469 -23.156 1 88.06 19 VAL B CA 1
ATOM 4150 C C . VAL B 1 19 ? 7.477 49.969 -22.953 1 88.06 19 VAL B C 1
ATOM 4152 O O . VAL B 1 19 ? 7.867 49.562 -21.859 1 88.06 19 VAL B O 1
ATOM 4155 N N . PHE B 1 20 ? 7.285 49.219 -23.953 1 87.5 20 PHE B N 1
ATOM 4156 C CA . PHE B 1 20 ? 7.543 47.781 -23.875 1 87.5 20 PHE B CA 1
ATOM 4157 C C . PHE B 1 20 ? 9.008 47.531 -23.578 1 87.5 20 PHE B C 1
ATOM 4159 O O . PHE B 1 20 ? 9.336 46.656 -22.766 1 87.5 20 PHE B O 1
ATOM 4166 N N . CYS B 1 21 ? 9.859 48.156 -24.25 1 87.62 21 CYS B N 1
ATOM 4167 C CA . CYS B 1 21 ? 11.289 47.969 -24.031 1 87.62 21 CYS B CA 1
ATOM 4168 C C . CYS B 1 21 ? 11.688 48.375 -22.625 1 87.62 21 CYS B C 1
ATOM 4170 O O . CYS B 1 21 ? 12.508 47.719 -21.984 1 87.62 21 CYS B O 1
ATOM 4172 N N . LEU B 1 22 ? 11.102 49.438 -22.234 1 87.94 22 LEU B N 1
ATOM 4173 C CA . LEU B 1 22 ? 11.398 49.906 -20.875 1 87.94 22 LEU B CA 1
ATOM 4174 C C . LEU B 1 22 ? 10.891 48.906 -19.844 1 87.94 22 LEU B C 1
ATOM 4176 O O . LEU B 1 22 ? 11.578 48.625 -18.859 1 87.94 22 LEU B O 1
ATOM 4180 N N . LEU B 1 23 ? 9.758 48.5 -20.078 1 86.56 23 LEU B N 1
ATOM 4181 C CA . LEU B 1 23 ? 9.18 47.531 -19.156 1 86.56 23 LEU B CA 1
ATOM 4182 C C . LEU B 1 23 ? 9.977 46.219 -19.188 1 86.56 23 LEU B C 1
ATOM 4184 O O . LEU B 1 23 ? 10.211 45.625 -18.141 1 86.56 23 LEU B O 1
ATOM 4188 N N . SER B 1 24 ? 10.367 45.875 -20.281 1 87.75 24 SER B N 1
ATOM 4189 C CA . SER B 1 24 ? 11.172 44.656 -20.406 1 87.75 24 SER B CA 1
ATOM 4190 C C . SER B 1 24 ? 12.531 44.812 -19.75 1 87.75 24 SER B C 1
ATOM 4192 O O . SER B 1 24 ? 13.016 43.875 -19.094 1 87.75 24 SER B O 1
ATOM 4194 N N . SER B 1 25 ? 13.07 45.938 -19.953 1 87.69 25 SER B N 1
ATOM 4195 C CA . SER B 1 25 ? 14.359 46.188 -19.328 1 87.69 25 SER B CA 1
ATOM 4196 C C . SER B 1 25 ? 14.234 46.25 -17.812 1 87.69 25 SER B C 1
ATOM 4198 O O . SER B 1 25 ? 15.117 45.781 -17.094 1 87.69 25 SER B O 1
ATOM 4200 N N . TRP B 1 26 ? 13.219 46.875 -17.484 1 86.44 26 TRP B N 1
ATOM 4201 C CA . TRP B 1 26 ? 12.953 46.906 -16.047 1 86.44 26 TRP B CA 1
ATOM 4202 C C . TRP B 1 26 ? 12.758 45.531 -15.469 1 86.44 26 TRP B C 1
ATOM 4204 O O . TRP B 1 26 ? 13.328 45.188 -14.43 1 86.44 26 TRP B O 1
ATOM 4214 N N . CYS B 1 27 ? 12.008 44.75 -16.094 1 84.56 27 CYS B N 1
ATOM 4215 C CA . CYS B 1 27 ? 11.758 43.375 -15.648 1 84.56 27 CYS B CA 1
ATOM 4216 C C . CYS B 1 27 ? 13.047 42.562 -15.641 1 84.56 27 CYS B C 1
ATOM 4218 O O . CYS B 1 27 ? 13.305 41.812 -14.695 1 84.56 27 CYS B O 1
ATOM 4220 N N . LEU B 1 28 ? 13.758 42.688 -16.625 1 87.31 28 LEU B N 1
ATOM 4221 C CA . LEU B 1 28 ? 15.023 41.969 -16.703 1 87.31 28 LEU B CA 1
ATOM 4222 C C . LEU B 1 28 ? 15.992 42.469 -15.633 1 87.31 28 LEU B C 1
ATOM 4224 O O . LEU B 1 28 ? 16.734 41.656 -15.055 1 87.31 28 LEU B O 1
ATOM 4228 N N . GLY B 1 29 ? 16.016 43.75 -15.453 1 88.19 29 GLY B N 1
ATOM 4229 C CA . GLY B 1 29 ? 16.875 44.281 -14.422 1 88.19 29 GLY B CA 1
ATOM 4230 C C . GLY B 1 29 ? 16.516 43.812 -13.023 1 88.19 29 GLY B C 1
ATOM 4231 O O . GLY B 1 29 ? 17.391 43.375 -12.266 1 88.19 29 GLY B O 1
ATOM 4232 N N . THR B 1 30 ? 15.281 43.844 -12.742 1 85.25 30 THR B N 1
ATOM 4233 C CA . THR B 1 30 ? 14.812 43.406 -11.43 1 85.25 30 THR B CA 1
ATOM 4234 C C . THR B 1 30 ? 15.055 41.938 -11.227 1 85.25 30 THR B C 1
ATOM 4236 O O . THR B 1 30 ? 15.414 41.5 -10.133 1 85.25 30 THR B O 1
ATOM 4239 N N . THR B 1 31 ? 14.844 41.219 -12.25 1 86.5 31 THR B N 1
ATOM 4240 C CA . THR B 1 31 ? 15.094 39.781 -12.203 1 86.5 31 THR B CA 1
ATOM 4241 C C . THR B 1 31 ? 16.578 39.5 -11.977 1 86.5 31 THR B C 1
ATOM 4243 O O . THR B 1 31 ? 16.938 38.594 -11.203 1 86.5 31 THR B O 1
ATOM 4246 N N . PHE B 1 32 ? 17.328 40.219 -12.625 1 89.38 32 PHE B N 1
ATOM 4247 C CA . PHE B 1 32 ? 18.766 40.031 -12.484 1 89.38 32 PHE B CA 1
ATOM 4248 C C . PHE B 1 32 ? 19.219 40.375 -11.07 1 89.38 32 PHE B C 1
ATOM 4250 O O . PHE B 1 32 ? 20.047 39.688 -10.492 1 89.38 32 PHE B O 1
ATOM 4257 N N . ILE B 1 33 ? 18.75 41.406 -10.57 1 89.12 33 ILE B N 1
ATOM 4258 C CA . ILE B 1 33 ? 19.125 41.844 -9.227 1 89.12 33 ILE B CA 1
ATOM 4259 C C . ILE B 1 33 ? 18.703 40.75 -8.219 1 89.12 33 ILE B C 1
ATOM 4261 O O . ILE B 1 33 ? 19.484 40.375 -7.344 1 89.12 33 ILE B O 1
ATOM 4265 N N . ALA B 1 34 ? 17.5 40.375 -8.328 1 87.12 34 ALA B N 1
ATOM 4266 C CA . ALA B 1 34 ? 17 39.344 -7.434 1 87.12 34 ALA B CA 1
ATOM 4267 C C . ALA B 1 34 ? 17.844 38.094 -7.535 1 87.12 34 ALA B C 1
ATOM 4269 O O . ALA B 1 34 ? 18.156 37.469 -6.523 1 87.12 34 ALA B O 1
ATOM 4270 N N . TRP B 1 35 ? 18.156 37.719 -8.766 1 90.06 35 TRP B N 1
ATOM 4271 C CA . TRP B 1 35 ? 18.984 36.531 -8.984 1 90.06 35 TRP B CA 1
ATOM 4272 C C . TRP B 1 35 ? 20.375 36.719 -8.367 1 90.06 35 TRP B C 1
ATOM 4274 O O . TRP B 1 35 ? 20.875 35.812 -7.695 1 90.06 35 TRP B O 1
ATOM 4284 N N . TYR B 1 36 ? 20.938 37.781 -8.57 1 91.38 36 TYR B N 1
ATOM 4285 C CA . TYR B 1 36 ? 22.312 38.031 -8.156 1 91.38 36 TYR B CA 1
ATOM 4286 C C . TYR B 1 36 ? 22.438 38.031 -6.637 1 91.38 36 TYR B C 1
ATOM 4288 O O . TYR B 1 36 ? 23.438 37.594 -6.09 1 91.38 36 TYR B O 1
ATOM 4296 N N . ARG B 1 37 ? 21.484 38.5 -5.953 1 92.12 37 ARG B N 1
ATOM 4297 C CA . ARG B 1 37 ? 21.516 38.656 -4.504 1 92.12 37 ARG B CA 1
ATOM 4298 C C . ARG B 1 37 ? 21.641 37.281 -3.82 1 92.12 37 ARG B C 1
ATOM 4300 O O . ARG B 1 37 ? 22.234 37.188 -2.738 1 92.12 37 ARG B O 1
ATOM 4307 N N . LEU B 1 38 ? 21.109 36.281 -4.426 1 95.44 38 LEU B N 1
ATOM 4308 C CA . LEU B 1 38 ? 21.078 34.969 -3.791 1 95.44 38 LEU B CA 1
ATOM 4309 C C . LEU B 1 38 ? 21.75 33.906 -4.676 1 95.44 38 LEU B C 1
ATOM 4311 O O . LEU B 1 38 ? 21.5 32.719 -4.539 1 95.44 38 LEU B O 1
ATOM 4315 N N . ARG B 1 39 ? 22.578 34.312 -5.602 1 93 39 ARG B N 1
ATOM 4316 C CA . ARG B 1 39 ? 23.203 33.438 -6.586 1 93 39 ARG B CA 1
ATOM 4317 C C . ARG B 1 39 ? 24.094 32.406 -5.902 1 93 39 ARG B C 1
ATOM 4319 O O . ARG B 1 39 ? 24.312 31.312 -6.445 1 93 39 ARG B O 1
ATOM 4326 N N . HIS B 1 40 ? 24.578 32.656 -4.707 1 94.81 40 HIS B N 1
ATOM 4327 C CA . HIS B 1 40 ? 25.516 31.797 -4.02 1 94.81 40 HIS B CA 1
ATOM 4328 C C . HIS B 1 40 ? 24.797 30.703 -3.232 1 94.81 40 HIS B C 1
ATOM 4330 O O . HIS B 1 40 ? 25.422 29.781 -2.709 1 94.81 40 HIS B O 1
ATOM 4336 N N . VAL B 1 41 ? 23.516 30.766 -3.061 1 96 41 VAL B N 1
ATOM 4337 C CA . VAL B 1 41 ? 22.75 29.75 -2.354 1 96 41 VAL B CA 1
ATOM 4338 C C . VAL B 1 41 ? 22.328 28.656 -3.326 1 96 41 VAL B C 1
ATOM 4340 O O . VAL B 1 41 ? 21.781 28.938 -4.395 1 96 41 VAL B O 1
ATOM 4343 N N . PRO B 1 42 ? 22.562 27.422 -2.99 1 96 42 PRO B N 1
ATOM 4344 C CA . PRO B 1 42 ? 22.25 26.312 -3.902 1 96 42 PRO B CA 1
ATOM 4345 C C . PRO B 1 42 ? 20.75 26.156 -4.137 1 96 42 PRO B C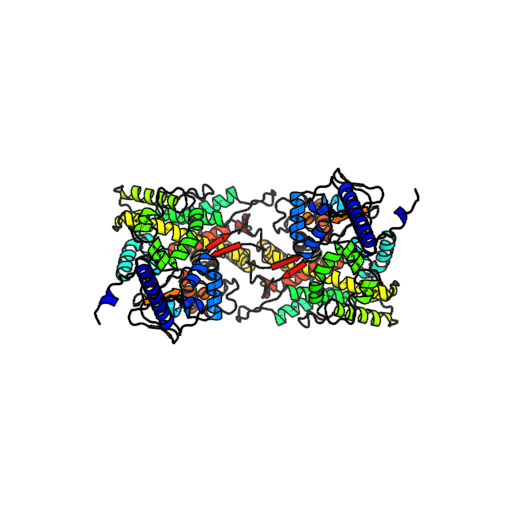 1
ATOM 4347 O O . PRO B 1 42 ? 19.953 26.469 -3.26 1 96 42 PRO B O 1
ATOM 4350 N N . GLY B 1 43 ? 20.328 25.609 -5.297 1 95.12 43 GLY B N 1
ATOM 4351 C CA . GLY B 1 43 ? 18.969 25.312 -5.711 1 95.12 43 GLY B CA 1
ATOM 4352 C C . GLY B 1 43 ? 18.828 25.078 -7.203 1 95.12 43 GLY B C 1
ATOM 4353 O O . GLY B 1 43 ? 19.812 25.188 -7.941 1 95.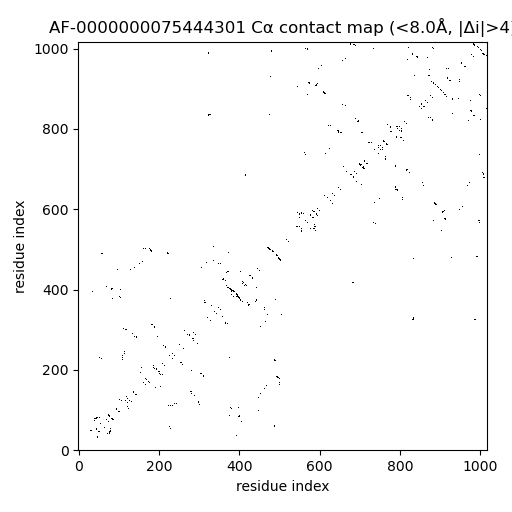12 43 GLY B O 1
ATOM 4354 N N . PRO B 1 44 ? 17.719 24.672 -7.582 1 93.25 44 PRO B N 1
ATOM 4355 C CA . PRO B 1 44 ? 17.531 24.562 -9.031 1 93.25 44 PRO B CA 1
ATOM 4356 C C . PRO B 1 44 ? 17.812 25.875 -9.758 1 93.25 44 PRO B C 1
ATOM 4358 O O . PRO B 1 44 ? 17.422 26.938 -9.297 1 93.25 44 PRO B O 1
ATOM 4361 N N . TRP B 1 45 ? 18.406 25.766 -10.844 1 86.75 45 TRP B N 1
ATOM 4362 C CA . TRP B 1 45 ? 18.922 26.969 -11.516 1 86.75 45 TRP B CA 1
ATOM 4363 C C . TRP B 1 45 ? 17.781 27.859 -11.984 1 86.75 45 TRP B C 1
ATOM 4365 O O . TRP B 1 45 ? 17.938 29.078 -12.039 1 86.75 45 TRP B O 1
ATOM 4375 N N . PHE B 1 46 ? 16.688 27.297 -12.266 1 87.31 46 PHE B N 1
ATOM 4376 C CA . PHE B 1 46 ? 15.586 28.094 -12.797 1 87.31 46 PHE B CA 1
ATOM 4377 C C . PHE B 1 46 ? 14.781 28.734 -11.672 1 87.31 46 PHE B C 1
ATOM 4379 O O . PHE B 1 46 ? 14.016 29.672 -11.898 1 87.31 46 PHE B O 1
ATOM 4386 N N . ALA B 1 47 ? 14.977 28.281 -10.445 1 90 47 ALA B N 1
ATOM 4387 C CA . ALA B 1 47 ? 14.227 28.812 -9.305 1 90 47 ALA B CA 1
ATOM 4388 C C . ALA B 1 47 ? 14.617 30.25 -9.016 1 90 47 ALA B C 1
ATOM 4390 O O . ALA B 1 47 ? 13.797 31.031 -8.516 1 90 47 ALA B O 1
ATOM 4391 N N . GLY B 1 48 ? 15.82 30.641 -9.359 1 89.62 48 GLY B N 1
ATOM 4392 C CA . GLY B 1 48 ? 16.297 31.984 -9.078 1 89.62 48 GLY B CA 1
ATOM 4393 C C . GLY B 1 48 ? 15.797 33.031 -10.062 1 89.62 48 GLY B C 1
ATOM 4394 O O . GLY B 1 48 ? 15.859 34.219 -9.797 1 89.62 48 GLY B O 1
ATOM 4395 N N . LEU B 1 49 ? 15.195 32.594 -11.148 1 88.31 49 LEU B N 1
ATOM 4396 C CA . LEU B 1 49 ? 14.859 33.5 -12.227 1 88.31 49 LEU B CA 1
ATOM 4397 C C . LEU B 1 49 ? 13.398 33.938 -12.148 1 88.31 49 LEU B C 1
ATOM 4399 O O . LEU B 1 49 ? 13.047 35.031 -12.578 1 88.31 49 LEU B O 1
ATOM 4403 N N . SER B 1 50 ? 12.609 33.094 -11.703 1 88.31 50 SER B N 1
ATOM 4404 C CA . SER B 1 50 ? 11.188 33.438 -11.633 1 88.31 50 SER B CA 1
ATOM 4405 C C . SER B 1 50 ? 10.477 32.562 -10.609 1 88.31 50 SER B C 1
ATOM 4407 O O . SER B 1 50 ? 11.008 31.531 -10.18 1 88.31 50 SER B O 1
ATOM 4409 N N . TYR B 1 51 ? 9.273 33 -10.297 1 91.25 51 TYR B N 1
ATOM 4410 C CA . TYR B 1 51 ? 8.453 32.281 -9.352 1 91.25 51 TYR B CA 1
ATOM 4411 C C . TYR B 1 51 ? 7.645 31.188 -10.055 1 91.25 51 TYR B C 1
ATOM 4413 O O . TYR B 1 51 ? 6.844 30.484 -9.43 1 91.25 51 TYR B O 1
ATOM 4421 N N . ILE B 1 52 ? 7.867 30.953 -11.266 1 88.31 52 ILE B N 1
ATOM 4422 C CA . ILE B 1 52 ? 7.105 29.984 -12.047 1 88.31 52 ILE B CA 1
ATOM 4423 C C . ILE B 1 52 ? 7.359 28.578 -11.516 1 88.31 52 ILE B C 1
ATOM 4425 O O . ILE B 1 52 ? 6.438 27.766 -11.43 1 88.31 52 ILE B O 1
ATOM 4429 N N . TRP B 1 53 ? 8.562 28.375 -11.172 1 89.5 53 TRP B N 1
ATOM 4430 C CA . TRP B 1 53 ? 8.906 27.062 -10.633 1 89.5 53 TRP B CA 1
ATOM 4431 C C . TRP B 1 53 ? 8.188 26.812 -9.312 1 89.5 53 TRP B C 1
ATOM 4433 O O . TRP B 1 53 ? 7.617 25.75 -9.102 1 89.5 53 TRP B O 1
ATOM 4443 N N . ASN B 1 54 ? 8.25 27.797 -8.531 1 90.06 54 ASN B N 1
ATOM 4444 C CA . ASN B 1 54 ? 7.574 27.703 -7.246 1 90.06 54 ASN B CA 1
ATOM 4445 C C . ASN B 1 54 ? 6.066 27.516 -7.422 1 90.06 54 ASN B C 1
ATOM 4447 O O . ASN B 1 54 ? 5.438 26.766 -6.672 1 90.06 54 ASN B O 1
ATOM 4451 N N . GLY B 1 55 ? 5.547 28.234 -8.375 1 90.81 55 GLY B N 1
ATOM 4452 C CA . GLY B 1 55 ? 4.133 28.094 -8.688 1 90.81 55 GLY B CA 1
ATOM 4453 C C . GLY B 1 55 ? 3.77 26.719 -9.219 1 90.81 55 GLY B C 1
ATOM 4454 O O . GLY B 1 55 ? 2.721 26.172 -8.875 1 90.81 55 GLY B O 1
ATOM 4455 N N . TRP B 1 56 ? 4.668 26.234 -10.008 1 91.19 56 TRP B N 1
ATOM 4456 C CA . TRP B 1 56 ? 4.449 24.906 -10.555 1 91.19 56 TRP B CA 1
ATOM 4457 C C . TRP B 1 56 ? 4.453 23.844 -9.445 1 91.19 56 TRP B C 1
ATOM 4459 O O . TRP B 1 56 ? 3.602 22.953 -9.43 1 91.19 56 TRP B O 1
ATOM 4469 N N . ILE B 1 57 ? 5.324 23.922 -8.562 1 91.56 57 ILE B N 1
ATOM 4470 C CA . ILE B 1 57 ? 5.395 23 -7.438 1 91.56 57 ILE B CA 1
ATOM 4471 C C . ILE B 1 57 ? 4.121 23.109 -6.602 1 91.56 57 ILE B C 1
ATOM 4473 O O . ILE B 1 57 ? 3.543 22.094 -6.207 1 91.56 57 ILE B O 1
ATOM 4477 N N . ALA B 1 58 ? 3.717 24.312 -6.453 1 91.44 58 ALA B N 1
ATOM 4478 C CA . ALA B 1 58 ? 2.541 24.578 -5.625 1 91.44 58 ALA B CA 1
ATOM 4479 C C . ALA B 1 58 ? 1.288 23.969 -6.25 1 91.44 58 ALA B C 1
ATOM 4481 O O . ALA B 1 58 ? 0.409 23.469 -5.539 1 91.44 58 ALA B O 1
ATOM 4482 N N . TYR B 1 59 ? 1.28 23.953 -7.539 1 91.69 59 TYR B N 1
ATOM 4483 C CA . TYR B 1 59 ? 0.067 23.531 -8.234 1 91.69 59 TYR B CA 1
ATOM 4484 C C . TYR B 1 59 ? 0.142 22.062 -8.633 1 91.69 59 TYR B C 1
ATOM 4486 O O . TYR B 1 59 ? -0.878 21.453 -8.953 1 91.69 59 TYR B O 1
ATOM 4494 N N . SER B 1 60 ? 1.261 21.469 -8.617 1 92.38 60 SER B N 1
ATOM 4495 C CA . SER B 1 60 ? 1.489 20.125 -9.133 1 92.38 60 SER B CA 1
ATOM 4496 C C . SER B 1 60 ? 0.874 19.078 -8.211 1 92.38 60 SER B C 1
ATOM 4498 O O . SER B 1 60 ? 0.634 17.938 -8.633 1 92.38 60 SER B O 1
ATOM 4500 N N . GLY B 1 61 ? 0.694 19.438 -6.957 1 94.69 61 GLY B N 1
ATOM 4501 C CA . GLY B 1 61 ? 0.219 18.469 -5.988 1 94.69 61 GLY B CA 1
ATOM 4502 C C . GLY B 1 61 ? 1.316 17.562 -5.465 1 94.69 61 GLY B C 1
ATOM 4503 O O . GLY B 1 61 ? 1.038 16.562 -4.816 1 94.69 61 GLY B O 1
ATOM 4504 N N . LYS B 1 62 ? 2.596 17.922 -5.668 1 96.06 62 LYS B N 1
ATOM 4505 C CA . LYS B 1 62 ? 3.713 17.062 -5.289 1 96.06 62 LYS B CA 1
ATOM 4506 C C . LYS B 1 62 ? 4.68 17.797 -4.363 1 96.06 62 LYS B C 1
ATOM 4508 O O . LYS B 1 62 ? 5.879 17.516 -4.355 1 96.06 62 LYS B O 1
ATOM 4513 N N . GLN B 1 63 ? 4.219 18.75 -3.633 1 96 63 GLN B N 1
ATOM 4514 C CA . GLN B 1 63 ? 5.078 19.578 -2.785 1 96 63 GLN B CA 1
ATOM 4515 C C . GLN B 1 63 ? 5.863 18.719 -1.8 1 96 63 GLN B C 1
ATOM 4517 O O . GLN B 1 63 ? 7.078 18.875 -1.661 1 96 63 GLN B O 1
ATOM 4522 N N . HIS B 1 64 ? 5.176 17.812 -1.188 1 96.56 64 HIS B N 1
ATOM 4523 C CA . HIS B 1 64 ? 5.793 16.969 -0.166 1 96.56 64 HIS B CA 1
ATOM 4524 C C . HIS B 1 64 ? 6.988 16.203 -0.727 1 96.56 64 HIS B C 1
ATOM 4526 O O . HIS B 1 64 ? 8.102 16.312 -0.195 1 96.56 64 HIS B O 1
ATOM 4532 N N . HIS B 1 65 ? 6.793 15.547 -1.828 1 95.56 65 HIS B N 1
ATOM 4533 C CA . HIS B 1 65 ? 7.832 14.727 -2.439 1 95.56 65 HIS B CA 1
ATOM 4534 C C . HIS B 1 65 ? 8.969 15.594 -2.982 1 95.56 65 HIS B C 1
ATOM 4536 O O . HIS B 1 65 ? 10.141 15.242 -2.842 1 95.56 65 HIS B O 1
ATOM 4542 N N . LEU B 1 66 ? 8.625 16.688 -3.525 1 95.62 66 LEU B N 1
ATOM 4543 C CA . LEU B 1 66 ? 9.617 17.562 -4.145 1 95.62 66 LEU B CA 1
ATOM 4544 C C . LEU B 1 66 ? 10.477 18.25 -3.084 1 95.62 66 LEU B C 1
ATOM 4546 O O . LEU B 1 66 ? 11.68 18.422 -3.275 1 95.62 66 LEU B O 1
ATOM 4550 N N . PHE B 1 67 ? 9.844 18.594 -1.987 1 96.81 67 PHE B N 1
ATOM 4551 C CA . PHE B 1 67 ? 10.594 19.25 -0.919 1 96.81 67 PHE B CA 1
ATOM 4552 C C . PHE B 1 67 ? 11.602 18.297 -0.294 1 96.81 67 PHE B C 1
ATOM 4554 O O . PHE B 1 67 ? 12.719 18.688 0.036 1 96.81 67 PHE B O 1
ATOM 4561 N N . VAL B 1 68 ? 11.234 17.062 -0.156 1 96.62 68 VAL B N 1
ATOM 4562 C CA . VAL B 1 68 ? 12.172 16.047 0.339 1 96.62 68 VAL B CA 1
ATOM 4563 C C . VAL B 1 68 ? 13.32 15.891 -0.647 1 96.62 68 VAL B C 1
ATOM 4565 O O . VAL B 1 68 ? 14.492 15.875 -0.248 1 96.62 68 VAL B O 1
ATOM 4568 N N . ALA B 1 69 ? 13.016 15.844 -1.903 1 96.38 69 ALA B N 1
ATOM 4569 C CA . ALA B 1 69 ? 14.023 15.656 -2.943 1 96.38 69 ALA B CA 1
ATOM 4570 C C . ALA B 1 69 ? 15 16.828 -2.984 1 96.38 69 ALA B C 1
ATOM 4572 O O . ALA B 1 69 ? 16.203 16.641 -3.209 1 96.38 69 ALA B O 1
ATOM 4573 N N . LEU B 1 70 ? 14.492 18.016 -2.803 1 96.5 70 LEU B N 1
ATOM 4574 C CA . LEU B 1 70 ? 15.32 19.203 -2.805 1 96.5 70 LEU B CA 1
ATOM 4575 C C . LEU B 1 70 ? 16.328 19.172 -1.666 1 96.5 70 LEU B C 1
ATOM 4577 O O . LEU B 1 70 ? 17.5 19.516 -1.855 1 96.5 70 LEU B O 1
ATOM 4581 N N . ASP B 1 71 ? 15.805 18.75 -0.544 1 97.38 71 ASP B N 1
ATOM 4582 C CA . ASP B 1 71 ? 16.688 18.672 0.619 1 97.38 71 ASP B CA 1
ATOM 4583 C C . ASP B 1 71 ? 17.797 17.656 0.392 1 97.38 71 ASP B C 1
ATOM 4585 O O . ASP B 1 71 ? 18.953 17.891 0.748 1 97.38 71 ASP B O 1
ATOM 4589 N N . GLU B 1 72 ? 17.5 16.547 -0.191 1 96.44 72 GLU B N 1
ATOM 4590 C CA . GLU B 1 72 ? 18.469 15.492 -0.453 1 96.44 72 GLU B CA 1
ATOM 4591 C C . GLU B 1 72 ? 19.516 15.938 -1.466 1 96.44 72 GLU B C 1
ATOM 4593 O O . GLU B 1 72 ? 20.703 15.609 -1.331 1 96.44 72 GLU B O 1
ATOM 4598 N N . LYS B 1 73 ? 19.094 16.688 -2.396 1 96.94 73 LYS B N 1
ATOM 4599 C CA . LYS B 1 73 ? 19.953 17.062 -3.506 1 96.94 73 LYS B CA 1
ATOM 4600 C C . LYS B 1 73 ? 20.812 18.266 -3.145 1 96.94 73 LYS B C 1
ATOM 4602 O O . LYS B 1 73 ? 22 18.328 -3.514 1 96.94 73 LYS B O 1
ATOM 4607 N N . TYR B 1 74 ? 20.188 19.281 -2.379 1 96.62 74 TYR B N 1
ATOM 4608 C CA . TYR B 1 74 ? 20.875 20.578 -2.27 1 96.62 74 TYR B CA 1
ATOM 4609 C C . TYR B 1 74 ? 21.266 20.859 -0.825 1 96.62 74 TYR B C 1
ATOM 4611 O O . TYR B 1 74 ? 22.047 21.766 -0.561 1 96.62 74 TYR B O 1
ATOM 4619 N N . GLY B 1 75 ? 20.625 20.172 0.138 1 95.56 75 GLY B N 1
ATOM 4620 C CA . GLY B 1 75 ? 21.031 20.328 1.521 1 95.56 75 GLY B CA 1
ATOM 4621 C C . GLY B 1 75 ? 20.062 21.141 2.348 1 95.56 75 GLY B C 1
ATOM 4622 O O . GLY B 1 75 ? 18.875 21.219 2.023 1 95.56 75 GLY B O 1
ATOM 4623 N N . LEU B 1 76 ? 20.531 21.797 3.4 1 96.75 76 LEU B N 1
ATOM 4624 C CA . LEU B 1 76 ? 19.703 22.328 4.48 1 96.75 76 LEU B CA 1
ATOM 4625 C C . LEU B 1 76 ? 19.109 23.672 4.098 1 96.75 76 LEU B C 1
ATOM 4627 O O . LEU B 1 76 ? 18.156 24.141 4.738 1 96.75 76 LEU B O 1
ATOM 4631 N N . LEU B 1 77 ? 19.688 24.344 3.211 1 97.81 77 LEU B N 1
ATOM 4632 C CA . LEU B 1 77 ? 19.219 25.625 2.732 1 97.81 77 LEU B CA 1
ATOM 4633 C C . LEU B 1 77 ? 19.203 25.672 1.207 1 97.81 77 LEU B C 1
ATOM 4635 O O . LEU B 1 77 ? 20.25 25.609 0.57 1 97.81 77 LEU B O 1
ATOM 4639 N N . VAL B 1 78 ? 17.969 25.828 0.676 1 97.25 78 VAL B N 1
ATOM 4640 C CA . VAL B 1 78 ? 17.812 25.688 -0.769 1 97.25 78 VAL B CA 1
ATOM 4641 C C . VAL B 1 78 ? 17.047 26.891 -1.315 1 97.25 78 VAL B C 1
ATOM 4643 O O . VAL B 1 78 ? 16.078 27.359 -0.705 1 97.25 78 VAL B O 1
ATOM 4646 N N . ARG B 1 79 ? 17.5 27.422 -2.404 1 96.75 79 ARG B N 1
ATOM 4647 C CA . ARG B 1 79 ? 16.781 28.5 -3.066 1 96.75 79 ARG B CA 1
ATOM 4648 C C . ARG B 1 79 ? 15.633 27.953 -3.918 1 96.75 79 ARG B C 1
ATOM 4650 O O . ARG B 1 79 ? 15.859 27.125 -4.805 1 96.75 79 ARG B O 1
ATOM 4657 N N . ILE B 1 80 ? 14.438 28.438 -3.691 1 95.31 80 ILE B N 1
ATOM 4658 C CA . ILE B 1 80 ? 13.297 27.891 -4.422 1 95.31 80 ILE B CA 1
ATOM 4659 C C . ILE B 1 80 ? 12.562 29.016 -5.148 1 95.31 80 ILE B C 1
ATOM 4661 O O . ILE B 1 80 ? 11.531 28.797 -5.785 1 95.31 80 ILE B O 1
ATOM 4665 N N . GLY B 1 81 ? 13.023 30.188 -5.055 1 94.06 81 GLY B N 1
ATOM 4666 C CA . GLY B 1 81 ? 12.5 31.359 -5.754 1 94.06 81 GLY B CA 1
ATOM 4667 C C . GLY B 1 81 ? 13.469 32.531 -5.777 1 94.06 81 GLY B C 1
ATOM 4668 O O . GLY B 1 81 ? 14.516 32.469 -5.129 1 94.06 81 GLY B O 1
ATOM 4669 N N . PRO B 1 82 ? 13.109 33.562 -6.488 1 93.31 82 PRO B N 1
ATOM 4670 C CA . PRO B 1 82 ? 14.016 34.688 -6.594 1 93.31 82 PRO B CA 1
ATOM 4671 C C . PRO B 1 82 ? 14.422 35.25 -5.234 1 93.31 82 PRO B C 1
ATOM 4673 O O . PRO B 1 82 ? 15.594 35.594 -5.02 1 93.31 82 PRO B O 1
ATOM 4676 N N . GLU B 1 83 ? 13.477 35.312 -4.289 1 94.25 83 GLU B N 1
ATOM 4677 C CA . GLU B 1 83 ? 13.773 35.812 -2.951 1 94.25 83 GLU B CA 1
ATOM 4678 C C . GLU B 1 83 ? 13.219 34.875 -1.874 1 94.25 83 GLU B C 1
ATOM 4680 O O . GLU B 1 83 ? 12.766 35.344 -0.825 1 94.25 83 GLU B O 1
ATOM 4685 N N . VAL B 1 84 ? 13.164 33.625 -2.166 1 95.62 84 VAL B N 1
ATOM 4686 C CA . VAL B 1 84 ? 12.609 32.656 -1.229 1 95.62 84 VAL B CA 1
ATOM 4687 C C . VAL B 1 84 ? 13.57 31.484 -1.059 1 95.62 84 VAL B C 1
ATOM 4689 O O . VAL B 1 84 ? 14.031 30.906 -2.045 1 95.62 84 VAL B O 1
ATOM 4692 N N . LEU B 1 85 ? 13.883 31.172 0.109 1 97.19 85 LEU B N 1
ATOM 4693 C CA . LEU B 1 85 ? 14.68 30.016 0.466 1 97.19 85 LEU B CA 1
ATOM 4694 C C . LEU B 1 85 ? 13.844 29 1.245 1 97.19 85 LEU B C 1
ATOM 4696 O O . LEU B 1 85 ? 12.781 29.344 1.771 1 97.19 85 LEU B O 1
ATOM 4700 N N . LEU B 1 86 ? 14.227 27.75 1.208 1 97.5 86 LEU B N 1
ATOM 4701 C CA . LEU B 1 86 ? 13.625 26.641 1.938 1 97.5 86 LEU B CA 1
ATOM 4702 C C . LEU B 1 86 ? 14.648 25.984 2.854 1 97.5 86 LEU B C 1
ATOM 4704 O O . LEU B 1 86 ? 15.742 25.609 2.41 1 97.5 86 LEU B O 1
ATOM 4708 N N . THR B 1 87 ? 14.297 25.875 4.148 1 98.19 87 THR B N 1
ATOM 4709 C CA . THR B 1 87 ? 15.297 25.344 5.07 1 98.19 87 THR B CA 1
ATOM 4710 C C . THR B 1 87 ? 14.758 24.109 5.793 1 98.19 87 THR B C 1
ATOM 4712 O O . THR B 1 87 ? 13.57 24.047 6.125 1 98.19 87 THR B O 1
ATOM 4715 N N . SER B 1 88 ? 15.586 23.125 5.992 1 97.81 88 SER B N 1
ATOM 4716 C CA . SER B 1 88 ? 15.305 21.969 6.816 1 97.81 88 SER B CA 1
ATOM 4717 C C . SER B 1 88 ? 16.156 21.953 8.078 1 97.81 88 SER B C 1
ATOM 4719 O O . SER B 1 88 ? 16.266 20.938 8.758 1 97.81 88 SER B O 1
ATOM 4721 N N . ASP B 1 89 ? 16.812 23.109 8.352 1 97.31 89 ASP B N 1
ATOM 4722 C CA . ASP B 1 89 ? 17.594 23.266 9.57 1 97.31 89 ASP B CA 1
ATOM 4723 C C . ASP B 1 89 ? 16.703 23.656 10.75 1 97.31 89 ASP B C 1
ATOM 4725 O O . ASP B 1 89 ? 16.312 24.812 10.883 1 97.31 89 ASP B O 1
ATOM 4729 N N . VAL B 1 90 ? 16.547 22.734 11.656 1 96.31 90 VAL B N 1
ATOM 4730 C CA . VAL B 1 90 ? 15.625 22.906 12.773 1 96.31 90 VAL B CA 1
ATOM 4731 C C . VAL B 1 90 ? 16.109 24.031 13.68 1 96.31 90 VAL B C 1
ATOM 4733 O O . VAL B 1 90 ? 15.305 24.781 14.242 1 96.31 90 VAL B O 1
ATOM 4736 N N . GLU B 1 91 ? 17.359 24.125 13.82 1 95.69 91 GLU B N 1
ATOM 4737 C CA . GLU B 1 91 ? 17.906 25.172 14.672 1 95.69 91 GLU B CA 1
ATOM 4738 C C . GLU B 1 91 ? 17.625 26.562 14.086 1 95.69 91 GLU B C 1
ATOM 4740 O O . GLU B 1 91 ? 17.375 27.516 14.82 1 95.69 91 GLU B O 1
ATOM 4745 N N . LEU B 1 92 ? 17.75 26.641 12.797 1 97.06 92 LEU B N 1
ATOM 4746 C CA . LEU B 1 92 ? 17.406 27.906 12.141 1 97.06 92 LEU B CA 1
ATOM 4747 C C . LEU B 1 92 ? 15.922 28.219 12.336 1 97.06 92 LEU B C 1
ATOM 4749 O O . LEU B 1 92 ? 15.562 29.375 12.602 1 97.06 92 LEU B O 1
ATOM 4753 N N . VAL B 1 93 ? 15.094 27.234 12.203 1 97.06 93 VAL B N 1
ATOM 4754 C CA . VAL B 1 93 ? 13.656 27.422 12.367 1 97.06 93 VAL B CA 1
ATOM 4755 C C . VAL B 1 93 ? 13.359 27.938 13.773 1 97.06 93 VAL B C 1
ATOM 4757 O O . VAL B 1 93 ? 12.578 28.875 13.953 1 97.06 93 VAL B O 1
ATOM 4760 N N . LYS B 1 94 ? 13.992 27.344 14.719 1 96.12 94 LYS B N 1
ATOM 4761 C CA . LYS B 1 94 ? 13.82 27.75 16.109 1 96.12 94 LYS B CA 1
ATOM 4762 C C . LYS B 1 94 ? 14.289 29.188 16.328 1 96.12 94 LYS B C 1
ATOM 4764 O O . LYS B 1 94 ? 13.609 29.984 16.969 1 96.12 94 LYS B O 1
ATOM 4769 N N . ARG B 1 95 ? 15.383 29.484 15.734 1 96.12 95 ARG B N 1
ATOM 4770 C CA . ARG B 1 95 ? 15.953 30.828 15.867 1 96.12 95 ARG B CA 1
ATOM 4771 C C . ARG B 1 95 ? 15.031 31.875 15.258 1 96.12 95 ARG B C 1
ATOM 4773 O O . ARG B 1 95 ? 14.781 32.906 15.875 1 96.12 95 ARG B O 1
ATOM 4780 N N . MET B 1 96 ? 14.555 31.594 14.117 1 96.31 96 MET B N 1
ATOM 4781 C CA . MET B 1 96 ? 13.711 32.531 13.406 1 96.31 96 MET B CA 1
ATOM 4782 C C . MET B 1 96 ? 12.383 32.75 14.133 1 96.31 96 MET B C 1
ATOM 4784 O O . MET B 1 96 ? 11.773 33.812 14.039 1 96.31 96 MET B O 1
ATOM 4788 N N . SER B 1 97 ? 11.984 31.734 14.891 1 95.38 97 SER B N 1
ATOM 4789 C CA . SER B 1 97 ? 10.648 31.75 15.484 1 95.38 97 SER B CA 1
ATOM 4790 C C . SER B 1 97 ? 10.711 32.094 16.969 1 95.38 97 SER B C 1
ATOM 4792 O O . SER B 1 97 ? 9.672 32.188 17.641 1 95.38 97 SER B O 1
ATOM 4794 N N . ALA B 1 98 ? 11.883 32.312 17.469 1 94.31 98 ALA B N 1
ATOM 4795 C CA . ALA B 1 98 ? 12.055 32.594 18.891 1 94.31 98 ALA B CA 1
ATOM 4796 C C . ALA B 1 98 ? 11.359 33.906 19.281 1 94.31 98 ALA B C 1
ATOM 4798 O O . ALA B 1 98 ? 11.188 34.781 18.438 1 94.31 98 ALA B O 1
ATOM 4799 N N . THR B 1 99 ? 10.984 34.031 20.5 1 90.31 99 THR B N 1
ATOM 4800 C CA . THR B 1 99 ? 10.227 35.156 21.016 1 90.31 99 THR B CA 1
ATOM 4801 C C . THR B 1 99 ? 11.016 36.469 20.844 1 90.31 99 THR B C 1
ATOM 4803 O O . THR B 1 99 ? 10.445 37.5 20.547 1 90.31 99 THR B O 1
ATOM 4806 N N . LYS B 1 100 ? 12.289 36.438 20.969 1 91.19 100 LYS B N 1
ATOM 4807 C CA . LYS B 1 100 ? 13.109 37.656 20.891 1 91.19 100 LYS B CA 1
ATOM 4808 C C . LYS B 1 100 ? 13.781 37.75 19.531 1 91.19 100 LYS B C 1
ATOM 4810 O O . LYS B 1 100 ? 14.703 38.562 19.344 1 91.19 100 LYS B O 1
ATOM 4815 N N . SER B 1 101 ? 13.281 37 18.625 1 93.69 101 SER B N 1
ATOM 4816 C CA . SER B 1 101 ? 13.906 37 17.312 1 93.69 101 SER B CA 1
ATOM 4817 C C . SER B 1 101 ? 13.594 38.281 16.547 1 93.69 101 SER B C 1
ATOM 4819 O O . SER B 1 101 ? 12.539 38.906 16.75 1 93.69 101 SER B O 1
ATOM 4821 N N . SER B 1 102 ? 14.477 38.688 15.688 1 92.12 102 SER B N 1
ATOM 4822 C CA . SER B 1 102 ? 14.273 39.844 14.836 1 92.12 102 SER B CA 1
ATOM 4823 C C . SER B 1 102 ? 13.531 39.469 13.555 1 92.12 102 SER B C 1
ATOM 4825 O O . SER B 1 102 ? 13.172 40.344 12.758 1 92.12 102 SER B O 1
ATOM 4827 N N . TYR B 1 103 ? 13.344 38.188 13.398 1 94.5 103 TYR B N 1
ATOM 4828 C CA . TYR B 1 103 ? 12.617 37.75 12.219 1 94.5 103 TYR B CA 1
ATOM 4829 C C . TYR B 1 103 ? 11.117 37.906 12.391 1 94.5 103 TYR B C 1
ATOM 4831 O O . TYR B 1 103 ? 10.586 37.719 13.484 1 94.5 103 TYR B O 1
ATOM 4839 N N . GLY B 1 104 ? 10.422 38.344 11.328 1 92.94 104 GLY B N 1
ATOM 4840 C CA . GLY B 1 104 ? 8.969 38.344 11.258 1 92.94 104 GLY B CA 1
ATOM 4841 C C . GLY B 1 104 ? 8.422 37.469 10.164 1 92.94 104 GLY B C 1
ATOM 4842 O O . GLY B 1 104 ? 9.18 36.938 9.359 1 92.94 104 GLY B O 1
ATOM 4843 N N . LYS B 1 105 ? 7.133 37.281 10.172 1 94.31 105 LYS B N 1
ATOM 4844 C CA . LYS B 1 105 ? 6.512 36.531 9.078 1 94.31 105 LYS B CA 1
ATOM 4845 C C . LYS B 1 105 ? 6.699 37.25 7.746 1 94.31 105 LYS B C 1
ATOM 4847 O O . LYS B 1 105 ? 6.637 38.469 7.68 1 94.31 105 LYS B O 1
ATOM 4852 N N . SER B 1 106 ? 6.922 36.469 6.766 1 94.12 106 SER B N 1
ATOM 4853 C CA . SER B 1 106 ? 6.996 37.031 5.43 1 94.12 106 SER B CA 1
ATOM 4854 C C . SER B 1 106 ? 5.602 37.281 4.859 1 94.12 106 SER B C 1
ATOM 4856 O O . SER B 1 106 ? 4.598 37.031 5.527 1 94.12 106 SER B O 1
ATOM 4858 N N . SER B 1 107 ? 5.512 37.781 3.623 1 89.25 107 SER B N 1
ATOM 4859 C CA . SER B 1 107 ? 4.258 38.219 3.016 1 89.25 107 SER B CA 1
ATOM 4860 C C . SER B 1 107 ? 3.424 37.031 2.545 1 89.25 107 SER B C 1
ATOM 4862 O O . SER B 1 107 ? 2.271 37.188 2.143 1 89.25 107 SER B O 1
ATOM 4864 N N . TRP B 1 108 ? 3.939 35.812 2.684 1 88.12 108 TRP B N 1
ATOM 4865 C CA . TRP B 1 108 ? 3.201 34.625 2.238 1 88.12 108 TRP B CA 1
ATOM 4866 C C . TRP B 1 108 ? 1.851 34.562 2.941 1 88.12 108 TRP B C 1
ATOM 4868 O O . TRP B 1 108 ? 0.888 34.031 2.381 1 88.12 108 TRP B O 1
ATOM 4878 N N . VAL B 1 109 ? 1.755 35 4.098 1 88.31 109 VAL B N 1
ATOM 4879 C CA . VAL B 1 109 ? 0.583 34.844 4.953 1 88.31 109 VAL B CA 1
ATOM 4880 C C . VAL B 1 109 ? -0.584 35.625 4.387 1 88.31 109 VAL B C 1
ATOM 4882 O O . VAL B 1 109 ? -1.748 35.344 4.656 1 88.31 109 VAL B O 1
ATOM 4885 N N . ASP B 1 110 ? -0.253 36.594 3.562 1 83.44 110 ASP B N 1
ATOM 4886 C CA . ASP B 1 110 ? -1.302 37.375 2.908 1 83.44 110 ASP B CA 1
ATOM 4887 C C . ASP B 1 110 ? -2.104 36.5 1.941 1 83.44 110 ASP B C 1
ATOM 4889 O O . ASP B 1 110 ? -3.242 36.844 1.601 1 83.44 110 ASP B O 1
ATOM 4893 N N . GLY B 1 111 ? -1.449 35.469 1.552 1 78.5 111 GLY B N 1
ATOM 4894 C CA . GLY B 1 111 ? -2.088 34.562 0.591 1 78.5 111 GLY B CA 1
ATOM 4895 C C . GLY B 1 111 ? -3.07 33.625 1.229 1 78.5 111 GLY B C 1
ATOM 4896 O O . GLY B 1 111 ? -3.752 32.844 0.531 1 78.5 111 GLY B O 1
ATOM 4897 N N . VAL B 1 112 ? -3.205 33.688 2.52 1 76 112 VAL B N 1
ATOM 4898 C CA . VAL B 1 112 ? -4.125 32.781 3.191 1 76 112 VAL B CA 1
ATOM 4899 C C . VAL B 1 112 ? -5.25 33.594 3.85 1 76 112 VAL B C 1
ATOM 4901 O O . VAL B 1 112 ? -6 33.031 4.672 1 76 112 VAL B O 1
ATOM 4904 N N . ARG B 1 113 ? -5.434 34.781 3.332 1 74.94 113 ARG B N 1
ATOM 4905 C CA . ARG B 1 113 ? -6.52 35.594 3.832 1 74.94 113 ARG B CA 1
ATOM 4906 C C . ARG B 1 113 ? -7.832 35.281 3.129 1 74.94 113 ARG B C 1
ATOM 4908 O O . ARG B 1 113 ? -7.871 35.156 1.901 1 74.94 113 ARG B O 1
ATOM 4915 N N . PHE B 1 114 ? -8.812 34.906 3.898 1 68.25 114 PHE B N 1
ATOM 4916 C CA . PHE B 1 114 ? -10.117 34.625 3.316 1 68.25 114 PHE B CA 1
ATOM 4917 C C . PHE B 1 114 ? -10.984 35.875 3.277 1 68.25 114 PHE B C 1
ATOM 4919 O O . PHE B 1 114 ? -11.984 35.938 2.557 1 68.25 114 PHE B O 1
ATOM 4926 N N . ASN B 1 115 ? -10.609 36.875 4.121 1 71.06 115 ASN B N 1
ATOM 4927 C CA . ASN B 1 115 ? -11.32 38.125 4.223 1 71.06 115 ASN B CA 1
ATOM 4928 C C . ASN B 1 115 ? -10.375 39.312 4.066 1 71.06 115 ASN B C 1
ATOM 4930 O O . ASN B 1 115 ? -9.414 39.469 4.824 1 71.06 115 ASN B O 1
ATOM 4934 N N . PRO B 1 116 ? -10.625 40.125 3.049 1 69.12 116 PRO B N 1
ATOM 4935 C CA . PRO B 1 116 ? -9.703 41.25 2.793 1 69.12 116 PRO B CA 1
ATOM 4936 C C . PRO B 1 116 ? -9.797 42.344 3.846 1 69.12 116 PRO B C 1
ATOM 4938 O O . PRO B 1 116 ? -8.906 43.188 3.941 1 69.12 116 PRO B O 1
ATOM 4941 N N . TYR B 1 117 ? -10.805 42.25 4.621 1 74.19 117 TYR B N 1
ATOM 4942 C CA . TYR B 1 117 ? -11.062 43.406 5.48 1 74.19 117 TYR B CA 1
ATOM 4943 C C . TYR B 1 117 ? -10.656 43.125 6.918 1 74.19 117 TYR B C 1
ATOM 4945 O O . TYR B 1 117 ? -10.391 44.031 7.691 1 74.19 117 TYR B O 1
ATOM 4953 N N . HIS B 1 118 ? -10.734 41.969 7.203 1 83.12 118 HIS B N 1
ATOM 4954 C CA . HIS B 1 118 ? -10.453 41.594 8.586 1 83.12 118 HIS B CA 1
ATOM 4955 C C . HIS B 1 118 ? -9.359 40.531 8.664 1 83.12 118 HIS B C 1
ATOM 4957 O O . HIS B 1 118 ? -9.516 39.438 8.141 1 83.12 118 HIS B O 1
ATOM 4963 N N . GLU B 1 119 ? -8.359 40.875 9.344 1 85.12 119 GLU B N 1
ATOM 4964 C CA . GLU B 1 119 ? -7.203 40 9.438 1 85.12 119 GLU B CA 1
ATOM 4965 C C . GLU B 1 119 ? -7.375 38.969 10.555 1 85.12 119 GLU B C 1
ATOM 4967 O O . GLU B 1 119 ? -7.98 39.281 11.586 1 85.12 119 GLU B O 1
ATOM 4972 N N . THR B 1 120 ? -6.883 37.875 10.328 1 90.38 120 THR B N 1
ATOM 4973 C CA . THR B 1 120 ? -6.812 36.844 11.359 1 90.38 120 THR B CA 1
ATOM 4974 C C . THR B 1 120 ? -5.512 36.969 12.148 1 90.38 120 THR B C 1
ATOM 4976 O O . THR B 1 120 ? -4.551 37.562 11.688 1 90.38 120 THR B O 1
ATOM 4979 N N . MET B 1 121 ? -5.539 36.406 13.367 1 91.38 121 MET B N 1
ATOM 4980 C CA . MET B 1 121 ? -4.312 36.375 14.148 1 91.38 121 MET B CA 1
ATOM 4981 C C . MET B 1 121 ? -3.18 35.719 13.359 1 91.38 121 MET B C 1
ATOM 4983 O O . MET B 1 121 ? -2.043 36.188 13.391 1 91.38 121 MET B O 1
ATOM 4987 N N . PHE B 1 122 ? -3.465 34.75 12.602 1 91.06 122 PHE B N 1
ATOM 4988 C CA . PHE B 1 122 ? -2.494 34 11.812 1 91.06 122 PHE B CA 1
ATOM 4989 C C . PHE B 1 122 ? -1.849 34.875 10.758 1 91.06 122 PHE B C 1
ATOM 4991 O O . PHE B 1 122 ? -0.663 34.719 10.461 1 91.06 122 PHE B O 1
ATOM 4998 N N . ALA B 1 123 ? -2.562 35.812 10.273 1 89.31 123 ALA B N 1
ATOM 4999 C CA . ALA B 1 123 ? -2.107 36.594 9.133 1 89.31 123 ALA B CA 1
ATOM 5000 C C . ALA B 1 123 ? -1.341 37.844 9.602 1 89.31 123 ALA B C 1
ATOM 5002 O O . ALA B 1 123 ? -0.677 38.5 8.805 1 89.31 123 ALA B O 1
ATOM 5003 N N . VAL B 1 124 ? -1.374 38.094 10.883 1 91.38 124 VAL B N 1
ATOM 5004 C CA . VAL B 1 124 ? -0.676 39.281 11.398 1 91.38 124 VAL B CA 1
ATOM 5005 C C . VAL B 1 124 ? 0.833 39.062 11.32 1 91.38 124 VAL B C 1
ATOM 5007 O O . VAL B 1 124 ? 1.354 38.094 11.883 1 91.38 124 VAL B O 1
ATOM 5010 N N . ARG B 1 125 ? 1.55 40 10.703 1 91.62 125 ARG B N 1
ATOM 5011 C CA . ARG B 1 125 ? 2.979 39.812 10.461 1 91.62 125 ARG B CA 1
ATOM 5012 C C . ARG B 1 125 ? 3.805 40.531 11.531 1 91.62 125 ARG B C 1
ATOM 5014 O O . ARG B 1 125 ? 4.855 40.031 11.945 1 91.62 125 ARG B O 1
ATOM 5021 N N . ASP B 1 126 ? 3.283 41.656 11.984 1 90.12 126 ASP B N 1
ATOM 5022 C CA . ASP B 1 126 ? 4.004 42.438 13 1 90.12 126 ASP B CA 1
ATOM 5023 C C . ASP B 1 126 ? 4.039 41.688 14.328 1 90.12 126 ASP B C 1
ATOM 5025 O O . ASP B 1 126 ? 2.992 41.344 14.875 1 90.12 126 ASP B O 1
ATOM 5029 N N . PRO B 1 127 ? 5.25 41.438 14.844 1 92.5 127 PRO B N 1
ATOM 5030 C CA . PRO B 1 127 ? 5.359 40.656 16.062 1 92.5 127 PRO B CA 1
ATOM 5031 C C . PRO B 1 127 ? 4.582 41.25 17.234 1 92.5 127 PRO B C 1
ATOM 5033 O O . PRO B 1 127 ? 3.926 40.531 17.984 1 92.5 127 PRO B O 1
ATOM 5036 N N . ARG B 1 128 ? 4.602 42.562 17.406 1 92.38 128 ARG B N 1
ATOM 5037 C CA . ARG B 1 128 ? 3.914 43.188 18.531 1 92.38 128 ARG B CA 1
ATOM 5038 C C . ARG B 1 128 ? 2.4 43.094 18.375 1 92.38 128 ARG B C 1
ATOM 5040 O O . ARG B 1 128 ? 1.689 42.812 19.344 1 92.38 128 ARG B O 1
ATOM 5047 N N . GLN B 1 129 ? 1.989 43.375 17.172 1 92.75 129 GLN B N 1
ATOM 5048 C CA . GLN B 1 129 ? 0.56 43.25 16.906 1 92.75 129 GLN B CA 1
ATOM 5049 C C . GLN B 1 129 ? 0.094 41.812 17.078 1 92.75 129 GLN B C 1
ATOM 5051 O O . GLN B 1 129 ? -1.003 41.562 17.578 1 92.75 129 GLN B O 1
ATOM 5056 N N . HIS B 1 130 ? 0.905 40.938 16.625 1 94.19 130 HIS B N 1
ATOM 5057 C CA . HIS B 1 130 ? 0.577 39.5 16.766 1 94.19 130 HIS B CA 1
ATOM 5058 C C . HIS B 1 130 ? 0.481 39.125 18.234 1 94.19 130 HIS B C 1
ATOM 5060 O O . HIS B 1 130 ? -0.442 38.406 18.641 1 94.19 130 HIS B O 1
ATOM 5066 N N . ASP B 1 131 ? 1.405 39.562 19.047 1 94.25 131 ASP B N 1
ATOM 5067 C CA . ASP B 1 131 ? 1.392 39.281 20.469 1 94.25 131 ASP B CA 1
ATOM 5068 C C . ASP B 1 131 ? 0.115 39.781 21.125 1 94.25 131 ASP B C 1
ATOM 5070 O O . ASP B 1 131 ? -0.458 39.125 22 1 94.25 131 ASP B O 1
ATOM 5074 N N . ARG B 1 132 ? -0.32 40.938 20.703 1 92.81 132 ARG B N 1
ATOM 5075 C CA . ARG B 1 132 ? -1.552 41.5 21.234 1 92.81 132 ARG B CA 1
ATOM 5076 C C . ARG B 1 132 ? -2.764 40.656 20.828 1 92.81 132 ARG B C 1
ATOM 5078 O O . ARG B 1 132 ? -3.646 40.406 21.656 1 92.81 132 ARG B O 1
ATOM 5085 N N . ALA B 1 133 ? -2.766 40.344 19.609 1 92.25 133 ALA B N 1
ATOM 5086 C CA . ALA B 1 133 ? -3.859 39.5 19.125 1 92.25 133 ALA B CA 1
ATOM 5087 C C . ALA B 1 133 ? -3.885 38.156 19.844 1 92.25 133 ALA B C 1
ATOM 5089 O O . ALA B 1 133 ? -4.949 37.688 20.25 1 92.25 133 ALA B O 1
ATOM 5090 N N . LYS B 1 134 ? -2.775 37.562 20.016 1 92.19 134 LYS B N 1
ATOM 5091 C CA . LYS B 1 134 ? -2.662 36.281 20.688 1 92.19 134 LYS B CA 1
ATOM 5092 C C . LYS B 1 134 ? -3.119 36.344 22.141 1 92.19 134 LYS B C 1
ATOM 5094 O O . LYS B 1 134 ? -3.783 35.438 22.641 1 92.19 134 LYS B O 1
ATOM 5099 N N . ALA B 1 135 ? -2.738 37.344 22.75 1 91.12 135 ALA B N 1
ATOM 5100 C CA . ALA B 1 135 ? -3.146 37.562 24.141 1 91.12 135 ALA B CA 1
ATOM 5101 C C . ALA B 1 135 ? -4.664 37.656 24.25 1 91.12 135 ALA B C 1
ATOM 5103 O O . ALA B 1 135 ? -5.254 37.188 25.219 1 91.12 135 ALA B O 1
ATOM 5104 N N . ARG B 1 136 ? -5.219 38.25 23.344 1 89.69 136 ARG B N 1
ATOM 5105 C CA . ARG B 1 136 ? -6.664 38.438 23.328 1 89.69 136 ARG B CA 1
ATOM 5106 C C . ARG B 1 136 ? -7.391 37.125 23.062 1 89.69 136 ARG B C 1
ATOM 5108 O O . ARG B 1 136 ? -8.477 36.906 23.594 1 89.69 136 ARG B O 1
ATOM 5115 N N . LEU B 1 137 ? -6.812 36.344 22.266 1 92.12 137 LEU B N 1
ATOM 5116 C CA . LEU B 1 137 ? -7.496 35.125 21.812 1 92.12 137 LEU B CA 1
ATOM 5117 C C . LEU B 1 137 ? -7.102 33.906 22.656 1 92.12 137 LEU B C 1
ATOM 5119 O O . LEU B 1 137 ? -7.773 32.875 22.641 1 92.12 137 LEU B O 1
ATOM 5123 N N . ALA B 1 138 ? -6.062 33.969 23.422 1 89.94 138 ALA B N 1
ATOM 5124 C CA . ALA B 1 138 ? -5.465 32.844 24.172 1 89.94 138 ALA B CA 1
ATOM 5125 C C . ALA B 1 138 ? -6.477 32.25 25.125 1 89.94 138 ALA B C 1
ATOM 5127 O O . ALA B 1 138 ? -6.539 31.016 25.266 1 89.94 138 ALA B O 1
ATOM 5128 N N . PRO B 1 139 ? -7.281 32.969 25.766 1 89.5 139 PRO B N 1
ATOM 5129 C CA . PRO B 1 139 ? -8.242 32.344 26.688 1 89.5 139 PRO B CA 1
ATOM 5130 C C . PRO B 1 139 ? -9.219 31.406 26 1 89.5 139 PRO B C 1
ATOM 5132 O O . PRO B 1 139 ? -9.672 30.438 26.594 1 89.5 139 PRO B O 1
ATOM 5135 N N . ALA B 1 140 ? -9.523 31.734 24.828 1 88.25 140 ALA B N 1
ATOM 5136 C CA . ALA B 1 140 ? -10.414 30.875 24.047 1 88.25 140 ALA B CA 1
ATOM 5137 C C . ALA B 1 140 ? -9.719 29.562 23.672 1 88.25 140 ALA B C 1
ATOM 5139 O O . ALA B 1 140 ? -10.273 28.484 23.859 1 88.25 140 ALA B O 1
ATOM 5140 N N . TYR B 1 141 ? -8.508 29.625 23.312 1 86.62 141 TYR B N 1
ATOM 5141 C CA . TYR B 1 141 ? -7.785 28.484 22.766 1 86.62 141 TYR B CA 1
ATOM 5142 C C . TYR B 1 141 ? -7.266 27.594 23.891 1 86.62 141 TYR B C 1
ATOM 5144 O O . TYR B 1 141 ? -7.117 26.375 23.719 1 86.62 141 TYR B O 1
ATOM 5152 N N . SER B 1 142 ? -6.938 28.094 25.062 1 81.06 142 SER B N 1
ATOM 5153 C CA . SER B 1 142 ? -6.363 27.359 26.172 1 81.06 142 SER B CA 1
ATOM 5154 C C . SER B 1 142 ? -7.426 26.562 26.922 1 81.06 142 SER B C 1
ATOM 5156 O O . SER B 1 142 ? -7.102 25.672 27.719 1 81.06 142 SER B O 1
ATOM 5158 N N . GLY B 1 143 ? -8.586 26.859 26.688 1 80.44 143 GLY B N 1
ATOM 5159 C CA . GLY B 1 143 ? -9.664 26.188 27.391 1 80.44 143 GLY B CA 1
ATOM 5160 C C . GLY B 1 143 ? -10.102 26.906 28.656 1 80.44 143 GLY B C 1
ATOM 5161 O O . GLY B 1 143 ? -11.055 26.5 29.312 1 80.44 143 GLY B O 1
ATOM 5162 N N . ARG B 1 144 ? -9.461 27.953 28.953 1 80.69 144 ARG B N 1
ATOM 5163 C CA . ARG B 1 144 ? -9.812 28.703 30.156 1 80.69 144 ARG B CA 1
ATOM 5164 C C . ARG B 1 144 ? -11.242 29.234 30.078 1 80.69 144 ARG B C 1
ATOM 5166 O O . ARG B 1 144 ? -11.984 29.172 31.062 1 80.69 144 ARG B O 1
ATOM 5173 N N . ASP B 1 145 ? -11.609 29.797 28.938 1 85.88 145 ASP B N 1
ATOM 5174 C CA . ASP B 1 145 ? -12.938 30.375 28.766 1 85.88 145 ASP B CA 1
ATOM 5175 C C . ASP B 1 145 ? -13.898 29.359 28.141 1 85.88 145 ASP B C 1
ATOM 5177 O O . ASP B 1 145 ? -15.008 29.719 27.75 1 85.88 145 ASP B O 1
ATOM 5181 N N . THR B 1 146 ? -13.531 28.281 27.969 1 82.62 146 THR B N 1
ATOM 5182 C CA . THR B 1 146 ? -14.375 27.234 27.406 1 82.62 146 THR B CA 1
ATOM 5183 C C . THR B 1 146 ? -14.516 26.062 28.375 1 82.62 146 THR B C 1
ATOM 5185 O O . THR B 1 146 ? -13.859 25.031 28.219 1 82.62 146 THR B O 1
ATOM 5188 N N . PRO B 1 147 ? -15.508 26.344 29.297 1 77.62 147 PRO B N 1
ATOM 5189 C CA . PRO B 1 147 ? -15.711 25.297 30.297 1 77.62 147 PRO B CA 1
ATOM 5190 C C . PRO B 1 147 ? -16.156 23.969 29.656 1 77.62 147 PRO B C 1
ATOM 5192 O O . PRO B 1 147 ? -16.891 23.969 28.672 1 77.62 147 PRO B O 1
ATOM 5195 N N . ASN B 1 148 ? -15.453 22.906 29.891 1 87.12 148 ASN B N 1
ATOM 5196 C CA . ASN B 1 148 ? -15.828 21.547 29.5 1 87.12 148 ASN B CA 1
ATOM 5197 C C . ASN B 1 148 ? -15.305 21.188 28.109 1 87.12 148 ASN B C 1
ATOM 5199 O O . ASN B 1 148 ? -16 20.547 27.328 1 87.12 148 ASN B O 1
ATOM 5203 N N . LEU B 1 149 ? -14.281 21.844 27.672 1 91.19 149 LEU B N 1
ATOM 5204 C CA . LEU B 1 149 ? -13.641 21.547 26.391 1 91.19 149 LEU B CA 1
ATOM 5205 C C . LEU B 1 149 ? -13.5 20.047 26.188 1 91.19 149 LEU B C 1
ATOM 5207 O O . LEU B 1 149 ? -13.852 19.531 25.109 1 91.19 149 LEU B O 1
ATOM 5211 N N . GLU B 1 150 ? -13.07 19.344 27.141 1 94.31 150 GLU B N 1
ATOM 5212 C CA . GLU B 1 150 ? -12.867 17.906 27 1 94.31 150 GLU B CA 1
ATOM 5213 C C . GLU B 1 150 ? -14.203 17.172 26.828 1 94.31 150 GLU B C 1
ATOM 5215 O O . GLU B 1 150 ? -14.289 16.203 26.078 1 94.31 150 GLU B O 1
ATOM 5220 N N . GLY B 1 151 ? -15.219 17.641 27.594 1 95.19 151 GLY B N 1
ATOM 5221 C CA . GLY B 1 151 ? -16.547 17.062 27.422 1 95.19 151 GLY B CA 1
ATOM 5222 C C . GLY B 1 151 ? -17.078 17.188 26.016 1 95.19 151 GLY B C 1
ATOM 5223 O O . GLY B 1 151 ? -17.719 16.281 25.5 1 95.19 151 GLY B O 1
ATOM 5224 N N . ALA B 1 152 ? -16.797 18.344 25.422 1 94.38 152 ALA B N 1
ATOM 5225 C CA . ALA B 1 152 ? -17.203 18.562 24.031 1 94.38 152 ALA B CA 1
ATOM 5226 C C . ALA B 1 152 ? -16.5 17.578 23.094 1 94.38 152 ALA B C 1
ATOM 5228 O O . ALA B 1 152 ? -17.141 17.016 22.203 1 94.38 152 ALA B O 1
ATOM 5229 N N . VAL B 1 153 ? -15.25 17.344 23.281 1 96.75 153 VAL B N 1
ATOM 5230 C CA . VAL B 1 153 ? -14.484 16.391 22.484 1 96.75 153 VAL B CA 1
ATOM 5231 C C . VAL B 1 153 ? -15.008 14.969 22.719 1 96.75 153 VAL B C 1
ATOM 5233 O O . VAL B 1 153 ? -15.188 14.203 21.766 1 96.75 153 VAL B O 1
ATOM 5236 N N . ASP B 1 154 ? -15.336 14.656 23.969 1 98.12 154 ASP B N 1
ATOM 5237 C CA . ASP B 1 154 ? -15.844 13.336 24.344 1 98.12 154 ASP B CA 1
ATOM 5238 C C . ASP B 1 154 ? -17.125 13.016 23.578 1 98.12 154 ASP B C 1
ATOM 5240 O O . ASP B 1 154 ? -17.297 11.906 23.078 1 98.12 154 ASP B O 1
ATOM 5244 N N . GLN B 1 155 ? -17.922 14.031 23.547 1 97.75 155 GLN B N 1
ATOM 5245 C CA . GLN B 1 155 ? -19.203 13.836 22.859 1 97.75 155 GLN B CA 1
ATOM 5246 C C . GLN B 1 155 ? -18.984 13.508 21.391 1 97.75 155 GLN B C 1
ATOM 5248 O O . GLN B 1 155 ? -19.672 12.656 20.828 1 97.75 155 GLN B O 1
ATOM 5253 N N . GLN B 1 156 ? -18.047 14.164 20.781 1 98.12 156 GLN B N 1
ATOM 5254 C CA . GLN B 1 156 ? -17.797 13.945 19.359 1 98.12 156 GLN B CA 1
ATOM 5255 C C . GLN B 1 156 ? -17.109 12.609 19.109 1 98.12 156 GLN B C 1
ATOM 5257 O O . GLN B 1 156 ? -17.344 11.945 18.109 1 98.12 156 GLN B O 1
ATOM 5262 N N . VAL B 1 157 ? -16.25 12.172 20.016 1 98.56 157 VAL B N 1
ATOM 5263 C CA . VAL B 1 157 ? -15.625 10.852 19.922 1 98.56 157 VAL B CA 1
ATOM 5264 C C . VAL B 1 157 ? -16.703 9.773 19.984 1 98.56 157 VAL B C 1
ATOM 5266 O O . VAL B 1 157 ? -16.688 8.82 19.219 1 98.56 157 VAL B O 1
ATOM 5269 N N . SER B 1 158 ? -17.609 9.977 20.875 1 98.56 158 SER B N 1
ATOM 5270 C CA . SER B 1 158 ? -18.719 9.031 21.016 1 98.56 158 SER B CA 1
ATOM 5271 C C . SER B 1 158 ? -19.562 8.992 19.75 1 98.56 158 SER B C 1
ATOM 5273 O O . SER B 1 158 ? -20.016 7.922 19.328 1 98.56 158 SER B O 1
ATOM 5275 N N . ASN B 1 159 ? -19.812 10.18 19.188 1 98.62 159 ASN B N 1
ATOM 5276 C CA . ASN B 1 159 ? -20.578 10.25 17.953 1 98.62 159 ASN B CA 1
ATOM 5277 C C . ASN B 1 159 ? -19.859 9.523 16.812 1 98.62 159 ASN B C 1
ATOM 5279 O O . ASN B 1 159 ? -20.516 8.898 15.977 1 98.62 159 ASN B O 1
ATOM 5283 N N . LEU B 1 160 ? -18.578 9.648 16.766 1 98.75 160 LEU B N 1
ATOM 5284 C CA . LEU B 1 160 ? -17.781 8.969 15.75 1 98.75 160 LEU B CA 1
ATOM 5285 C C . LEU B 1 160 ? -17.906 7.457 15.891 1 98.75 160 LEU B C 1
ATOM 5287 O O . LEU B 1 160 ? -18.156 6.754 14.906 1 98.75 160 LEU B O 1
ATOM 5291 N N . VAL B 1 161 ? -17.719 6.949 17.094 1 98.69 161 VAL B N 1
ATOM 5292 C CA . VAL B 1 161 ? -17.812 5.52 17.375 1 98.69 161 VAL B CA 1
ATOM 5293 C C . VAL B 1 161 ? -19.219 5.023 17.031 1 98.69 161 VAL B C 1
ATOM 5295 O O . VAL B 1 161 ? -19.375 3.965 16.406 1 98.69 161 VAL B O 1
ATOM 5298 N N . SER B 1 162 ? -20.219 5.805 17.391 1 98.62 162 SER B N 1
ATOM 5299 C CA . SER B 1 162 ? -21.609 5.457 17.109 1 98.62 162 SER B CA 1
ATOM 5300 C C . SER B 1 162 ? -21.859 5.383 15.602 1 98.62 162 SER B C 1
ATOM 5302 O O . SER B 1 162 ? -22.562 4.488 15.125 1 98.62 162 SER B O 1
ATOM 5304 N N . LEU B 1 163 ? -21.344 6.312 14.867 1 98.75 163 LEU B N 1
ATOM 5305 C CA . LEU B 1 163 ? -21.484 6.316 13.414 1 98.75 163 LEU B CA 1
ATOM 5306 C C . LEU B 1 163 ? -20.938 5.039 12.805 1 98.75 163 LEU B C 1
ATOM 5308 O O . LEU B 1 163 ? -21.594 4.391 12 1 98.75 163 LEU B O 1
ATOM 5312 N N . ILE B 1 164 ? -19.719 4.668 13.18 1 98.75 164 ILE B N 1
ATOM 5313 C CA . ILE B 1 164 ? -19.078 3.479 12.633 1 98.75 164 ILE B CA 1
ATOM 5314 C C . ILE B 1 164 ? -19.891 2.236 12.984 1 98.75 164 ILE B C 1
ATOM 5316 O O . ILE B 1 164 ? -20.125 1.377 12.133 1 98.75 164 ILE B O 1
ATOM 5320 N N . ARG B 1 165 ? -20.375 2.176 14.195 1 98 165 ARG B N 1
ATOM 5321 C CA . ARG B 1 165 ? -21.172 1.036 14.648 1 98 165 ARG B CA 1
ATOM 5322 C C . ARG B 1 165 ? -22.469 0.916 13.844 1 98 165 ARG B C 1
ATOM 5324 O O . ARG B 1 165 ? -22.844 -0.183 13.438 1 98 165 ARG B O 1
ATOM 5331 N N . ARG B 1 166 ? -23.062 1.979 13.594 1 97.62 166 ARG B N 1
ATOM 5332 C CA . ARG B 1 166 ? -24.391 1.997 12.992 1 97.62 166 ARG B CA 1
ATOM 5333 C C . ARG B 1 166 ? -24.312 1.765 11.484 1 97.62 166 ARG B C 1
ATOM 5335 O O . ARG B 1 166 ? -25.156 1.069 10.914 1 97.62 166 ARG B O 1
ATOM 5342 N N . ARG B 1 167 ? -23.297 2.32 10.875 1 97.88 167 ARG B N 1
ATOM 5343 C CA . ARG B 1 167 ? -23.375 2.424 9.422 1 97.88 167 ARG B CA 1
ATOM 5344 C C . ARG B 1 167 ? -22.297 1.563 8.758 1 97.88 167 ARG B C 1
ATOM 5346 O O . ARG B 1 167 ? -22.469 1.114 7.625 1 97.88 167 ARG B O 1
ATOM 5353 N N . TYR B 1 168 ? -21.203 1.284 9.406 1 98.19 168 TYR B N 1
ATOM 5354 C CA . TYR B 1 168 ? -20.062 0.798 8.641 1 98.19 168 TYR B CA 1
ATOM 5355 C C . TYR B 1 168 ? -19.484 -0.467 9.266 1 98.19 168 TYR B C 1
ATOM 5357 O O . TYR B 1 168 ? -18.484 -1.014 8.766 1 98.19 168 TYR B O 1
ATOM 5365 N N . LEU B 1 169 ? -20.109 -0.97 10.281 1 97.75 169 LEU B N 1
ATOM 5366 C CA . LEU B 1 169 ? -19.578 -2.131 10.984 1 97.75 169 LEU B CA 1
ATOM 5367 C C . LEU B 1 169 ? -19.812 -3.408 10.188 1 97.75 169 LEU B C 1
ATOM 5369 O O . LEU B 1 169 ? -20.938 -3.693 9.781 1 97.75 169 LEU B O 1
ATOM 5373 N N . SER B 1 170 ? -18.734 -4.074 9.867 1 95.69 170 SER B N 1
ATOM 5374 C CA . SER B 1 170 ? -18.812 -5.402 9.273 1 95.69 170 SER B CA 1
ATOM 5375 C C . SER B 1 170 ? -19 -6.477 10.336 1 95.69 170 SER B C 1
ATOM 5377 O O . SER B 1 170 ? -18.562 -6.312 11.477 1 95.69 170 SER B O 1
ATOM 5379 N N . ASP B 1 171 ? -19.672 -7.551 9.93 1 92.06 171 ASP B N 1
ATOM 5380 C CA . ASP B 1 171 ? -19.891 -8.695 10.805 1 92.06 171 ASP B CA 1
ATOM 5381 C C . ASP B 1 171 ? -19.656 -10.008 10.062 1 92.06 171 ASP B C 1
ATOM 5383 O O . ASP B 1 171 ? -20.562 -10.547 9.422 1 92.06 171 ASP B O 1
ATOM 5387 N N . PRO B 1 172 ? -18.5 -10.508 10.25 1 82.06 172 PRO B N 1
ATOM 5388 C CA . PRO B 1 172 ? -18.172 -11.734 9.531 1 82.06 172 PRO B CA 1
ATOM 5389 C C . PRO B 1 172 ? -19.109 -12.891 9.859 1 82.06 172 PRO B C 1
ATOM 5391 O O . PRO B 1 172 ? -19.375 -13.75 9.008 1 82.06 172 PRO B O 1
ATOM 5394 N N . THR B 1 173 ? -19.594 -12.984 11.031 1 82.94 173 THR B N 1
ATOM 5395 C CA . THR B 1 173 ? -20.484 -14.062 11.438 1 82.94 173 THR B CA 1
ATOM 5396 C C . THR B 1 173 ? -21.781 -14.031 10.633 1 82.94 173 THR B C 1
ATOM 5398 O O . THR B 1 173 ? -22.297 -15.086 10.25 1 82.94 173 THR B O 1
ATOM 5401 N N . SER B 1 174 ? -22.25 -12.906 10.305 1 85.69 174 SER B N 1
ATOM 5402 C CA . SER B 1 174 ? -23.484 -12.773 9.539 1 85.69 174 SER B CA 1
ATOM 5403 C C . SER B 1 174 ? -23.188 -12.492 8.062 1 85.69 174 SER B C 1
ATOM 5405 O O . SER B 1 174 ? -24.078 -12.078 7.32 1 85.69 174 SER B O 1
ATOM 5407 N N . CYS B 1 175 ? -21.938 -12.562 7.711 1 82.31 175 CYS B N 1
ATOM 5408 C CA . CYS B 1 175 ? -21.5 -12.367 6.328 1 82.31 175 CYS B CA 1
ATOM 5409 C C . CYS B 1 175 ? -21.875 -10.977 5.836 1 82.31 175 CYS B C 1
ATOM 5411 O O . CYS B 1 175 ? -22.359 -10.812 4.715 1 82.31 175 CYS B O 1
ATOM 5413 N N . VAL B 1 176 ? -21.828 -10.031 6.758 1 91.44 176 VAL B N 1
ATOM 5414 C CA . VAL B 1 176 ? -22.078 -8.641 6.395 1 91.44 176 VAL B CA 1
ATOM 5415 C C . VAL B 1 176 ? -20.75 -7.898 6.23 1 91.44 176 VAL B C 1
ATOM 5417 O O . VAL B 1 176 ? -19.938 -7.852 7.16 1 91.44 176 VAL B O 1
ATOM 5420 N N . PHE B 1 177 ? -20.562 -7.375 5.082 1 93.94 177 PHE B N 1
ATOM 5421 C CA . PHE B 1 177 ? -19.375 -6.586 4.793 1 93.94 177 PHE B CA 1
ATOM 5422 C C . PHE B 1 177 ? -19.75 -5.164 4.406 1 93.94 177 PHE B C 1
ATOM 5424 O O . PHE B 1 177 ? -20.562 -4.953 3.506 1 93.94 177 PHE B O 1
ATOM 5431 N N . ARG B 1 178 ? -19.172 -4.238 5.145 1 96.38 178 ARG B N 1
ATOM 5432 C CA . ARG B 1 178 ? -19.359 -2.824 4.844 1 96.38 178 ARG B CA 1
ATOM 5433 C C . ARG B 1 178 ? -18.031 -2.104 4.711 1 96.38 178 ARG B C 1
ATOM 5435 O O . ARG B 1 178 ? -17.109 -2.336 5.504 1 96.38 178 ARG B O 1
ATOM 5442 N N . THR B 1 179 ? -17.922 -1.33 3.689 1 96.94 179 THR B N 1
ATOM 5443 C CA . THR B 1 179 ? -16.719 -0.516 3.508 1 96.94 179 THR B CA 1
ATOM 5444 C C . THR B 1 179 ? -16.828 0.783 4.301 1 96.94 179 THR B C 1
ATOM 5446 O O . THR B 1 179 ? -17.828 1.49 4.219 1 96.94 179 THR B O 1
ATOM 5449 N N . LEU B 1 180 ? -15.859 1.016 5.109 1 98.38 180 LEU B N 1
ATOM 5450 C CA . LEU B 1 180 ? -15.758 2.256 5.871 1 98.38 180 LEU B CA 1
ATOM 5451 C C . LEU B 1 180 ? -14.875 3.268 5.156 1 98.38 180 LEU B C 1
ATOM 5453 O O . LEU B 1 180 ? -13.664 3.053 5.02 1 98.38 180 LEU B O 1
ATOM 5457 N N . PRO B 1 181 ? -15.453 4.332 4.629 1 98.25 181 PRO B N 1
ATOM 5458 C CA . PRO B 1 181 ? -14.633 5.422 4.102 1 98.25 181 PRO B CA 1
ATOM 5459 C C . PRO B 1 181 ? -13.961 6.246 5.203 1 98.25 181 PRO B C 1
ATOM 5461 O O . PRO B 1 181 ? -14.477 7.293 5.594 1 98.25 181 PRO B O 1
ATOM 5464 N N . LEU B 1 182 ? -12.82 5.84 5.621 1 98.44 182 LEU B N 1
ATOM 5465 C CA . LEU B 1 182 ? -12.18 6.355 6.828 1 98.44 182 LEU B CA 1
ATOM 5466 C C . LEU B 1 182 ? -11.852 7.836 6.676 1 98.44 182 LEU B C 1
ATOM 5468 O O . LEU B 1 182 ? -11.945 8.602 7.641 1 98.44 182 LEU B O 1
ATOM 5472 N N . LEU B 1 183 ? -11.5 8.266 5.43 1 97.62 183 LEU B N 1
ATOM 5473 C CA . LEU B 1 183 ? -11.188 9.672 5.199 1 97.62 183 LEU B CA 1
ATOM 5474 C C . LEU B 1 183 ? -12.391 10.555 5.527 1 97.62 183 LEU B C 1
ATOM 5476 O O . LEU B 1 183 ? -12.25 11.555 6.238 1 97.62 183 LEU B O 1
ATOM 5480 N N . ASN B 1 184 ? -13.531 10.125 5.121 1 97.38 184 ASN B N 1
ATOM 5481 C CA . ASN B 1 184 ? -14.742 10.906 5.316 1 97.38 184 ASN B CA 1
ATOM 5482 C C . ASN B 1 184 ? -15.156 10.953 6.785 1 97.38 184 ASN B C 1
ATOM 5484 O O . ASN B 1 184 ? -15.398 12.023 7.336 1 97.38 184 ASN B O 1
ATOM 5488 N N . VAL B 1 185 ? -15.125 9.844 7.355 1 98.06 185 VAL B N 1
ATOM 5489 C CA . VAL B 1 185 ? -15.648 9.727 8.711 1 98.06 185 VAL B CA 1
ATOM 5490 C C . VAL B 1 185 ? -14.758 10.492 9.688 1 98.06 185 VAL B C 1
ATOM 5492 O O . VAL B 1 185 ? -15.258 11.109 10.633 1 98.06 185 VAL B O 1
ATOM 5495 N N . LEU B 1 186 ? -13.492 10.477 9.469 1 98.25 186 LEU B N 1
ATOM 5496 C CA . LEU B 1 186 ? -12.586 11.211 10.344 1 98.25 186 LEU B CA 1
ATOM 5497 C C . LEU B 1 186 ? -12.727 12.719 10.141 1 98.25 186 LEU B C 1
ATOM 5499 O O . LEU B 1 186 ? -12.578 13.492 11.078 1 98.25 186 LEU B O 1
ATOM 5503 N N . SER B 1 187 ? -13 13.094 8.906 1 96.88 187 SER B N 1
ATOM 5504 C CA . SER B 1 187 ? -13.266 14.5 8.625 1 96.88 187 SER B CA 1
ATOM 5505 C C . SER B 1 187 ? -14.547 14.977 9.305 1 96.88 187 SER B C 1
ATOM 5507 O O . SER B 1 187 ? -14.609 16.109 9.797 1 96.88 187 SER B O 1
ATOM 5509 N N . TYR B 1 188 ? -15.555 14.109 9.367 1 97.94 188 TYR B N 1
ATOM 5510 C CA . TYR B 1 188 ? -16.797 14.43 10.078 1 97.94 188 TYR B CA 1
ATOM 5511 C C . TYR B 1 188 ? -16.516 14.68 11.555 1 97.94 188 TYR B C 1
ATOM 5513 O O . TYR B 1 188 ? -17.031 15.648 12.133 1 97.94 188 TYR B O 1
ATOM 5521 N N . PHE B 1 189 ? -15.703 13.891 12.102 1 98.44 189 PHE B N 1
ATOM 5522 C CA . PHE B 1 189 ? -15.359 13.984 13.516 1 98.44 189 PHE B CA 1
ATOM 5523 C C . PHE B 1 189 ? -14.703 15.32 13.828 1 98.44 189 PHE B C 1
ATOM 5525 O O . PHE B 1 189 ? -15.156 16.047 14.711 1 98.44 189 PHE B O 1
ATOM 5532 N N . THR B 1 190 ? -13.656 15.664 13.062 1 97.81 190 THR B N 1
ATOM 5533 C CA . THR B 1 190 ? -12.891 16.859 13.398 1 97.81 190 THR B CA 1
ATOM 5534 C C . THR B 1 190 ? -13.703 18.109 13.125 1 97.81 190 THR B C 1
ATOM 5536 O O . THR B 1 190 ? -13.57 19.109 13.836 1 97.81 190 THR B O 1
ATOM 5539 N N . LEU B 1 191 ? -14.562 18.062 12.125 1 96.19 191 LEU B N 1
ATOM 5540 C CA . LEU B 1 191 ? -15.445 19.188 11.852 1 96.19 191 LEU B CA 1
ATOM 5541 C C . LEU B 1 191 ? -16.453 19.375 12.984 1 96.19 191 LEU B C 1
ATOM 5543 O O . LEU B 1 191 ? -16.75 20.5 13.383 1 96.19 191 LEU B O 1
ATOM 5547 N N . ASP B 1 192 ? -16.906 18.266 13.5 1 97.56 192 ASP B N 1
ATOM 5548 C CA . ASP B 1 192 ? -17.844 18.344 14.609 1 97.56 192 ASP B CA 1
ATOM 5549 C C . ASP B 1 192 ? -17.172 18.844 15.875 1 97.56 192 ASP B C 1
ATOM 5551 O O . ASP B 1 192 ? -17.766 19.609 16.641 1 97.56 192 ASP B O 1
ATOM 5555 N N . VAL B 1 193 ? -15.945 18.469 16.062 1 97.12 193 VAL B N 1
ATOM 5556 C CA . VAL B 1 193 ? -15.219 18.922 17.25 1 97.12 193 VAL B CA 1
ATOM 5557 C C . VAL B 1 193 ? -15.023 20.422 17.188 1 97.12 193 VAL B C 1
ATOM 5559 O O . VAL B 1 193 ? -15.398 21.156 18.109 1 97.12 193 VAL B O 1
ATOM 5562 N N . ILE B 1 194 ? -14.5 20.906 16.094 1 95.12 194 ILE B N 1
ATOM 5563 C CA . ILE B 1 194 ? -14.148 22.312 16.031 1 95.12 194 ILE B CA 1
ATOM 5564 C C . ILE B 1 194 ? -15.422 23.172 16.031 1 95.12 194 ILE B C 1
ATOM 5566 O O . ILE B 1 194 ? -15.445 24.25 16.594 1 95.12 194 ILE B O 1
ATOM 5570 N N . SER B 1 195 ? -16.484 22.688 15.375 1 94.25 195 SER B N 1
ATOM 5571 C CA . SER B 1 195 ? -17.734 23.453 15.383 1 94.25 195 SER B CA 1
ATOM 5572 C C . SER B 1 195 ? -18.328 23.516 16.781 1 94.25 195 SER B C 1
ATOM 5574 O O . SER B 1 195 ? -18.797 24.578 17.219 1 94.25 195 SER B O 1
ATOM 5576 N N . LYS B 1 196 ? -18.219 22.438 17.484 1 94.25 196 LYS B N 1
ATOM 5577 C CA . LYS B 1 196 ? -18.734 22.422 18.844 1 94.25 196 LYS B CA 1
ATOM 5578 C C . LYS B 1 196 ? -17.922 23.359 19.75 1 94.25 196 LYS B C 1
ATOM 5580 O O . LYS B 1 196 ? -18.5 24.125 20.516 1 94.25 196 LYS B O 1
ATOM 5585 N N . VAL B 1 197 ? -16.656 23.297 19.641 1 92.25 197 VAL B N 1
ATOM 5586 C CA . VAL B 1 197 ? -15.781 24.062 20.516 1 92.25 197 VAL B CA 1
ATOM 5587 C C . VAL B 1 197 ? -15.844 25.547 20.156 1 92.25 197 VAL B C 1
ATOM 5589 O O . VAL B 1 197 ? -15.797 26.406 21.031 1 92.25 197 VAL B O 1
ATOM 5592 N N . ALA B 1 198 ? -15.961 25.844 18.875 1 91 198 ALA B N 1
ATOM 5593 C CA . ALA B 1 198 ? -15.906 27.219 18.406 1 91 198 ALA B CA 1
ATOM 5594 C C . ALA B 1 198 ? -17.266 27.891 18.547 1 91 198 ALA B C 1
ATOM 5596 O O . ALA B 1 198 ? -17.344 29.062 18.953 1 91 198 ALA B O 1
ATOM 5597 N N . LEU B 1 199 ? -18.391 27.109 18.266 1 89.69 199 LEU B N 1
ATOM 5598 C CA . LEU B 1 199 ? -19.703 27.75 18.141 1 89.69 199 LEU B CA 1
ATOM 5599 C C . LEU B 1 199 ? -20.625 27.328 19.297 1 89.69 199 LEU B C 1
ATOM 5601 O O . LEU B 1 199 ? -21.656 27.953 19.531 1 89.69 199 LEU B O 1
ATOM 5605 N N . GLY B 1 200 ? -20.234 26.281 19.953 1 87.5 200 GLY B N 1
ATOM 5606 C CA . GLY B 1 200 ? -21.094 25.734 20.984 1 87.5 200 GLY B CA 1
ATOM 5607 C C . GLY B 1 200 ? -22.031 24.656 20.469 1 87.5 200 GLY B C 1
ATOM 5608 O O . GLY B 1 200 ? -22.625 23.906 21.266 1 87.5 200 GLY B O 1
ATOM 5609 N N . THR B 1 201 ? -22.156 24.641 19.203 1 89.88 201 THR B N 1
ATOM 5610 C CA . THR B 1 201 ? -22.984 23.625 18.578 1 89.88 201 THR B CA 1
ATOM 5611 C C . THR B 1 201 ? -22.219 22.922 17.453 1 89.88 201 THR B C 1
ATOM 5613 O O . THR B 1 201 ? -21.516 23.562 16.672 1 89.88 201 THR B O 1
ATOM 5616 N N . GLU B 1 202 ? -22.297 21.578 17.469 1 93.81 202 GLU B N 1
ATOM 5617 C CA . GLU B 1 202 ? -21.625 20.828 16.406 1 93.81 202 GLU B CA 1
ATOM 5618 C C . GLU B 1 202 ? -22.453 20.844 15.117 1 93.81 202 GLU B C 1
ATOM 5620 O O . GLU B 1 202 ? -23.688 20.953 15.164 1 93.81 202 GLU B O 1
ATOM 5625 N N . PHE B 1 203 ? -21.844 20.688 14 1 93.44 203 PHE B N 1
ATOM 5626 C CA . PHE B 1 203 ? -22.516 20.656 12.711 1 93.44 203 PHE B CA 1
ATOM 5627 C C . PHE B 1 203 ? -23.312 19.359 12.555 1 93.44 203 PHE B C 1
ATOM 5629 O O . PHE B 1 203 ? -24.297 19.312 11.797 1 93.44 203 PHE B O 1
ATOM 5636 N N . GLY B 1 204 ? -22.906 18.281 13.234 1 96.38 204 GLY B N 1
ATOM 5637 C CA . GLY B 1 204 ? -23.625 17.031 13.188 1 96.38 204 GLY B CA 1
ATOM 5638 C C . GLY B 1 204 ? -23.234 16.156 12.016 1 96.38 204 GLY B C 1
ATOM 5639 O O . GLY B 1 204 ? -24.062 15.43 11.461 1 96.38 204 GLY B O 1
ATOM 5640 N N . CYS B 1 205 ? -22.031 16.266 11.602 1 97.31 205 CYS B N 1
ATOM 5641 C CA . CYS B 1 205 ? -21.547 15.484 10.461 1 97.31 205 CYS B CA 1
ATOM 5642 C C . CYS B 1 205 ? -21.547 13.992 10.773 1 97.31 205 CYS B C 1
ATOM 5644 O O . CYS B 1 205 ? -21.969 13.188 9.945 1 97.31 205 CYS B O 1
ATOM 5646 N N . CYS B 1 206 ? -21.156 13.555 11.914 1 98.12 206 CYS B N 1
ATOM 5647 C CA . CYS B 1 206 ? -21.156 12.148 12.305 1 98.12 206 CYS B CA 1
ATOM 5648 C C . CYS B 1 206 ? -22.578 11.609 12.406 1 98.12 206 CYS B C 1
ATOM 5650 O O . CYS B 1 206 ? -22.844 10.477 12 1 98.12 206 CYS B O 1
ATOM 5652 N N . ALA B 1 207 ? -23.438 12.422 12.961 1 97.38 207 ALA B N 1
ATOM 5653 C CA . ALA B 1 207 ? -24.828 12 13.117 1 97.38 207 ALA B CA 1
ATOM 5654 C C . ALA B 1 207 ? -25.484 11.781 11.766 1 97.38 207 ALA B C 1
ATOM 5656 O O . ALA B 1 207 ? -26.234 10.82 11.578 1 97.38 207 ALA B O 1
ATOM 5657 N N . SER B 1 208 ? -25.188 12.641 10.828 1 97.19 208 SER B N 1
ATOM 5658 C CA . SER B 1 208 ? -25.859 12.586 9.531 1 97.19 208 SER B CA 1
ATOM 5659 C C . SER B 1 208 ? -25.062 11.766 8.531 1 97.19 208 SER B C 1
ATOM 5661 O O . SER B 1 208 ? -25.547 11.469 7.434 1 97.19 208 SER B O 1
ATOM 5663 N N . ASP B 1 209 ? -23.844 11.414 8.883 1 97.81 209 ASP B N 1
ATOM 5664 C CA . ASP B 1 209 ? -22.953 10.719 7.961 1 97.81 209 ASP B CA 1
ATOM 5665 C C . ASP B 1 209 ? -22.766 11.516 6.668 1 97.81 209 ASP B C 1
ATOM 5667 O O . ASP B 1 209 ? -22.969 10.977 5.574 1 97.81 209 ASP B O 1
ATOM 5671 N N . SER B 1 210 ? -22.5 12.797 6.879 1 96.56 210 SER B N 1
ATOM 5672 C CA . SER B 1 210 ? -22.359 13.68 5.727 1 96.56 210 SER B CA 1
ATOM 5673 C C . SER B 1 210 ? -21.688 14.992 6.113 1 96.56 210 SER B C 1
ATOM 5675 O O . SER B 1 210 ? -21.453 15.25 7.293 1 96.56 210 SER B O 1
ATOM 5677 N N . ASP B 1 211 ? -21.266 15.703 5.18 1 93.06 211 ASP B N 1
ATOM 5678 C CA . ASP B 1 211 ? -20.766 17.062 5.297 1 93.06 211 ASP B CA 1
ATOM 5679 C C . ASP B 1 211 ? -21.797 18.062 4.766 1 93.06 211 ASP B C 1
ATOM 5681 O O . ASP B 1 211 ? -21.688 18.516 3.625 1 93.06 211 ASP B O 1
ATOM 5685 N N . PRO B 1 212 ? -22.703 18.438 5.629 1 89.56 212 PRO B N 1
ATOM 5686 C CA . PRO B 1 212 ? -23.875 19.188 5.164 1 89.56 212 PRO B CA 1
ATOM 5687 C C . PRO B 1 212 ? -23.5 20.516 4.492 1 89.56 212 PRO B C 1
ATOM 5689 O O . PRO B 1 212 ? -24.234 21.016 3.639 1 89.56 212 PRO B O 1
ATOM 5692 N N . TYR B 1 213 ? -22.406 21 4.797 1 87.44 213 TYR B N 1
ATOM 5693 C CA . TYR B 1 213 ? -22.031 22.297 4.262 1 87.44 213 TYR B CA 1
ATOM 5694 C C . TYR B 1 213 ? -20.969 22.156 3.178 1 87.44 213 TYR B C 1
ATOM 5696 O O . TYR B 1 213 ? -20.375 23.156 2.746 1 87.44 213 TYR B O 1
ATOM 5704 N N . ARG B 1 214 ? -20.625 20.984 2.799 1 88.31 214 ARG B N 1
ATOM 5705 C CA . ARG B 1 214 ? -19.672 20.688 1.735 1 88.31 214 ARG B CA 1
ATOM 5706 C C . ARG B 1 214 ? -18.328 21.344 2.008 1 88.31 214 ARG B C 1
ATOM 5708 O O . ARG B 1 214 ? -17.75 21.969 1.115 1 88.31 214 ARG B O 1
ATOM 5715 N N . PHE B 1 215 ? -17.984 21.344 3.191 1 87.81 215 PHE B N 1
ATOM 5716 C CA . PHE B 1 215 ? -16.766 21.984 3.654 1 87.81 215 PHE B CA 1
ATOM 5717 C C . PHE B 1 215 ? -15.547 21.391 2.973 1 87.81 215 PHE B C 1
ATOM 5719 O O . PHE B 1 215 ? -14.727 22.109 2.402 1 87.81 215 PHE B O 1
ATOM 5726 N N . TYR B 1 216 ? -15.445 20.141 2.965 1 86.81 216 TYR B N 1
ATOM 5727 C CA . TYR B 1 216 ? -14.219 19.484 2.514 1 86.81 216 TYR B CA 1
ATOM 5728 C C . TYR B 1 216 ? -14.109 19.531 0.995 1 86.81 216 TYR B C 1
ATOM 5730 O O . TYR B 1 216 ? -13.008 19.625 0.446 1 86.81 216 TYR B O 1
ATOM 5738 N N . GLU B 1 217 ? -15.234 19.406 0.334 1 86.44 217 GLU B N 1
ATOM 5739 C CA . GLU B 1 217 ? -15.211 19.578 -1.116 1 86.44 217 GLU B CA 1
ATOM 5740 C C . GLU B 1 217 ? -14.75 20.984 -1.503 1 86.44 217 GLU B C 1
ATOM 5742 O O . GLU B 1 217 ? -13.969 21.141 -2.439 1 86.44 217 GLU B O 1
ATOM 5747 N N . GLY B 1 218 ? -15.289 21.922 -0.767 1 85.06 218 GLY B N 1
ATOM 5748 C CA . GLY B 1 218 ? -14.875 23.297 -1 1 85.06 218 GLY B CA 1
ATOM 5749 C C . GLY B 1 218 ? -13.406 23.531 -0.729 1 85.06 218 GLY B C 1
ATOM 5750 O O . GLY B 1 218 ? -12.727 24.203 -1.504 1 85.06 218 GLY B O 1
ATOM 5751 N N . LEU B 1 219 ? -12.992 23 0.338 1 86.5 219 LEU B N 1
ATOM 5752 C CA . LEU B 1 219 ? -11.578 23.141 0.688 1 86.5 219 LEU B CA 1
ATOM 5753 C C . LEU B 1 219 ? -10.688 22.469 -0.361 1 86.5 219 LEU B C 1
ATOM 5755 O O . LEU B 1 219 ? -9.672 23.047 -0.764 1 86.5 219 LEU B O 1
ATOM 5759 N N . ASP B 1 220 ? -11.078 21.297 -0.813 1 87.31 220 ASP B N 1
ATOM 5760 C CA . ASP B 1 220 ? -10.32 20.547 -1.817 1 87.31 220 ASP B CA 1
ATOM 5761 C C . ASP B 1 220 ? -10.172 21.359 -3.102 1 87.31 220 ASP B C 1
ATOM 5763 O O . ASP B 1 220 ? -9.102 21.375 -3.717 1 87.31 220 ASP B O 1
ATOM 5767 N N . GLU B 1 221 ? -11.18 22.016 -3.393 1 83.31 221 GLU B N 1
ATOM 5768 C CA . GLU B 1 221 ? -11.188 22.812 -4.621 1 83.31 221 GLU B CA 1
ATOM 5769 C C . GLU B 1 221 ? -10.312 24.047 -4.477 1 83.31 221 GLU B C 1
ATOM 5771 O O . GLU B 1 221 ? -9.742 24.531 -5.457 1 83.31 221 GLU B O 1
ATOM 5776 N N . HIS B 1 222 ? -10.164 24.453 -3.312 1 84.38 222 HIS B N 1
ATOM 5777 C CA . HIS B 1 222 ? -9.5 25.734 -3.062 1 84.38 222 HIS B CA 1
ATOM 5778 C C . HIS B 1 222 ? -8.016 25.531 -2.787 1 84.38 222 HIS B C 1
ATOM 5780 O O . HIS B 1 222 ? -7.234 26.484 -2.877 1 84.38 222 HIS B O 1
ATOM 5786 N N . MET B 1 223 ? -7.605 24.375 -2.49 1 88.44 223 MET B N 1
ATOM 5787 C CA . MET B 1 223 ? -6.262 24.109 -1.988 1 88.44 223 MET B CA 1
ATOM 5788 C C . MET B 1 223 ? -5.207 24.484 -3.027 1 88.44 223 MET B C 1
ATOM 5790 O O . MET B 1 223 ? -4.23 25.172 -2.707 1 88.44 223 MET B O 1
ATOM 5794 N N . PRO B 1 224 ? -5.422 24.125 -4.34 1 87.69 224 PRO B N 1
ATOM 5795 C CA . PRO B 1 224 ? -4.402 24.5 -5.32 1 87.69 224 PRO B CA 1
ATOM 5796 C C . PRO B 1 224 ? -4.25 26.016 -5.465 1 87.69 224 PRO B C 1
ATOM 5798 O O . PRO B 1 224 ? -3.131 26.516 -5.602 1 87.69 224 PRO B O 1
ATOM 5801 N N . LEU B 1 225 ? -5.297 26.703 -5.34 1 84.44 225 LEU B N 1
ATOM 5802 C CA . LEU B 1 225 ? -5.262 28.156 -5.449 1 84.44 225 LEU B CA 1
ATOM 5803 C C . LEU B 1 225 ? -4.59 28.766 -4.227 1 84.44 225 LEU B C 1
ATOM 5805 O O . LEU B 1 225 ? -3.82 29.719 -4.355 1 84.44 225 LEU B O 1
ATOM 5809 N N . MET B 1 226 ? -4.902 28.219 -3.125 1 84.75 226 MET B N 1
ATOM 5810 C CA . MET B 1 226 ? -4.301 28.719 -1.892 1 84.75 226 MET B CA 1
ATOM 5811 C C . MET B 1 226 ? -2.787 28.531 -1.91 1 84.75 226 MET B C 1
ATOM 5813 O O . MET B 1 226 ? -2.039 29.406 -1.503 1 84.75 226 MET B O 1
ATOM 5817 N N . ALA B 1 227 ? -2.393 27.391 -2.43 1 89.44 227 ALA B N 1
ATOM 5818 C CA . ALA B 1 227 ? -0.96 27.125 -2.523 1 89.44 227 ALA B CA 1
ATOM 5819 C C . ALA B 1 227 ? -0.281 28.078 -3.498 1 89.44 227 ALA B C 1
ATOM 5821 O O . ALA B 1 227 ? 0.797 28.609 -3.213 1 89.44 227 ALA B O 1
ATOM 5822 N N . LEU B 1 228 ? -0.945 28.391 -4.574 1 88.5 228 LEU B N 1
ATOM 5823 C CA . LEU B 1 228 ? -0.399 29.281 -5.598 1 88.5 228 LEU B CA 1
ATOM 5824 C C . LEU B 1 228 ? -0.278 30.703 -5.07 1 88.5 228 LEU B C 1
ATOM 5826 O O . LEU B 1 228 ? 0.741 31.359 -5.281 1 88.5 228 LEU B O 1
ATOM 5830 N N . THR B 1 229 ? -1.246 31.078 -4.402 1 87.38 229 THR B N 1
ATOM 5831 C CA . THR B 1 229 ? -1.257 32.469 -3.924 1 87.38 229 THR B CA 1
ATOM 5832 C C . THR B 1 229 ? -0.29 32.625 -2.756 1 87.38 229 THR B C 1
ATOM 5834 O O . THR B 1 229 ? 0.288 33.719 -2.576 1 87.38 229 THR B O 1
ATOM 5837 N N . SER B 1 230 ? -0.139 31.594 -2.027 1 87.19 230 SER B N 1
ATOM 5838 C CA . SER B 1 230 ? 0.789 31.672 -0.902 1 87.19 230 SER B CA 1
ATOM 5839 C C . SER B 1 230 ? 2.236 31.656 -1.378 1 87.19 230 SER B C 1
ATOM 5841 O O . SER B 1 230 ? 3.088 32.344 -0.821 1 87.19 230 SER B O 1
ATOM 5843 N N . ASP B 1 231 ? 2.486 30.969 -2.461 1 89.44 231 ASP B N 1
ATOM 5844 C CA . ASP B 1 231 ? 3.871 30.688 -2.824 1 89.44 231 ASP B CA 1
ATOM 5845 C C . ASP B 1 231 ? 4.363 31.641 -3.904 1 89.44 231 ASP B C 1
ATOM 5847 O O . ASP B 1 231 ? 5.57 31.781 -4.117 1 89.44 231 ASP B O 1
ATOM 5851 N N . VAL B 1 232 ? 3.391 32.344 -4.582 1 89.31 232 VAL B N 1
ATOM 5852 C CA . VAL B 1 232 ? 3.773 33.25 -5.664 1 89.31 232 VAL B CA 1
ATOM 5853 C C . VAL B 1 232 ? 3.359 34.656 -5.316 1 89.31 232 VAL B C 1
ATOM 5855 O O . VAL B 1 232 ? 2.18 35.031 -5.402 1 89.31 232 VAL B O 1
ATOM 5858 N N . PRO B 1 233 ? 4.301 35.531 -5.125 1 87.38 233 PRO B N 1
ATOM 5859 C CA . PRO B 1 233 ? 4 36.844 -4.609 1 87.38 233 PRO B CA 1
ATOM 5860 C C . PRO B 1 233 ? 3.123 37.688 -5.559 1 87.38 233 PRO B C 1
ATOM 5862 O O . PRO B 1 233 ? 2.189 38.344 -5.121 1 87.38 233 PRO B O 1
ATOM 5865 N N . TRP B 1 234 ? 3.367 37.656 -6.773 1 84.5 234 TRP B N 1
ATOM 5866 C CA . TRP B 1 234 ? 2.615 38.531 -7.668 1 84.5 234 TRP B CA 1
ATOM 5867 C C . TRP B 1 234 ? 1.187 38.031 -7.844 1 84.5 234 TRP B C 1
ATOM 5869 O O . TRP B 1 234 ? 0.261 38.812 -8.039 1 84.5 234 TRP B O 1
ATOM 5879 N N . ILE B 1 235 ? 0.962 36.75 -7.812 1 85.44 235 ILE B N 1
ATOM 5880 C CA . ILE B 1 235 ? -0.399 36.219 -7.852 1 85.44 235 ILE B CA 1
ATOM 5881 C C . ILE B 1 235 ? -1.138 36.594 -6.574 1 85.44 235 ILE B C 1
ATOM 5883 O O . ILE B 1 235 ? -2.309 37 -6.617 1 85.44 235 ILE B O 1
ATOM 5887 N N . ARG B 1 236 ? -0.426 36.5 -5.566 1 85.88 236 ARG B N 1
ATOM 5888 C CA . ARG B 1 236 ? -0.978 36.906 -4.281 1 85.88 236 ARG B CA 1
ATOM 5889 C C . ARG B 1 236 ? -1.397 38.375 -4.305 1 85.88 236 ARG B C 1
ATOM 5891 O O . ARG B 1 236 ? -2.494 38.719 -3.861 1 85.88 236 ARG B O 1
ATOM 5898 N N . ALA B 1 237 ? -0.566 39.188 -4.828 1 83.5 237 ALA B N 1
ATOM 5899 C CA . ALA B 1 237 ? -0.826 40.625 -4.887 1 83.5 237 ALA B CA 1
ATOM 5900 C C . ALA B 1 237 ? -2.082 40.906 -5.699 1 83.5 237 ALA B C 1
ATOM 5902 O O . ALA B 1 237 ? -2.848 41.812 -5.359 1 83.5 237 ALA B O 1
ATOM 5903 N N . VAL B 1 238 ? -2.244 40.156 -6.625 1 83.12 238 VAL B N 1
ATOM 5904 C CA . VAL B 1 238 ? -3.393 40.375 -7.496 1 83.12 238 VAL B CA 1
ATOM 5905 C C . VAL B 1 238 ? -4.645 39.781 -6.871 1 83.12 238 VAL B C 1
ATOM 5907 O O . VAL B 1 238 ? -5.656 40.469 -6.699 1 83.12 238 VAL B O 1
ATOM 5910 N N . MET B 1 239 ? -4.555 38.625 -6.488 1 81.81 239 MET B N 1
ATOM 5911 C CA . MET B 1 239 ? -5.723 37.844 -6.055 1 81.81 239 MET B CA 1
ATOM 5912 C C . MET B 1 239 ? -6.211 38.344 -4.691 1 81.81 239 MET B C 1
ATOM 5914 O O . MET B 1 239 ? -7.406 38.281 -4.395 1 81.81 239 MET B O 1
ATOM 5918 N N . TYR B 1 240 ? -5.293 38.875 -3.92 1 79.44 240 TYR B N 1
ATOM 5919 C CA . TYR B 1 240 ? -5.695 39.281 -2.58 1 79.44 240 TYR B CA 1
ATOM 5920 C C . TYR B 1 240 ? -5.668 40.812 -2.443 1 79.44 240 TYR B C 1
ATOM 5922 O O . TYR B 1 240 ? -5.656 41.344 -1.329 1 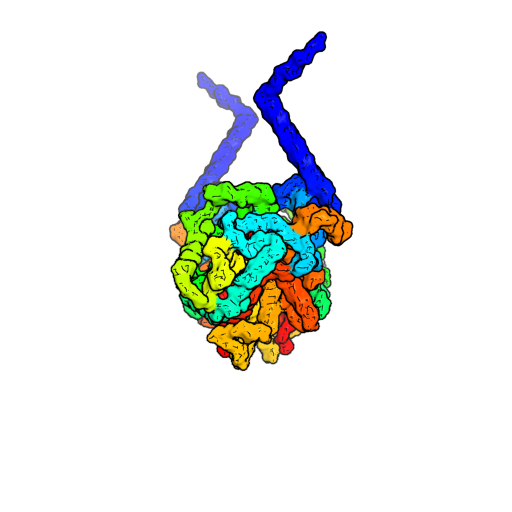79.44 240 TYR B O 1
ATOM 5930 N N . SER B 1 241 ? -5.668 41.312 -3.586 1 78.88 241 SER B N 1
ATOM 5931 C CA . SER B 1 241 ? -5.91 42.75 -3.572 1 78.88 241 SER B CA 1
ATOM 5932 C C . SER B 1 241 ? -7.34 43.062 -3.15 1 78.88 241 SER B C 1
ATOM 5934 O O . SER B 1 241 ? -8.242 42.25 -3.34 1 78.88 241 SER B O 1
ATOM 5936 N N . THR B 1 242 ? -7.441 44.156 -2.498 1 76.38 242 THR B N 1
ATOM 5937 C CA . THR B 1 242 ? -8.766 44.562 -2.039 1 76.38 242 THR B CA 1
ATOM 5938 C C . THR B 1 242 ? -9.75 44.594 -3.201 1 76.38 242 THR B C 1
ATOM 5940 O O . THR B 1 242 ? -10.906 44.188 -3.055 1 76.38 242 THR B O 1
ATOM 5943 N N . THR B 1 243 ? -9.273 45 -4.289 1 77.88 243 THR B N 1
ATOM 5944 C CA . THR B 1 243 ? -10.133 45.156 -5.465 1 77.88 243 THR B CA 1
ATOM 5945 C C . THR B 1 243 ? -10.562 43.781 -5.984 1 77.88 243 THR B C 1
ATOM 5947 O O . THR B 1 243 ? -11.734 43.562 -6.273 1 77.88 243 THR B O 1
ATOM 5950 N N . PHE B 1 244 ? -9.648 42.906 -6.09 1 80.38 244 PHE B N 1
ATOM 5951 C CA . PHE B 1 244 ? -9.961 41.594 -6.613 1 80.38 244 PHE B CA 1
ATOM 5952 C C . PHE B 1 244 ? -10.898 40.844 -5.668 1 80.38 244 PHE B C 1
ATOM 5954 O O . PHE B 1 244 ? -11.883 40.25 -6.105 1 80.38 244 PHE B O 1
ATOM 5961 N N . LEU B 1 245 ? -10.555 40.875 -4.438 1 76.06 245 LEU B N 1
ATOM 5962 C CA . LEU B 1 245 ? -11.344 40.156 -3.451 1 76.06 245 LEU B CA 1
ATOM 5963 C C . LEU B 1 245 ? -12.766 40.719 -3.377 1 76.06 245 LEU B C 1
ATOM 5965 O O . LEU B 1 245 ? -13.719 39.969 -3.184 1 76.06 245 LEU B O 1
ATOM 5969 N N . LYS B 1 246 ? -12.875 41.969 -3.537 1 72.5 246 LYS B N 1
ATOM 5970 C CA . LYS B 1 246 ? -14.188 42.625 -3.498 1 72.5 246 LYS B CA 1
ATOM 5971 C C . LYS B 1 246 ? -15.055 42.156 -4.668 1 72.5 246 LYS B C 1
ATOM 5973 O O . LYS B 1 246 ? -16.25 41.906 -4.5 1 72.5 246 LYS B O 1
ATOM 5978 N N . PHE B 1 247 ? -14.383 41.938 -5.727 1 76.19 247 PHE B N 1
ATOM 5979 C CA . PHE B 1 247 ? -15.203 41.719 -6.914 1 76.19 247 PHE B CA 1
ATOM 5980 C C . PHE B 1 247 ? -15.195 40.25 -7.305 1 76.19 247 PHE B C 1
ATOM 5982 O O . PHE B 1 247 ? -16.172 39.75 -7.883 1 76.19 247 PHE B O 1
ATOM 5989 N N . LEU B 1 248 ? -14.102 39.531 -6.957 1 74.88 248 LEU B N 1
ATOM 5990 C CA . LEU B 1 248 ? -13.977 38.188 -7.469 1 74.88 248 LEU B CA 1
ATOM 5991 C C . LEU B 1 248 ? -13.695 37.188 -6.34 1 74.88 248 LEU B C 1
ATOM 5993 O O . LEU B 1 248 ? -13.602 36 -6.57 1 74.88 248 LEU B O 1
ATOM 5997 N N . GLY B 1 249 ? -13.586 37.75 -5.211 1 76.81 249 GLY B N 1
ATOM 5998 C CA . GLY B 1 249 ? -13.297 36.875 -4.082 1 76.81 249 GLY B CA 1
ATOM 5999 C C . GLY B 1 249 ? -14.492 36.031 -3.637 1 76.81 249 GLY B C 1
ATOM 6000 O O . GLY B 1 249 ? -15.617 36.281 -4.07 1 76.81 249 GLY B O 1
ATOM 6001 N N . PRO B 1 250 ? -14.266 35.062 -2.84 1 79 250 PRO B N 1
ATOM 6002 C CA . PRO B 1 250 ? -15.375 34.25 -2.338 1 79 250 PRO B CA 1
ATOM 6003 C C . PRO B 1 250 ? -16.359 35.031 -1.477 1 79 250 PRO B C 1
ATOM 6005 O O . PRO B 1 250 ? -15.938 35.938 -0.748 1 79 250 PRO B O 1
ATOM 6008 N N . ARG B 1 251 ? -17.719 34.812 -1.762 1 80.62 251 ARG B N 1
ATOM 6009 C CA . ARG B 1 251 ? -18.797 35.469 -1.022 1 80.62 251 ARG B CA 1
ATOM 6010 C C . ARG B 1 251 ? -19.656 34.438 -0.305 1 80.62 251 ARG B C 1
ATOM 6012 O O . ARG B 1 251 ? -19.766 33.281 -0.742 1 80.62 251 ARG B O 1
ATOM 6019 N N . GLU B 1 252 ? -20.062 34.812 0.947 1 85.88 252 GLU B N 1
ATOM 6020 C CA . GLU B 1 252 ? -20.938 33.938 1.706 1 85.88 252 GLU B CA 1
ATOM 6021 C C . GLU B 1 252 ? -22.188 33.594 0.902 1 85.88 252 GLU B C 1
ATOM 6023 O O . GLU B 1 252 ? -22.906 32.625 1.246 1 85.88 252 GLU B O 1
ATOM 6028 N N . THR B 1 253 ? -22.453 34.312 -0.175 1 86.44 253 THR B N 1
ATOM 6029 C CA . THR B 1 253 ? -23.609 34.062 -1.017 1 86.44 253 THR B CA 1
ATOM 6030 C C . THR B 1 253 ? -23.281 33 -2.084 1 86.44 253 THR B C 1
ATOM 6032 O O . THR B 1 253 ? -24.188 32.5 -2.754 1 86.44 253 THR B O 1
ATOM 6035 N N . ASP B 1 254 ? -22.047 32.719 -2.205 1 84.56 254 ASP B N 1
ATOM 6036 C CA . ASP B 1 254 ? -21.672 31.688 -3.174 1 84.56 254 ASP B CA 1
ATOM 6037 C C . ASP B 1 254 ? -22.219 30.328 -2.779 1 84.56 254 ASP B C 1
ATOM 6039 O O . ASP B 1 254 ? -22.281 29.984 -1.595 1 84.56 254 ASP B O 1
ATOM 6043 N N . THR B 1 255 ? -22.594 29.547 -3.764 1 81.69 255 THR B N 1
ATOM 6044 C CA . THR B 1 255 ? -23.188 28.25 -3.484 1 81.69 255 THR B CA 1
ATOM 6045 C C . THR B 1 255 ? -22.141 27.141 -3.596 1 81.69 255 THR B C 1
ATOM 6047 O O . THR B 1 255 ? -22.406 25.984 -3.289 1 81.69 255 THR B O 1
ATOM 6050 N N . HIS B 1 256 ? -20.984 27.516 -4.07 1 79.38 256 HIS B N 1
ATOM 6051 C CA . HIS B 1 256 ? -19.906 26.547 -4.215 1 79.38 256 HIS B CA 1
ATOM 6052 C C . HIS B 1 256 ? -18.609 27.062 -3.602 1 79.38 256 HIS B C 1
ATOM 6054 O O . HIS B 1 256 ? -18.547 28.219 -3.164 1 79.38 256 HIS B O 1
ATOM 6060 N N . GLY B 1 257 ? -17.656 26.125 -3.51 1 78.19 257 GLY B N 1
ATOM 6061 C CA . GLY B 1 257 ? -16.406 26.531 -2.895 1 78.19 257 GLY B CA 1
ATOM 6062 C C . GLY B 1 257 ? -16.516 26.75 -1.398 1 78.19 257 GLY B C 1
ATOM 6063 O O . GLY B 1 257 ? -17.188 25.969 -0.701 1 78.19 257 GLY B O 1
ATOM 6064 N N . ILE B 1 258 ? -15.898 27.859 -0.891 1 80.19 258 ILE B N 1
ATOM 6065 C CA . ILE B 1 258 ? -15.852 28.094 0.548 1 80.19 258 ILE B CA 1
ATOM 6066 C C . ILE B 1 258 ? -17.062 28.938 0.969 1 80.19 258 ILE B C 1
ATOM 6068 O O . ILE B 1 258 ? -17.25 29.203 2.156 1 80.19 258 ILE B O 1
ATOM 6072 N N . GLY B 1 259 ? -17.875 29.266 0.006 1 83.06 259 GLY B N 1
ATOM 6073 C CA . GLY B 1 259 ? -19.031 30.125 0.24 1 83.06 259 GLY B CA 1
ATOM 6074 C C . GLY B 1 259 ? -19.953 29.594 1.319 1 83.06 259 GLY B C 1
ATOM 6075 O O . GLY B 1 259 ? -20.266 30.297 2.287 1 83.06 259 GLY B O 1
ATOM 6076 N N . PRO B 1 260 ? -20.359 28.391 1.193 1 83.94 260 PRO B N 1
ATOM 6077 C CA . PRO B 1 260 ? -21.25 27.844 2.209 1 83.94 260 PRO B CA 1
ATOM 6078 C C . PRO B 1 260 ? -20.641 27.859 3.609 1 83.94 260 PRO B C 1
ATOM 6080 O O . PRO B 1 260 ? -21.359 28.094 4.59 1 83.94 260 PRO B O 1
ATOM 6083 N N . LEU B 1 261 ? -19.453 27.656 3.709 1 83.38 261 LEU B N 1
ATOM 6084 C CA . LEU B 1 261 ? -18.766 27.688 4.996 1 83.38 261 LEU B CA 1
ATOM 6085 C C . LEU B 1 261 ? -18.734 29.109 5.547 1 83.38 261 LEU B C 1
ATOM 6087 O O . LEU B 1 261 ? -18.906 29.328 6.754 1 83.38 261 LEU B O 1
ATOM 6091 N N . MET B 1 262 ? -18.469 30.016 4.711 1 86.56 262 MET B N 1
ATOM 6092 C CA . MET B 1 262 ? -18.484 31.422 5.117 1 86.56 262 MET B CA 1
ATOM 6093 C C . MET B 1 262 ? -19.875 31.812 5.641 1 86.56 262 MET B C 1
ATOM 6095 O O . MET B 1 262 ? -19.984 32.5 6.652 1 86.56 262 MET B O 1
ATOM 6099 N N . LYS B 1 263 ? -20.781 31.328 4.926 1 89.94 263 LYS B N 1
ATOM 6100 C CA . LYS B 1 263 ? -22.141 31.672 5.312 1 89.94 263 LYS B CA 1
ATOM 6101 C C . LYS B 1 263 ? -22.469 31.141 6.703 1 89.94 263 LYS B C 1
ATOM 6103 O O . LYS B 1 263 ? -22.953 31.891 7.555 1 89.94 263 LYS B O 1
ATOM 6108 N N . VAL B 1 264 ? -22.234 29.906 6.887 1 88.31 264 VAL B N 1
ATOM 6109 C CA . VAL B 1 264 ? -22.594 29.297 8.164 1 88.31 264 VAL B CA 1
ATOM 6110 C C . VAL B 1 264 ? -21.797 29.953 9.289 1 88.31 264 VAL B C 1
ATOM 6112 O O . VAL B 1 264 ? -22.328 30.188 10.375 1 88.31 264 VAL B O 1
ATOM 6115 N N . THR B 1 265 ? -20.562 30.172 9.062 1 88.44 265 THR B N 1
ATOM 6116 C CA . THR B 1 265 ? -19.719 30.812 10.055 1 88.44 265 THR B CA 1
ATOM 6117 C C . THR B 1 265 ? -20.219 32.219 10.359 1 88.44 265 THR B C 1
ATOM 6119 O O . THR B 1 265 ? -20.391 32.594 11.523 1 88.44 265 THR B O 1
ATOM 6122 N N . ASN B 1 266 ? -20.422 32.969 9.336 1 91.62 266 ASN B N 1
ATOM 6123 C CA . ASN B 1 266 ? -20.859 34.375 9.5 1 91.62 266 ASN B CA 1
ATOM 6124 C C . ASN B 1 266 ? -22.219 34.438 10.188 1 91.62 266 ASN B C 1
ATOM 6126 O O . ASN B 1 266 ? -22.438 35.312 11.039 1 91.62 266 ASN B O 1
ATOM 6130 N N . ASP B 1 267 ? -23.016 33.562 9.781 1 93.44 267 ASP B N 1
ATOM 6131 C CA . ASP B 1 267 ? -24.344 33.562 10.383 1 93.44 267 ASP B CA 1
ATOM 6132 C C . ASP B 1 267 ? -24.266 33.281 11.883 1 93.44 267 ASP B C 1
ATOM 6134 O O . ASP B 1 267 ? -24.953 33.906 12.672 1 93.44 267 ASP B O 1
ATOM 6138 N N . ASN B 1 268 ? -23.5 32.375 12.242 1 91.94 268 ASN B N 1
ATOM 6139 C CA . ASN B 1 268 ? -23.344 32.031 13.656 1 91.94 268 ASN B CA 1
ATOM 6140 C C . ASN B 1 268 ? -22.719 33.188 14.438 1 91.94 268 ASN B C 1
ATOM 6142 O O . ASN B 1 268 ? -23.141 33.5 15.555 1 91.94 268 ASN B O 1
ATOM 6146 N N . VAL B 1 269 ? -21.734 33.812 13.867 1 93 269 VAL B N 1
ATOM 6147 C CA . VAL B 1 269 ? -21.078 34.938 14.523 1 93 269 VAL B CA 1
ATOM 6148 C C . VAL B 1 269 ? -22.062 36.062 14.688 1 93 269 VAL B C 1
ATOM 6150 O O . VAL B 1 269 ? -22.172 36.656 15.766 1 93 269 VAL B O 1
ATOM 6153 N N . ARG B 1 270 ? -22.812 36.375 13.625 1 94.19 270 ARG B N 1
ATOM 6154 C CA . ARG B 1 270 ? -23.812 37.438 13.68 1 94.19 270 ARG B CA 1
ATOM 6155 C C . ARG B 1 270 ? -24.844 37.156 14.773 1 94.19 270 ARG B C 1
ATOM 6157 O O . ARG B 1 270 ? -25.219 38.062 15.516 1 94.19 270 ARG B O 1
ATOM 6164 N N . GLN B 1 271 ? -25.234 36 14.75 1 92.44 271 GLN B N 1
ATOM 6165 C CA . GLN B 1 271 ? -26.234 35.625 15.734 1 92.44 271 GLN B CA 1
ATOM 6166 C C . GLN B 1 271 ? -25.703 35.812 17.156 1 92.44 271 GLN B C 1
ATOM 6168 O O . GLN B 1 271 ? -26.375 36.344 18.016 1 92.44 271 GLN B O 1
ATOM 6173 N N . ARG B 1 272 ? -24.531 35.438 17.406 1 91.56 272 ARG B N 1
ATOM 6174 C CA . ARG B 1 272 ? -23.922 35.531 18.734 1 91.56 272 ARG B CA 1
ATOM 6175 C C . ARG B 1 272 ? -23.656 36.969 19.125 1 91.56 272 ARG B C 1
ATOM 6177 O O . ARG B 1 272 ? -23.875 37.344 20.266 1 91.56 272 ARG B O 1
ATOM 6184 N N . TYR B 1 273 ? -23.219 37.719 18.25 1 92.31 273 TYR B N 1
ATOM 6185 C CA . TYR B 1 273 ? -22.828 39.094 18.516 1 92.31 273 TYR B CA 1
ATOM 6186 C C . TYR B 1 273 ? -24.047 40 18.688 1 92.31 273 TYR B C 1
ATOM 6188 O O . TYR B 1 273 ? -23.969 41.062 19.297 1 92.31 273 TYR B O 1
ATOM 6196 N N . SER B 1 274 ? -25.109 39.531 18.188 1 91.81 274 SER B N 1
ATOM 6197 C CA . SER B 1 274 ? -26.359 40.281 18.359 1 91.81 274 SER B CA 1
ATOM 6198 C C . SER B 1 274 ? -26.969 40.031 19.734 1 91.81 274 SER B C 1
ATOM 6200 O O . SER B 1 274 ? -27.828 40.781 20.172 1 91.81 274 SER B O 1
ATOM 6202 N N . GLN B 1 275 ? -26.516 39.062 20.344 1 88.06 275 GLN B N 1
ATOM 6203 C CA . GLN B 1 275 ? -27.031 38.719 21.656 1 88.06 275 GLN B CA 1
ATOM 6204 C C . GLN B 1 275 ? -26.25 39.406 22.766 1 88.06 275 GLN B C 1
ATOM 6206 O O . GLN B 1 275 ? -25.047 39.656 22.625 1 88.06 275 GLN B O 1
ATOM 6211 N N . ASP B 1 276 ? -26.953 39.781 23.844 1 80.62 276 ASP B N 1
ATOM 6212 C CA . ASP B 1 276 ? -26.312 40.469 24.953 1 80.62 276 ASP B CA 1
ATOM 6213 C C . ASP B 1 276 ? -25.719 39.469 25.938 1 80.62 276 ASP B C 1
ATOM 6215 O O . ASP B 1 276 ? -25.047 39.844 26.906 1 80.62 276 ASP B O 1
ATOM 6219 N N . GLN B 1 277 ? -25.781 38.281 25.656 1 73.06 277 GLN B N 1
ATOM 6220 C CA . GLN B 1 277 ? -25.234 37.281 26.578 1 73.06 277 GLN B CA 1
ATOM 6221 C C . GLN B 1 277 ? -23.719 37.312 26.562 1 73.06 277 GLN B C 1
ATOM 6223 O O . GLN B 1 277 ? -23.094 37.25 25.5 1 73.06 277 GLN B O 1
ATOM 6228 N N . THR B 1 278 ? -23.172 37.375 27.828 1 73.69 278 THR B N 1
ATOM 6229 C CA . THR B 1 278 ? -21.719 37.5 27.969 1 73.69 278 THR B CA 1
ATOM 6230 C C . THR B 1 278 ? -21.141 36.25 28.625 1 73.69 278 THR B C 1
ATOM 6232 O O . THR B 1 278 ? -19.969 36.25 29.031 1 73.69 278 THR B O 1
ATOM 6235 N N . GLU B 1 279 ? -21.969 35.25 28.672 1 80.06 279 GLU B N 1
ATOM 6236 C CA . GLU B 1 279 ? -21.422 34.062 29.312 1 80.06 279 GLU B CA 1
ATOM 6237 C C . GLU B 1 279 ? -20.422 33.375 28.391 1 80.06 279 GLU B C 1
ATOM 6239 O O . GLU B 1 279 ? -20.672 33.219 27.188 1 80.06 279 GLU B O 1
ATOM 6244 N N . LYS B 1 280 ? -19.266 33.062 29 1 79.5 280 LYS B N 1
ATOM 6245 C CA . LYS B 1 280 ? -18.203 32.375 28.281 1 79.5 280 LYS B CA 1
ATOM 6246 C C . LYS B 1 280 ? -18.469 30.875 28.219 1 79.5 280 LYS B C 1
ATOM 6248 O O . LYS B 1 280 ? -18.188 30.141 29.172 1 79.5 280 LYS B O 1
ATOM 6253 N N . THR B 1 281 ? -18.938 30.453 27.078 1 80.19 281 THR B N 1
ATOM 6254 C CA . THR B 1 281 ? -19.344 29.047 26.953 1 80.19 281 THR B CA 1
ATOM 6255 C C . THR B 1 281 ? -18.547 28.359 25.844 1 80.19 281 THR B C 1
ATOM 6257 O O . THR B 1 281 ? -18.406 27.141 25.844 1 80.19 281 THR B O 1
ATOM 6260 N N . ASP B 1 282 ? -18.094 29.156 24.922 1 88.56 282 ASP B N 1
ATOM 6261 C CA . ASP B 1 282 ? -17.344 28.641 23.781 1 88.56 282 ASP B CA 1
ATOM 6262 C C . ASP B 1 282 ? -16.344 29.688 23.281 1 88.56 282 ASP B C 1
ATOM 6264 O O . ASP B 1 282 ? -16.203 30.766 23.875 1 88.56 282 ASP B O 1
ATOM 6268 N N . MET B 1 283 ? -15.648 29.422 22.234 1 90.12 283 MET B N 1
ATOM 6269 C CA . MET B 1 283 ? -14.586 30.312 21.75 1 90.12 283 MET B CA 1
ATOM 6270 C C . MET B 1 283 ? -15.164 31.625 21.25 1 90.12 283 MET B C 1
ATOM 6272 O O . MET B 1 283 ? -14.594 32.688 21.484 1 90.12 283 MET B O 1
ATOM 6276 N N . LEU B 1 284 ? -16.266 31.531 20.609 1 91.31 284 LEU B N 1
ATOM 6277 C CA . LEU B 1 284 ? -16.875 32.719 20.047 1 91.31 284 LEU B CA 1
ATOM 6278 C C . LEU B 1 284 ? -17.312 33.688 21.141 1 91.31 284 LEU B C 1
ATOM 6280 O O . LEU B 1 284 ? -17.156 34.906 21.016 1 91.31 284 LEU B O 1
ATOM 6284 N N . SER B 1 285 ? -17.875 33.125 22.141 1 91.25 285 SER B N 1
ATOM 6285 C CA . SER B 1 285 ? -18.266 33.969 23.266 1 91.25 285 SER B CA 1
ATOM 6286 C C . SER B 1 285 ? -17.047 34.625 23.938 1 91.25 285 SER B C 1
ATOM 6288 O O . SER B 1 285 ? -17.109 35.75 24.391 1 91.25 285 SER B O 1
ATOM 6290 N N . SER B 1 286 ? -16 33.844 24 1 92.31 286 SER B N 1
ATOM 6291 C CA . SER B 1 286 ? -14.758 34.375 24.547 1 92.31 286 SER B CA 1
ATOM 6292 C C . SER B 1 286 ? -14.227 35.531 23.688 1 92.31 286 SER B C 1
ATOM 6294 O O . SER B 1 286 ? -13.797 36.562 24.219 1 92.31 286 SER B O 1
ATOM 6296 N N . PHE B 1 287 ? -14.297 35.406 22.391 1 92.56 287 PHE B N 1
ATOM 6297 C CA . PHE B 1 287 ? -13.859 36.469 21.484 1 92.56 287 PHE B CA 1
ATOM 6298 C C . PHE B 1 287 ? -14.641 37.75 21.719 1 92.56 287 PHE B C 1
ATOM 6300 O O . PHE B 1 287 ? -14.055 38.844 21.781 1 92.56 287 PHE B O 1
ATOM 6307 N N . LYS B 1 288 ? -15.852 37.531 21.891 1 92.56 288 LYS B N 1
ATOM 6308 C CA . LYS B 1 288 ? -16.734 38.688 22.094 1 92.56 288 LYS B CA 1
ATOM 6309 C C . LYS B 1 288 ? -16.406 39.406 23.406 1 92.56 288 LYS B C 1
ATOM 6311 O O . LYS B 1 288 ? -16.266 40.625 23.438 1 92.56 288 LYS B O 1
ATOM 6316 N N . VAL B 1 289 ? -16.25 38.625 24.406 1 91.38 289 VAL B N 1
ATOM 6317 C CA . VAL B 1 289 ? -16.016 39.188 25.734 1 91.38 289 VAL B CA 1
ATOM 6318 C C . VAL B 1 289 ? -14.672 39.906 25.75 1 91.38 289 VAL B C 1
ATOM 6320 O O . VAL B 1 289 ? -14.516 40.906 26.422 1 91.38 289 VAL B O 1
ATOM 6323 N N . HIS B 1 290 ? -13.742 39.469 24.984 1 92.06 290 HIS B N 1
ATOM 6324 C CA . HIS B 1 290 ? -12.406 40.062 24.984 1 92.06 290 HIS B CA 1
ATOM 6325 C C . HIS B 1 290 ? -12.281 41.125 23.922 1 92.06 290 HIS B C 1
ATOM 6327 O O . HIS B 1 290 ? -11.172 41.594 23.594 1 92.06 290 HIS B O 1
ATOM 6333 N N . GLY B 1 291 ? -13.336 41.469 23.25 1 89.06 291 GLY B N 1
ATOM 6334 C CA . GLY B 1 291 ? -13.406 42.688 22.469 1 89.06 291 GLY B CA 1
ATOM 6335 C C . GLY B 1 291 ? -13.055 42.469 21 1 89.06 291 GLY B C 1
ATOM 6336 O O . GLY B 1 291 ? -12.688 43.438 20.297 1 89.06 291 GLY B O 1
ATOM 6337 N N . LEU B 1 292 ? -13.133 41.312 20.578 1 92.31 292 LEU B N 1
ATOM 6338 C CA . LEU B 1 292 ? -12.93 41.094 19.156 1 92.31 292 LEU B CA 1
ATOM 6339 C C . LEU B 1 292 ? -14.125 41.594 18.359 1 92.31 292 LEU B C 1
ATOM 6341 O O . LEU B 1 292 ? -15.273 41.281 18.688 1 92.31 292 LEU B O 1
ATOM 6345 N N . SER B 1 293 ? -13.844 42.375 17.312 1 92.56 293 SER B N 1
ATOM 6346 C CA . SER B 1 293 ? -14.93 42.906 16.5 1 92.56 293 SER B CA 1
ATOM 6347 C C . SER B 1 293 ? -15.656 41.781 15.734 1 92.56 293 SER B C 1
ATOM 6349 O O . SER B 1 293 ? -15.109 40.719 15.555 1 92.56 293 SER B O 1
ATOM 6351 N N . GLU B 1 294 ? -16.859 42.031 15.375 1 93.44 294 GLU B N 1
ATOM 6352 C CA . GLU B 1 294 ? -17.672 41.062 14.633 1 93.44 294 GLU B CA 1
ATOM 6353 C C . GLU B 1 294 ? -16.953 40.594 13.367 1 93.44 294 GLU B C 1
ATOM 6355 O O . GLU B 1 294 ? -16.906 39.406 13.07 1 93.44 294 GLU B O 1
ATOM 6360 N N . GLY B 1 295 ? -16.422 41.531 12.625 1 91.25 295 GLY B N 1
ATOM 6361 C CA . GLY B 1 295 ? -15.688 41.188 11.406 1 91.25 295 GLY B CA 1
ATOM 6362 C C . GLY B 1 295 ? -14.477 40.312 11.656 1 91.25 295 GLY B C 1
ATOM 6363 O O . GLY B 1 295 ? -14.234 39.344 10.93 1 91.25 295 GLY B O 1
ATOM 6364 N N . ASN B 1 296 ? -13.742 40.656 12.641 1 92.12 296 ASN B N 1
ATOM 6365 C CA . ASN B 1 296 ? -12.578 39.875 12.992 1 92.12 296 ASN B CA 1
ATOM 6366 C C . ASN B 1 296 ? -12.977 38.469 13.492 1 92.12 296 ASN B C 1
ATOM 6368 O O . ASN B 1 296 ? -12.273 37.5 13.25 1 92.12 296 ASN B O 1
ATOM 6372 N N . ALA B 1 297 ? -14.07 38.438 14.18 1 93.31 297 ALA B N 1
ATOM 6373 C CA . ALA B 1 297 ? -14.562 37.156 14.672 1 93.31 297 ALA B CA 1
ATOM 6374 C C . ALA B 1 297 ? -14.977 36.25 13.523 1 93.31 297 ALA B C 1
ATOM 6376 O O . ALA B 1 297 ? -14.758 35.031 13.57 1 93.31 297 ALA B O 1
ATOM 6377 N N . GLN B 1 298 ? -15.594 36.875 12.547 1 91.94 298 GLN B N 1
ATOM 6378 C CA . GLN B 1 298 ? -15.984 36.094 11.367 1 91.94 298 GLN B CA 1
ATOM 6379 C C . GLN B 1 298 ? -14.758 35.5 10.664 1 91.94 298 GLN B C 1
ATOM 6381 O O . GLN B 1 298 ? -14.742 34.312 10.328 1 91.94 298 GLN B O 1
ATOM 6386 N N . SER B 1 299 ? -13.758 36.312 10.508 1 90.69 299 SER B N 1
ATOM 6387 C CA . SER B 1 299 ? -12.531 35.844 9.844 1 90.69 299 SER B CA 1
ATOM 6388 C C . SER B 1 299 ? -11.812 34.812 10.672 1 90.69 299 SER B C 1
ATOM 6390 O O . SER B 1 299 ? -11.336 33.812 10.133 1 90.69 299 SER B O 1
ATOM 6392 N N . GLU B 1 300 ? -11.758 35.031 11.93 1 92 300 GLU B N 1
ATOM 6393 C CA . GLU B 1 300 ? -11.07 34.125 12.82 1 92 300 GLU B CA 1
ATOM 6394 C C . GLU B 1 300 ? -11.789 32.781 12.875 1 92 300 GLU B C 1
ATOM 6396 O O . GLU B 1 300 ? -11.148 31.719 12.891 1 92 300 GLU B O 1
ATOM 6401 N N . THR B 1 301 ? -13.047 32.812 12.961 1 91.38 301 THR B N 1
ATOM 6402 C CA . THR B 1 301 ? -13.836 31.609 13.047 1 91.38 301 THR B CA 1
ATOM 6403 C C . THR B 1 301 ? -13.695 30.766 11.773 1 91.38 301 THR B C 1
ATOM 6405 O O . THR B 1 301 ? -13.539 29.547 11.836 1 91.38 301 THR B O 1
ATOM 6408 N N . LEU B 1 302 ? -13.781 31.422 10.68 1 88.12 302 LEU B N 1
ATOM 6409 C CA . LEU B 1 302 ? -13.594 30.719 9.414 1 88.12 302 LEU B CA 1
ATOM 6410 C C . LEU B 1 302 ? -12.219 30.062 9.359 1 88.12 302 LEU B C 1
ATOM 6412 O O . LEU B 1 302 ? -12.086 28.906 8.93 1 88.12 302 LEU B O 1
ATOM 6416 N N . PHE B 1 303 ? -11.258 30.75 9.75 1 89.56 303 PHE B N 1
ATOM 6417 C CA . PHE B 1 303 ? -9.898 30.219 9.789 1 89.56 303 PHE B CA 1
ATOM 6418 C C . PHE B 1 303 ? -9.797 29.016 10.711 1 89.56 303 PHE B C 1
ATOM 6420 O O . PHE B 1 303 ? -9.125 28.031 10.383 1 89.56 303 PHE B O 1
ATOM 6427 N N . MET B 1 304 ? -10.445 29.062 11.797 1 89.5 304 MET B N 1
ATOM 6428 C CA . MET B 1 304 ? -10.43 27.969 12.773 1 89.5 304 MET B CA 1
ATOM 6429 C C . MET B 1 304 ? -10.992 26.688 12.164 1 89.5 304 MET B C 1
ATOM 6431 O O . MET B 1 304 ? -10.5 25.594 12.453 1 89.5 304 MET B O 1
ATOM 6435 N N . PHE B 1 305 ? -11.992 26.844 11.414 1 88.88 305 PHE B N 1
ATOM 6436 C CA . PHE B 1 305 ? -12.609 25.656 10.805 1 88.88 305 PHE B CA 1
ATOM 6437 C C . PHE B 1 305 ? -11.656 25.016 9.805 1 88.88 305 PHE B C 1
ATOM 6439 O O . PHE B 1 305 ? -11.516 23.781 9.781 1 88.88 305 PHE B O 1
ATOM 6446 N N . VAL B 1 306 ? -10.984 25.828 9.07 1 85.12 306 VAL B N 1
ATOM 6447 C CA . VAL B 1 306 ? -10.07 25.312 8.062 1 85.12 306 VAL B CA 1
ATOM 6448 C C . VAL B 1 306 ? -8.844 24.703 8.742 1 85.12 306 VAL B C 1
ATOM 6450 O O . VAL B 1 306 ? -8.469 23.562 8.453 1 85.12 306 VAL B O 1
ATOM 6453 N N . ALA B 1 307 ? -8.297 25.391 9.664 1 88.5 307 ALA B N 1
ATOM 6454 C CA . ALA B 1 307 ? -7.047 25 10.312 1 88.5 307 ALA B CA 1
ATOM 6455 C C . ALA B 1 307 ? -7.277 23.891 11.328 1 88.5 307 ALA B C 1
ATOM 6457 O O . ALA B 1 307 ? -6.402 23.062 11.555 1 88.5 307 ALA B O 1
ATOM 6458 N N . GLY B 1 308 ? -8.414 23.875 11.898 1 90.56 308 GLY B N 1
ATOM 6459 C CA . GLY B 1 308 ? -8.648 22.984 13.023 1 90.56 308 GLY B CA 1
ATOM 6460 C C . GLY B 1 308 ? -9.242 21.656 12.609 1 90.56 308 GLY B C 1
ATOM 6461 O O . GLY B 1 308 ? -9.234 20.688 13.383 1 90.56 308 GLY B O 1
ATOM 6462 N N . SER B 1 309 ? -9.727 21.547 11.5 1 92.81 309 SER B N 1
ATOM 6463 C CA . SER B 1 309 ? -10.391 20.312 11.102 1 92.81 309 SER B CA 1
ATOM 6464 C C . SER B 1 309 ? -9.5 19.469 10.203 1 92.81 309 SER B C 1
ATOM 6466 O O . SER B 1 309 ? -9.125 18.359 10.562 1 92.81 309 SER B O 1
ATOM 6468 N N . ASP B 1 310 ? -9.031 19.969 9.188 1 92.88 310 ASP B N 1
ATOM 6469 C CA . ASP B 1 310 ? -8.344 19.188 8.172 1 92.88 310 ASP B CA 1
ATOM 6470 C C . ASP B 1 310 ? -6.996 18.672 8.688 1 92.88 310 ASP B C 1
ATOM 6472 O O . ASP B 1 310 ? -6.625 17.531 8.461 1 92.88 310 ASP B O 1
ATOM 6476 N N . THR B 1 311 ? -6.25 19.594 9.32 1 95.19 311 THR B N 1
ATOM 6477 C CA . THR B 1 311 ? -4.922 19.219 9.789 1 95.19 311 THR B CA 1
ATOM 6478 C C . THR B 1 311 ? -5.008 18.109 10.828 1 95.19 311 THR B C 1
ATOM 6480 O O . THR B 1 311 ? -4.203 17.172 10.812 1 95.19 311 THR B O 1
ATOM 6483 N N . THR B 1 312 ? -5.973 18.188 11.68 1 97.31 312 THR B N 1
ATOM 6484 C CA . THR B 1 312 ? -6.152 17.156 12.695 1 97.31 312 THR B CA 1
ATOM 6485 C C . THR B 1 312 ? -6.605 15.852 12.055 1 97.31 312 THR B C 1
ATOM 6487 O O . THR B 1 312 ? -6.102 14.781 12.398 1 97.31 312 THR B O 1
ATOM 6490 N N . ALA B 1 313 ? -7.555 15.953 11.156 1 97.56 313 ALA B N 1
ATOM 6491 C CA . ALA B 1 313 ? -8.016 14.766 10.445 1 97.56 313 ALA B CA 1
ATOM 6492 C C . ALA B 1 313 ? -6.863 14.094 9.703 1 97.56 313 ALA B C 1
ATOM 6494 O O . ALA B 1 313 ? -6.754 12.867 9.695 1 97.56 313 ALA B O 1
ATOM 6495 N N . ALA B 1 314 ? -6.035 14.891 9.078 1 96.94 314 ALA B N 1
ATOM 6496 C CA . ALA B 1 314 ? -4.887 14.367 8.344 1 96.94 314 ALA B CA 1
ATOM 6497 C C . ALA B 1 314 ? -3.941 13.609 9.266 1 96.94 314 ALA B C 1
ATOM 6499 O O . ALA B 1 314 ? -3.439 12.539 8.906 1 96.94 314 ALA B O 1
ATOM 6500 N N . ALA B 1 315 ? -3.713 14.133 10.414 1 98.06 315 ALA B N 1
ATOM 6501 C CA . ALA B 1 315 ? -2.848 13.461 11.383 1 98.06 315 ALA B CA 1
ATOM 6502 C C . ALA B 1 315 ? -3.441 12.125 11.812 1 98.06 315 ALA B C 1
ATOM 6504 O O . ALA B 1 315 ? -2.734 11.117 11.875 1 98.06 315 ALA B O 1
ATOM 6505 N N . ILE B 1 316 ? -4.734 12.109 12.078 1 98.69 316 ILE B N 1
ATOM 6506 C CA . ILE B 1 316 ? -5.402 10.906 12.555 1 98.69 316 ILE B CA 1
ATOM 6507 C C . ILE B 1 316 ? -5.355 9.828 11.477 1 98.69 316 ILE B C 1
ATOM 6509 O O . ILE B 1 316 ? -5.004 8.68 11.75 1 98.69 316 ILE B O 1
ATOM 6513 N N . ARG B 1 317 ? -5.672 10.219 10.25 1 98.25 317 ARG B N 1
ATOM 6514 C CA . ARG B 1 317 ? -5.793 9.211 9.195 1 98.25 317 ARG B CA 1
ATOM 6515 C C . ARG B 1 317 ? -4.438 8.602 8.867 1 98.25 317 ARG B C 1
ATOM 6517 O O . ARG B 1 317 ? -4.336 7.402 8.609 1 98.25 317 ARG B O 1
ATOM 6524 N N . VAL B 1 318 ? -3.35 9.398 8.883 1 98.25 318 VAL B N 1
ATOM 6525 C CA . VAL B 1 318 ? -2.02 8.891 8.57 1 98.25 318 VAL B CA 1
ATOM 6526 C C . VAL B 1 318 ? -1.565 7.926 9.664 1 98.25 318 VAL B C 1
ATOM 6528 O O . VAL B 1 318 ? -1.025 6.859 9.375 1 98.25 318 VAL B O 1
ATOM 6531 N N . THR B 1 319 ? -1.79 8.281 10.852 1 98.75 319 THR B N 1
ATOM 6532 C CA . THR B 1 319 ? -1.4 7.422 11.961 1 98.75 319 THR B CA 1
ATOM 6533 C C . THR B 1 319 ? -2.164 6.102 11.914 1 98.75 319 THR B C 1
ATOM 6535 O O . THR B 1 319 ? -1.574 5.031 12.07 1 98.75 319 THR B O 1
ATOM 6538 N N . LEU B 1 320 ? -3.463 6.176 11.68 1 98.81 320 LEU B N 1
ATOM 6539 C CA . LEU B 1 320 ? -4.266 4.961 11.602 1 98.81 320 LEU B CA 1
ATOM 6540 C C . LEU B 1 320 ? -3.822 4.09 10.43 1 98.81 320 LEU B C 1
ATOM 6542 O O . LEU B 1 320 ? -3.773 2.863 10.547 1 98.81 320 LEU B O 1
ATOM 6546 N N . PHE B 1 321 ? -3.477 4.723 9.297 1 98.69 321 PHE B N 1
ATOM 6547 C CA . PHE B 1 321 ? -2.965 3.988 8.148 1 98.69 321 PHE B CA 1
ATOM 6548 C C . PHE B 1 321 ? -1.714 3.201 8.523 1 98.69 321 PHE B C 1
ATOM 6550 O O . PHE B 1 321 ? -1.631 1.998 8.266 1 98.69 321 PHE B O 1
ATOM 6557 N N . TYR B 1 322 ? -0.781 3.869 9.156 1 98.44 322 TYR B N 1
ATOM 6558 C CA . TYR B 1 322 ? 0.471 3.199 9.492 1 98.44 322 TYR B CA 1
ATOM 6559 C C . TYR B 1 322 ? 0.25 2.123 10.547 1 98.44 322 TYR B C 1
ATOM 6561 O O . TYR B 1 322 ? 0.902 1.077 10.523 1 98.44 322 TYR B O 1
ATOM 6569 N N . LEU B 1 323 ? -0.678 2.361 11.445 1 98.31 323 LEU B N 1
ATOM 6570 C CA . LEU B 1 323 ? -1.023 1.334 12.422 1 98.31 323 LEU B CA 1
ATOM 6571 C C . LEU B 1 323 ? -1.552 0.082 11.727 1 98.31 323 LEU B C 1
ATOM 6573 O O . LEU B 1 323 ? -1.1 -1.028 12.016 1 98.31 323 LEU B O 1
ATOM 6577 N N . MET B 1 324 ? -2.422 0.26 10.781 1 98.19 324 MET B N 1
ATOM 6578 C CA . MET B 1 324 ? -3.055 -0.868 10.102 1 98.19 324 MET B CA 1
ATOM 6579 C C . MET B 1 324 ? -2.059 -1.583 9.195 1 98.19 324 MET B C 1
ATOM 6581 O O . MET B 1 324 ? -2.314 -2.703 8.742 1 98.19 324 MET B O 1
ATOM 6585 N N . SER B 1 325 ? -0.926 -0.913 8.984 1 97.75 325 SER B N 1
ATOM 6586 C CA . SER B 1 325 ? 0.08 -1.482 8.094 1 97.75 325 SER B CA 1
ATOM 6587 C C . SER B 1 325 ? 1.278 -2.008 8.875 1 97.75 325 SER B C 1
ATOM 6589 O O . SER B 1 325 ? 2.299 -2.371 8.289 1 97.75 325 SER B O 1
ATOM 6591 N N . CYS B 1 326 ? 1.201 -2.01 10.172 1 97.5 326 CYS B N 1
ATOM 6592 C CA . CYS B 1 326 ? 2.279 -2.484 11.023 1 97.5 326 CYS B CA 1
ATOM 6593 C C . CYS B 1 326 ? 1.736 -3.365 12.148 1 97.5 326 CYS B C 1
ATOM 6595 O O . CYS B 1 326 ? 1.523 -2.895 13.266 1 97.5 326 CYS B O 1
ATOM 6597 N N . PRO B 1 327 ? 1.689 -4.672 11.883 1 96.56 327 PRO B N 1
ATOM 6598 C CA . PRO B 1 327 ? 1.045 -5.602 12.812 1 96.56 327 PRO B CA 1
ATOM 6599 C C . PRO B 1 327 ? 1.628 -5.52 14.227 1 96.56 327 PRO B C 1
ATOM 6601 O O . PRO B 1 327 ? 0.881 -5.523 15.203 1 96.56 327 PRO B O 1
ATOM 6604 N N . ARG B 1 328 ? 2.906 -5.418 14.344 1 94.56 328 ARG B N 1
ATOM 6605 C CA . ARG B 1 328 ? 3.547 -5.391 15.656 1 94.56 328 ARG B CA 1
ATOM 6606 C C . ARG B 1 328 ? 3.104 -4.172 16.453 1 94.56 328 ARG B C 1
ATOM 6608 O O . ARG B 1 328 ? 2.748 -4.289 17.625 1 94.56 328 ARG B O 1
ATOM 6615 N N . VAL B 1 329 ? 3.094 -3.033 15.805 1 97.31 329 VAL B N 1
ATOM 6616 C CA . VAL B 1 329 ? 2.729 -1.791 16.484 1 97.31 329 VAL B CA 1
ATOM 6617 C C . VAL B 1 329 ? 1.241 -1.812 16.828 1 97.31 329 VAL B C 1
ATOM 6619 O O . VAL B 1 329 ? 0.85 -1.416 17.922 1 97.31 329 VAL B O 1
ATOM 6622 N N . TYR B 1 330 ? 0.45 -2.291 15.867 1 97.81 330 TYR B N 1
ATOM 6623 C CA . TYR B 1 330 ? -0.987 -2.41 16.094 1 97.81 330 TYR B CA 1
ATOM 6624 C C . TYR B 1 330 ? -1.286 -3.26 17.312 1 97.81 330 TYR B C 1
ATOM 6626 O O . TYR B 1 330 ? -2.074 -2.861 18.172 1 97.81 330 TYR B O 1
ATOM 6634 N N . ARG B 1 331 ? -0.646 -4.352 17.453 1 95.25 331 ARG B N 1
ATOM 6635 C CA . ARG B 1 331 ? -0.848 -5.281 18.562 1 95.25 331 ARG B CA 1
ATOM 6636 C C . ARG B 1 331 ? -0.402 -4.664 19.891 1 95.25 331 ARG B C 1
ATOM 6638 O O . ARG B 1 331 ? -1.108 -4.758 20.891 1 95.25 331 ARG B O 1
ATOM 6645 N N . LYS B 1 332 ? 0.758 -4.086 19.844 1 96.44 332 LYS B N 1
ATOM 6646 C CA . LYS B 1 332 ? 1.306 -3.5 21.062 1 96.44 332 LYS B CA 1
ATOM 6647 C C . LYS B 1 332 ? 0.399 -2.396 21.609 1 96.44 332 LYS B C 1
ATOM 6649 O O . LYS B 1 332 ? 0.178 -2.299 22.812 1 96.44 332 LYS B O 1
ATOM 6654 N N . LEU B 1 333 ? -0.102 -1.576 20.703 1 98.06 333 LEU B N 1
ATOM 6655 C CA . LEU B 1 333 ? -1.009 -0.516 21.141 1 98.06 333 LEU B CA 1
ATOM 6656 C C . LEU B 1 333 ? -2.301 -1.1 21.703 1 98.06 333 LEU B C 1
ATOM 6658 O O . LEU B 1 333 ? -2.785 -0.655 22.75 1 98.06 333 LEU B O 1
ATOM 6662 N N . LYS B 1 334 ? -2.842 -2.09 21.031 1 97.25 334 LYS B N 1
ATOM 6663 C CA . LYS B 1 334 ? -4.062 -2.73 21.516 1 97.25 334 LYS B CA 1
ATOM 6664 C C . LYS B 1 334 ? -3.85 -3.375 22.875 1 97.25 334 LYS B C 1
ATOM 6666 O O . LYS B 1 334 ? -4.734 -3.338 23.734 1 97.25 334 LYS B O 1
ATOM 6671 N N . GLU B 1 335 ? -2.699 -3.959 23.062 1 96.12 335 GLU B N 1
ATOM 6672 C CA . GLU B 1 335 ? -2.373 -4.562 24.344 1 96.12 335 GLU B CA 1
ATOM 6673 C C . GLU B 1 335 ? -2.322 -3.514 25.453 1 96.12 335 GLU B C 1
ATOM 6675 O O . GLU B 1 335 ? -2.805 -3.75 26.562 1 96.12 335 GLU B O 1
ATOM 6680 N N . GLU B 1 336 ? -1.711 -2.391 25.156 1 97.94 336 GLU B N 1
ATOM 6681 C CA . GLU B 1 336 ? -1.677 -1.314 26.141 1 97.94 336 GLU B CA 1
ATOM 6682 C C . GLU B 1 336 ? -3.084 -0.833 26.484 1 97.94 336 GLU B C 1
ATOM 6684 O O . GLU B 1 336 ? -3.406 -0.614 27.641 1 97.94 336 GLU B O 1
ATOM 6689 N N . ILE B 1 337 ? -3.896 -0.678 25.484 1 98.19 337 ILE B N 1
ATOM 6690 C CA . ILE B 1 337 ? -5.27 -0.226 25.672 1 98.19 337 ILE B CA 1
ATOM 6691 C C . ILE B 1 337 ? -6.035 -1.24 26.516 1 98.19 337 ILE B C 1
ATOM 6693 O O . ILE B 1 337 ? -6.699 -0.872 27.5 1 98.19 337 ILE B O 1
ATOM 6697 N N . ARG B 1 338 ? -5.914 -2.486 26.203 1 97.06 338 ARG B N 1
ATOM 6698 C CA . ARG B 1 338 ? -6.562 -3.553 26.969 1 97.06 338 ARG B CA 1
ATOM 6699 C C . ARG B 1 338 ? -6.105 -3.549 28.422 1 97.06 338 ARG B C 1
ATOM 6701 O O . ARG B 1 338 ? -6.918 -3.707 29.328 1 97.06 338 ARG B O 1
ATOM 6708 N N . GLY B 1 339 ? -4.82 -3.443 28.562 1 97.44 339 GLY B N 1
ATOM 6709 C CA . GLY B 1 339 ? -4.281 -3.377 29.922 1 97.44 339 GLY B CA 1
ATOM 6710 C C . GLY B 1 339 ? -4.844 -2.223 30.734 1 97.44 339 GLY B C 1
ATOM 6711 O O . GLY B 1 339 ? -5.207 -2.395 31.891 1 97.44 339 GLY B O 1
ATOM 6712 N N . ALA B 1 340 ? -4.941 -1.057 30.141 1 97.94 340 ALA B N 1
ATOM 6713 C CA . ALA B 1 340 ? -5.477 0.12 30.812 1 97.94 340 ALA B CA 1
ATOM 6714 C C . ALA B 1 340 ? -6.934 -0.091 31.219 1 97.94 340 ALA B C 1
ATOM 6716 O O . ALA B 1 340 ? -7.355 0.318 32.281 1 97.94 340 ALA B O 1
ATOM 6717 N N . ILE B 1 341 ? -7.676 -0.694 30.328 1 97.19 341 ILE B N 1
ATOM 6718 C CA . ILE B 1 341 ? -9.086 -0.959 30.578 1 97.19 341 ILE B CA 1
ATOM 6719 C C . ILE B 1 341 ? -9.227 -1.961 31.719 1 97.19 341 ILE B C 1
ATOM 6721 O O . ILE B 1 341 ? -9.969 -1.725 32.688 1 97.19 341 ILE B O 1
ATOM 6725 N N . ARG B 1 342 ? -8.523 -3.031 31.656 1 96.25 342 ARG B N 1
ATOM 6726 C CA . ARG B 1 342 ? -8.609 -4.113 32.625 1 96.25 342 ARG B CA 1
ATOM 6727 C C . ARG B 1 342 ? -8.195 -3.631 34.031 1 96.25 342 ARG B C 1
ATOM 6729 O O . ARG B 1 342 ? -8.773 -4.055 35.031 1 96.25 342 ARG B O 1
ATOM 6736 N N . GLU B 1 343 ? -7.27 -2.746 34.062 1 97.12 343 GLU B N 1
ATOM 6737 C CA . GLU B 1 343 ? -6.727 -2.266 35.312 1 97.12 343 GLU B CA 1
ATOM 6738 C C . GLU B 1 343 ? -7.539 -1.095 35.875 1 97.12 343 GLU B C 1
ATOM 6740 O O . GLU B 1 343 ? -7.242 -0.567 36.938 1 97.12 343 GLU B O 1
ATOM 6745 N N . GLY B 1 344 ? -8.477 -0.616 35.156 1 95.5 344 GLY B N 1
ATOM 6746 C CA . GLY B 1 344 ? -9.32 0.48 35.594 1 95.5 344 GLY B CA 1
ATOM 6747 C C . GLY B 1 344 ? -8.664 1.84 35.438 1 95.5 344 GLY B C 1
ATOM 6748 O O . GLY B 1 344 ? -9.039 2.793 36.125 1 95.5 344 GLY B O 1
ATOM 6749 N N . ARG B 1 345 ? -7.742 1.927 34.562 1 96.94 345 ARG B N 1
ATOM 6750 C CA . ARG B 1 345 ? -6.984 3.162 34.406 1 96.94 345 ARG B CA 1
ATOM 6751 C C . ARG B 1 345 ? -7.566 4.012 33.281 1 96.94 345 ARG B C 1
ATOM 6753 O O . ARG B 1 345 ? -7.062 5.098 33 1 96.94 345 ARG B O 1
ATOM 6760 N N . ALA B 1 346 ? -8.617 3.484 32.656 1 97.38 346 ALA B N 1
ATOM 6761 C CA . ALA B 1 346 ? -9.227 4.211 31.547 1 97.38 346 ALA B CA 1
ATOM 6762 C C . ALA B 1 346 ? -10.742 4.316 31.719 1 97.38 346 ALA B C 1
ATOM 6764 O O . ALA B 1 346 ? -11.43 3.299 31.812 1 97.38 346 ALA B O 1
ATOM 6765 N N . SER B 1 347 ? -11.203 5.512 31.844 1 97.12 347 SER B N 1
ATOM 6766 C CA . SER B 1 347 ? -12.641 5.75 31.812 1 97.12 347 SER B CA 1
ATOM 6767 C C . SER B 1 347 ? -13.203 5.586 30.391 1 97.12 347 SER B C 1
ATOM 6769 O O . SER B 1 347 ? -12.453 5.324 29.453 1 97.12 347 SER B O 1
ATOM 6771 N N . SER B 1 348 ? -14.586 5.668 30.312 1 94.75 348 SER B N 1
ATOM 6772 C CA . SER B 1 348 ? -15.258 5.582 29.016 1 94.75 348 SER B CA 1
ATOM 6773 C C . SER B 1 348 ? -16.172 6.777 28.797 1 94.75 348 SER B C 1
ATOM 6775 O O . SER B 1 348 ? -17.25 6.855 29.375 1 94.75 348 SER B O 1
ATOM 6777 N N . PRO B 1 349 ? -15.672 7.805 27.938 1 97.25 349 PRO B N 1
ATOM 6778 C CA . PRO B 1 349 ? -14.406 7.809 27.203 1 97.25 349 PRO B CA 1
ATOM 6779 C C . PRO B 1 349 ? -13.203 8.109 28.094 1 97.25 349 PRO B C 1
ATOM 6781 O O . PRO B 1 349 ? -13.359 8.656 29.188 1 97.25 349 PRO B O 1
ATOM 6784 N N . ILE B 1 350 ? -12.102 7.742 27.625 1 98.31 350 ILE B N 1
ATOM 6785 C CA . ILE B 1 350 ? -10.867 7.988 28.375 1 98.31 350 ILE B CA 1
ATOM 6786 C C . ILE B 1 350 ? -10.656 9.492 28.531 1 98.31 350 ILE B C 1
ATOM 6788 O O . ILE B 1 350 ? -10.977 10.273 27.641 1 98.31 350 ILE B O 1
ATOM 6792 N N . THR B 1 351 ? -10.094 9.922 29.609 1 97.69 351 THR B N 1
ATOM 6793 C CA . THR B 1 351 ? -9.75 11.328 29.781 1 97.69 351 THR B CA 1
ATOM 6794 C C . THR B 1 351 ? -8.391 11.633 29.156 1 97.69 351 THR B C 1
ATOM 6796 O O . THR B 1 351 ? -7.578 10.727 28.953 1 97.69 351 THR B O 1
ATOM 6799 N N . ALA B 1 352 ? -8.227 12.875 28.844 1 95.62 352 ALA B N 1
ATOM 6800 C CA . ALA B 1 352 ? -6.934 13.305 28.312 1 95.62 352 ALA B CA 1
ATOM 6801 C C . ALA B 1 352 ? -5.801 12.984 29.281 1 95.62 352 ALA B C 1
ATOM 6803 O O . ALA B 1 352 ? -4.715 12.57 28.859 1 95.62 352 ALA B O 1
ATOM 6804 N N . ALA B 1 353 ? -6.027 13.172 30.547 1 97.06 353 ALA B N 1
ATOM 6805 C CA . ALA B 1 353 ? -5.031 12.906 31.578 1 97.06 353 ALA B CA 1
ATOM 6806 C C . ALA B 1 353 ? -4.668 11.422 31.609 1 97.06 353 ALA B C 1
ATOM 6808 O O . ALA B 1 353 ? -3.49 11.07 31.703 1 97.06 353 ALA B O 1
ATOM 6809 N N . GLN B 1 354 ? -5.656 10.578 31.562 1 98.44 354 GLN B N 1
ATOM 6810 C CA . GLN B 1 354 ? -5.438 9.133 31.547 1 98.44 354 GLN B CA 1
ATOM 6811 C C . GLN B 1 354 ? -4.66 8.719 30.297 1 98.44 354 GLN B C 1
ATOM 6813 O O . GLN B 1 354 ? -3.764 7.875 30.375 1 98.44 354 GLN B O 1
ATOM 6818 N N . ALA B 1 355 ? -5.023 9.281 29.172 1 98.38 355 ALA B N 1
ATOM 6819 C CA . ALA B 1 355 ? -4.363 8.953 27.906 1 98.38 355 ALA B CA 1
ATOM 6820 C C . ALA B 1 355 ? -2.881 9.32 27.953 1 98.38 355 ALA B C 1
ATOM 6822 O O . ALA B 1 355 ? -2.041 8.602 27.406 1 98.38 355 ALA B O 1
ATOM 6823 N N . ARG B 1 356 ? -2.541 10.398 28.609 1 97.12 356 ARG B N 1
ATOM 6824 C CA . ARG B 1 356 ? -1.165 10.883 28.688 1 97.12 356 ARG B CA 1
ATOM 6825 C C . ARG B 1 356 ? -0.291 9.922 29.484 1 97.12 356 ARG B C 1
ATOM 6827 O O . ARG B 1 356 ? 0.933 9.922 29.328 1 97.12 356 ARG B O 1
ATOM 6834 N N . GLU B 1 357 ? -0.908 9.047 30.219 1 97.69 357 GLU B N 1
ATOM 6835 C CA . GLU B 1 357 ? -0.171 8.109 31.062 1 97.69 357 GLU B CA 1
ATOM 6836 C C . GLU B 1 357 ? 0.158 6.828 30.297 1 97.69 357 GLU B C 1
ATOM 6838 O O . GLU B 1 357 ? 0.86 5.957 30.812 1 97.69 357 GLU B O 1
ATOM 6843 N N . LEU B 1 358 ? -0.356 6.691 29.141 1 98.56 358 LEU B N 1
ATOM 6844 C CA . LEU B 1 358 ? -0.081 5.52 28.312 1 98.56 358 LEU B CA 1
ATOM 6845 C C . LEU B 1 358 ? 1.113 5.762 27.406 1 98.56 358 LEU B C 1
ATOM 6847 O O . LEU B 1 358 ? 0.974 6.383 26.344 1 98.56 358 LEU B O 1
ATOM 6851 N N . PRO B 1 359 ? 2.266 5.277 27.719 1 98 359 PRO B N 1
ATOM 6852 C CA . PRO B 1 359 ? 3.496 5.656 27.016 1 98 359 PRO B CA 1
ATOM 6853 C C . PRO B 1 359 ? 3.502 5.23 25.547 1 98 359 PRO B C 1
ATOM 6855 O O . PRO B 1 359 ? 4.008 5.961 24.688 1 98 359 PRO B O 1
ATOM 6858 N N . TYR B 1 360 ? 3 4.078 25.266 1 98.62 360 TYR B N 1
ATOM 6859 C CA . TYR B 1 360 ? 3.057 3.619 23.891 1 98.62 360 TYR B CA 1
ATOM 6860 C C . TYR B 1 360 ? 2.084 4.402 23.016 1 98.62 360 TYR B C 1
ATOM 6862 O O . TYR B 1 360 ? 2.365 4.668 21.844 1 98.62 360 TYR B O 1
ATOM 6870 N N . LEU B 1 361 ? 0.894 4.727 23.562 1 98.88 361 LEU B N 1
ATOM 6871 C CA . LEU B 1 361 ? -0.034 5.594 22.844 1 98.88 361 LEU B CA 1
ATOM 6872 C C . LEU B 1 361 ? 0.627 6.922 22.484 1 98.88 361 LEU B C 1
ATOM 6874 O O . LEU B 1 361 ? 0.509 7.391 21.344 1 98.88 361 LEU B O 1
ATOM 6878 N N . GLN B 1 362 ? 1.36 7.504 23.469 1 98.69 362 GLN B N 1
ATOM 6879 C CA . GLN B 1 362 ? 2.074 8.75 23.188 1 98.69 362 GLN B CA 1
ATOM 6880 C C . GLN B 1 362 ? 3.102 8.562 22.078 1 98.69 362 GLN B C 1
ATOM 6882 O O . GLN B 1 362 ? 3.217 9.406 21.188 1 98.69 362 GLN B O 1
ATOM 6887 N N . ALA B 1 363 ? 3.812 7.453 22.172 1 98.75 363 ALA B N 1
ATOM 6888 C CA . ALA B 1 363 ? 4.832 7.164 21.172 1 98.75 363 ALA B CA 1
ATOM 6889 C C . ALA B 1 363 ? 4.215 7.031 19.781 1 98.75 363 ALA B C 1
ATOM 6891 O O . ALA B 1 363 ? 4.773 7.52 18.797 1 98.75 363 ALA B O 1
ATOM 6892 N N . VAL B 1 364 ? 3.051 6.371 19.703 1 98.88 364 VAL B N 1
ATOM 6893 C CA . VAL B 1 364 ? 2.355 6.172 18.438 1 98.88 364 VAL B CA 1
ATOM 6894 C C . VAL B 1 364 ? 1.91 7.52 17.875 1 98.88 364 VAL B C 1
ATOM 6896 O O . VAL B 1 364 ? 2.031 7.77 16.672 1 98.88 364 VAL B O 1
ATOM 6899 N N . ILE B 1 365 ? 1.438 8.406 18.703 1 98.81 365 ILE B N 1
ATOM 6900 C CA . ILE B 1 365 ? 0.974 9.727 18.281 1 98.81 365 ILE B CA 1
ATOM 6901 C C . ILE B 1 365 ? 2.141 10.523 17.703 1 98.81 365 ILE B C 1
ATOM 6903 O O . ILE B 1 365 ? 2.045 11.055 16.594 1 98.81 365 ILE B O 1
ATOM 6907 N N . TYR B 1 366 ? 3.266 10.531 18.391 1 98.69 366 TYR B N 1
ATOM 6908 C CA . TYR B 1 366 ? 4.418 11.297 17.922 1 98.69 366 TYR B CA 1
ATOM 6909 C C . TYR B 1 366 ? 4.996 10.695 16.656 1 98.69 366 TYR B C 1
ATOM 6911 O O . TYR B 1 366 ? 5.375 11.43 15.727 1 98.69 366 TYR B O 1
ATOM 6919 N N . GLU B 1 367 ? 5.027 9.367 16.625 1 98.62 367 GLU B N 1
ATOM 6920 C CA . GLU B 1 367 ? 5.527 8.727 15.422 1 98.62 367 GLU B CA 1
ATOM 6921 C C . GLU B 1 367 ? 4.617 9 14.227 1 98.62 367 GLU B C 1
ATOM 6923 O O . GLU B 1 367 ? 5.094 9.188 13.102 1 98.62 367 GLU B O 1
ATOM 6928 N N . GLY B 1 368 ? 3.316 9 14.461 1 98.44 368 GLY B N 1
ATOM 6929 C CA . GLY B 1 368 ? 2.365 9.344 13.414 1 98.44 368 GLY B CA 1
ATOM 6930 C C . GLY B 1 368 ? 2.537 10.75 12.891 1 98.44 368 GLY B C 1
ATOM 6931 O O . GLY B 1 368 ? 2.529 10.977 11.68 1 98.44 368 GLY B O 1
ATOM 6932 N N . LEU B 1 369 ? 2.732 11.672 13.781 1 98.25 369 LEU B N 1
ATOM 6933 C CA . LEU B 1 369 ? 2.938 13.07 13.414 1 98.25 369 LEU B CA 1
ATOM 6934 C C . LEU B 1 369 ? 4.25 13.25 12.656 1 98.25 369 LEU B C 1
ATOM 6936 O O . LEU B 1 369 ? 4.375 14.148 11.828 1 98.25 369 LEU B O 1
ATOM 6940 N N . ARG B 1 370 ? 5.188 12.367 12.969 1 98.19 370 ARG B N 1
ATOM 6941 C CA . ARG B 1 370 ? 6.5 12.453 12.328 1 98.19 370 ARG B CA 1
ATOM 6942 C C . ARG B 1 370 ? 6.453 11.898 10.906 1 98.19 370 ARG B C 1
ATOM 6944 O O . ARG B 1 370 ? 7.098 12.438 10.008 1 98.19 370 ARG B O 1
ATOM 6951 N N . MET B 1 371 ? 5.68 10.875 10.664 1 97.62 371 MET B N 1
ATOM 6952 C CA . MET B 1 371 ? 5.695 10.133 9.414 1 97.62 371 MET B CA 1
ATOM 6953 C C . MET B 1 371 ? 5.266 11.023 8.25 1 97.62 371 MET B C 1
ATOM 6955 O O . MET B 1 371 ? 5.715 10.828 7.117 1 97.62 371 MET B O 1
ATOM 6959 N N . ARG B 1 372 ? 4.414 11.938 8.5 1 96.5 372 ARG B N 1
ATOM 6960 C CA . ARG B 1 372 ? 4.012 12.922 7.504 1 96.5 372 ARG B CA 1
ATOM 6961 C C . ARG B 1 372 ? 3.59 14.227 8.164 1 96.5 372 ARG B C 1
ATOM 6963 O O . ARG B 1 372 ? 2.719 14.242 9.039 1 96.5 372 ARG B O 1
ATOM 6970 N N . PRO B 1 373 ? 4.191 15.281 7.672 1 96.25 373 PRO B N 1
ATOM 6971 C CA . PRO B 1 373 ? 3.705 16.562 8.195 1 96.25 373 PRO B CA 1
ATOM 6972 C C . PRO B 1 373 ? 2.248 16.828 7.832 1 96.25 373 PRO B C 1
ATOM 6974 O O . PRO B 1 373 ? 1.728 16.25 6.879 1 96.25 373 PRO B O 1
ATOM 6977 N N . VAL B 1 374 ? 1.615 17.688 8.578 1 93.88 374 VAL B N 1
ATOM 6978 C CA . VAL B 1 374 ? 0.216 17.984 8.289 1 93.88 374 VAL B CA 1
ATOM 6979 C C . VAL B 1 374 ? 0.125 19.141 7.309 1 93.88 374 VAL B C 1
ATOM 6981 O O . VAL B 1 374 ? -0.936 19.406 6.734 1 93.88 374 VAL B O 1
ATOM 6984 N N . THR B 1 375 ? 1.281 19.781 7.117 1 93.81 375 THR B N 1
ATOM 6985 C CA . THR B 1 375 ? 1.304 20.891 6.168 1 93.81 375 THR B CA 1
ATOM 6986 C C . THR B 1 375 ? 2.629 20.938 5.414 1 93.81 375 THR B C 1
ATOM 6988 O O . THR B 1 375 ? 3.664 20.516 5.941 1 93.81 375 THR B O 1
ATOM 6991 N N . THR B 1 376 ? 2.543 21.328 4.168 1 93.44 376 THR B N 1
ATOM 6992 C CA . THR B 1 376 ? 3.729 21.594 3.363 1 93.44 376 THR B CA 1
ATOM 6993 C C . THR B 1 376 ? 3.842 23.094 3.049 1 93.44 376 THR B C 1
ATOM 6995 O O . THR B 1 376 ? 4.645 23.484 2.205 1 93.44 376 THR B O 1
ATOM 6998 N N . GLY B 1 377 ? 3.014 23.828 3.756 1 90.5 377 GLY B N 1
ATOM 6999 C CA . GLY B 1 377 ? 3.078 25.266 3.566 1 90.5 377 GLY B CA 1
ATOM 7000 C C . GLY B 1 377 ? 4.406 25.859 3.988 1 90.5 377 GLY B C 1
ATOM 7001 O O . GLY B 1 377 ? 5.039 25.391 4.93 1 90.5 377 GLY B O 1
ATOM 7002 N N . GLN B 1 378 ? 4.777 26.953 3.371 1 87.12 378 GLN B N 1
ATOM 7003 C CA . GLN B 1 378 ? 6.117 27.516 3.541 1 87.12 378 GLN B CA 1
ATOM 7004 C C . GLN B 1 378 ? 6.289 28.109 4.934 1 87.12 378 GLN B C 1
ATOM 7006 O O . GLN B 1 378 ? 7.359 28 5.535 1 87.12 378 GLN B O 1
ATOM 7011 N N . GLN B 1 379 ? 5.258 28.734 5.516 1 93.06 379 GLN B N 1
ATOM 7012 C CA . GLN B 1 379 ? 5.34 29.422 6.805 1 93.06 379 GLN B CA 1
ATOM 7013 C C . GLN B 1 379 ? 6.652 30.188 6.934 1 93.06 379 GLN B C 1
ATOM 7015 O O . GLN B 1 379 ? 7.375 30.031 7.922 1 93.06 379 GLN B O 1
ATOM 7020 N N . ALA B 1 380 ? 6.934 31.016 5.973 1 96.12 380 ALA B N 1
ATOM 7021 C CA . ALA B 1 380 ? 8.227 31.656 5.789 1 96.12 380 ALA B CA 1
ATOM 7022 C C . ALA B 1 380 ? 8.383 32.844 6.73 1 96.12 380 ALA B C 1
ATOM 7024 O O . ALA B 1 380 ? 7.41 33.531 7.039 1 96.12 380 ALA B O 1
ATOM 7025 N N . LYS B 1 381 ? 9.609 33 7.152 1 96.88 381 LYS B N 1
ATOM 7026 C CA . LYS B 1 381 ? 10.016 34.188 7.891 1 96.88 381 LYS B CA 1
ATOM 7027 C C . LYS B 1 381 ? 10.898 35.094 7.035 1 96.88 381 LYS B C 1
ATOM 7029 O O . LYS B 1 381 ? 11.539 34.625 6.09 1 96.88 381 LYS B O 1
ATOM 7034 N N . GLU B 1 382 ? 10.828 36.344 7.352 1 96.94 382 GLU B N 1
ATOM 7035 C CA . GLU B 1 382 ? 11.586 37.312 6.586 1 96.94 382 GLU B CA 1
ATOM 7036 C C . GLU B 1 382 ? 12.891 37.688 7.285 1 96.94 382 GLU B C 1
ATOM 7038 O O . GLU B 1 382 ? 12.898 37.969 8.477 1 96.94 382 GLU B O 1
ATOM 7043 N N . VAL B 1 383 ? 13.969 37.625 6.535 1 97.62 383 VAL B N 1
ATOM 7044 C CA . VAL B 1 383 ? 15.273 38.031 7.047 1 97.62 383 VAL B CA 1
ATOM 7045 C C . VAL B 1 383 ? 15.266 39.5 7.406 1 97.62 383 VAL B C 1
ATOM 7047 O O . VAL B 1 383 ? 14.773 40.344 6.637 1 97.62 383 VAL B O 1
ATOM 7050 N N . PRO B 1 384 ? 15.844 39.844 8.555 1 96.06 384 PRO B N 1
ATOM 7051 C CA . PRO B 1 384 ? 15.859 41.25 8.961 1 96.06 384 PRO B CA 1
ATOM 7052 C C . PRO B 1 384 ? 16.641 42.125 7.988 1 96.06 384 PRO B C 1
ATOM 7054 O O . PRO B 1 384 ? 17.469 41.625 7.215 1 96.06 384 PRO B O 1
ATOM 7057 N N . ALA B 1 385 ? 16.391 43.438 8.039 1 94.62 385 ALA B N 1
ATOM 7058 C CA . ALA B 1 385 ? 16.891 44.406 7.086 1 94.62 385 ALA B CA 1
ATOM 7059 C C . ALA B 1 385 ? 18.406 44.344 6.973 1 94.62 385 ALA B C 1
ATOM 7061 O O . ALA B 1 385 ? 18.969 44.531 5.891 1 94.62 385 ALA B O 1
ATOM 7062 N N . GLY B 1 386 ? 19.109 44.031 7.977 1 94.62 386 GLY B N 1
ATOM 7063 C CA . GLY B 1 386 ? 20.562 44 7.965 1 94.62 386 GLY B CA 1
ATOM 7064 C C . GLY B 1 386 ? 21.125 42.719 7.395 1 94.62 386 GLY B C 1
ATOM 7065 O O . GLY B 1 386 ? 22.344 42.594 7.18 1 94.62 386 GLY B O 1
ATOM 7066 N N . GLY B 1 387 ? 20.328 41.844 7.062 1 96.25 387 GLY B N 1
ATOM 7067 C CA . GLY B 1 387 ? 20.781 40.562 6.578 1 96.25 387 GLY B CA 1
ATOM 7068 C C . GLY B 1 387 ? 21.188 39.625 7.695 1 96.25 387 GLY B C 1
ATOM 7069 O O . GLY B 1 387 ? 21.109 39.969 8.875 1 96.25 387 GLY B O 1
ATOM 7070 N N . ASP B 1 388 ? 21.484 38.406 7.336 1 96.88 388 ASP B N 1
ATOM 7071 C CA . ASP B 1 388 ? 21.906 37.375 8.273 1 96.88 388 ASP B CA 1
ATOM 7072 C C . ASP B 1 388 ? 22.828 36.375 7.59 1 96.88 388 ASP B C 1
ATOM 7074 O O . ASP B 1 388 ? 22.812 36.25 6.363 1 96.88 388 ASP B O 1
ATOM 7078 N N . THR B 1 389 ? 23.688 35.812 8.328 1 96.88 389 THR B N 1
ATOM 7079 C CA . THR B 1 389 ? 24.531 34.75 7.82 1 96.88 389 THR B CA 1
ATOM 7080 C C . THR B 1 389 ? 24.047 33.375 8.32 1 96.88 389 THR B C 1
ATOM 7082 O O . THR B 1 389 ? 24 33.125 9.523 1 96.88 389 THR B O 1
ATOM 7085 N N . ILE B 1 390 ? 23.672 32.562 7.387 1 96.12 390 ILE B N 1
ATOM 7086 C CA . ILE B 1 390 ? 23.062 31.281 7.684 1 96.12 390 ILE B CA 1
ATOM 7087 C C . ILE B 1 390 ? 23.844 30.172 6.984 1 96.12 390 ILE B C 1
ATOM 7089 O O . ILE B 1 390 ? 23.984 30.172 5.758 1 96.12 390 ILE B O 1
ATOM 7093 N N . ASN B 1 391 ? 24.328 29.172 7.766 1 91.75 391 ASN B N 1
ATOM 7094 C CA . ASN B 1 391 ? 25.047 28.016 7.223 1 91.75 391 ASN B CA 1
ATOM 7095 C C . ASN B 1 391 ? 26.172 28.438 6.293 1 91.75 391 ASN B C 1
ATOM 7097 O O . ASN B 1 391 ? 26.328 27.891 5.203 1 91.75 391 ASN B O 1
ATOM 7101 N N . GLY B 1 392 ? 26.797 29.531 6.492 1 92.31 392 GLY B N 1
ATOM 7102 C CA . GLY B 1 392 ? 27.938 30 5.734 1 92.31 392 GLY B CA 1
ATOM 7103 C C . GLY B 1 392 ? 27.562 30.922 4.59 1 92.31 392 GLY B C 1
ATOM 7104 O O . GLY B 1 392 ? 28.438 31.438 3.896 1 92.31 392 GLY B O 1
ATOM 7105 N N . TYR B 1 393 ? 26.297 31.172 4.414 1 95.88 393 TYR B N 1
ATOM 7106 C CA . TYR B 1 393 ? 25.828 32.062 3.348 1 95.88 393 TYR B CA 1
ATOM 7107 C C . TYR B 1 393 ? 25.297 33.375 3.912 1 95.88 393 TYR B C 1
ATOM 7109 O O . TYR B 1 393 ? 24.516 33.375 4.867 1 95.88 393 TYR B O 1
ATOM 7117 N N . PHE B 1 394 ? 25.688 34.438 3.277 1 97 394 PHE B N 1
ATOM 7118 C CA . PHE B 1 394 ? 25.047 35.688 3.613 1 97 394 PHE B CA 1
ATOM 7119 C C . PHE B 1 394 ? 23.703 35.844 2.887 1 97 394 PHE B C 1
ATOM 7121 O O . PHE B 1 394 ? 23.656 35.75 1.659 1 97 394 PHE B O 1
ATOM 7128 N N . ILE B 1 395 ? 22.719 36.031 3.635 1 98.12 395 ILE B N 1
ATOM 7129 C CA . ILE B 1 395 ? 21.375 36.219 3.094 1 98.12 395 ILE B CA 1
ATOM 7130 C C . ILE B 1 395 ? 20.906 37.656 3.285 1 98.12 395 ILE B C 1
ATOM 7132 O O . ILE B 1 395 ? 20.781 38.125 4.418 1 98.12 395 ILE B O 1
ATOM 7136 N N . PRO B 1 396 ? 20.672 38.312 2.209 1 96.88 396 PRO B N 1
ATOM 7137 C CA . PRO B 1 396 ? 20.281 39.719 2.307 1 96.88 396 PRO B CA 1
ATOM 7138 C C . PRO B 1 396 ? 18.922 39.906 2.977 1 96.88 396 PRO B C 1
ATOM 7140 O O . PRO B 1 396 ? 18.078 39 2.951 1 96.88 396 PRO B O 1
ATOM 7143 N N . GLY B 1 397 ? 18.719 41.125 3.52 1 96.25 397 GLY B N 1
ATOM 7144 C CA . GLY B 1 397 ? 17.453 41.469 4.121 1 96.25 397 GLY B CA 1
ATOM 7145 C C . GLY B 1 397 ? 16.297 41.406 3.145 1 96.25 397 GLY B C 1
ATOM 7146 O O . GLY B 1 397 ? 16.453 41.75 1.964 1 96.25 397 GLY B O 1
ATOM 7147 N N . GLY B 1 398 ? 15.125 40.969 3.799 1 94.94 398 GLY B N 1
ATOM 7148 C CA . GLY B 1 398 ? 13.93 40.938 2.98 1 94.94 398 GLY B CA 1
ATOM 7149 C C . GLY B 1 398 ? 13.695 39.562 2.34 1 94.94 398 GLY B C 1
ATOM 7150 O O . GLY B 1 398 ? 12.609 39.281 1.834 1 94.94 398 GLY B O 1
ATOM 7151 N N . THR B 1 399 ? 14.719 38.719 2.396 1 96.44 399 THR B N 1
ATOM 7152 C CA . THR B 1 399 ? 14.594 37.375 1.854 1 96.44 399 THR B CA 1
ATOM 7153 C C . THR B 1 399 ? 13.648 36.531 2.711 1 96.44 399 THR B C 1
ATOM 7155 O O . THR B 1 399 ? 13.688 36.594 3.939 1 96.44 399 THR B O 1
ATOM 7158 N N . SER B 1 400 ? 12.773 35.781 2.064 1 96.5 400 SER B N 1
ATOM 7159 C CA . SER B 1 400 ? 11.875 34.875 2.766 1 96.5 400 SER B CA 1
ATOM 7160 C C . SER B 1 400 ? 12.516 33.5 2.943 1 96.5 400 SER B C 1
ATOM 7162 O O . SER B 1 400 ? 13.047 32.938 1.99 1 96.5 400 SER B O 1
ATOM 7164 N N . ILE B 1 401 ? 12.453 33 4.152 1 97.94 401 ILE B N 1
ATOM 7165 C CA . ILE B 1 401 ? 12.961 31.656 4.406 1 97.94 401 ILE B CA 1
ATOM 7166 C C . ILE B 1 401 ? 11.812 30.75 4.859 1 97.94 401 ILE B C 1
ATOM 7168 O O . ILE B 1 401 ? 11.328 30.875 5.984 1 97.94 401 ILE B O 1
ATOM 7172 N N . ALA B 1 402 ? 11.414 29.875 3.961 1 97.19 402 ALA B N 1
ATOM 7173 C CA . ALA B 1 402 ? 10.344 28.922 4.215 1 97.19 402 ALA B CA 1
ATOM 7174 C C . ALA B 1 402 ? 10.852 27.719 4.992 1 97.19 402 ALA B C 1
ATOM 7176 O O . ALA B 1 402 ? 12.047 27.422 4.977 1 97.19 402 ALA B O 1
ATOM 7177 N N . ILE B 1 403 ? 9.945 27.047 5.645 1 97.25 403 ILE B N 1
ATOM 7178 C CA . ILE B 1 403 ? 10.273 25.859 6.434 1 97.25 403 ILE B CA 1
ATOM 7179 C C . ILE B 1 403 ? 9.977 24.609 5.621 1 97.25 403 ILE B C 1
ATOM 7181 O O . ILE B 1 403 ? 8.891 24.469 5.055 1 97.25 403 ILE B O 1
ATOM 7185 N N . ASN B 1 404 ? 10.93 23.703 5.57 1 97.69 404 ASN B N 1
ATOM 7186 C CA . ASN B 1 404 ? 10.75 22.422 4.906 1 97.69 404 ASN B CA 1
ATOM 7187 C C . ASN B 1 404 ? 10.312 21.328 5.887 1 97.69 404 ASN B C 1
ATOM 7189 O O . ASN B 1 404 ? 11.094 20.453 6.242 1 97.69 404 ASN B O 1
ATOM 7193 N N . PHE B 1 405 ? 9.047 21.328 6.211 1 97.75 405 PHE B N 1
ATOM 7194 C CA . PHE B 1 405 ? 8.492 20.391 7.184 1 97.75 405 PHE B CA 1
ATOM 7195 C C . PHE B 1 405 ? 8.734 18.953 6.754 1 97.75 405 PHE B C 1
ATOM 7197 O O . PHE B 1 405 ? 9.078 18.109 7.578 1 97.75 405 PHE B O 1
ATOM 7204 N N . SER B 1 406 ? 8.578 18.688 5.473 1 97.31 406 SER B N 1
ATOM 7205 C CA . SER B 1 406 ? 8.711 17.344 4.934 1 97.31 406 SER B CA 1
ATOM 7206 C C . SER B 1 406 ? 10.109 16.781 5.195 1 97.31 406 SER B C 1
ATOM 7208 O O . SER B 1 406 ? 10.25 15.648 5.66 1 97.31 406 SER B O 1
ATOM 7210 N N . ALA B 1 407 ? 11.086 17.578 4.902 1 97.69 407 ALA B N 1
ATOM 7211 C CA . ALA B 1 407 ? 12.469 17.125 5.074 1 97.69 407 ALA B CA 1
ATOM 7212 C C . ALA B 1 407 ? 12.828 17.031 6.555 1 97.69 407 ALA B C 1
ATOM 7214 O O . ALA B 1 407 ? 13.547 16.109 6.961 1 97.69 407 ALA B O 1
ATOM 7215 N N . ILE B 1 408 ? 12.336 17.922 7.391 1 97.81 408 ILE B N 1
ATOM 7216 C CA . ILE B 1 408 ? 12.648 17.938 8.812 1 97.81 408 ILE B CA 1
ATOM 7217 C C . ILE B 1 408 ? 12.117 16.656 9.469 1 97.81 408 ILE B C 1
ATOM 7219 O O . ILE B 1 408 ? 12.852 15.969 10.172 1 97.81 408 ILE B O 1
ATOM 7223 N N . LEU B 1 409 ? 10.914 16.312 9.227 1 97.62 409 LEU B N 1
ATOM 7224 C CA . LEU B 1 409 ? 10.258 15.195 9.914 1 97.62 409 LEU B CA 1
ATOM 7225 C C . LEU B 1 409 ? 10.758 13.859 9.375 1 97.62 409 LEU B C 1
ATOM 7227 O O . LEU B 1 409 ? 10.609 12.828 10.039 1 97.62 409 LEU B O 1
ATOM 7231 N N . GLY B 1 410 ? 11.328 13.875 8.203 1 96.31 410 GLY B N 1
ATOM 7232 C CA . GLY B 1 410 ? 11.914 12.672 7.641 1 96.31 410 GLY B CA 1
ATOM 7233 C C . GLY B 1 410 ? 13.422 12.594 7.828 1 96.31 410 GLY B C 1
ATOM 7234 O O . GLY B 1 410 ? 14.078 11.703 7.297 1 96.31 410 GLY B O 1
ATOM 7235 N N . SER B 1 411 ? 13.984 13.484 8.609 1 97.12 411 SER B N 1
ATOM 7236 C CA . SER B 1 411 ? 15.43 13.641 8.719 1 97.12 411 SER B CA 1
ATOM 7237 C C . SER B 1 411 ? 16.062 12.445 9.422 1 97.12 411 SER B C 1
ATOM 7239 O O . SER B 1 411 ? 15.742 12.156 10.578 1 97.12 411 SER B O 1
ATOM 7241 N N . LYS B 1 412 ? 16.969 11.781 8.805 1 94.38 412 LYS B N 1
ATOM 7242 C CA . LYS B 1 412 ? 17.703 10.68 9.422 1 94.38 412 LYS B CA 1
ATOM 7243 C C . LYS B 1 412 ? 18.703 11.195 10.453 1 94.38 412 LYS B C 1
ATOM 7245 O O . LYS B 1 412 ? 19.078 10.469 11.375 1 94.38 412 LYS B O 1
ATOM 7250 N N . ALA B 1 413 ? 19.078 12.445 10.297 1 94.94 413 ALA B N 1
ATOM 7251 C CA . ALA B 1 413 ? 19.969 13.062 11.273 1 94.94 413 ALA B CA 1
ATOM 7252 C C . ALA B 1 413 ? 19.25 13.281 12.609 1 94.94 413 ALA B C 1
ATOM 7254 O O . ALA B 1 413 ? 19.844 13.148 13.672 1 94.94 413 ALA B O 1
ATOM 7255 N N . LEU B 1 414 ? 17.969 13.562 12.516 1 95.81 414 LEU B N 1
ATOM 7256 C CA . LEU B 1 414 ? 17.203 13.867 13.711 1 95.81 414 LEU B CA 1
ATOM 7257 C C . LEU B 1 414 ? 16.609 12.602 14.32 1 95.81 414 LEU B C 1
ATOM 7259 O O . LEU B 1 414 ? 16.5 12.484 15.539 1 95.81 414 LEU B O 1
ATOM 7263 N N . PHE B 1 415 ? 16.234 11.617 13.469 1 95.69 415 PHE B N 1
ATOM 7264 C CA . PHE B 1 415 ? 15.375 10.555 13.984 1 95.69 415 PHE B CA 1
ATOM 7265 C C . PHE B 1 415 ? 16.016 9.188 13.766 1 95.69 415 PHE B C 1
ATOM 7267 O O . PHE B 1 415 ? 15.414 8.164 14.102 1 95.69 415 PHE B O 1
ATOM 7274 N N . GLY B 1 416 ? 17.172 9.133 13.18 1 92 416 GLY B N 1
ATOM 7275 C CA . GLY B 1 416 ? 17.891 7.883 13.016 1 92 416 GLY B CA 1
ATOM 7276 C C . GLY B 1 416 ? 17.828 7.332 11.609 1 92 416 GLY B C 1
ATOM 7277 O O . GLY B 1 416 ? 17 7.781 10.797 1 92 416 GLY B O 1
ATOM 7278 N N . PRO B 1 417 ? 18.641 6.32 11.281 1 91.31 417 PRO B N 1
ATOM 7279 C CA . PRO B 1 417 ? 18.734 5.77 9.93 1 91.31 417 PRO B CA 1
ATOM 7280 C C . PRO B 1 417 ? 17.453 5.094 9.469 1 91.31 417 PRO B C 1
ATOM 7282 O O . PRO B 1 417 ? 17.234 4.922 8.273 1 91.31 417 PRO B O 1
ATOM 7285 N N . ASP B 1 418 ? 16.578 4.766 10.445 1 93.06 418 ASP B N 1
ATOM 7286 C CA . ASP B 1 418 ? 15.32 4.105 10.086 1 93.06 418 ASP B CA 1
ATOM 7287 C C . ASP B 1 418 ? 14.156 5.086 10.141 1 93.06 418 ASP B C 1
ATOM 7289 O O . ASP B 1 418 ? 13.023 4.695 10.422 1 93.06 418 ASP B O 1
ATOM 7293 N N . ALA B 1 419 ? 14.398 6.316 9.852 1 94.38 419 ALA B N 1
ATOM 7294 C CA . ALA B 1 419 ? 13.367 7.352 9.93 1 94.38 419 ALA B CA 1
ATOM 7295 C C . ALA B 1 419 ? 12.219 7.055 8.977 1 94.38 419 ALA B C 1
ATOM 7297 O O . ALA B 1 419 ? 11.086 7.5 9.195 1 94.38 419 ALA B O 1
ATOM 7298 N N . ASP B 1 420 ? 12.438 6.238 7.965 1 92.94 420 ASP B N 1
ATOM 7299 C CA . ASP B 1 420 ? 11.398 5.934 6.984 1 92.94 420 ASP B CA 1
ATOM 7300 C C . ASP B 1 420 ? 10.469 4.836 7.496 1 92.94 420 ASP B C 1
ATOM 7302 O O . ASP B 1 420 ? 9.406 4.586 6.91 1 92.94 420 ASP B O 1
ATOM 7306 N N . VAL B 1 421 ? 10.867 4.211 8.578 1 94.94 421 VAL B N 1
ATOM 7307 C CA . VAL B 1 421 ? 10.102 3.1 9.133 1 94.94 421 VAL B CA 1
ATOM 7308 C C . VAL B 1 421 ? 9.227 3.6 10.273 1 94.94 421 VAL B C 1
ATOM 7310 O O . VAL B 1 421 ? 9.68 4.371 11.125 1 94.94 421 VAL B O 1
ATOM 7313 N N . PHE B 1 422 ? 7.961 3.221 10.25 1 97.44 422 PHE B N 1
ATOM 7314 C CA . PHE B 1 422 ? 7.062 3.533 11.352 1 97.44 422 PHE B CA 1
ATOM 7315 C C . PHE B 1 422 ? 7.418 2.713 12.586 1 97.44 422 PHE B C 1
ATOM 7317 O O . PHE B 1 422 ? 7.113 1.52 12.648 1 97.44 422 PHE B O 1
ATOM 7324 N N . ARG B 1 423 ? 8.039 3.41 13.555 1 96.44 423 ARG B N 1
ATOM 7325 C CA . ARG B 1 423 ? 8.555 2.744 14.75 1 96.44 423 ARG B CA 1
ATOM 7326 C C . ARG B 1 423 ? 8.391 3.627 15.977 1 96.44 423 ARG B C 1
ATOM 7328 O O . ARG B 1 423 ? 9.344 4.285 16.406 1 96.44 423 ARG B O 1
ATOM 7335 N N . PRO B 1 424 ? 7.223 3.475 16.625 1 97.62 424 PRO B N 1
ATOM 7336 C CA . PRO B 1 424 ? 6.973 4.277 17.828 1 97.62 424 PRO B CA 1
ATOM 7337 C C . PRO B 1 424 ? 8.023 4.059 18.922 1 97.62 424 PRO B C 1
ATOM 7339 O O . PRO B 1 424 ? 8.266 4.953 19.734 1 97.62 424 PRO B O 1
ATOM 7342 N N . GLU B 1 425 ? 8.719 3.01 18.922 1 95.31 425 GLU B N 1
ATOM 7343 C CA . GLU B 1 425 ? 9.703 2.67 19.938 1 95.31 425 GLU B CA 1
ATOM 7344 C C . GLU B 1 425 ? 10.836 3.686 19.969 1 95.31 425 GLU B C 1
ATOM 7346 O O . GLU B 1 425 ? 11.602 3.744 20.938 1 95.31 425 GLU B O 1
ATOM 7351 N N . ARG B 1 426 ? 10.938 4.5 18.969 1 94.12 426 ARG B N 1
ATOM 7352 C CA . ARG B 1 426 ? 11.953 5.555 18.938 1 94.12 426 ARG B CA 1
ATOM 7353 C C . ARG B 1 426 ? 11.734 6.551 20.062 1 94.12 426 ARG B C 1
ATOM 7355 O O . ARG B 1 426 ? 12.672 7.234 20.484 1 94.12 426 ARG B O 1
ATOM 7362 N N . PHE B 1 427 ? 10.562 6.578 20.578 1 96.88 427 PHE B N 1
ATOM 7363 C CA . PHE B 1 427 ? 10.211 7.527 21.625 1 96.88 427 PHE B CA 1
ATOM 7364 C C . PHE B 1 427 ? 10.141 6.84 22.984 1 96.88 427 PHE B C 1
ATOM 7366 O O . PHE B 1 427 ? 9.633 7.41 23.953 1 96.88 427 PHE B O 1
ATOM 7373 N N . ILE B 1 428 ? 10.531 5.656 23.062 1 95.25 428 ILE B N 1
ATOM 7374 C CA . ILE B 1 428 ? 10.438 4.891 24.297 1 95.25 428 ILE B CA 1
ATOM 7375 C C . ILE B 1 428 ? 11.844 4.555 24.797 1 95.25 428 ILE B C 1
ATOM 7377 O O . ILE B 1 428 ? 12.727 4.215 24.016 1 95.25 428 ILE B O 1
ATOM 7381 N N . GLY B 1 429 ? 12.07 4.637 26.109 1 91.56 429 GLY B N 1
ATOM 7382 C CA . GLY B 1 429 ? 13.312 4.219 26.734 1 91.56 429 GLY B CA 1
ATOM 7383 C C . GLY B 1 429 ? 14.414 5.258 26.625 1 91.56 429 GLY B C 1
ATOM 7384 O O . GLY B 1 429 ? 15.586 4.957 26.859 1 91.56 429 GLY B O 1
ATOM 7385 N N . LEU B 1 430 ? 14.133 6.426 26.25 1 93.5 430 LEU B N 1
ATOM 7386 C CA . LEU B 1 430 ? 15.094 7.523 26.156 1 93.5 430 LEU B CA 1
ATOM 7387 C C . LEU B 1 430 ? 15.188 8.266 27.484 1 93.5 430 LEU B C 1
ATOM 7389 O O . LEU B 1 430 ? 14.281 8.195 28.312 1 93.5 430 LEU B O 1
ATOM 7393 N N . SER B 1 431 ? 16.359 8.898 27.641 1 95.88 431 SER B N 1
ATOM 7394 C CA . SER B 1 431 ? 16.438 9.828 28.766 1 95.88 431 SER B CA 1
ATOM 7395 C C . SER B 1 431 ? 15.414 10.945 28.625 1 95.88 431 SER B C 1
ATOM 7397 O O . SER B 1 431 ? 14.945 11.234 27.516 1 95.88 431 SER B O 1
ATOM 7399 N N . ALA B 1 432 ? 15.039 11.547 29.688 1 95.88 432 ALA B N 1
ATOM 7400 C CA . ALA B 1 432 ? 14.039 12.609 29.672 1 95.88 432 ALA B CA 1
ATOM 7401 C C . ALA B 1 432 ? 14.445 13.734 28.719 1 95.88 432 ALA B C 1
ATOM 7403 O O . ALA B 1 432 ? 13.617 14.258 27.984 1 95.88 432 ALA B O 1
ATOM 7404 N N . SER B 1 433 ? 15.68 14.07 28.734 1 96.5 433 SER B N 1
ATOM 7405 C CA . SER B 1 433 ? 16.188 15.156 27.891 1 96.5 433 SER B CA 1
ATOM 7406 C C . SER B 1 433 ? 16.109 14.789 26.406 1 96.5 433 SER B C 1
ATOM 7408 O O . SER B 1 433 ? 15.695 15.602 25.578 1 96.5 433 SER B O 1
ATOM 7410 N N . ASN B 1 434 ? 16.5 13.57 26.109 1 95.62 434 ASN B N 1
ATOM 7411 C CA . ASN B 1 434 ? 16.484 13.117 24.719 1 95.62 434 ASN B CA 1
ATOM 7412 C C . ASN B 1 434 ? 15.055 13 24.203 1 95.62 434 ASN B C 1
ATOM 7414 O O . ASN B 1 434 ? 14.781 13.336 23.047 1 95.62 434 ASN B O 1
ATOM 7418 N N . LEU B 1 435 ? 14.203 12.5 25.031 1 97.12 435 LEU B N 1
ATOM 7419 C CA . LEU B 1 435 ? 12.797 12.383 24.641 1 97.12 435 LEU B CA 1
ATOM 7420 C C . LEU B 1 435 ? 12.195 13.758 24.375 1 97.12 435 LEU B C 1
ATOM 7422 O O . LEU B 1 435 ? 11.469 13.945 23.391 1 97.12 435 LEU B O 1
ATOM 7426 N N . ALA B 1 436 ? 12.5 14.703 25.266 1 96.62 436 ALA B N 1
ATOM 7427 C CA . ALA B 1 436 ? 11.992 16.062 25.094 1 96.62 436 ALA B CA 1
ATOM 7428 C C . ALA B 1 436 ? 12.477 16.688 23.797 1 96.62 436 ALA B C 1
ATOM 7430 O O . ALA B 1 436 ? 11.719 17.359 23.094 1 96.62 436 ALA B O 1
ATOM 7431 N N . GLU B 1 437 ? 13.688 16.453 23.5 1 95.62 437 GLU B N 1
ATOM 7432 C CA . GLU B 1 437 ? 14.258 16.984 22.266 1 95.62 437 GLU B CA 1
ATOM 7433 C C . GLU B 1 437 ? 13.602 16.359 21.031 1 95.62 437 GLU B C 1
ATOM 7435 O O . GLU B 1 437 ? 13.242 17.047 20.078 1 95.62 437 GLU B O 1
ATOM 7440 N N . MET B 1 438 ? 13.453 15.062 21.047 1 96.44 438 MET B N 1
ATOM 7441 C CA . MET B 1 438 ? 12.828 14.359 19.938 1 96.44 438 MET B CA 1
ATOM 7442 C C . MET B 1 438 ? 11.391 14.836 19.719 1 96.44 438 MET B C 1
ATOM 7444 O O . MET B 1 438 ? 10.961 15.055 18.594 1 96.44 438 MET B O 1
ATOM 7448 N N . ARG B 1 439 ? 10.727 14.977 20.812 1 97.44 439 ARG B N 1
ATOM 7449 C CA . ARG B 1 439 ? 9.352 15.453 20.75 1 97.44 439 ARG B CA 1
ATOM 7450 C C . ARG B 1 439 ? 9.281 16.875 20.203 1 97.44 439 ARG B C 1
ATOM 7452 O O . ARG B 1 439 ? 8.398 17.203 19.406 1 97.44 439 ARG B O 1
ATOM 7459 N N . ARG B 1 440 ? 10.227 17.688 20.609 1 96.19 440 ARG B N 1
ATOM 7460 C CA . ARG B 1 440 ? 10.266 19.062 20.125 1 96.19 440 ARG B CA 1
ATOM 7461 C C . ARG B 1 440 ? 10.492 19.109 18.625 1 96.19 440 ARG B C 1
ATOM 7463 O O . ARG B 1 440 ? 9.93 19.953 17.922 1 96.19 440 ARG B O 1
ATOM 7470 N N . ASN B 1 441 ? 11.312 18.234 18.156 1 96.94 441 ASN B N 1
ATOM 7471 C CA . ASN B 1 441 ? 11.555 18.156 16.719 1 96.94 441 ASN B CA 1
ATOM 7472 C C . ASN B 1 441 ? 10.281 17.797 15.961 1 96.94 441 ASN B C 1
ATOM 7474 O O . ASN B 1 441 ? 10.008 18.375 14.898 1 96.94 441 ASN B O 1
ATOM 7478 N N . VAL B 1 442 ? 9.469 16.906 16.484 1 98 442 VAL B N 1
ATOM 7479 C CA . VAL B 1 442 ? 8.219 16.516 15.844 1 98 442 VAL B CA 1
ATOM 7480 C C . VAL B 1 442 ? 7.211 17.656 15.945 1 98 442 VAL B C 1
ATOM 7482 O O . VAL B 1 442 ? 6.457 17.906 15 1 98 442 VAL B O 1
ATOM 7485 N N . GLU B 1 443 ? 7.258 18.375 17.047 1 97.19 443 GLU B N 1
ATOM 7486 C CA . GLU B 1 443 ? 6.262 19.406 17.328 1 97.19 443 GLU B CA 1
ATOM 7487 C C . GLU B 1 443 ? 6.516 20.656 16.5 1 97.19 443 GLU B C 1
ATOM 7489 O O . GLU B 1 443 ? 5.715 21.594 16.516 1 97.19 443 GLU B O 1
ATOM 7494 N N . ILE B 1 444 ? 7.566 20.641 15.734 1 95.62 444 ILE B N 1
ATOM 7495 C CA . ILE B 1 444 ? 7.77 21.719 14.781 1 95.62 444 ILE B CA 1
ATOM 7496 C C . ILE B 1 444 ? 6.574 21.812 13.836 1 95.62 444 ILE B C 1
ATOM 7498 O O . ILE B 1 444 ? 6.309 22.859 13.25 1 95.62 444 ILE B O 1
ATOM 7502 N N . ASN B 1 445 ? 5.816 20.672 13.75 1 93.62 445 ASN B N 1
ATOM 7503 C CA . ASN B 1 445 ? 4.562 20.641 13.008 1 93.62 445 ASN B CA 1
ATOM 7504 C C . ASN B 1 445 ? 3.615 21.75 13.453 1 93.62 445 ASN B C 1
ATOM 7506 O O . ASN B 1 445 ? 2.795 22.219 12.664 1 93.62 445 ASN B O 1
ATOM 7510 N N . PHE B 1 446 ? 3.791 22.188 14.656 1 95.62 446 PHE B N 1
ATOM 7511 C CA . PHE B 1 446 ? 2.887 23.172 15.25 1 95.62 446 PHE B CA 1
ATOM 7512 C C . PHE B 1 446 ? 3.537 24.547 15.305 1 95.62 446 PHE B C 1
ATOM 7514 O O . PHE B 1 446 ? 3.018 25.469 15.945 1 95.62 446 PHE B O 1
ATOM 7521 N N . GLY B 1 447 ? 4.66 24.688 14.719 1 93.69 447 GLY B N 1
ATOM 7522 C CA . GLY B 1 447 ? 5.418 25.922 14.828 1 93.69 447 GLY B CA 1
ATOM 7523 C C . GLY B 1 447 ? 6.297 25.969 16.062 1 93.69 447 GLY B C 1
ATOM 7524 O O . GLY B 1 447 ? 6.52 24.953 16.719 1 93.69 447 GLY B O 1
ATOM 7525 N N . HIS B 1 448 ? 6.828 27.125 16.312 1 94.19 448 HIS B N 1
ATOM 7526 C CA . HIS B 1 448 ? 7.746 27.281 17.438 1 94.19 448 HIS B CA 1
ATOM 7527 C C . HIS B 1 448 ? 7.723 28.719 17.969 1 94.19 448 HIS B C 1
ATOM 7529 O O . HIS B 1 448 ? 7.406 29.656 17.234 1 94.19 448 HIS B O 1
ATOM 7535 N N . GLY B 1 449 ? 7.945 28.812 19.297 1 93.19 449 GLY B N 1
ATOM 7536 C CA . GLY B 1 449 ? 8.109 30.125 19.922 1 93.19 449 GLY B CA 1
ATOM 7537 C C . GLY B 1 449 ? 6.875 30.984 19.812 1 93.19 449 GLY B C 1
ATOM 7538 O O . GLY B 1 449 ? 5.773 30.562 20.156 1 93.19 449 GLY B O 1
ATOM 7539 N N . ARG B 1 450 ? 7.066 32.188 19.281 1 92.25 450 ARG B N 1
ATOM 7540 C CA . ARG B 1 450 ? 6.027 33.219 19.188 1 92.25 450 ARG B CA 1
ATOM 7541 C C . ARG B 1 450 ? 4.895 32.75 18.281 1 92.25 450 ARG B C 1
ATOM 7543 O O . ARG B 1 450 ? 3.729 33.094 18.516 1 92.25 450 ARG B O 1
ATOM 7550 N N . TRP B 1 451 ? 5.273 31.938 17.391 1 93.94 451 TRP B N 1
ATOM 7551 C CA . TRP B 1 451 ? 4.355 31.625 16.297 1 93.94 451 TRP B CA 1
ATOM 7552 C C . TRP B 1 451 ? 3.742 30.25 16.484 1 93.94 451 TRP B C 1
ATOM 7554 O O . TRP B 1 451 ? 3.186 29.672 15.547 1 93.94 451 TRP B O 1
ATOM 7564 N N . MET B 1 452 ? 3.84 29.672 17.703 1 93.56 452 MET B N 1
ATOM 7565 C CA . MET B 1 452 ? 3.332 28.328 18 1 93.56 452 MET B CA 1
ATOM 7566 C C . MET B 1 452 ? 1.821 28.266 17.797 1 93.56 452 MET B C 1
ATOM 7568 O O . MET B 1 452 ? 1.104 29.203 18.141 1 93.56 452 MET B O 1
ATOM 7572 N N . CYS B 1 453 ? 1.402 27.188 17.297 1 94.19 453 CYS B N 1
ATOM 7573 C CA . CYS B 1 453 ? -0.012 26.969 17.016 1 94.19 453 CYS B CA 1
ATOM 7574 C C . CYS B 1 453 ? -0.841 27.047 18.281 1 94.19 453 CYS B C 1
ATOM 7576 O O . CYS B 1 453 ? -0.574 26.344 19.25 1 94.19 453 CYS B O 1
ATOM 7578 N N . ALA B 1 454 ? -1.879 27.781 18.234 1 92.12 454 ALA B N 1
ATOM 7579 C CA . ALA B 1 454 ? -2.764 27.969 19.375 1 92.12 454 ALA B CA 1
ATOM 7580 C C . ALA B 1 454 ? -3.646 26.75 19.594 1 92.12 454 ALA B C 1
ATOM 7582 O O . ALA B 1 454 ? -4.098 26.484 20.719 1 92.12 454 ALA B O 1
ATOM 7583 N N . GLY B 1 455 ? -3.871 25.984 18.594 1 92.69 455 GLY B N 1
ATOM 7584 C CA . GLY B 1 455 ? -4.77 24.844 18.672 1 92.69 455 GLY B CA 1
ATOM 7585 C C . GLY B 1 455 ? -4.074 23.547 19.078 1 92.69 455 GLY B C 1
ATOM 7586 O O . GLY B 1 455 ? -4.695 22.484 19.109 1 92.69 455 GLY B O 1
ATOM 7587 N N . LYS B 1 456 ? -2.775 23.609 19.375 1 95.06 456 LYS B N 1
ATOM 7588 C CA . LYS B 1 456 ? -1.969 22.422 19.656 1 95.06 456 LYS B CA 1
ATOM 7589 C C . LYS B 1 456 ? -2.57 21.609 20.797 1 95.06 456 LYS B C 1
ATOM 7591 O O . LYS B 1 456 ? -2.732 20.391 20.672 1 95.06 456 LYS B O 1
ATOM 7596 N N . PRO B 1 457 ? -3.043 22.203 21.922 1 93.5 457 PRO B N 1
ATOM 7597 C CA . PRO B 1 457 ? -3.604 21.406 23.016 1 93.5 457 PRO B CA 1
ATOM 7598 C C . PRO B 1 457 ? -4.871 20.656 22.625 1 93.5 457 PRO B C 1
ATOM 7600 O O . PRO B 1 457 ? -5.043 19.484 22.984 1 93.5 457 PRO B O 1
ATOM 7603 N N . LEU B 1 458 ? -5.719 21.344 21.906 1 94.06 458 LEU B N 1
ATOM 7604 C CA . LEU B 1 458 ? -6.938 20.688 21.438 1 94.06 458 LEU B CA 1
ATOM 7605 C C . LEU B 1 458 ? -6.617 19.547 20.484 1 94.06 458 LEU B C 1
ATOM 7607 O O . LEU B 1 458 ? -7.234 18.484 20.562 1 94.06 458 LEU B O 1
ATOM 7611 N N . ALA B 1 459 ? -5.668 19.812 19.578 1 96.31 459 ALA B N 1
ATOM 7612 C CA . ALA B 1 459 ? -5.262 18.781 18.641 1 96.31 459 ALA B CA 1
ATOM 7613 C C . ALA B 1 459 ? -4.773 17.531 19.359 1 96.31 459 ALA B C 1
ATOM 7615 O O . ALA B 1 459 ? -5.207 16.406 19.047 1 96.31 459 ALA B O 1
ATOM 7616 N N . PHE B 1 460 ? -3.924 17.672 20.359 1 97 460 PHE B N 1
ATOM 7617 C CA . PHE B 1 460 ? -3.381 16.531 21.094 1 97 460 PHE B CA 1
ATOM 7618 C C . PHE B 1 460 ? -4.48 15.805 21.859 1 97 460 PHE B C 1
ATOM 7620 O O . PHE B 1 460 ? -4.473 14.578 21.969 1 97 460 PHE B O 1
ATOM 7627 N N . MET B 1 461 ? -5.387 16.562 22.422 1 96.5 461 MET B N 1
ATOM 7628 C CA . MET B 1 461 ? -6.516 15.953 23.109 1 96.5 461 MET B CA 1
ATOM 7629 C C . MET B 1 461 ? -7.305 15.047 22.172 1 96.5 461 MET B C 1
ATOM 7631 O O . MET B 1 461 ? -7.641 13.914 22.531 1 96.5 461 MET B O 1
ATOM 7635 N N . GLU B 1 462 ? -7.562 15.547 21 1 97.94 462 GLU B N 1
ATOM 7636 C CA . GLU B 1 462 ? -8.273 14.75 20 1 97.94 462 GLU B CA 1
ATOM 7637 C C . GLU B 1 462 ? -7.488 13.492 19.641 1 97.94 462 GLU B C 1
ATOM 7639 O O . GLU B 1 462 ? -8.047 12.398 19.594 1 97.94 462 GLU B O 1
ATOM 7644 N N . LEU B 1 463 ? -6.203 13.664 19.359 1 98.31 463 LEU B N 1
ATOM 7645 C CA . LEU B 1 463 ? -5.371 12.547 18.953 1 98.31 463 LEU B CA 1
ATOM 7646 C C . LEU B 1 463 ? -5.32 11.469 20.031 1 98.31 463 LEU B C 1
ATOM 7648 O O . LEU B 1 463 ? -5.461 10.281 19.734 1 98.31 463 LEU B O 1
ATOM 7652 N N . GLN B 1 464 ? -5.188 11.883 21.234 1 97.94 464 GLN B N 1
ATOM 7653 C CA . GLN B 1 464 ? -5.055 10.961 22.359 1 97.94 464 GLN B CA 1
ATOM 7654 C C . GLN B 1 464 ? -6.34 10.164 22.562 1 97.94 464 GLN B C 1
ATOM 7656 O O . GLN B 1 464 ? -6.301 8.945 22.766 1 97.94 464 GLN B O 1
ATOM 7661 N N . LYS B 1 465 ? -7.414 10.82 22.469 1 98.56 465 LYS B N 1
ATOM 7662 C CA . LYS B 1 465 ? -8.688 10.18 22.797 1 98.56 465 LYS B CA 1
ATOM 7663 C C . LYS B 1 465 ? -9.203 9.359 21.625 1 98.56 465 LYS B C 1
ATOM 7665 O O . LYS B 1 465 ? -9.719 8.25 21.812 1 98.56 465 LYS B O 1
ATOM 7670 N N . VAL B 1 466 ? -9.023 9.844 20.422 1 98.75 466 VAL B N 1
ATOM 7671 C CA . VAL B 1 466 ? -9.664 9.227 19.266 1 98.75 466 VAL B CA 1
ATOM 7672 C C . VAL B 1 466 ? -9 7.879 18.969 1 98.75 466 VAL B C 1
ATOM 7674 O O . VAL B 1 466 ? -9.68 6.895 18.672 1 98.75 466 VAL B O 1
ATOM 7677 N N . TYR B 1 467 ? -7.668 7.793 19 1 98.69 467 TYR B N 1
ATOM 7678 C CA . TYR B 1 467 ? -6.984 6.527 18.75 1 98.69 467 TYR B CA 1
ATOM 7679 C C . TYR B 1 467 ? -7.402 5.477 19.781 1 98.69 467 TYR B C 1
ATOM 7681 O O . TYR B 1 467 ? -7.719 4.34 19.422 1 98.69 467 TYR B O 1
ATOM 7689 N N . PHE B 1 468 ? -7.395 5.914 21.047 1 98.75 468 PHE B N 1
ATOM 7690 C CA . PHE B 1 468 ? -7.734 4.992 22.125 1 98.75 468 PHE B CA 1
ATOM 7691 C C . PHE B 1 468 ? -9.148 4.453 21.953 1 98.75 468 PHE B C 1
ATOM 7693 O O . PHE B 1 468 ? -9.359 3.238 21.969 1 98.75 468 PHE B O 1
ATOM 7700 N N . GLU B 1 469 ? -10.117 5.316 21.766 1 98.62 469 GLU B N 1
ATOM 7701 C CA . GLU B 1 469 ? -11.523 4.922 21.75 1 98.62 469 GLU B CA 1
ATOM 7702 C C . GLU B 1 469 ? -11.859 4.121 20.5 1 98.62 469 GLU B C 1
ATOM 7704 O O . GLU B 1 469 ? -12.664 3.186 20.547 1 98.62 469 GLU B O 1
ATOM 7709 N N . LEU B 1 470 ? -11.289 4.5 19.375 1 98.56 470 LEU B N 1
ATOM 7710 C CA . LEU B 1 470 ? -11.531 3.734 18.156 1 98.56 470 LEU B CA 1
ATOM 7711 C C . LEU B 1 470 ? -10.984 2.314 18.281 1 98.56 470 LEU B C 1
ATOM 7713 O O . LEU B 1 470 ? -11.672 1.35 17.938 1 98.56 470 LEU B O 1
ATOM 7717 N N . LEU B 1 471 ? -9.766 2.199 18.797 1 98.06 471 LEU B N 1
ATOM 7718 C CA . LEU B 1 471 ? -9.133 0.885 18.891 1 98.06 471 LEU B CA 1
ATOM 7719 C C . LEU B 1 471 ? -9.711 0.083 20.047 1 98.06 471 LEU B C 1
ATOM 7721 O O . LEU B 1 471 ? -9.609 -1.146 20.078 1 98.06 471 LEU B O 1
ATOM 7725 N N . ARG B 1 472 ? -10.289 0.805 21.047 1 97.75 472 ARG B N 1
ATOM 7726 C CA . ARG B 1 472 ? -11.062 0.133 22.078 1 97.75 472 ARG B CA 1
ATOM 7727 C C . ARG B 1 472 ? -12.297 -0.544 21.5 1 97.75 472 ARG B C 1
ATOM 7729 O O . ARG B 1 472 ? -12.641 -1.667 21.875 1 97.75 472 ARG B O 1
ATOM 7736 N N . ALA B 1 473 ? -12.922 0.094 20.562 1 97.75 473 ALA B N 1
ATOM 7737 C CA . ALA B 1 473 ? -14.234 -0.329 20.078 1 97.75 473 ALA B CA 1
ATOM 7738 C C . ALA B 1 473 ? -14.109 -1.266 18.891 1 97.75 473 ALA B C 1
ATOM 7740 O O . ALA B 1 473 ? -14.938 -2.152 18.688 1 97.75 473 ALA B O 1
ATOM 7741 N N . PHE B 1 474 ? -13.055 -1.083 18.078 1 97.81 474 PHE B N 1
ATOM 7742 C CA . PHE B 1 474 ? -13.062 -1.753 16.781 1 97.81 474 PHE B CA 1
ATOM 7743 C C . PHE B 1 474 ? -11.695 -2.338 16.453 1 97.81 474 PHE B C 1
ATOM 7745 O O . PHE B 1 474 ? -10.688 -1.942 17.062 1 97.81 474 PHE B O 1
ATOM 7752 N N . ASP B 1 475 ? -11.656 -3.299 15.594 1 96.75 475 ASP B N 1
ATOM 7753 C CA . ASP B 1 475 ? -10.492 -3.729 14.836 1 96.75 475 ASP B CA 1
ATOM 7754 C C . ASP B 1 475 ? -10.57 -3.252 13.383 1 96.75 475 ASP B C 1
ATOM 7756 O O . ASP B 1 475 ? -11.617 -3.363 12.75 1 96.75 475 ASP B O 1
ATOM 7760 N N . PHE B 1 476 ? -9.477 -2.693 12.898 1 97.56 476 PHE B N 1
ATOM 7761 C CA . PHE B 1 476 ? -9.461 -2.109 11.562 1 97.56 476 PHE B CA 1
ATOM 7762 C C . PHE B 1 476 ? -8.539 -2.9 10.633 1 97.56 476 PHE B C 1
ATOM 7764 O O . PHE B 1 476 ? -7.504 -3.408 11.07 1 97.56 476 PHE B O 1
ATOM 7771 N N . GLN B 1 477 ? -8.961 -2.996 9.367 1 97.38 477 GLN B N 1
ATOM 7772 C CA . GLN B 1 477 ? -8.164 -3.666 8.344 1 97.38 477 GLN B CA 1
ATOM 7773 C C . GLN B 1 477 ? -8.273 -2.943 7.008 1 97.38 477 GLN B C 1
ATOM 7775 O O . GLN B 1 477 ? -9.359 -2.521 6.605 1 97.38 477 GLN B O 1
ATOM 7780 N N . LEU B 1 478 ? -7.113 -2.771 6.328 1 97.62 478 LEU B N 1
ATOM 7781 C CA . LEU B 1 478 ? -7.129 -2.213 4.98 1 97.62 478 LEU B CA 1
ATOM 7782 C C . LEU B 1 478 ? -7.828 -3.158 4.012 1 97.62 478 LEU B C 1
ATOM 7784 O O . LEU B 1 478 ? -7.586 -4.367 4.031 1 97.62 478 LEU B O 1
ATOM 7788 N N . THR B 1 479 ? -8.672 -2.625 3.15 1 96.25 479 THR B N 1
ATOM 7789 C CA . THR B 1 479 ? -9.328 -3.451 2.141 1 96.25 479 THR B CA 1
ATOM 7790 C C . THR B 1 479 ? -8.492 -3.508 0.866 1 96.25 479 THR B C 1
ATOM 7792 O O . THR B 1 479 ? -8.602 -4.453 0.086 1 96.25 479 THR B O 1
ATOM 7795 N N . GLU B 1 480 ? -7.602 -2.525 0.694 1 95.88 480 GLU B N 1
ATOM 7796 C CA . GLU B 1 480 ? -6.746 -2.436 -0.485 1 95.88 480 GLU B CA 1
ATOM 7797 C C . GLU B 1 480 ? -5.297 -2.156 -0.096 1 95.88 480 GLU B C 1
ATOM 7799 O O . GLU B 1 480 ? -4.77 -1.078 -0.377 1 95.88 480 GLU B O 1
ATOM 7804 N N . PRO B 1 481 ? -4.625 -3.129 0.39 1 96.81 481 PRO B N 1
ATOM 7805 C CA . PRO B 1 481 ? -3.281 -2.891 0.92 1 96.81 481 PRO B CA 1
ATOM 7806 C C . PRO B 1 481 ? -2.256 -2.611 -0.176 1 96.81 481 PRO B C 1
ATOM 7808 O O . PRO B 1 481 ? -1.198 -2.037 0.095 1 96.81 481 PRO B O 1
ATOM 7811 N N . LEU B 1 482 ? -2.506 -2.992 -1.444 1 96.06 482 LEU B N 1
ATOM 7812 C CA . LEU B 1 482 ? -1.569 -2.74 -2.535 1 96.06 482 LEU B CA 1
ATOM 7813 C C . LEU B 1 482 ? -1.59 -1.271 -2.941 1 96.06 482 LEU B C 1
ATOM 7815 O O . LEU B 1 482 ? -0.623 -0.769 -3.518 1 96.06 482 LEU B O 1
ATOM 7819 N N . SER B 1 483 ? -2.705 -0.64 -2.725 1 95.81 483 SER B N 1
ATOM 7820 C CA . SER B 1 483 ? -2.891 0.784 -2.984 1 95.81 483 SER B CA 1
ATOM 7821 C C . SER B 1 483 ? -3.783 1.429 -1.929 1 95.81 483 SER B C 1
ATOM 7823 O O . SER B 1 483 ? -4.898 1.857 -2.23 1 95.81 483 SER B O 1
ATOM 7825 N N . PRO B 1 484 ? -3.207 1.608 -0.772 1 97.38 484 PRO B N 1
ATOM 7826 C CA . PRO B 1 484 ? -4.07 1.963 0.358 1 97.38 484 PRO B CA 1
ATOM 7827 C C . PRO B 1 484 ? -4.52 3.42 0.321 1 97.38 484 PRO B C 1
ATOM 7829 O O . PRO B 1 484 ? -5.668 3.723 0.662 1 97.38 484 PRO B O 1
ATOM 7832 N N . MET B 1 485 ? -3.572 4.301 -0.082 1 97.06 485 MET B N 1
ATOM 7833 C CA . MET B 1 485 ? -3.863 5.734 -0.066 1 97.06 485 MET B CA 1
ATOM 7834 C C . MET B 1 485 ? -2.959 6.484 -1.037 1 97.06 485 MET B C 1
ATOM 7836 O O . MET B 1 485 ? -1.792 6.125 -1.209 1 97.06 485 MET B O 1
ATOM 7840 N N . ARG B 1 486 ? -3.559 7.469 -1.724 1 95.94 486 ARG B N 1
ATOM 7841 C CA . ARG B 1 486 ? -2.822 8.422 -2.543 1 95.94 486 ARG B CA 1
ATOM 7842 C C . ARG B 1 486 ? -3.018 9.852 -2.031 1 95.94 486 ARG B C 1
ATOM 7844 O O . ARG B 1 486 ? -4.098 10.195 -1.549 1 95.94 486 ARG B O 1
ATOM 7851 N N . SER B 1 487 ? -1.936 10.617 -2.162 1 96.5 487 SER B N 1
ATOM 7852 C CA . SER B 1 487 ? -2.016 11.969 -1.611 1 96.5 487 SER B CA 1
ATOM 7853 C C . SER B 1 487 ? -1.489 13 -2.602 1 96.5 487 SER B C 1
ATOM 7855 O O . SER B 1 487 ? -0.536 12.734 -3.336 1 96.5 487 SER B O 1
ATOM 7857 N N . GLU B 1 488 ? -2.182 14.102 -2.605 1 96.62 488 GLU B N 1
ATOM 7858 C CA . GLU B 1 488 ? -1.684 15.328 -3.213 1 96.62 488 GLU B CA 1
ATOM 7859 C C . GLU B 1 488 ? -1.379 16.391 -2.154 1 96.62 488 GLU B C 1
ATOM 7861 O O . GLU B 1 488 ? -2.055 16.453 -1.125 1 96.62 488 GLU B O 1
ATOM 7866 N N . SER B 1 489 ? -0.365 17.156 -2.414 1 96.06 489 SER B N 1
ATOM 7867 C CA . SER B 1 489 ? 0.015 18.141 -1.409 1 96.06 489 SER B CA 1
ATOM 7868 C C . SER B 1 489 ? 0.002 19.547 -1.987 1 96.06 489 SER B C 1
ATOM 7870 O O . SER B 1 489 ? 0.695 19.828 -2.967 1 96.06 489 SER B O 1
ATOM 7872 N N . TYR B 1 490 ? -0.844 20.438 -1.398 1 93.25 490 TYR B N 1
ATOM 7873 C CA . TYR B 1 490 ? -1.027 21.844 -1.682 1 93.25 490 TYR B CA 1
ATOM 7874 C C . TYR B 1 490 ? -0.956 22.672 -0.402 1 93.25 490 TYR B C 1
ATOM 7876 O O . TYR B 1 490 ? -1.944 23.297 0.002 1 93.25 490 TYR B O 1
ATOM 7884 N N . ALA B 1 491 ? 0.238 22.781 0.234 1 91.75 491 ALA B N 1
ATOM 7885 C CA . ALA B 1 491 ? 0.328 23.359 1.57 1 91.75 491 ALA B CA 1
ATOM 7886 C C . ALA B 1 491 ? -0.395 22.484 2.596 1 91.75 491 ALA B C 1
ATOM 7888 O O . ALA B 1 491 ? -0.013 22.453 3.768 1 91.75 491 ALA B O 1
ATOM 7889 N N . LEU B 1 492 ? -1.516 21.875 2.133 1 94.06 492 LEU B N 1
ATOM 7890 C CA . LEU B 1 492 ? -2.244 20.828 2.838 1 94.06 492 LEU B CA 1
ATOM 7891 C C . LEU B 1 492 ? -2.322 19.562 1.994 1 94.06 492 LEU B C 1
ATOM 7893 O O . LEU B 1 492 ? -1.867 19.531 0.848 1 94.06 492 LEU B O 1
ATOM 7897 N N . PHE B 1 493 ? -2.855 18.547 2.594 1 95.44 493 PHE B N 1
ATOM 7898 C CA . PHE B 1 493 ? -2.889 17.281 1.87 1 95.44 493 PHE B CA 1
ATOM 7899 C C . PHE B 1 493 ? -4.312 16.938 1.451 1 95.44 493 PHE B C 1
ATOM 7901 O O . PHE B 1 493 ? -5.258 17.125 2.221 1 95.44 493 PHE B O 1
ATOM 7908 N N . ARG B 1 494 ? -4.453 16.562 0.211 1 95.31 494 ARG B N 1
ATOM 7909 C CA . ARG B 1 494 ? -5.66 15.93 -0.31 1 95.31 494 ARG B CA 1
ATOM 7910 C C . ARG B 1 494 ? -5.461 14.422 -0.475 1 95.31 494 ARG B C 1
ATOM 7912 O O . ARG B 1 494 ? -4.75 13.984 -1.38 1 95.31 494 ARG B O 1
ATOM 7919 N N . ASP B 1 495 ? -6.125 13.695 0.363 1 96.12 495 ASP B N 1
ATOM 7920 C CA . ASP B 1 495 ? -5.941 12.25 0.389 1 96.12 495 ASP B CA 1
ATOM 7921 C C . ASP B 1 495 ? -7.105 11.539 -0.293 1 96.12 495 ASP B C 1
ATOM 7923 O O . ASP B 1 495 ? -8.242 12.008 -0.243 1 96.12 495 ASP B O 1
ATOM 7927 N N . PHE B 1 496 ? -6.828 10.422 -0.939 1 96.62 496 PHE B N 1
ATOM 7928 C CA . PHE B 1 496 ? -7.805 9.578 -1.619 1 96.62 496 PHE B CA 1
ATOM 7929 C C . PHE B 1 496 ? -7.668 8.125 -1.175 1 96.62 496 PHE B C 1
ATOM 7931 O O . PHE B 1 496 ? -6.574 7.684 -0.82 1 96.62 496 PHE B O 1
ATOM 7938 N N . GLY B 1 497 ? -8.828 7.449 -1.192 1 96.81 497 GLY B N 1
ATOM 7939 C CA . GLY B 1 497 ? -8.812 6.035 -0.855 1 96.81 497 GLY B CA 1
ATOM 7940 C C . GLY B 1 497 ? -9.016 5.773 0.625 1 96.81 497 GLY B C 1
ATOM 7941 O O . GLY B 1 497 ? -9.992 6.246 1.217 1 96.81 497 GLY B O 1
ATOM 7942 N N . LEU B 1 498 ? -8.125 4.949 1.25 1 97.88 498 LEU B N 1
ATOM 7943 C CA . LEU B 1 498 ? -8.125 4.52 2.645 1 97.88 498 LEU B CA 1
ATOM 7944 C C . LEU B 1 498 ? -9.477 3.926 3.031 1 97.88 498 LEU B C 1
ATOM 7946 O O . LEU B 1 498 ? -10.086 4.352 4.016 1 97.88 498 LEU B O 1
ATOM 7950 N N . LYS B 1 499 ? -9.922 2.988 2.225 1 97.81 499 LYS B N 1
ATOM 7951 C CA . LYS B 1 499 ? -11.086 2.156 2.529 1 97.81 499 LYS B CA 1
ATOM 7952 C C . LYS B 1 499 ? -10.727 1.055 3.521 1 97.81 499 LYS B C 1
ATOM 7954 O O . LYS B 1 499 ? -9.727 0.357 3.35 1 97.81 499 LYS B O 1
ATOM 7959 N N . VAL B 1 500 ? -11.539 0.98 4.551 1 97.94 500 VAL B N 1
ATOM 7960 C CA . VAL B 1 500 ? -11.172 0.086 5.645 1 97.94 500 VAL B CA 1
ATOM 7961 C C . VAL B 1 500 ? -12.367 -0.776 6.035 1 97.94 500 VAL B C 1
ATOM 7963 O O . VAL B 1 500 ? -13.508 -0.455 5.691 1 97.94 500 VAL B O 1
ATOM 7966 N N . ARG B 1 501 ? -12.078 -1.886 6.531 1 97.5 501 ARG B N 1
ATOM 7967 C CA . ARG B 1 501 ? -13.078 -2.729 7.188 1 97.5 501 ARG B CA 1
ATOM 7968 C C . ARG B 1 501 ? -12.992 -2.602 8.703 1 97.5 501 ARG B C 1
ATOM 7970 O O . ARG B 1 501 ? -11.906 -2.725 9.281 1 97.5 501 ARG B O 1
ATOM 7977 N N . ALA B 1 502 ? -14.078 -2.314 9.344 1 97.75 502 ALA B N 1
ATOM 7978 C CA . ALA B 1 502 ? -14.148 -2.26 10.797 1 97.75 502 ALA B CA 1
ATOM 7979 C C . ALA B 1 502 ? -15.008 -3.398 11.344 1 97.75 502 ALA B C 1
ATOM 7981 O O . ALA B 1 502 ? -16.078 -3.684 10.82 1 97.75 502 ALA B O 1
ATOM 7982 N N . THR B 1 503 ? -14.508 -4.098 12.297 1 96.56 503 THR B N 1
ATOM 7983 C CA . THR B 1 503 ? -15.234 -5.102 13.062 1 96.56 503 THR B CA 1
ATOM 7984 C C . THR B 1 503 ? -15.164 -4.805 14.555 1 96.56 503 THR B C 1
ATOM 7986 O O . THR B 1 503 ? -14.359 -3.973 14.984 1 96.56 503 THR B O 1
ATOM 7989 N N . VAL B 1 504 ? -16.016 -5.418 15.305 1 96.06 504 VAL B N 1
ATOM 7990 C CA . VAL B 1 504 ? -15.953 -5.246 16.75 1 96.06 504 VAL B CA 1
ATOM 7991 C C . VAL B 1 504 ? -14.609 -5.734 17.281 1 96.06 504 VAL B C 1
ATOM 7993 O O . VAL B 1 504 ? -14.094 -6.762 16.828 1 96.06 504 VAL B O 1
ATOM 7996 N N . ALA B 1 505 ? -14.008 -4.902 18.172 1 94.5 505 ALA B N 1
ATOM 7997 C CA . ALA B 1 505 ? -12.711 -5.277 18.734 1 94.5 505 ALA B CA 1
ATOM 7998 C C . ALA B 1 505 ? -12.812 -6.598 19.5 1 94.5 505 ALA B C 1
ATOM 8000 O O . ALA B 1 505 ? -13.773 -6.832 20.234 1 94.5 505 ALA B O 1
ATOM 8001 N N . GLU B 1 506 ? -11.75 -7.32 19.219 1 82.19 506 GLU B N 1
ATOM 8002 C CA . GLU B 1 506 ? -11.695 -8.594 19.938 1 82.19 506 GLU B CA 1
ATOM 8003 C C . GLU B 1 506 ? -11 -8.445 21.281 1 82.19 506 GLU B C 1
ATOM 8005 O O . GLU B 1 506 ? -10.047 -7.672 21.422 1 82.19 506 GLU B O 1
ATOM 8010 N N . ASP B 1 507 ? -11.406 -8.898 22.375 1 75.19 507 ASP B N 1
ATOM 8011 C CA . ASP B 1 507 ? -10.711 -9.094 23.656 1 75.19 507 ASP B CA 1
ATOM 8012 C C . ASP B 1 507 ? -10.633 -7.793 24.438 1 75.19 507 ASP B C 1
ATOM 8014 O O . ASP B 1 507 ? -9.609 -7.504 25.078 1 75.19 507 ASP B O 1
ATOM 8018 N N . MET B 1 508 ? -11.438 -6.789 24.188 1 80.38 508 MET B N 1
ATOM 8019 C CA . MET B 1 508 ? -11.391 -5.555 24.953 1 80.38 508 MET B CA 1
ATOM 8020 C C . MET B 1 508 ? -12.25 -5.676 26.219 1 80.38 508 MET B C 1
ATOM 8022 O O . MET B 1 508 ? -12.383 -4.715 26.984 1 80.38 508 MET B O 1
ATOM 8026 N N . GLU B 1 509 ? -12.805 -6.941 26.469 1 64.44 509 GLU B N 1
ATOM 8027 C CA . GLU B 1 509 ? -13.57 -7.117 27.703 1 64.44 509 GLU B CA 1
ATOM 8028 C C . GLU B 1 509 ? -12.68 -7.566 28.844 1 64.44 509 GLU B C 1
ATOM 8030 O O . GLU B 1 509 ? -11.664 -8.227 28.625 1 64.44 509 GLU B O 1
#

Solvent-accessible surface area (backbone atoms only — not comparable to full-atom values): 51970 Å² total; per-residue (Å²): 144,78,80,64,78,70,62,68,66,69,48,74,65,46,48,50,49,49,51,48,51,48,51,49,49,48,52,51,50,54,36,46,51,39,26,60,66,47,62,87,52,44,48,59,81,64,15,33,64,34,48,59,54,32,30,46,41,23,56,65,29,44,36,49,63,49,47,33,50,46,35,74,74,51,39,50,53,26,33,48,19,35,57,32,33,38,29,47,45,63,66,56,53,45,50,48,26,32,74,86,35,77,37,33,52,31,76,43,42,59,26,70,59,87,40,85,83,25,71,32,66,84,49,47,42,52,66,69,60,28,52,53,44,46,64,52,47,40,45,34,55,72,36,75,31,16,68,59,53,64,58,53,45,48,52,34,50,50,38,40,53,48,35,42,61,73,73,18,50,25,36,75,91,74,71,39,78,31,76,26,55,48,62,59,55,42,42,21,32,28,44,22,34,44,30,25,50,41,70,59,50,52,78,45,17,35,82,66,71,41,62,92,57,41,52,66,63,12,48,62,69,41,29,43,56,41,20,28,22,32,59,16,66,70,53,20,56,50,59,58,24,64,67,36,33,73,73,71,37,86,40,53,82,34,88,57,52,59,6,42,47,43,32,56,42,39,50,51,44,52,56,53,69,70,43,87,73,75,66,52,60,14,28,50,40,28,34,50,70,60,62,48,49,72,62,36,46,33,34,38,51,49,48,46,54,57,60,51,14,54,38,48,28,50,40,52,53,51,29,51,50,51,35,32,36,24,27,68,59,38,49,53,46,49,50,52,51,36,50,32,48,75,69,66,57,44,57,94,73,53,46,63,71,48,42,71,68,37,63,62,59,52,20,42,52,51,40,24,46,23,74,46,53,52,43,59,45,44,82,30,31,20,38,37,79,86,34,49,75,54,100,90,39,74,42,54,41,68,30,25,41,18,44,33,45,46,35,44,47,51,24,42,90,80,63,34,92,53,39,74,42,93,53,37,64,80,63,52,92,56,56,71,69,57,42,51,50,54,50,50,62,41,42,47,78,43,42,40,64,70,64,39,50,66,56,50,67,57,48,51,44,49,54,48,42,46,57,50,54,49,55,54,54,28,38,70,34,54,48,38,58,61,63,30,49,50,74,31,22,25,38,37,70,51,74,44,67,42,43,26,36,34,32,73,34,78,77,64,120,144,76,79,66,80,69,61,68,65,67,48,73,65,46,49,51,49,49,50,47,49,49,50,50,49,49,52,51,49,54,35,47,50,38,26,60,65,48,62,86,52,44,47,59,78,64,13,32,65,34,48,61,53,34,29,46,41,22,55,67,29,46,38,50,64,49,48,34,50,46,36,74,74,50,39,51,52,27,33,48,19,36,57,31,32,37,29,45,44,63,67,57,54,45,51,48,26,32,75,85,34,77,38,36,52,31,75,43,42,59,27,71,57,87,40,89,83,27,69,34,67,83,50,46,41,51,65,69,61,28,52,53,45,44,63,52,47,39,45,34,54,72,38,73,32,16,69,56,54,65,58,52,46,48,52,34,48,50,38,40,55,48,35,41,61,74,73,19,49,24,36,77,91,76,70,39,77,32,76,26,54,47,61,57,55,42,43,21,34,27,43,22,32,44,30,24,50,41,69,62,49,52,78,45,18,36,81,65,71,42,62,93,55,40,51,64,63,12,48,62,68,40,29,43,55,40,20,28,21,32,61,18,67,69,53,20,56,49,59,57,24,64,67,36,34,73,73,70,39,84,40,52,82,35,89,56,50,59,7,40,46,44,32,56,43,40,50,51,45,52,56,53,69,71,43,86,74,73,68,52,58,13,29,51,40,28,36,50,71,60,64,48,49,70,60,36,46,34,34,39,51,50,47,44,56,57,61,51,14,53,39,48,27,47,40,52,53,51,30,52,51,52,36,33,35,24,26,68,60,38,48,53,46,49,50,51,52,36,50,32,48,76,69,65,58,42,58,93,73,53,45,64,71,48,42,70,70,35,64,63,59,50,18,43,52,51,40,25,45,24,75,48,53,55,42,59,45,43,83,30,32,21,37,38,80,87,34,50,75,54,98,89,38,72,40,54,42,67,30,26,41,19,44,33,45,44,34,44,47,50,26,42,88,79,62,35,93,54,38,73,40,93,53,36,63,78,64,52,91,58,55,70,67,56,40,52,50,53,48,50,61,45,44,48,77,42,42,39,63,70,62,39,48,66,56,50,65,58,48,51,43,49,56,50,40,46,55,51,54,49,55,54,54,26,38,70,34,54,49,40,59,61,64,30,49,48,73,33,22,26,36,37,72,50,74,45,70,42,44,27,36,34,30,72,34,78,78,66,120

Nearest PDB structures (foldseek):
  7p6l-assembly3_C  TM=8.325E-01  e=1.099E-17  Thermothelomyces thermophilus ATCC 42464
  5veu-assembly11_K  TM=8.135E-01  e=4.896E-16  Homo sapiens
  7sv2-assembly1_A  TM=8.108E-01  e=1.251E-15  Homo sapiens
  6j95-assembly1_A  TM=7.790E-01  e=1.995E-14  Arabidopsis thaliana
  6l8j-assembly1_A  TM=7.674E-01  e=3.565E-14  Arabidopsis thaliana